Protein 6OBD (pdb70)

Organism: Homo sapiens (NCBI:txid9606)

GO terms:
  GO:0005886 plasma membrane (C, TAS)
  GO:0016020 membrane (C, TAS)
  GO:0005576 extracellular region (C, TAS)
  GO:0005515 protein binding (F, IPI)
  GO:0007204 positive regulation of cytosolic calcium ion concentration (P, IDA)

Foldseek 3Di:
DKDKAKDDQEEEAAFQAKDKIKIFIPWFQQAPVRFGFKWKWFDAVPHDIDTADTRFFDGDPPHDPLWGKDDGTGIIMIMRGGDDLRRFGWMWMWGPRPPIDIHPTYGYAYDDDWDFWDKDKDWADPVVLVPWKIKIKMKTPFGPDPDKDKWKAFVRHTDPPQKDKDKDAQDSPRRGIMMMIIGIDTSVVVVVTFKIKIWMDDPNDPDIDIDIGTPD/DWDKDKDFADEDEQQAKTKIKMAIDDDQLQQFKKFKWWAAVPGDIGTAKIFHHVVVVRDIDGDPVQPPFKDWDADSVRRMIMIIGGNDDQRVFTFIWIDSVVDTDDGGTHGYHPDDFDAWDKAWQAWDVFKIKIWIKTDFGDDDDKDKDKPVPPDDPQKDWDPWDQDPVRGIITMIMGMGGVVCQVVDWIWMWMADVNVRDIDIDTHYHDD/DKDKAKPDQEDEEAFFAKDKIKIFMPWFQQAPVRFRFKWKWFAAVPGDIDTADTRQFDGDPPHDPLWTKDDGTGIIMIMRHGDDLSRFGWMWIWRPSPPIDIYPTYGYAHDDDWDFWDKDKDWADPVVLVVWKTKIKMKTPFGPDPDKDKWKDFVNHTDPDQKDKDKDAQDSPHGTIMMMIMGMDTSVVVVVGFKIKIWMDDPSDPGIDMDMDTDD/DWAKDKDFADEAEQQAKTKIKIFIDDDQLQQFWKFKWWDAVPGDIGTAKTFHHVVVVRDIDGDPVQPPFWDWDADNVGRMIMIIGGNDDQVVFTFMWIGSPVDTYDGGTHGHDDDDFDFWDKDWQAQDDPDQKTKIWIKTDFGDDDDKDKDKPVPPDDPQKDWDDWDQDPVRGIITMIMGMDGPVCLVVDWIWMWMADDVVRDIDTHTHHD/DDDDDPDDD/DDDDDDPDPD

Radius of gyration: 28.68 Å; Cα contacts (8 Å, |Δi|>4): 2331; chains: 6; bounding box: 57×69×80 Å

Structure (mmCIF, N/CA/C/O backbone):
data_6OBD
#
_entry.id   6OBD
#
_cell.length_a   54.400
_cell.length_b   131.200
_cell.length_c   133.800
_cell.angle_alpha   90.000
_cell.angle_beta   90.000
_cell.angle_gamma   90.000
#
_symmetry.space_group_name_H-M   'P 21 21 21'
#
loop_
_entity.id
_entity.type
_entity.pdbx_description
1 polymer 'anti-GLD52 Fab light chain'
2 polymer 'anti-GLD52 Fab heavy chain'
3 polymer 'GLD52 peptide mimetic'
4 non-polymer 'ZINC ION'
5 non-polymer 'PHOSPHORIC ACID MONO-(2-AMINO-ETHYL) ESTER'
6 water water
#
loop_
_atom_site.group_PDB
_atom_site.id
_atom_site.type_symbol
_atom_site.label_atom_id
_atom_site.label_alt_id
_atom_site.label_comp_id
_atom_site.label_asym_id
_atom_site.label_entity_id
_atom_site.label_seq_id
_atom_site.pdbx_PDB_ins_code
_atom_site.Cartn_x
_atom_site.Cartn_y
_atom_site.Cartn_z
_atom_site.occupancy
_atom_site.B_iso_or_equiv
_atom_site.auth_seq_id
_atom_site.auth_comp_id
_atom_site.auth_asym_id
_atom_site.auth_atom_id
_atom_site.pdbx_PDB_model_num
ATOM 1 N N . ASP A 1 1 ? -32.294 28.864 -23.878 1.00 39.85 1 ASP A N 1
ATOM 2 C CA . ASP A 1 1 ? -31.984 28.137 -22.593 1.00 37.99 1 ASP A CA 1
ATOM 3 C C . ASP A 1 1 ? -33.306 27.900 -21.836 1.00 37.18 1 ASP A C 1
ATOM 4 O O . ASP A 1 1 ? -34.307 28.606 -22.069 1.00 37.47 1 ASP A O 1
ATOM 9 N N . ILE A 1 2 ? -33.344 26.890 -20.982 1.00 34.61 2 ILE A N 1
ATOM 10 C CA . ILE A 1 2 ? -34.573 26.635 -20.235 1.00 32.30 2 ILE A CA 1
ATOM 11 C C . ILE A 1 2 ? -34.193 26.528 -18.762 1.00 31.01 2 ILE A C 1
ATOM 12 O O . ILE A 1 2 ? -33.420 25.677 -18.380 1.00 30.69 2 ILE A O 1
ATOM 17 N N . VAL A 1 3 ? -34.698 27.434 -17.954 1.00 29.54 3 VAL A N 1
ATOM 18 C CA . VAL A 1 3 ? -34.271 27.524 -16.552 1.00 27.92 3 VAL A CA 1
ATOM 19 C C . VAL A 1 3 ? -35.282 26.691 -15.789 1.00 27.07 3 VAL A C 1
ATOM 20 O O . VAL A 1 3 ? -36.503 26.838 -16.029 1.00 25.46 3 VAL A O 1
ATOM 24 N N . MET A 1 4 ? -34.767 25.808 -14.917 1.00 24.80 4 MET A N 1
ATOM 25 C CA . MET A 1 4 ? -35.574 24.929 -14.086 1.00 24.13 4 MET A CA 1
ATOM 26 C C . MET A 1 4 ? -35.608 25.441 -12.656 1.00 23.68 4 MET A C 1
ATOM 27 O O . MET A 1 4 ? -34.546 25.567 -12.043 1.00 23.94 4 MET A O 1
ATOM 32 N N . THR A 1 5 ? -36.816 25.727 -12.170 1.00 22.72 5 THR A N 1
ATOM 33 C CA . THR A 1 5 ? -37.108 26.301 -10.857 1.00 22.69 5 THR A CA 1
ATOM 34 C C . THR A 1 5 ? -37.734 25.221 -9.970 1.00 22.74 5 THR A C 1
ATOM 35 O O . THR A 1 5 ? -38.885 24.816 -10.162 1.00 23.12 5 THR A O 1
ATOM 39 N N . GLN A 1 6 ? -36.952 24.760 -8.993 1.00 22.82 6 GLN A N 1
ATOM 40 C CA . GLN A 1 6 ? -37.318 23.631 -8.161 1.00 23.25 6 GLN A CA 1
ATOM 41 C C . GLN A 1 6 ? -37.609 24.152 -6.774 1.00 24.86 6 GLN A C 1
ATOM 42 O O . GLN A 1 6 ? -36.840 24.959 -6.252 1.00 24.87 6 GLN A O 1
ATOM 48 N N . THR A 1 7 ? -38.708 23.714 -6.167 1.00 25.82 7 THR A N 1
ATOM 49 C CA . THR A 1 7 ? -39.018 24.102 -4.782 1.00 27.16 7 THR A CA 1
ATOM 50 C C . THR A 1 7 ? -39.694 22.880 -4.135 1.00 27.97 7 THR A C 1
ATOM 51 O O . THR A 1 7 ? -40.351 22.106 -4.842 1.00 27.80 7 THR A O 1
ATOM 55 N N . PRO A 1 8 ? -39.588 22.726 -2.796 1.00 27.67 8 PRO A N 1
ATOM 56 C CA . PRO A 1 8 ? -38.799 23.580 -1.925 1.00 27.32 8 PRO A CA 1
ATOM 57 C C . PRO A 1 8 ? -37.346 23.136 -2.007 1.00 27.76 8 PRO A C 1
ATOM 58 O O . PRO A 1 8 ? -37.030 22.128 -2.653 1.00 27.52 8 PRO A O 1
ATOM 62 N N . LEU A 1 9 ? -36.468 23.888 -1.378 1.00 26.94 9 LEU A N 1
ATOM 63 C CA . LEU A 1 9 ? -35.097 23.545 -1.360 1.00 28.46 9 LEU A CA 1
ATOM 64 C C . LEU A 1 9 ? -34.844 22.437 -0.357 1.00 27.88 9 LEU A C 1
ATOM 65 O O . LEU A 1 9 ? -33.854 21.741 -0.450 1.00 27.24 9 LEU A O 1
ATOM 70 N N . SER A 1 10 ? -35.734 22.261 0.605 1.00 27.62 10 SER A N 1
ATOM 71 C CA . SER A 1 10 ? -35.515 21.193 1.559 1.00 27.86 10 SER A CA 1
ATOM 72 C C . SER A 1 10 ? -36.840 20.662 2.117 1.00 26.82 10 SER A C 1
ATOM 73 O O . SER A 1 10 ? -37.813 21.344 2.130 1.00 26.53 10 SER A O 1
ATOM 76 N N . LEU A 1 11 ? -36.847 19.416 2.542 1.00 26.03 11 LEU A N 1
ATOM 77 C CA . LEU A 1 11 ? -38.031 18.756 2.982 1.00 25.40 11 LEU A CA 1
ATOM 78 C C . LEU A 1 11 ? -37.601 17.967 4.185 1.00 24.06 11 LEU A C 1
ATOM 79 O O . LEU A 1 11 ? -36.524 17.388 4.190 1.00 23.28 11 LEU A O 1
ATOM 84 N N . SER A 1 12 ? -38.454 17.930 5.190 1.00 23.07 12 SER A N 1
ATOM 85 C CA . SER A 1 12 ? -38.175 17.132 6.366 1.00 23.80 12 SER A CA 1
ATOM 86 C C . SER A 1 12 ? -39.428 16.331 6.633 1.00 23.07 12 SER A C 1
ATOM 87 O O . SER A 1 12 ? -40.439 16.899 7.000 1.00 23.06 12 SER A O 1
ATOM 90 N N . VAL A 1 13 ? -39.381 15.023 6.382 1.00 22.74 13 VAL A N 1
ATOM 91 C CA . VAL A 1 13 ? -40.638 14.272 6.363 1.00 23.14 13 VAL A CA 1
ATOM 92 C C . VAL A 1 13 ? -40.642 13.106 7.355 1.00 22.30 13 VAL A C 1
ATOM 93 O O . VAL A 1 13 ? -39.708 12.357 7.388 1.00 22.56 13 VAL A O 1
ATOM 97 N N . THR A 1 14 ? -41.698 12.947 8.143 1.00 22.60 14 THR A N 1
ATOM 98 C CA . THR A 1 14 ? -41.828 11.760 9.032 1.00 24.04 14 THR A CA 1
ATOM 99 C C . THR A 1 14 ? -42.094 10.524 8.188 1.00 23.68 14 THR A C 1
ATOM 100 O O . THR A 1 14 ? -42.896 10.597 7.298 1.00 23.54 14 THR A O 1
ATOM 103 N N . PRO A 1 15 ? -41.416 9.394 8.461 1.00 24.41 15 PRO A N 1
ATOM 104 C CA . PRO A 1 15 ? -41.740 8.191 7.673 1.00 25.00 15 PRO A CA 1
ATOM 105 C C . PRO A 1 15 ? -43.227 7.819 7.832 1.00 25.72 15 PRO A C 1
ATOM 106 O O . PRO A 1 15 ? -43.838 8.061 8.891 1.00 25.44 15 PRO A O 1
ATOM 110 N N . GLY A 1 16 ? -43.802 7.315 6.743 1.00 25.98 16 GLY A N 1
ATOM 111 C CA . GLY A 1 16 ? -45.233 7.061 6.663 1.00 25.47 16 GLY A CA 1
ATOM 112 C C . GLY A 1 16 ? -45.919 8.211 5.965 1.00 24.92 16 GLY A C 1
ATOM 113 O O . GLY A 1 16 ? -46.997 8.030 5.405 1.00 23.31 16 GLY A O 1
ATOM 114 N N . GLN A 1 17 ? -45.292 9.398 6.010 1.00 24.39 17 GLN A N 1
ATOM 115 C CA . GLN A 1 17 ? -45.904 10.624 5.443 1.00 24.01 17 GLN A CA 1
ATOM 116 C C . GLN A 1 17 ? -45.322 10.956 4.066 1.00 23.82 17 GLN A C 1
ATOM 117 O O . GLN A 1 17 ? -44.227 10.538 3.772 1.00 22.40 17 GLN A O 1
ATOM 123 N N . PRO A 1 18 ? -46.061 11.739 3.245 1.00 24.22 18 PRO A N 1
ATOM 124 C CA . PRO A 1 18 ? -45.740 12.011 1.858 1.00 24.16 18 PRO A CA 1
ATOM 125 C C . PRO A 1 18 ? -44.788 13.192 1.677 1.00 24.67 18 PRO A C 1
ATOM 126 O O . PRO A 1 18 ? -44.654 14.036 2.570 1.00 24.49 18 PRO A O 1
ATOM 130 N N . ALA A 1 19 ? -44.118 13.207 0.533 1.00 23.13 19 ALA A N 1
ATOM 131 C CA . ALA A 1 19 ? -43.275 14.298 0.164 1.00 22.79 19 ALA A CA 1
ATOM 132 C C . ALA A 1 19 ? -43.649 14.709 -1.255 1.00 23.01 19 ALA A C 1
ATOM 133 O O . ALA A 1 19 ? -43.989 13.866 -2.103 1.00 22.66 19 ALA A O 1
ATOM 135 N N . SER A 1 20 ? -43.585 16.002 -1.508 1.00 23.01 20 SER A N 1
ATOM 136 C CA . SER A 1 20 ? -43.915 16.535 -2.824 1.00 23.85 20 SER A CA 1
ATOM 137 C C . SER A 1 20 ? -42.900 17.596 -3.275 1.00 23.07 20 SER A C 1
ATOM 138 O O . SER A 1 20 ? -42.588 18.502 -2.506 1.00 23.29 20 SER A O 1
ATOM 141 N N . ILE A 1 21 ? -42.397 17.487 -4.514 1.00 22.24 21 ILE A N 1
ATOM 142 C CA . ILE A 1 21 ? -41.412 18.426 -5.061 1.00 22.17 21 ILE A CA 1
ATOM 143 C C . ILE A 1 21 ? -41.882 19.038 -6.404 1.00 23.76 21 ILE A C 1
ATOM 144 O O . ILE A 1 21 ? -42.290 18.316 -7.366 1.00 24.99 21 ILE A O 1
ATOM 149 N N . SER A 1 22 ? -41.838 20.360 -6.484 1.00 23.66 22 SER A N 1
ATOM 150 C CA . SER A 1 22 ? -42.244 21.075 -7.685 1.00 23.99 22 SER A CA 1
ATOM 151 C C . SER A 1 22 ? -41.041 21.438 -8.552 1.00 23.35 22 SER A C 1
ATOM 152 O O . SER A 1 22 ? -39.979 21.807 -8.047 1.00 22.25 22 SER A O 1
ATOM 155 N N . CYS A 1 23 ? -41.216 21.297 -9.864 1.00 23.71 23 CYS A N 1
ATOM 156 C CA . CYS A 1 23 ? -40.237 21.762 -10.849 1.00 24.53 23 CYS A CA 1
ATOM 157 C C . CYS A 1 23 ? -41.012 22.485 -11.909 1.00 22.97 23 CYS A C 1
ATOM 158 O O . CYS A 1 23 ? -42.002 21.968 -12.420 1.00 22.77 23 CYS A O 1
ATOM 161 N N . LYS A 1 24 ? -40.576 23.708 -12.182 1.00 22.67 24 LYS A N 1
ATOM 162 C CA . LYS A 1 24 ? -41.171 24.547 -13.198 1.00 23.38 24 LYS A CA 1
ATOM 163 C C . LYS A 1 24 ? -40.073 25.033 -14.148 1.00 22.87 24 LYS A C 1
ATOM 164 O O . LYS A 1 24 ? -38.942 25.245 -13.730 1.00 22.65 24 LYS A O 1
ATOM 170 N N . SER A 1 25 ? -40.425 25.127 -15.422 1.00 22.09 25 SER A N 1
ATOM 171 C CA . SER A 1 25 ? -39.499 25.405 -16.496 1.00 22.95 25 SER A CA 1
ATOM 172 C C . SER A 1 25 ? -39.907 26.759 -17.032 1.00 23.43 25 SER A C 1
ATOM 173 O O . SER A 1 25 ? -41.082 27.107 -16.991 1.00 23.72 25 SER A O 1
ATOM 176 N N . SER A 1 26 ? -38.917 27.531 -17.461 1.00 23.83 26 SER A N 1
ATOM 177 C CA . SER A 1 26 ? -39.131 28.870 -17.958 1.00 23.65 26 SER A CA 1
ATOM 178 C C . SER A 1 26 ? -39.829 28.872 -19.340 1.00 24.70 26 SER A C 1
ATOM 179 O O . SER A 1 26 ? -40.322 29.925 -19.738 1.00 24.52 26 SER A O 1
ATOM 182 N N . GLN A 1 27 ? -39.777 27.744 -20.077 1.00 23.42 27 GLN A N 1
ATOM 183 C CA . GLN A 1 27 ? -40.600 27.517 -21.298 1.00 24.38 27 GLN A CA 1
ATOM 184 C C . GLN A 1 27 ? -41.045 26.048 -21.350 1.00 23.68 27 GLN A C 1
ATOM 185 O O . GLN A 1 27 ? -40.468 25.192 -20.657 1.00 23.37 27 GLN A O 1
ATOM 191 N N . SER A 1 28 ? -42.036 25.766 -22.193 1.00 22.19 28 SER A N 1
ATOM 192 C CA . SER A 1 28 ? -42.604 24.422 -22.346 1.00 21.89 28 SER A CA 1
ATOM 193 C C . SER A 1 28 ? -41.542 23.341 -22.500 1.00 21.75 28 SER A C 1
ATOM 194 O O . SER A 1 28 ? -40.514 23.556 -23.135 1.00 21.51 28 SER A O 1
ATOM 197 N N . LEU A 1 29 ? -41.792 22.174 -21.938 1.00 20.61 29 LEU A N 1
ATOM 198 C CA . LEU A 1 29 ? -40.836 21.075 -22.107 1.00 22.38 29 LEU A CA 1
ATOM 199 C C . LEU A 1 29 ? -41.337 20.106 -23.174 1.00 21.73 29 LEU A C 1
ATOM 200 O O . LEU A 1 29 ? -40.684 19.120 -23.482 1.00 22.79 29 LEU A O 1
ATOM 205 N N . LEU A 1 30 ? -42.514 20.401 -23.699 1.00 22.17 30 LEU A N 1
ATOM 206 C CA . LEU A 1 30 ? -43.068 19.692 -24.871 1.00 22.95 30 LEU A CA 1
ATOM 207 C C . LEU A 1 30 ? -42.149 19.776 -26.084 1.00 21.81 30 LEU A C 1
ATOM 208 O O . LEU A 1 30 ? -42.028 20.796 -26.735 1.00 22.28 30 LEU A O 1
ATOM 213 N N . TYR A 1 31 ? -41.504 18.667 -26.362 1.00 21.51 31 TYR A N 1
ATOM 214 C CA . TYR A 1 31 ? -40.662 18.582 -27.531 1.00 22.49 31 TYR A CA 1
ATOM 215 C C . TYR A 1 31 ? -41.435 18.482 -28.802 1.00 22.01 31 TYR A C 1
ATOM 216 O O . TYR A 1 31 ? -42.595 18.101 -28.768 1.00 23.68 31 TYR A O 1
ATOM 225 N N . SER A 1 32 ? -40.782 18.809 -29.912 1.00 24.07 32 SER A N 1
ATOM 226 C CA . SER A 1 32 ? -41.359 18.774 -31.274 1.00 24.88 32 SER A CA 1
ATOM 227 C C . SER A 1 32 ? -41.854 17.376 -31.740 1.00 25.38 32 SER A C 1
ATOM 228 O O . SER A 1 32 ? -42.785 17.320 -32.530 1.00 26.67 32 SER A O 1
ATOM 231 N N . ASN A 1 33 ? -41.310 16.286 -31.176 1.00 24.43 33 ASN A N 1
ATOM 232 C CA . ASN A 1 33 ? -41.792 14.901 -31.381 1.00 23.61 33 ASN A CA 1
ATOM 233 C C . ASN A 1 33 ? -42.916 14.455 -30.500 1.00 23.67 33 ASN A C 1
ATOM 234 O O . ASN A 1 33 ? -43.241 13.243 -30.465 1.00 24.73 33 ASN A O 1
ATOM 239 N N . GLY A 1 34 ? -43.517 15.391 -29.767 1.00 22.91 34 GLY A N 1
ATOM 240 C CA . GLY A 1 34 ? -44.742 15.112 -29.019 1.00 22.39 34 GLY A CA 1
ATOM 241 C C . GLY A 1 34 ? -44.515 14.546 -27.610 1.00 22.35 34 GLY A C 1
ATOM 242 O O . GLY A 1 34 ? -45.469 14.279 -26.871 1.00 21.29 34 GLY A O 1
ATOM 243 N N . LYS A 1 35 ? -43.244 14.327 -27.274 1.00 21.85 35 LYS A N 1
ATOM 244 C CA . LYS A 1 35 ? -42.875 13.834 -25.977 1.00 22.34 35 LYS A CA 1
ATOM 245 C C . LYS A 1 35 ? -42.293 14.955 -25.092 1.00 21.49 35 LYS A C 1
ATOM 246 O O . LYS A 1 35 ? -41.872 16.023 -25.611 1.00 22.57 35 LYS A O 1
ATOM 252 N N . THR A 1 36 ? -42.327 14.733 -23.781 1.00 19.72 36 THR A N 1
ATOM 253 C CA . THR A 1 36 ? -41.907 15.751 -22.779 1.00 18.49 36 THR A CA 1
ATOM 254 C C . THR A 1 36 ? -40.743 15.229 -21.942 1.00 18.39 36 THR A C 1
ATOM 255 O O . THR A 1 36 ? -40.894 14.268 -21.149 1.00 18.22 36 THR A O 1
ATOM 259 N N . TYR A 1 37 ? -39.579 15.826 -22.150 1.00 17.75 37 TYR A N 1
ATOM 260 C CA . TYR A 1 37 ? -38.367 15.309 -21.564 1.00 19.00 37 TYR A CA 1
ATOM 261 C C . TYR A 1 37 ? -38.050 15.955 -20.223 1.00 18.85 37 TYR A C 1
ATOM 262 O O . TYR A 1 37 ? -37.171 16.835 -20.136 1.00 18.92 37 TYR A O 1
ATOM 271 N N . LEU A 1 38 ? -38.801 15.519 -19.209 1.00 17.92 38 LEU A N 1
ATOM 272 C CA . LEU A 1 38 ? -38.538 15.893 -17.809 1.00 18.60 38 LEU A CA 1
ATOM 273 C C . LEU A 1 38 ? -38.183 14.632 -17.001 1.00 18.79 38 LEU A C 1
ATOM 274 O O . LEU A 1 38 ? -38.952 13.670 -16.942 1.00 17.85 38 LEU A O 1
ATOM 279 N N . ASN A 1 39 ? -37.009 14.675 -16.384 1.00 19.42 39 ASN A N 1
ATOM 280 C CA . ASN A 1 39 ? -36.439 13.548 -15.651 1.00 18.79 39 ASN A CA 1
ATOM 281 C C . ASN A 1 39 ? -36.229 13.970 -14.182 1.00 19.07 39 ASN A C 1
ATOM 282 O O . ASN A 1 39 ? -36.034 15.146 -13.886 1.00 19.43 39 ASN A O 1
ATOM 287 N N . TRP A 1 40 ? -36.254 13.002 -13.280 1.00 17.78 40 TRP A N 1
ATOM 288 C CA . TRP A 1 40 ? -35.908 13.262 -11.899 1.00 18.65 40 TRP A CA 1
ATOM 289 C C . TRP A 1 40 ? -34.736 12.366 -11.524 1.00 18.05 40 TRP A C 1
ATOM 290 O O . TRP A 1 40 ? -34.791 11.163 -11.742 1.00 18.43 40 TRP A O 1
ATOM 301 N N . VAL A 1 41 ? -33.697 12.938 -10.975 1.00 17.94 41 VAL A N 1
ATOM 302 C CA . VAL A 1 41 ? -32.625 12.121 -10.467 1.00 20.02 41 VAL A CA 1
ATOM 303 C C . VAL A 1 41 ? -32.516 12.217 -8.934 1.00 20.13 41 VAL A C 1
ATOM 304 O O . VAL A 1 41 ? -32.854 13.252 -8.328 1.00 20.94 41 VAL A O 1
ATOM 308 N N . LEU A 1 42 ? -32.028 11.148 -8.323 1.00 19.90 42 LEU A N 1
ATOM 309 C CA . LEU A 1 42 ? -31.755 11.157 -6.909 1.00 20.19 42 LEU A CA 1
ATOM 310 C C . LEU A 1 42 ? -30.288 10.967 -6.740 1.00 20.86 42 LEU A C 1
ATOM 311 O O . LEU A 1 42 ? -29.715 10.073 -7.394 1.00 19.17 42 LEU A O 1
ATOM 316 N N . GLN A 1 43 ? -29.688 11.798 -5.862 1.00 20.68 43 GLN A N 1
ATOM 317 C CA . GLN A 1 43 ? -28.300 11.580 -5.433 1.00 21.86 43 GLN A CA 1
ATOM 318 C C . GLN A 1 43 ? -28.257 11.285 -3.952 1.00 22.55 43 GLN A C 1
ATOM 319 O O . GLN A 1 43 ? -28.453 12.171 -3.122 1.00 22.18 43 GLN A O 1
ATOM 325 N N . LYS A 1 44 ? -28.036 10.025 -3.628 1.00 23.91 44 LYS A N 1
ATOM 326 C CA . LYS A 1 44 ? -28.099 9.586 -2.241 1.00 24.33 44 LYS A CA 1
ATOM 327 C C . LYS A 1 44 ? -26.818 10.026 -1.585 1.00 25.16 44 LYS A C 1
ATOM 328 O O . LYS A 1 44 ? -25.799 10.180 -2.266 1.00 24.16 44 LYS A O 1
ATOM 334 N N . PRO A 1 45 ? -26.828 10.159 -0.246 1.00 26.49 45 PRO A N 1
ATOM 335 C CA . PRO A 1 45 ? -25.629 10.697 0.403 1.00 26.98 45 PRO A CA 1
ATOM 336 C C . PRO A 1 45 ? -24.395 9.842 0.101 1.00 27.28 45 PRO A C 1
ATOM 337 O O . PRO A 1 45 ? -24.451 8.621 0.199 1.00 26.57 45 PRO A O 1
ATOM 341 N N . GLY A 1 46 ? -23.309 10.502 -0.310 1.00 28.77 46 GLY A N 1
ATOM 342 C CA . GLY A 1 46 ? -22.067 9.841 -0.735 1.00 30.07 46 GLY A CA 1
ATOM 343 C C . GLY A 1 46 ? -22.089 8.944 -1.999 1.00 31.44 46 GLY A C 1
ATOM 344 O O . GLY A 1 46 ? -21.118 8.229 -2.250 1.00 32.42 46 GLY A O 1
ATOM 345 N N . GLN A 1 47 ? -23.172 8.975 -2.787 1.00 30.75 47 GLN A N 1
ATOM 346 C CA . GLN A 1 47 ? -23.294 8.175 -3.998 1.00 30.52 47 GLN A CA 1
ATOM 347 C C . GLN A 1 47 ? -23.264 9.051 -5.235 1.00 29.54 47 GLN A C 1
ATOM 348 O O . GLN A 1 47 ? -23.309 10.276 -5.167 1.00 28.48 47 GLN A O 1
ATOM 354 N N . SER A 1 48 ? -23.190 8.405 -6.380 1.00 28.52 48 SER A N 1
ATOM 355 C CA . SER A 1 48 ? -23.485 9.092 -7.623 1.00 28.90 48 SER A CA 1
ATOM 356 C C . SER A 1 48 ? -24.997 9.285 -7.796 1.00 26.60 48 SER A C 1
ATOM 357 O O . SER A 1 48 ? -25.801 8.508 -7.273 1.00 26.65 48 SER A O 1
ATOM 360 N N . PRO A 1 49 ? -25.375 10.304 -8.565 1.00 25.17 49 PRO A N 1
ATOM 361 C CA . PRO A 1 49 ? -26.769 10.500 -8.959 1.00 24.63 49 PRO A CA 1
ATOM 362 C C . PRO A 1 49 ? -27.268 9.267 -9.666 1.00 23.95 49 PRO A C 1
ATOM 363 O O . PRO A 1 49 ? -26.464 8.492 -10.167 1.00 21.68 49 PRO A O 1
ATOM 367 N N . GLN A 1 50 ? -28.585 9.066 -9.658 1.00 23.59 50 GLN A N 1
ATOM 368 C CA . GLN A 1 50 ? -29.151 7.977 -10.396 1.00 25.17 50 GLN A CA 1
ATOM 369 C C . GLN A 1 50 ? -30.507 8.442 -10.820 1.00 23.58 50 GLN A C 1
ATOM 370 O O . GLN A 1 50 ? -31.161 9.134 -10.083 1.00 24.57 50 GLN A O 1
ATOM 376 N N . ARG A 1 51 ? -30.937 8.079 -12.015 1.00 21.59 51 ARG A N 1
ATOM 377 C CA . ARG A 1 51 ? -32.209 8.539 -12.479 1.00 20.26 51 ARG A CA 1
ATOM 378 C C . ARG A 1 51 ? -33.314 7.747 -11.776 1.00 19.98 51 ARG A C 1
ATOM 379 O O . ARG A 1 51 ? -33.164 6.555 -11.510 1.00 20.30 51 ARG A O 1
ATOM 387 N N . LEU A 1 52 ? -34.408 8.417 -11.450 1.00 19.26 52 LEU A N 1
ATOM 388 C CA . LEU A 1 52 ? -35.610 7.760 -10.925 1.00 20.20 52 LEU A CA 1
ATOM 389 C C . LEU A 1 52 ? -36.784 7.747 -11.928 1.00 19.22 52 LEU A C 1
ATOM 390 O O . LEU A 1 52 ? -37.548 6.813 -12.005 1.00 17.86 52 LEU A O 1
ATOM 395 N N . ILE A 1 53 ? -36.947 8.846 -12.652 1.00 19.34 53 ILE A N 1
ATOM 396 C CA . ILE A 1 53 ? -38.183 9.076 -13.418 1.00 19.00 53 ILE A CA 1
ATOM 397 C C . ILE A 1 53 ? -37.769 9.673 -14.749 1.00 19.01 53 ILE A C 1
ATOM 398 O O . ILE A 1 53 ? -36.816 10.466 -14.804 1.00 18.99 53 ILE A O 1
ATOM 403 N N . TYR A 1 54 ? -38.419 9.219 -15.816 1.00 18.03 54 TYR A N 1
ATOM 404 C CA . TYR A 1 54 ? -38.137 9.730 -17.114 1.00 19.15 54 TYR A CA 1
ATOM 405 C C . TYR A 1 54 ? -39.483 9.989 -17.860 1.00 19.35 54 TYR A C 1
ATOM 406 O O . TYR A 1 54 ? -40.523 9.454 -17.470 1.00 19.39 54 TYR A O 1
ATOM 415 N N . LEU A 1 55 ? -39.457 10.870 -18.860 1.00 18.69 55 LEU A N 1
ATOM 416 C CA . LEU A 1 55 ? -40.637 11.231 -19.607 1.00 18.12 55 LEU A CA 1
ATOM 417 C C . LEU A 1 55 ? -41.820 11.580 -18.661 1.00 18.33 55 LEU A C 1
ATOM 418 O O . LEU A 1 55 ? -42.893 11.024 -18.772 1.00 17.09 55 LEU A O 1
ATOM 423 N N . VAL A 1 56 ? -41.581 12.490 -17.700 1.00 18.68 56 VAL A N 1
ATOM 424 C CA . VAL A 1 56 ? -42.573 12.921 -16.732 1.00 18.57 56 VAL A CA 1
ATOM 425 C C . VAL A 1 56 ? -42.981 11.915 -15.665 1.00 19.72 56 VAL A C 1
ATOM 426 O O . VAL A 1 56 ? -42.902 12.231 -14.456 1.00 18.52 56 VAL A O 1
ATOM 430 N N . SER A 1 57 ? -43.480 10.760 -16.102 1.00 20.63 57 SER A N 1
ATOM 431 C CA . SER A 1 57 ? -44.212 9.823 -15.239 1.00 22.00 57 SER A CA 1
ATOM 432 C C . SER A 1 57 ? -43.679 8.388 -15.182 1.00 22.64 57 SER A C 1
ATOM 433 O O . SER A 1 57 ? -44.246 7.577 -14.459 1.00 25.11 57 SER A O 1
ATOM 436 N N . LYS A 1 58 ? -42.650 8.035 -15.945 1.00 22.43 58 LYS A N 1
ATOM 437 C CA . LYS A 1 58 ? -42.197 6.636 -15.955 1.00 23.61 58 LYS A CA 1
ATOM 438 C C . LYS A 1 58 ? -41.086 6.313 -14.967 1.00 23.34 58 LYS A C 1
ATOM 439 O O . LYS A 1 58 ? -40.094 7.056 -14.871 1.00 23.23 58 LYS A O 1
ATOM 445 N N . LEU A 1 59 ? -41.255 5.192 -14.271 1.00 22.67 59 LEU A N 1
ATOM 446 C CA . LEU A 1 59 ? -40.316 4.771 -13.221 1.00 23.59 59 LEU A CA 1
ATOM 447 C C . LEU A 1 59 ? -39.174 3.956 -13.784 1.00 23.48 59 LEU A C 1
ATOM 448 O O . LEU A 1 59 ? -39.422 3.011 -14.499 1.00 22.45 59 LEU A O 1
ATOM 453 N N . ASP A 1 60 ? -37.932 4.314 -13.454 1.00 22.85 60 ASP A N 1
ATOM 454 C CA . ASP A 1 60 ? -36.811 3.430 -13.780 1.00 23.32 60 ASP A CA 1
ATOM 455 C C . ASP A 1 60 ? -36.918 2.149 -12.967 1.00 23.54 60 ASP A C 1
ATOM 456 O O . ASP A 1 60 ? -37.555 2.147 -11.905 1.00 22.66 60 ASP A O 1
ATOM 461 N N . SER A 1 61 ? -36.287 1.074 -13.451 1.00 24.25 61 SER A N 1
ATOM 462 C CA . SER A 1 61 ? -36.236 -0.182 -12.691 1.00 25.85 61 SER A CA 1
ATOM 463 C C . SER A 1 61 ? -35.672 0.013 -11.315 1.00 25.40 61 SER A C 1
ATOM 464 O O . SER A 1 61 ? -34.714 0.786 -11.089 1.00 25.29 61 SER A O 1
ATOM 467 N N . GLY A 1 62 ? -36.269 -0.728 -10.396 1.00 25.52 62 GLY A N 1
ATOM 468 C CA . GLY A 1 62 ? -35.782 -0.758 -9.043 1.00 26.01 62 GLY A CA 1
ATOM 469 C C . GLY A 1 62 ? -36.353 0.402 -8.246 1.00 26.01 62 GLY A C 1
ATOM 470 O O . GLY A 1 62 ? -36.122 0.477 -7.048 1.00 26.38 62 GLY A O 1
ATOM 471 N N . VAL A 1 63 ? -37.078 1.316 -8.906 1.00 25.47 63 VAL A N 1
ATOM 472 C CA . VAL A 1 63 ? -37.742 2.420 -8.184 1.00 24.43 63 VAL A CA 1
ATOM 473 C C . VAL A 1 63 ? -39.084 1.997 -7.544 1.00 25.02 63 VAL A C 1
ATOM 474 O O . VAL A 1 63 ? -39.996 1.563 -8.211 1.00 25.97 63 VAL A O 1
ATOM 478 N N . PRO A 1 64 ? -39.220 2.156 -6.223 1.00 26.29 64 PRO A N 1
ATOM 479 C CA . PRO A 1 64 ? -40.497 1.765 -5.555 1.00 26.25 64 PRO A CA 1
ATOM 480 C C . PRO A 1 64 ? -41.678 2.495 -6.116 1.00 26.81 64 PRO A C 1
ATOM 481 O O . PRO A 1 64 ? -41.543 3.646 -6.548 1.00 27.05 64 PRO A O 1
ATOM 485 N N . ASP A 1 65 ? -42.846 1.856 -6.101 1.00 27.56 65 ASP A N 1
ATOM 486 C CA . ASP A 1 65 ? -44.037 2.467 -6.665 1.00 26.69 65 ASP A CA 1
ATOM 487 C C . ASP A 1 65 ? -44.650 3.526 -5.743 1.00 25.40 65 ASP A C 1
ATOM 488 O O . ASP A 1 65 ? -45.704 4.089 -6.027 1.00 25.00 65 ASP A O 1
ATOM 493 N N . ARG A 1 66 ? -44.015 3.753 -4.607 1.00 23.57 66 ARG A N 1
ATOM 494 C CA . ARG A 1 66 ? -44.368 4.863 -3.751 1.00 22.41 66 ARG A CA 1
ATOM 495 C C . ARG A 1 66 ? -44.023 6.181 -4.472 1.00 21.08 66 ARG A C 1
ATOM 496 O O . ARG A 1 66 ? -44.554 7.231 -4.119 1.00 21.68 66 ARG A O 1
ATOM 504 N N . PHE A 1 67 ? -43.134 6.103 -5.469 1.00 20.16 67 PHE A N 1
ATOM 505 C CA . PHE A 1 67 ? -42.697 7.248 -6.321 1.00 19.82 67 PHE A CA 1
ATOM 506 C C . PHE A 1 67 ? -43.570 7.471 -7.521 1.00 20.76 67 PHE A C 1
ATOM 507 O O . PHE A 1 67 ? -43.826 6.554 -8.325 1.00 21.35 67 PHE A O 1
ATOM 515 N N . SER A 1 68 ? -44.006 8.711 -7.694 1.00 21.69 68 SER A N 1
ATOM 516 C CA . SER A 1 68 ? -44.749 8.992 -8.895 1.00 21.52 68 SER A CA 1
ATOM 517 C C . SER A 1 68 ? -44.351 10.334 -9.462 1.00 20.56 68 SER A C 1
ATOM 518 O O . SER A 1 68 ? -43.887 11.211 -8.727 1.00 20.52 68 SER A O 1
ATOM 521 N N . GLY A 1 69 ? -44.515 10.490 -10.773 1.00 20.76 69 GLY A N 1
ATOM 522 C CA . GLY A 1 69 ? -44.223 11.760 -11.449 1.00 21.19 69 GLY A CA 1
ATOM 523 C C . GLY A 1 69 ? -45.375 12.225 -12.315 1.00 21.27 69 GLY A C 1
ATOM 524 O O . GLY A 1 69 ? -45.995 11.401 -12.997 1.00 21.48 69 GLY A O 1
ATOM 525 N N . SER A 1 70 ? -45.669 13.528 -12.299 1.00 21.92 70 SER A N 1
ATOM 526 C CA . SER A 1 70 ? -46.797 14.097 -13.125 1.00 23.39 70 SER A CA 1
ATOM 527 C C . SER A 1 70 ? -46.504 15.503 -13.660 1.00 23.61 70 SER A C 1
ATOM 528 O O . SER A 1 70 ? -45.428 16.090 -13.379 1.00 23.40 70 SER A O 1
ATOM 531 N N . GLY A 1 71 ? -47.449 16.036 -14.442 1.00 23.45 71 GLY A N 1
ATOM 532 C CA . GLY A 1 71 ? -47.279 17.345 -15.023 1.00 23.69 71 GLY A CA 1
ATOM 533 C C . GLY A 1 71 ? -47.240 17.363 -16.530 1.00 24.67 71 GLY A C 1
ATOM 534 O O . GLY A 1 71 ? -47.322 16.314 -17.178 1.00 25.25 71 GLY A O 1
ATOM 535 N N . SER A 1 72 ? -47.154 18.579 -17.081 1.00 24.45 72 SER A N 1
ATOM 536 C CA . SER A 1 72 ? -47.000 18.821 -18.505 1.00 24.70 72 SER A CA 1
ATOM 537 C C . SER A 1 72 ? -46.585 20.282 -18.708 1.00 24.98 72 SER A C 1
ATOM 538 O O . SER A 1 72 ? -46.664 21.099 -17.758 1.00 25.18 72 SER A O 1
ATOM 541 N N . GLY A 1 73 ? -46.158 20.597 -19.940 1.00 23.99 73 GLY A N 1
ATOM 542 C CA . GLY A 1 73 ? -45.859 21.957 -20.392 1.00 22.29 73 GLY A CA 1
ATOM 543 C C . GLY A 1 73 ? -44.763 22.565 -19.563 1.00 22.20 73 GLY A C 1
ATOM 544 O O . GLY A 1 73 ? -43.585 22.291 -19.803 1.00 20.22 73 GLY A O 1
ATOM 545 N N . THR A 1 74 ? -45.131 23.356 -18.556 1.00 21.86 74 THR A N 1
ATOM 546 C CA . THR A 1 74 ? -44.098 24.023 -17.756 1.00 23.42 74 THR A CA 1
ATOM 547 C C . THR A 1 74 ? -44.119 23.568 -16.294 1.00 24.46 74 THR A C 1
ATOM 548 O O . THR A 1 74 ? -43.337 24.048 -15.470 1.00 24.80 74 THR A O 1
ATOM 552 N N . ASP A 1 75 ? -45.015 22.655 -15.980 1.00 25.15 75 ASP A N 1
ATOM 553 C CA . ASP A 1 75 ? -45.293 22.339 -14.602 1.00 26.94 75 ASP A CA 1
ATOM 554 C C . ASP A 1 75 ? -45.288 20.861 -14.315 1.00 25.94 75 ASP A C 1
ATOM 555 O O . ASP A 1 75 ? -46.117 20.139 -14.853 1.00 27.83 75 ASP A O 1
ATOM 560 N N . PHE A 1 76 ? -44.391 20.447 -13.424 1.00 24.51 76 PHE A N 1
ATOM 561 C CA . PHE A 1 76 ? -44.130 19.031 -13.048 1.00 22.95 76 PHE A CA 1
ATOM 562 C C . PHE A 1 76 ? -44.008 18.846 -11.527 1.00 22.43 76 PHE A C 1
ATOM 563 O O . PHE A 1 76 ? -43.666 19.783 -10.825 1.00 20.90 76 PHE A O 1
ATOM 571 N N . THR A 1 77 ? -44.309 17.636 -11.050 1.00 22.19 77 THR A N 1
ATOM 572 C CA . THR A 1 77 ? -44.297 17.302 -9.621 1.00 21.78 77 THR A CA 1
ATOM 573 C C . THR A 1 77 ? -43.761 15.879 -9.400 1.00 21.98 77 THR A C 1
ATOM 574 O O . THR A 1 77 ? -44.183 14.946 -10.046 1.00 22.83 77 THR A O 1
ATOM 578 N N . LEU A 1 78 ? -42.833 15.730 -8.471 1.00 20.94 78 LEU A N 1
ATOM 579 C CA . LEU A 1 78 ? -42.480 14.423 -7.965 1.00 20.53 78 LEU A CA 1
ATOM 580 C C . LEU A 1 78 ? -43.177 14.183 -6.604 1.00 19.99 78 LEU A C 1
ATOM 581 O O . LEU A 1 78 ? -43.114 15.017 -5.703 1.00 18.90 78 LEU A O 1
ATOM 586 N N . LYS A 1 79 ? -43.849 13.053 -6.477 1.00 20.90 79 LYS A N 1
ATOM 587 C CA . LYS A 1 79 ? -44.541 12.715 -5.204 1.00 22.99 79 LYS A CA 1
ATOM 588 C C . LYS A 1 79 ? -43.958 11.448 -4.686 1.00 22.37 79 LYS A C 1
ATOM 589 O O . LYS A 1 79 ? -43.801 10.462 -5.440 1.00 22.95 79 LYS A O 1
ATOM 595 N N . ILE A 1 80 ? -43.666 11.454 -3.408 1.00 22.46 80 ILE A N 1
ATOM 596 C CA . ILE A 1 80 ? -43.373 10.205 -2.726 1.00 23.26 80 ILE A CA 1
ATOM 597 C C . ILE A 1 80 ? -44.514 9.971 -1.758 1.00 23.59 80 ILE A C 1
ATOM 598 O O . ILE A 1 80 ? -44.766 10.796 -0.883 1.00 23.82 80 ILE A O 1
ATOM 603 N N . SER A 1 81 ? -45.241 8.882 -1.931 1.00 23.99 81 SER A N 1
ATOM 604 C CA . SER A 1 81 ? -46.446 8.687 -1.128 1.00 25.47 81 SER A CA 1
ATOM 605 C C . SER A 1 81 ? -46.202 8.467 0.370 1.00 26.58 81 SER A C 1
ATOM 606 O O . SER A 1 81 ? -46.922 9.073 1.216 1.00 28.98 81 SER A O 1
ATOM 609 N N . ARG A 1 82 ? -45.239 7.627 0.724 1.00 25.65 82 ARG A N 1
ATOM 610 C CA . ARG A 1 82 ? -45.058 7.261 2.170 1.00 26.46 82 ARG A CA 1
ATOM 611 C C . ARG A 1 82 ? -43.549 7.142 2.382 1.00 25.49 82 ARG A C 1
ATOM 612 O O . ARG A 1 82 ? -42.917 6.166 1.972 1.00 25.72 82 ARG A O 1
ATOM 620 N N . VAL A 1 83 ? -42.940 8.192 2.895 1.00 25.00 83 VAL A N 1
ATOM 621 C CA . VAL A 1 83 ? -41.495 8.229 2.885 1.00 24.02 83 VAL A CA 1
ATOM 622 C C . VAL A 1 83 ? -40.961 7.109 3.751 1.00 24.39 83 VAL A C 1
ATOM 623 O O . VAL A 1 83 ? -41.565 6.741 4.750 1.00 25.05 83 VAL A O 1
ATOM 627 N N . GLU A 1 84 ? -39.834 6.570 3.314 1.00 24.88 84 GLU A N 1
ATOM 628 C CA . GLU A 1 84 ? -39.058 5.577 4.014 1.00 25.20 84 GLU A CA 1
ATOM 629 C C . GLU A 1 84 ? -37.650 6.122 4.013 1.00 25.04 84 GLU A C 1
ATOM 630 O O . GLU A 1 84 ? -37.315 6.992 3.190 1.00 24.76 84 GLU A O 1
ATOM 636 N N . ALA A 1 85 ? -36.841 5.592 4.926 1.00 24.52 85 ALA A N 1
ATOM 637 C CA . ALA A 1 85 ? -35.439 6.010 5.145 1.00 24.28 85 ALA A CA 1
ATOM 638 C C . ALA A 1 85 ? -34.517 6.007 3.895 1.00 23.32 85 ALA A C 1
ATOM 639 O O . ALA A 1 85 ? -33.691 6.896 3.735 1.00 21.54 85 ALA A O 1
ATOM 641 N N . GLU A 1 86 ? -34.682 5.033 3.013 1.00 23.38 86 GLU A N 1
ATOM 642 C CA . GLU A 1 86 ? -33.862 4.964 1.813 1.00 24.33 86 GLU A CA 1
ATOM 643 C C . GLU A 1 86 ? -34.089 6.175 0.853 1.00 24.26 86 GLU A C 1
ATOM 644 O O . GLU A 1 86 ? -33.303 6.378 -0.085 1.00 24.25 86 GLU A O 1
ATOM 650 N N . ASP A 1 87 ? -35.147 6.968 1.084 1.00 23.21 87 ASP A N 1
ATOM 651 C CA . ASP A 1 87 ? -35.492 8.061 0.161 1.00 21.97 87 ASP A CA 1
ATOM 652 C C . ASP A 1 87 ? -34.624 9.295 0.343 1.00 22.17 87 ASP A C 1
ATOM 653 O O . ASP A 1 87 ? -34.676 10.232 -0.434 1.00 21.87 87 ASP A O 1
ATOM 658 N N . VAL A 1 88 ? -33.837 9.285 1.405 1.00 22.28 88 VAL A N 1
ATOM 659 C CA . VAL A 1 88 ? -33.036 10.405 1.826 1.00 22.25 88 VAL A CA 1
ATOM 660 C C . VAL A 1 88 ? -32.014 10.822 0.746 1.00 21.99 88 VAL A C 1
ATOM 661 O O . VAL A 1 88 ? -31.467 9.985 0.031 1.00 22.30 88 VAL A O 1
ATOM 665 N N . GLY A 1 89 ? -31.743 12.114 0.617 1.00 20.91 89 GLY A N 1
ATOM 666 C CA . GLY A 1 89 ? -30.758 12.539 -0.382 1.00 20.09 89 GLY A CA 1
ATOM 667 C C . GLY A 1 89 ? -31.160 13.837 -1.067 1.00 18.86 89 GLY A C 1
ATOM 668 O O . GLY A 1 89 ? -32.033 14.534 -0.582 1.00 19.31 89 GLY A O 1
ATOM 669 N N . VAL A 1 90 ? -30.510 14.170 -2.176 1.00 18.17 90 VAL A N 1
ATOM 670 C CA . VAL A 1 90 ? -30.902 15.369 -2.960 1.00 17.20 90 VAL A CA 1
ATOM 671 C C . VAL A 1 90 ? -31.542 14.920 -4.274 1.00 16.87 90 VAL A C 1
ATOM 672 O O . VAL A 1 90 ? -30.960 14.149 -5.029 1.00 15.42 90 VAL A O 1
ATOM 676 N N . TYR A 1 91 ? -32.799 15.313 -4.471 1.00 17.77 91 TYR A N 1
ATOM 677 C CA . TYR A 1 91 ? -33.538 15.170 -5.735 1.00 17.95 91 TYR A CA 1
ATOM 678 C C . TYR A 1 91 ? -33.290 16.355 -6.664 1.00 19.31 91 TYR A C 1
ATOM 679 O O . TYR A 1 91 ? -33.295 17.523 -6.204 1.00 20.37 91 TYR A O 1
ATOM 688 N N . TYR A 1 92 ? -33.117 16.074 -7.951 1.00 18.94 92 TYR A N 1
ATOM 689 C CA . TYR A 1 92 ? -33.040 17.132 -8.958 1.00 19.75 92 TYR A CA 1
ATOM 690 C C . TYR A 1 92 ? -33.938 16.827 -10.127 1.00 20.82 92 TYR A C 1
ATOM 691 O O . TYR A 1 92 ? -33.948 15.688 -10.608 1.00 20.99 92 TYR A O 1
ATOM 700 N N . CYS A 1 93 ? -34.670 17.830 -10.635 1.00 20.63 93 CYS A N 1
ATOM 701 C CA . CYS A 1 93 ? -35.282 17.633 -11.940 1.00 20.10 93 CYS A CA 1
ATOM 702 C C . CYS A 1 93 ? -34.267 17.991 -12.988 1.00 19.52 93 CYS A C 1
ATOM 703 O O . CYS A 1 93 ? -33.358 18.770 -12.708 1.00 17.67 93 CYS A O 1
ATOM 706 N N . VAL A 1 94 ? -34.411 17.404 -14.187 1.00 18.45 94 VAL A N 1
ATOM 707 C CA . VAL A 1 94 ? -33.489 17.694 -15.282 1.00 18.72 94 VAL A CA 1
ATOM 708 C C . VAL A 1 94 ? -34.231 17.554 -16.590 1.00 19.05 94 VAL A C 1
ATOM 709 O O . VAL A 1 94 ? -34.804 16.522 -16.882 1.00 17.02 94 VAL A O 1
ATOM 713 N N . GLN A 1 95 ? -34.297 18.651 -17.330 1.00 20.53 95 GLN A N 1
ATOM 714 C CA . GLN A 1 95 ? -35.072 18.640 -18.571 1.00 21.05 95 GLN A CA 1
ATOM 715 C C . GLN A 1 95 ? -34.108 18.214 -19.650 1.00 20.72 95 GLN A C 1
ATOM 716 O O . GLN A 1 95 ? -32.928 18.419 -19.485 1.00 20.91 95 GLN A O 1
ATOM 722 N N . GLY A 1 96 ? -34.606 17.573 -20.703 1.00 22.40 96 GLY A N 1
ATOM 723 C CA . GLY A 1 96 ? -33.792 17.222 -21.892 1.00 22.64 96 GLY A CA 1
ATOM 724 C C . GLY A 1 96 ? -34.473 17.647 -23.205 1.00 23.47 96 GLY A C 1
ATOM 725 O O . GLY A 1 96 ? -34.179 17.102 -24.298 1.00 23.23 96 GLY A O 1
ATOM 726 N N . SER A 1 97 ? -35.381 18.610 -23.101 1.00 22.88 97 SER A N 1
ATOM 727 C CA . SER A 1 97 ? -36.042 19.171 -24.268 1.00 23.98 97 SER A CA 1
ATOM 728 C C . SER A 1 97 ? -35.249 20.250 -24.975 1.00 24.55 97 SER A C 1
ATOM 729 O O . SER A 1 97 ? -35.484 20.500 -26.149 1.00 25.77 97 SER A O 1
ATOM 732 N N . HIS A 1 98 ? -34.307 20.879 -24.274 1.00 24.38 98 HIS A N 1
ATOM 733 C CA . HIS A 1 98 ? -33.380 21.820 -24.867 1.00 24.07 98 HIS A CA 1
ATOM 734 C C . HIS A 1 98 ? -32.028 21.657 -24.163 1.00 23.73 98 HIS A C 1
ATOM 735 O O . HIS A 1 98 ? -31.725 22.304 -23.154 1.00 23.64 98 HIS A O 1
ATOM 742 N N . PHE A 1 99 ? -31.211 20.768 -24.715 1.00 22.95 99 PHE A N 1
ATOM 743 C CA . PHE A 1 99 ? -29.989 20.322 -24.095 1.00 22.14 99 PHE A CA 1
ATOM 744 C C . PHE A 1 99 ? -30.342 19.782 -22.734 1.00 21.60 99 PHE A C 1
ATOM 745 O O . PHE A 1 99 ? -31.321 19.048 -22.620 1.00 20.80 99 PHE A O 1
ATOM 753 N N . HIS A 1 100 ? -29.602 20.177 -21.699 1.00 20.84 100 HIS A N 1
ATOM 754 C CA . HIS A 1 100 ? -29.969 19.848 -20.335 1.00 21.28 100 HIS A CA 1
ATOM 755 C C . HIS A 1 100 ? -29.709 21.020 -19.399 1.00 20.95 100 HIS A C 1
ATOM 756 O O . HIS A 1 100 ? -28.737 21.760 -19.582 1.00 20.38 100 HIS A O 1
ATOM 763 N N . THR A 1 101 ? -30.592 21.169 -18.420 1.00 20.47 101 THR A N 1
ATOM 764 C CA . THR A 1 101 ? -30.358 21.995 -17.227 1.00 20.84 101 THR A CA 1
ATOM 765 C C . THR A 1 101 ? -31.042 21.245 -16.107 1.00 21.37 101 THR A C 1
ATOM 766 O O . THR A 1 101 ? -31.942 20.410 -16.364 1.00 20.73 101 THR A O 1
ATOM 770 N N . PHE A 1 102 ? -30.623 21.561 -14.877 1.00 21.14 102 PHE A N 1
ATOM 771 C CA . PHE A 1 102 ? -31.079 20.868 -13.649 1.00 21.39 102 PHE A CA 1
ATOM 772 C C . PHE A 1 102 ? -31.809 21.850 -12.738 1.00 21.36 102 PHE A C 1
ATOM 773 O O . PHE A 1 102 ? -31.432 23.006 -12.659 1.00 21.54 102 PHE A O 1
ATOM 781 N N . GLY A 1 103 ? -32.806 21.378 -12.005 1.00 21.79 103 GLY A N 1
ATOM 782 C CA . GLY A 1 103 ? -33.253 22.100 -10.771 1.00 21.83 103 GLY A CA 1
ATOM 783 C C . GLY A 1 103 ? -32.112 22.312 -9.772 1.00 22.82 103 GLY A C 1
ATOM 784 O O . GLY A 1 103 ? -31.028 21.691 -9.860 1.00 21.73 103 GLY A O 1
ATOM 785 N N . GLN A 1 104 ? -32.343 23.190 -8.796 1.00 23.61 104 GLN A N 1
ATOM 786 C CA . GLN A 1 104 ? -31.305 23.565 -7.865 1.00 23.47 104 GLN A CA 1
ATOM 787 C C . GLN A 1 104 ? -31.112 22.463 -6.834 1.00 23.99 104 GLN A C 1
ATOM 788 O O . GLN A 1 104 ? -30.068 22.378 -6.197 1.00 22.91 104 GLN A O 1
ATOM 794 N N . GLY A 1 105 ? -32.120 21.600 -6.694 1.00 23.61 105 GLY A N 1
ATOM 795 C CA . GLY A 1 105 ? -31.983 20.419 -5.836 1.00 22.44 105 GLY A CA 1
ATOM 796 C C . GLY A 1 105 ? -32.856 20.580 -4.617 1.00 22.22 105 GLY A C 1
ATOM 797 O O . GLY A 1 105 ? -32.979 21.698 -4.120 1.00 21.56 105 GLY A O 1
ATOM 798 N N . THR A 1 106 ? -33.424 19.463 -4.140 1.00 21.41 106 THR A N 1
ATOM 799 C CA . THR A 1 106 ? -34.289 19.424 -2.950 1.00 20.48 106 THR A CA 1
ATOM 800 C C . THR A 1 106 ? -33.721 18.375 -1.999 1.00 21.52 106 THR A C 1
ATOM 801 O O . THR A 1 106 ? -33.650 17.153 -2.323 1.00 19.22 106 THR A O 1
ATOM 805 N N . LYS A 1 107 ? -33.286 18.847 -0.832 1.00 20.86 107 LYS A N 1
ATOM 806 C CA . LYS A 1 107 ? -32.694 17.917 0.149 1.00 22.22 107 LYS A CA 1
ATOM 807 C C . LYS A 1 107 ? -33.760 17.298 1.053 1.00 21.82 107 LYS A C 1
ATOM 808 O O . LYS A 1 107 ? -34.461 18.026 1.780 1.00 20.48 107 LYS A O 1
ATOM 814 N N . LEU A 1 108 ? -33.892 15.968 0.981 1.00 21.86 108 LEU A N 1
ATOM 815 C CA . LEU A 1 108 ? -34.877 15.272 1.783 1.00 23.33 108 LEU A CA 1
ATOM 816 C C . LEU A 1 108 ? -34.231 14.639 2.988 1.00 24.02 108 LEU A C 1
ATOM 817 O O . LEU A 1 108 ? -33.358 13.808 2.844 1.00 23.71 108 LEU A O 1
ATOM 822 N N . GLU A 1 109 ? -34.682 15.044 4.169 1.00 25.02 109 GLU A N 1
ATOM 823 C CA . GLU A 1 109 ? -34.347 14.389 5.449 1.00 26.35 109 GLU A CA 1
ATOM 824 C C . GLU A 1 109 ? -35.579 13.731 6.130 1.00 25.92 109 GLU A C 1
ATOM 825 O O . GLU A 1 109 ? -36.735 14.131 5.960 1.00 26.17 109 GLU A O 1
ATOM 831 N N . ILE A 1 110 ? -35.319 12.739 6.932 1.00 26.10 110 ILE A N 1
ATOM 832 C CA . ILE A 1 110 ? -36.356 12.068 7.661 1.00 27.15 110 ILE A CA 1
ATOM 833 C C . ILE A 1 110 ? -36.583 12.788 8.981 1.00 26.69 110 ILE A C 1
ATOM 834 O O . ILE A 1 110 ? -35.652 13.062 9.694 1.00 25.55 110 ILE A O 1
ATOM 839 N N . LYS A 1 111 ? -37.841 13.096 9.275 1.00 27.35 111 LYS A N 1
ATOM 840 C CA . LYS A 1 111 ? -38.220 13.721 10.533 1.00 27.46 111 LYS A CA 1
ATOM 841 C C . LYS A 1 111 ? -38.261 12.598 11.563 1.00 27.78 111 LYS A C 1
ATOM 842 O O . LYS A 1 111 ? -38.708 11.513 11.251 1.00 28.05 111 LYS A O 1
ATOM 848 N N . ARG A 1 112 ? -37.763 12.849 12.773 1.00 28.39 112 ARG A N 1
ATOM 849 C CA . ARG A 1 112 ? -37.849 11.874 13.886 1.00 28.32 112 ARG A CA 1
ATOM 850 C C . ARG A 1 112 ? -37.998 12.667 15.202 1.00 28.58 112 ARG A C 1
ATOM 851 O O . ARG A 1 112 ? -37.985 13.890 15.201 1.00 29.34 112 ARG A O 1
ATOM 859 N N . THR A 1 113 ? -38.163 11.986 16.319 1.00 29.01 113 THR A N 1
ATOM 860 C CA . THR A 1 113 ? -38.315 12.692 17.605 1.00 29.77 113 THR A CA 1
ATOM 861 C C . THR A 1 113 ? -36.993 13.291 18.055 1.00 29.29 113 THR A C 1
ATOM 862 O O . THR A 1 113 ? -35.906 12.740 17.738 1.00 28.78 113 THR A O 1
ATOM 866 N N . VAL A 1 114 ? -37.099 14.363 18.835 1.00 29.30 114 VAL A N 1
ATOM 867 C CA . VAL A 1 114 ? -35.953 15.018 19.453 1.00 29.18 114 VAL A CA 1
ATOM 868 C C . VAL A 1 114 ? -35.032 14.053 20.214 1.00 28.26 114 VAL A C 1
ATOM 869 O O . VAL A 1 114 ? -35.498 13.165 20.898 1.00 29.24 114 VAL A O 1
ATOM 873 N N . ALA A 1 115 ? -33.723 14.221 20.039 1.00 26.83 115 ALA A N 1
ATOM 874 C CA . ALA A 1 115 ? -32.697 13.432 20.712 1.00 25.48 115 ALA A CA 1
ATOM 875 C C . ALA A 1 115 ? -31.504 14.357 21.025 1.00 24.98 115 ALA A C 1
ATOM 876 O O . ALA A 1 115 ? -30.902 14.968 20.147 1.00 22.43 115 ALA A O 1
ATOM 878 N N . ALA A 1 116 ? -31.215 14.482 22.312 1.00 24.16 116 ALA A N 1
ATOM 879 C CA . ALA A 1 116 ? -30.145 15.330 22.813 1.00 23.36 116 ALA A CA 1
ATOM 880 C C . ALA A 1 116 ? -28.807 14.691 22.483 1.00 22.22 116 ALA A C 1
ATOM 881 O O . ALA A 1 116 ? -28.702 13.457 22.458 1.00 22.91 116 ALA A O 1
ATOM 883 N N . PRO A 1 117 ? -27.787 15.516 22.214 1.00 21.44 117 PRO A N 1
ATOM 884 C CA . PRO A 1 117 ? -26.460 14.996 21.926 1.00 21.84 117 PRO A CA 1
ATOM 885 C C . PRO A 1 117 ? -25.778 14.609 23.213 1.00 23.02 117 PRO A C 1
ATOM 886 O O . PRO A 1 117 ? -26.082 15.181 24.263 1.00 23.48 117 PRO A O 1
ATOM 890 N N . SER A 1 118 ? -24.855 13.670 23.129 1.00 22.63 118 SER A N 1
ATOM 891 C CA . SER A 1 118 ? -23.859 13.571 24.138 1.00 23.88 118 SER A CA 1
ATOM 892 C C . SER A 1 118 ? -22.624 14.282 23.580 1.00 24.04 118 SER A C 1
ATOM 893 O O . SER A 1 118 ? -22.387 14.275 22.328 1.00 22.49 118 SER A O 1
ATOM 896 N N . VAL A 1 119 ? -21.863 14.898 24.502 1.00 21.77 119 VAL A N 1
ATOM 897 C CA . VAL A 1 119 ? -20.845 15.858 24.164 1.00 22.38 119 VAL A CA 1
ATOM 898 C C . VAL A 1 119 ? -19.508 15.447 24.779 1.00 23.33 119 VAL A C 1
ATOM 899 O O . VAL A 1 119 ? -19.462 14.909 25.896 1.00 22.82 119 VAL A O 1
ATOM 903 N N . PHE A 1 120 ? -18.422 15.702 24.038 1.00 23.43 120 PHE A N 1
ATOM 904 C CA . PHE A 1 120 ? -17.074 15.333 24.449 1.00 22.56 120 PHE A CA 1
ATOM 905 C C . PHE A 1 120 ? -16.163 16.457 23.977 1.00 23.68 120 PHE A C 1
ATOM 906 O O . PHE A 1 120 ? -16.413 17.061 22.905 1.00 23.78 120 PHE A O 1
ATOM 914 N N . ILE A 1 121 ? -15.133 16.752 24.771 1.00 22.71 121 ILE A N 1
ATOM 915 C CA . ILE A 1 121 ? -14.102 17.733 24.438 1.00 22.46 121 ILE A CA 1
ATOM 916 C C . ILE A 1 121 ? -12.710 17.037 24.450 1.00 23.19 121 ILE A C 1
ATOM 917 O O . ILE A 1 121 ? -12.423 16.142 25.304 1.00 23.46 121 ILE A O 1
ATOM 922 N N . PHE A 1 122 ? -11.876 17.385 23.477 1.00 22.50 122 PHE A N 1
ATOM 923 C CA . PHE A 1 122 ? -10.552 16.850 23.377 1.00 23.27 122 PHE A CA 1
ATOM 924 C C . PHE A 1 122 ? -9.575 18.015 23.356 1.00 25.70 122 PHE A C 1
ATOM 925 O O . PHE A 1 122 ? -9.709 18.920 22.532 1.00 25.99 122 PHE A O 1
ATOM 933 N N . PRO A 1 123 ? -8.575 18.003 24.262 1.00 26.74 123 PRO A N 1
ATOM 934 C CA . PRO A 1 123 ? -7.506 18.987 24.128 1.00 27.18 123 PRO A CA 1
ATOM 935 C C . PRO A 1 123 ? -6.655 18.667 22.910 1.00 27.37 123 PRO A C 1
ATOM 936 O O . PRO A 1 123 ? -6.681 17.533 22.413 1.00 27.30 123 PRO A O 1
ATOM 940 N N . PRO A 1 124 ? -5.867 19.648 22.466 1.00 27.71 124 PRO A N 1
ATOM 941 C CA . PRO A 1 124 ? -4.794 19.367 21.533 1.00 28.58 124 PRO A CA 1
ATOM 942 C C . PRO A 1 124 ? -3.885 18.295 22.102 1.00 29.28 124 PRO A C 1
ATOM 943 O O . PRO A 1 124 ? -3.599 18.298 23.272 1.00 28.67 124 PRO A O 1
ATOM 947 N N . SER A 1 125 ? -3.468 17.361 21.261 1.00 30.83 125 SER A N 1
ATOM 948 C CA . SER A 1 125 ? -2.501 16.359 21.640 1.00 31.82 125 SER A CA 1
ATOM 949 C C . SER A 1 125 ? -1.135 16.996 21.900 1.00 33.37 125 SER A C 1
ATOM 950 O O . SER A 1 125 ? -0.852 18.144 21.490 1.00 33.10 125 SER A O 1
ATOM 953 N N . ASP A 1 126 ? -0.275 16.229 22.557 1.00 34.12 126 ASP A N 1
ATOM 954 C CA . ASP A 1 126 ? 1.085 16.664 22.801 1.00 35.04 126 ASP A CA 1
ATOM 955 C C . ASP A 1 126 ? 1.853 16.713 21.447 1.00 35.14 126 ASP A C 1
ATOM 956 O O . ASP A 1 126 ? 2.640 17.646 21.208 1.00 34.46 126 ASP A O 1
ATOM 961 N N . GLU A 1 127 ? 1.642 15.710 20.583 1.00 35.05 127 GLU A N 1
ATOM 962 C CA . GLU A 1 127 ? 2.314 15.703 19.294 1.00 35.67 127 GLU A CA 1
ATOM 963 C C . GLU A 1 127 ? 1.983 16.993 18.510 1.00 35.49 127 GLU A C 1
ATOM 964 O O . GLU A 1 127 ? 2.874 17.594 17.930 1.00 35.40 127 GLU A O 1
ATOM 970 N N . GLN A 1 128 ? 0.718 17.434 18.523 1.00 35.53 128 GLN A N 1
ATOM 971 C CA . GLN A 1 128 ? 0.362 18.610 17.748 1.00 34.82 128 GLN A CA 1
ATOM 972 C C . GLN A 1 128 ? 1.136 19.807 18.307 1.00 36.23 128 GLN A C 1
ATOM 973 O O . GLN A 1 128 ? 1.806 20.536 17.545 1.00 35.05 128 GLN A O 1
ATOM 979 N N . LEU A 1 129 ? 1.074 19.978 19.626 1.00 36.75 129 LEU A N 1
ATOM 980 C CA . LEU A 1 129 ? 1.695 21.136 20.279 1.00 39.53 129 LEU A CA 1
ATOM 981 C C . LEU A 1 129 ? 3.137 21.468 19.799 1.00 41.04 129 LEU A C 1
ATOM 982 O O . LEU A 1 129 ? 3.404 22.608 19.410 1.00 41.65 129 LEU A O 1
ATOM 987 N N . LYS A 1 130 ? 4.041 20.480 19.780 1.00 42.70 130 LYS A N 1
ATOM 988 C CA . LYS A 1 130 ? 5.370 20.698 19.223 1.00 44.37 130 LYS A CA 1
ATOM 989 C C . LYS A 1 130 ? 5.306 21.730 18.069 1.00 45.00 130 LYS A C 1
ATOM 990 O O . LYS A 1 130 ? 6.025 22.757 18.094 1.00 45.50 130 LYS A O 1
ATOM 996 N N . SER A 1 131 ? 4.385 21.479 17.123 1.00 44.98 131 SER A N 1
ATOM 997 C CA . SER A 1 131 ? 4.440 21.996 15.748 1.00 45.01 131 SER A CA 1
ATOM 998 C C . SER A 1 131 ? 3.907 23.415 15.566 1.00 44.48 131 SER A C 1
ATOM 999 O O . SER A 1 131 ? 3.854 23.897 14.420 1.00 44.87 131 SER A O 1
ATOM 1002 N N . GLY A 1 132 ? 3.503 24.089 16.645 1.00 42.53 132 GLY A N 1
ATOM 1003 C CA . GLY A 1 132 ? 3.027 25.475 16.490 1.00 40.22 132 GLY A CA 1
ATOM 1004 C C . GLY A 1 132 ? 1.534 25.745 16.619 1.00 39.09 132 GLY A C 1
ATOM 1005 O O . GLY A 1 132 ? 1.114 26.917 16.874 1.00 38.58 132 GLY A O 1
ATOM 1006 N N . THR A 1 133 ? 0.721 24.685 16.486 1.00 37.21 133 THR A N 1
ATOM 1007 C CA . THR A 1 133 ? -0.739 24.835 16.583 1.00 35.24 133 THR A CA 1
ATOM 1008 C C . THR A 1 133 ? -1.404 23.924 17.610 1.00 33.13 133 THR A C 1
ATOM 1009 O O . THR A 1 133 ? -0.882 22.893 18.009 1.00 33.38 133 THR A O 1
ATOM 1013 N N . ALA A 1 134 ? -2.544 24.392 18.076 1.00 31.52 134 ALA A N 1
ATOM 1014 C CA . ALA A 1 134 ? -3.391 23.721 19.021 1.00 29.43 134 ALA A CA 1
ATOM 1015 C C . ALA A 1 134 ? -4.779 23.676 18.393 1.00 28.07 134 ALA A C 1
ATOM 1016 O O . ALA A 1 134 ? -5.335 24.709 17.998 1.00 28.02 134 ALA A O 1
ATOM 1018 N N . SER A 1 135 ? -5.333 22.478 18.286 1.00 25.85 135 SER A N 1
ATOM 1019 C CA . SER A 1 135 ? -6.714 22.321 17.929 1.00 23.09 135 SER A CA 1
ATOM 1020 C C . SER A 1 135 ? -7.426 21.731 19.110 1.00 22.56 135 SER A C 1
ATOM 1021 O O . SER A 1 135 ? -6.956 20.705 19.714 1.00 22.52 135 SER A O 1
ATOM 1024 N N . VAL A 1 136 ? -8.537 22.388 19.450 1.00 20.59 136 VAL A N 1
ATOM 1025 C CA . VAL A 1 136 ? -9.399 21.913 20.472 1.00 21.34 136 VAL A CA 1
ATOM 1026 C C . VAL A 1 136 ? -10.685 21.458 19.780 1.00 21.55 136 VAL A C 1
ATOM 1027 O O . VAL A 1 136 ? -11.308 22.236 19.059 1.00 22.91 136 VAL A O 1
ATOM 1031 N N . VAL A 1 137 ? -11.033 20.183 19.935 1.00 20.99 137 VAL A N 1
ATOM 1032 C CA . VAL A 1 137 ? -12.225 19.621 19.265 1.00 19.32 137 VAL A CA 1
ATOM 1033 C C . VAL A 1 137 ? -13.373 19.264 20.218 1.00 20.02 137 VAL A C 1
ATOM 1034 O O . VAL A 1 137 ? -13.184 18.526 21.211 1.00 19.12 137 VAL A O 1
ATOM 1038 N N . CYS A 1 138 ? -14.558 19.771 19.897 1.00 19.82 138 CYS A N 1
ATOM 1039 C CA . CYS A 1 138 ? -15.813 19.375 20.555 1.00 20.65 138 CYS A CA 1
ATOM 1040 C C . CYS A 1 138 ? -16.730 18.521 19.673 1.00 20.87 138 CYS A C 1
ATOM 1041 O O . CYS A 1 138 ? -17.162 18.979 18.563 1.00 19.09 138 CYS A O 1
ATOM 1044 N N . LEU A 1 139 ? -17.018 17.307 20.163 1.00 21.00 139 LEU A N 1
ATOM 1045 C CA . LEU A 1 139 ? -17.907 16.327 19.478 1.00 21.77 139 LEU A CA 1
ATOM 1046 C C . LEU A 1 139 ? -19.315 16.219 20.063 1.00 22.35 139 LEU A C 1
ATOM 1047 O O . LEU A 1 139 ? -19.462 15.936 21.259 1.00 23.58 139 LEU A O 1
ATOM 1052 N N . LEU A 1 140 ? -20.332 16.453 19.225 1.00 21.55 140 LEU A N 1
ATOM 1053 C CA . LEU A 1 140 ? -21.730 16.240 19.541 1.00 21.07 140 LEU A CA 1
ATOM 1054 C C . LEU A 1 140 ? -22.233 14.960 18.876 1.00 22.03 140 LEU A C 1
ATOM 1055 O O . LEU A 1 140 ? -22.233 14.872 17.654 1.00 21.93 140 LEU A O 1
ATOM 1060 N N . ASN A 1 141 ? -22.700 13.991 19.657 1.00 22.32 141 ASN A N 1
ATOM 1061 C CA . ASN A 1 141 ? -22.993 12.662 19.095 1.00 23.79 141 ASN A CA 1
ATOM 1062 C C . ASN A 1 141 ? -24.485 12.363 19.152 1.00 24.01 141 ASN A C 1
ATOM 1063 O O . ASN A 1 141 ? -25.120 12.556 20.203 1.00 23.22 141 ASN A O 1
ATOM 1068 N N . ASN A 1 142 ? -25.013 11.889 18.011 1.00 24.82 142 ASN A N 1
ATOM 1069 C CA . ASN A 1 142 ? -26.358 11.307 17.859 1.00 25.17 142 ASN A CA 1
ATOM 1070 C C . ASN A 1 142 ? -27.515 12.145 18.283 1.00 24.24 142 ASN A C 1
ATOM 1071 O O . ASN A 1 142 ? -28.206 11.821 19.242 1.00 22.59 142 ASN A O 1
ATOM 1076 N N . PHE A 1 143 ? -27.737 13.234 17.554 1.00 22.91 143 PHE A N 1
ATOM 1077 C CA . PHE A 1 143 ? -28.756 14.194 17.964 1.00 21.20 143 PHE A CA 1
ATOM 1078 C C . PHE A 1 143 ? -29.774 14.471 16.850 1.00 21.65 143 PHE A C 1
ATOM 1079 O O . PHE A 1 143 ? -29.497 14.211 15.711 1.00 21.13 143 PHE A O 1
ATOM 1087 N N . TYR A 1 144 ? -30.955 14.983 17.196 1.00 22.64 144 TYR A N 1
ATOM 1088 C CA . TYR A 1 144 ? -31.939 15.422 16.233 1.00 23.99 144 TYR A CA 1
ATOM 1089 C C . TYR A 1 144 ? -32.823 16.404 16.968 1.00 25.21 144 TYR A C 1
ATOM 1090 O O . TYR A 1 144 ? -33.319 16.047 18.008 1.00 25.42 144 TYR A O 1
ATOM 1099 N N . PRO A 1 145 ? -33.119 17.582 16.375 1.00 25.79 145 PRO A N 1
ATOM 1100 C CA . PRO A 1 145 ? -32.808 17.968 14.976 1.00 26.53 145 PRO A CA 1
ATOM 1101 C C . PRO A 1 145 ? -31.379 18.498 14.765 1.00 27.44 145 PRO A C 1
ATOM 1102 O O . PRO A 1 145 ? -30.598 18.536 15.695 1.00 26.31 145 PRO A O 1
ATOM 1106 N N . ARG A 1 146 ? -31.064 18.923 13.545 1.00 28.58 146 ARG A N 1
ATOM 1107 C CA . ARG A 1 146 ? -29.714 19.233 13.165 1.00 30.76 146 ARG A CA 1
ATOM 1108 C C . ARG A 1 146 ? -29.254 20.506 13.870 1.00 31.20 146 ARG A C 1
ATOM 1109 O O . ARG A 1 146 ? -28.089 20.641 14.238 1.00 32.30 146 ARG A O 1
ATOM 1117 N N . GLU A 1 147 ? -30.164 21.455 13.995 1.00 31.11 147 GLU A N 1
ATOM 1118 C CA . GLU A 1 147 ? -29.871 22.770 14.539 1.00 31.72 147 GLU A CA 1
ATOM 1119 C C . GLU A 1 147 ? -29.292 22.615 15.934 1.00 31.44 147 GLU A C 1
ATOM 1120 O O . GLU A 1 147 ? -29.859 21.919 16.785 1.00 30.55 147 GLU A O 1
ATOM 1126 N N . ALA A 1 148 ? -28.141 23.242 16.130 1.00 30.90 148 ALA A N 1
ATOM 1127 C CA . ALA A 1 148 ? -27.429 23.240 17.401 1.00 31.61 148 ALA A CA 1
ATOM 1128 C C . ALA A 1 148 ? -26.551 24.484 17.501 1.00 31.32 148 ALA A C 1
ATOM 1129 O O . ALA A 1 148 ? -26.112 25.046 16.490 1.00 31.87 148 ALA A O 1
ATOM 1131 N N . LYS A 1 149 ? -26.288 24.904 18.725 1.00 31.38 149 LYS A N 1
ATOM 1132 C CA . LYS A 1 149 ? -25.352 25.996 18.959 1.00 31.00 149 LYS A CA 1
ATOM 1133 C C . LYS A 1 149 ? -24.206 25.447 19.782 1.00 29.69 149 LYS A C 1
ATOM 1134 O O . LYS A 1 149 ? -24.405 24.858 20.865 1.00 29.52 149 LYS A O 1
ATOM 1140 N N . VAL A 1 150 ? -23.010 25.607 19.229 1.00 27.71 150 VAL A N 1
ATOM 1141 C CA . VAL A 1 150 ? -21.799 25.217 19.871 1.00 26.74 150 VAL A CA 1
ATOM 1142 C C . VAL A 1 150 ? -20.895 26.443 20.010 1.00 27.41 150 VAL A C 1
ATOM 1143 O O . VAL A 1 150 ? -20.470 27.029 18.999 1.00 27.71 150 VAL A O 1
ATOM 1147 N N . GLN A 1 151 ? -20.617 26.815 21.273 1.00 26.95 151 GLN A N 1
ATOM 1148 C CA . GLN A 1 151 ? -19.900 28.039 21.662 1.00 26.26 151 GLN A CA 1
ATOM 1149 C C . GLN A 1 151 ? -18.659 27.671 22.445 1.00 25.42 151 GLN A C 1
ATOM 1150 O O . GLN A 1 151 ? -18.759 26.896 23.401 1.00 23.17 151 GLN A O 1
ATOM 1156 N N . TRP A 1 152 ? -17.506 28.241 22.067 1.00 23.16 152 TRP A N 1
ATOM 1157 C CA . TRP A 1 152 ? -16.264 28.048 22.799 1.00 23.58 152 TRP A CA 1
ATOM 1158 C C . TRP A 1 152 ? -15.977 29.179 23.764 1.00 23.63 152 TRP A C 1
ATOM 1159 O O . TRP A 1 152 ? -16.126 30.358 23.429 1.00 21.71 152 TRP A O 1
ATOM 1170 N N . LYS A 1 153 ? -15.463 28.807 24.928 1.00 24.05 153 LYS A N 1
ATOM 1171 C CA . LYS A 1 153 ? -15.050 29.791 25.878 1.00 25.80 153 LYS A CA 1
ATOM 1172 C C . LYS A 1 153 ? -13.670 29.479 26.343 1.00 25.99 153 LYS A C 1
ATOM 1173 O O . LYS A 1 153 ? -13.403 28.348 26.708 1.00 25.06 153 LYS A O 1
ATOM 1179 N N . VAL A 1 154 ? -12.783 30.488 26.320 1.00 27.98 154 VAL A N 1
ATOM 1180 C CA . VAL A 1 154 ? -11.406 30.372 26.878 1.00 28.23 154 VAL A CA 1
ATOM 1181 C C . VAL A 1 154 ? -11.294 31.308 28.119 1.00 29.88 154 VAL A C 1
ATOM 1182 O O . VAL A 1 154 ? -11.665 32.484 28.051 1.00 29.83 154 VAL A O 1
ATOM 1186 N N . ASP A 1 155 ? -10.807 30.770 29.240 1.00 30.82 155 ASP A N 1
ATOM 1187 C CA . ASP A 1 155 ? -10.979 31.407 30.570 1.00 32.28 155 ASP A CA 1
ATOM 1188 C C . ASP A 1 155 ? -12.174 32.311 30.654 1.00 32.53 155 ASP A C 1
ATOM 1189 O O . ASP A 1 155 ? -12.058 33.441 31.144 1.00 32.31 155 ASP A O 1
ATOM 1194 N N . ASN A 1 156 ? -13.296 31.811 30.137 1.00 32.65 156 ASN A N 1
ATOM 1195 C CA . ASN A 1 156 ? -14.601 32.419 30.236 1.00 32.98 156 ASN A CA 1
ATOM 1196 C C . ASN A 1 156 ? -14.962 33.398 29.178 1.00 32.06 156 ASN A C 1
ATOM 1197 O O . ASN A 1 156 ? -16.097 33.875 29.113 1.00 32.24 156 ASN A O 1
ATOM 1202 N N . ALA A 1 157 ? -14.000 33.690 28.328 1.00 30.65 157 ALA A N 1
ATOM 1203 C CA . ALA A 1 157 ? -14.235 34.675 27.293 1.00 29.84 157 ALA A CA 1
ATOM 1204 C C . ALA A 1 157 ? -14.727 33.991 26.022 1.00 27.86 157 ALA A C 1
ATOM 1205 O O . ALA A 1 157 ? -14.096 33.105 25.490 1.00 27.06 157 ALA A O 1
ATOM 1207 N N . LEU A 1 158 ? -15.887 34.405 25.570 1.00 27.87 158 LEU A N 1
ATOM 1208 C CA . LEU A 1 158 ? -16.526 33.813 24.418 1.00 28.11 158 LEU A CA 1
ATOM 1209 C C . LEU A 1 158 ? -15.729 34.054 23.108 1.00 28.39 158 LEU A C 1
ATOM 1210 O O . LEU A 1 158 ? -15.429 35.203 22.722 1.00 27.86 158 LEU A O 1
ATOM 1215 N N . GLN A 1 159 ? -15.386 32.966 22.424 1.00 27.81 159 GLN A N 1
ATOM 1216 C CA . GLN A 1 159 ? -14.617 33.055 21.169 1.00 26.71 159 GLN A CA 1
ATOM 1217 C C . GLN A 1 159 ? -15.559 33.279 20.012 1.00 25.75 159 GLN A C 1
ATOM 1218 O O . GLN A 1 159 ? -16.745 32.931 20.120 1.00 25.13 159 GLN A O 1
ATOM 1224 N N . SER A 1 160 ? -15.060 33.924 18.951 1.00 24.02 160 SER A N 1
ATOM 1225 C CA . SER A 1 160 ? -15.761 33.929 17.666 1.00 25.14 160 SER A CA 1
ATOM 1226 C C . SER A 1 160 ? -14.824 33.950 16.491 1.00 24.04 160 SER A C 1
ATOM 1227 O O . SER A 1 160 ? -13.699 34.482 16.591 1.00 23.66 160 SER A O 1
ATOM 1230 N N . GLY A 1 161 ? -15.283 33.401 15.370 1.00 22.97 161 GLY A N 1
ATOM 1231 C CA . GLY A 1 161 ? -14.505 33.429 14.115 1.00 23.00 161 GLY A CA 1
ATOM 1232 C C . GLY A 1 161 ? -13.291 32.522 14.051 1.00 23.18 161 GLY A C 1
ATOM 1233 O O . GLY A 1 161 ? -12.683 32.380 12.997 1.00 22.59 161 GLY A O 1
ATOM 1234 N N . ASN A 1 162 ? -12.970 31.863 15.169 1.00 23.12 162 ASN A N 1
ATOM 1235 C CA . ASN A 1 162 ? -11.825 30.968 15.258 1.00 23.28 162 ASN A CA 1
ATOM 1236 C C . ASN A 1 162 ? -12.173 29.471 15.408 1.00 23.13 162 ASN A C 1
ATOM 1237 O O . ASN A 1 162 ? -11.307 28.654 15.739 1.00 22.96 162 ASN A O 1
ATOM 1242 N N . SER A 1 163 ? -13.436 29.124 15.212 1.00 21.68 163 SER A N 1
ATOM 1243 C CA . SER A 1 163 ? -13.836 27.718 15.162 1.00 22.12 163 SER A CA 1
ATOM 1244 C C . SER A 1 163 ? -14.556 27.373 13.845 1.00 22.25 163 SER A C 1
ATOM 1245 O O . SER A 1 163 ? -15.183 28.247 13.208 1.00 22.57 163 SER A O 1
ATOM 1248 N N . GLN A 1 164 ? -14.495 26.106 13.456 1.00 22.73 164 GLN A N 1
ATOM 1249 C CA . GLN A 1 164 ? -15.272 25.616 12.301 1.00 22.68 164 GLN A CA 1
ATOM 1250 C C . GLN A 1 164 ? -15.978 24.344 12.712 1.00 23.44 164 GLN A C 1
ATOM 1251 O O . GLN A 1 164 ? -15.433 23.531 13.520 1.00 22.63 164 GLN A O 1
ATOM 1257 N N . GLU A 1 165 ? -17.189 24.196 12.182 1.00 22.05 165 GLU A N 1
ATOM 1258 C CA . GLU A 1 165 ? -18.019 23.037 12.454 1.00 23.50 165 GLU A CA 1
ATOM 1259 C C . GLU A 1 165 ? -18.161 22.149 11.238 1.00 22.53 165 GLU A C 1
ATOM 1260 O O . GLU A 1 165 ? -18.079 22.618 10.137 1.00 23.45 165 GLU A O 1
ATOM 1266 N N . SER A 1 166 ? -18.422 20.871 11.462 1.00 23.10 166 SER A N 1
ATOM 1267 C CA . SER A 1 166 ? -18.664 19.889 10.422 1.00 23.48 166 SER A CA 1
ATOM 1268 C C . SER A 1 166 ? -19.766 18.921 10.871 1.00 23.74 166 SER A C 1
ATOM 1269 O O . SER A 1 166 ? -19.751 18.485 12.022 1.00 23.78 166 SER A O 1
ATOM 1272 N N . VAL A 1 167 ? -20.710 18.580 9.982 1.00 23.06 167 VAL A N 1
ATOM 1273 C CA . VAL A 1 167 ? -21.825 17.678 10.326 1.00 22.61 167 VAL A CA 1
ATOM 1274 C C . VAL A 1 167 ? -21.938 16.432 9.423 1.00 21.92 167 VAL A C 1
ATOM 1275 O O . VAL A 1 167 ? -21.758 16.531 8.224 1.00 22.93 167 VAL A O 1
ATOM 1279 N N . THR A 1 168 ? -22.303 15.284 9.978 1.00 20.84 168 THR A N 1
ATOM 1280 C CA . THR A 1 168 ? -22.494 14.053 9.193 1.00 21.97 168 THR A CA 1
ATOM 1281 C C . THR A 1 168 ? -23.850 14.077 8.505 1.00 22.02 168 THR A C 1
ATOM 1282 O O . THR A 1 168 ? -24.666 14.955 8.768 1.00 20.99 168 THR A O 1
ATOM 1286 N N . GLU A 1 169 ? -24.051 13.158 7.559 1.00 23.55 169 GLU A N 1
ATOM 1287 C CA . GLU A 1 169 ? -25.367 12.942 6.946 1.00 24.84 169 GLU A CA 1
ATOM 1288 C C . GLU A 1 169 ? -26.174 12.190 7.991 1.00 24.32 169 GLU A C 1
ATOM 1289 O O . GLU A 1 169 ? -25.621 11.659 8.947 1.00 24.42 169 GLU A O 1
ATOM 1295 N N . GLN A 1 170 ? -27.472 12.111 7.787 1.00 24.52 170 GLN A N 1
ATOM 1296 C CA . GLN A 1 170 ? -28.316 11.425 8.729 1.00 25.52 170 GLN A CA 1
ATOM 1297 C C . GLN A 1 170 ? -27.907 9.984 8.852 1.00 25.57 170 GLN A C 1
ATOM 1298 O O . GLN A 1 170 ? -27.715 9.279 7.828 1.00 24.25 170 GLN A O 1
ATOM 1304 N N . ASP A 1 171 ? -27.775 9.535 10.099 1.00 25.67 171 ASP A N 1
ATOM 1305 C CA . ASP A 1 171 ? -27.410 8.152 10.340 1.00 26.96 171 ASP A CA 1
ATOM 1306 C C . ASP A 1 171 ? -28.482 7.233 9.717 1.00 27.45 171 ASP A C 1
ATOM 1307 O O . ASP A 1 171 ? -29.680 7.462 9.901 1.00 26.90 171 ASP A O 1
ATOM 1312 N N . SER A 1 172 ? -28.059 6.203 8.991 1.00 28.78 172 SER A N 1
ATOM 1313 C CA . SER A 1 172 ? -29.030 5.376 8.246 1.00 31.59 172 SER A CA 1
ATOM 1314 C C . SER A 1 172 ? -29.786 4.363 9.118 1.00 32.37 172 SER A C 1
ATOM 1315 O O . SER A 1 172 ? -30.579 3.596 8.595 1.00 33.81 172 SER A O 1
ATOM 1318 N N . LYS A 1 173 ? -29.512 4.318 10.421 1.00 32.52 173 LYS A N 1
ATOM 1319 C CA . LYS A 1 173 ? -30.242 3.404 11.302 1.00 33.38 173 LYS A CA 1
ATOM 1320 C C . LYS A 1 173 ? -31.176 4.155 12.253 1.00 31.73 173 LYS A C 1
ATOM 1321 O O . LYS A 1 173 ? -32.296 3.717 12.488 1.00 32.64 173 LYS A O 1
ATOM 1327 N N . ASP A 1 174 ? -30.730 5.294 12.773 1.00 29.89 174 ASP A N 1
ATOM 1328 C CA . ASP A 1 174 ? -31.526 6.022 13.759 1.00 27.82 174 ASP A CA 1
ATOM 1329 C C . ASP A 1 174 ? -31.832 7.452 13.362 1.00 26.32 174 ASP A C 1
ATOM 1330 O O . ASP A 1 174 ? -32.446 8.168 14.124 1.00 26.08 174 ASP A O 1
ATOM 1335 N N . SER A 1 175 ? -31.417 7.863 12.162 1.00 25.44 175 SER A N 1
ATOM 1336 C CA . SER A 1 175 ? -31.780 9.186 11.620 1.00 24.41 175 SER A CA 1
ATOM 1337 C C . SER A 1 175 ? -31.262 10.397 12.419 1.00 22.79 175 SER A C 1
ATOM 1338 O O . SER A 1 175 ? -31.879 11.482 12.374 1.00 23.22 175 SER A O 1
ATOM 1341 N N . THR A 1 176 ? -30.159 10.250 13.137 1.00 20.33 176 THR A N 1
ATOM 1342 C CA . THR A 1 176 ? -29.608 11.387 13.863 1.00 18.78 176 THR A CA 1
ATOM 1343 C C . THR A 1 176 ? -28.398 11.971 13.180 1.00 19.19 176 THR A C 1
ATOM 1344 O O . THR A 1 176 ? -27.885 11.413 12.234 1.00 18.63 176 THR A O 1
ATOM 1348 N N . TYR A 1 177 ? -27.894 13.065 13.728 1.00 19.22 177 TYR A N 1
ATOM 1349 C CA . TYR A 1 177 ? -26.703 13.692 13.220 1.00 20.34 177 TYR A CA 1
ATOM 1350 C C . TYR A 1 177 ? -25.599 13.660 14.263 1.00 21.36 177 TYR A C 1
ATOM 1351 O O . TYR A 1 177 ? -25.861 13.474 15.454 1.00 21.41 177 TYR A O 1
ATOM 1360 N N . SER A 1 178 ? -24.369 13.896 13.826 1.00 20.85 178 SER A N 1
ATOM 1361 C CA . SER A 1 178 ? -23.290 14.154 14.745 1.00 20.48 178 SER A CA 1
ATOM 1362 C C . SER A 1 178 ? -22.524 15.295 14.136 1.00 20.27 178 SER A C 1
ATOM 1363 O O . SER A 1 178 ? -22.600 15.535 12.881 1.00 17.71 178 SER A O 1
ATOM 1366 N N . LEU A 1 179 ? -21.824 16.001 15.027 1.00 19.15 179 LEU A N 1
ATOM 1367 C CA . LEU A 1 179 ? -21.188 17.275 14.711 1.00 20.65 179 LEU A CA 1
ATOM 1368 C C . LEU A 1 179 ? -19.864 17.398 15.434 1.00 21.00 179 LEU A C 1
ATOM 1369 O O . LEU A 1 179 ? -19.682 16.885 16.532 1.00 22.11 179 LEU A O 1
ATOM 1374 N N . SER A 1 180 ? -18.912 18.026 14.779 1.00 21.41 180 SER A N 1
ATOM 1375 C CA . SER A 1 180 ? -17.673 18.364 15.407 1.00 21.86 180 SER A CA 1
ATOM 1376 C C . SER A 1 180 ? -17.443 19.845 15.160 1.00 21.96 180 SER A C 1
ATOM 1377 O O . SER A 1 180 ? -17.789 20.388 14.073 1.00 21.62 180 SER A O 1
ATOM 1380 N N . SER A 1 181 ? -16.894 20.481 16.177 1.00 20.58 181 SER A N 1
ATOM 1381 C CA . SER A 1 181 ? -16.532 21.868 16.187 1.00 20.76 181 SER A CA 1
ATOM 1382 C C . SER A 1 181 ? -15.055 21.933 16.662 1.00 21.16 181 SER A C 1
ATOM 1383 O O . SER A 1 181 ? -14.675 21.336 17.681 1.00 20.18 181 SER A O 1
ATOM 1386 N N . THR A 1 182 ? -14.210 22.625 15.904 1.00 21.94 182 THR A N 1
ATOM 1387 C CA . THR A 1 182 ? -12.783 22.644 16.123 1.00 21.17 182 THR A CA 1
ATOM 1388 C C . THR A 1 182 ? -12.271 24.077 16.315 1.00 21.40 182 THR A C 1
ATOM 1389 O O . THR A 1 182 ? -12.416 24.933 15.459 1.00 20.60 182 THR A O 1
ATOM 1393 N N . LEU A 1 183 ? -11.666 24.335 17.460 1.00 21.69 183 LEU A N 1
ATOM 1394 C CA . LEU A 1 183 ? -11.182 25.658 17.795 1.00 21.19 183 LEU A CA 1
ATOM 1395 C C . LEU A 1 183 ? -9.710 25.693 17.520 1.00 21.59 183 LEU A C 1
ATOM 1396 O O . LEU A 1 183 ? -8.984 24.805 18.002 1.00 21.96 183 LEU A O 1
ATOM 1401 N N . THR A 1 184 ? -9.271 26.695 16.751 1.00 22.14 184 THR A N 1
ATOM 1402 C CA . THR A 1 184 ? -7.865 26.875 16.407 1.00 24.50 184 THR A CA 1
ATOM 1403 C C . THR A 1 184 ? -7.249 28.059 17.159 1.00 25.86 184 THR A C 1
ATOM 1404 O O . THR A 1 184 ? -7.734 29.197 17.097 1.00 26.06 184 THR A O 1
ATOM 1408 N N . LEU A 1 185 ? -6.205 27.772 17.914 1.00 27.49 185 LEU A N 1
ATOM 1409 C CA . LEU A 1 185 ? -5.443 28.806 18.613 1.00 29.54 185 LEU A CA 1
ATOM 1410 C C . LEU A 1 185 ? -3.973 28.572 18.349 1.00 30.16 185 LEU A C 1
ATOM 1411 O O . LEU A 1 185 ? -3.584 27.434 18.146 1.00 29.99 185 LEU A O 1
ATOM 1416 N N . SER A 1 186 ? -3.153 29.631 18.368 1.00 30.78 186 SER A N 1
ATOM 1417 C CA . SER A 1 186 ? -1.708 29.440 18.357 1.00 31.62 186 SER A CA 1
ATOM 1418 C C . SER A 1 186 ? -1.288 28.635 19.587 1.00 32.15 186 SER A C 1
ATOM 1419 O O . SER A 1 186 ? -1.950 28.676 20.629 1.00 31.48 186 SER A O 1
ATOM 1422 N N . LYS A 1 187 ? -0.184 27.922 19.464 1.00 32.62 187 LYS A N 1
ATOM 1423 C CA . LYS A 1 187 ? 0.374 27.149 20.559 1.00 35.55 187 LYS A CA 1
ATOM 1424 C C . LYS A 1 187 ? 0.673 27.997 21.802 1.00 36.82 187 LYS A C 1
ATOM 1425 O O . LYS A 1 187 ? 0.362 27.598 22.922 1.00 37.18 187 LYS A O 1
ATOM 1431 N N . ALA A 1 188 ? 1.277 29.167 21.593 1.00 38.46 188 ALA A N 1
ATOM 1432 C CA . ALA A 1 188 ? 1.660 30.033 22.702 1.00 39.65 188 ALA A CA 1
ATOM 1433 C C . ALA A 1 188 ? 0.428 30.554 23.431 1.00 40.16 188 ALA A C 1
ATOM 1434 O O . ALA A 1 188 ? 0.424 30.706 24.674 1.00 40.41 188 ALA A O 1
ATOM 1436 N N . ASP A 1 189 ? -0.625 30.799 22.656 1.00 39.87 189 ASP A N 1
ATOM 1437 C CA . ASP A 1 189 ? -1.835 31.355 23.196 1.00 39.82 189 ASP A CA 1
ATOM 1438 C C . ASP A 1 189 ? -2.606 30.297 23.942 1.00 39.60 189 ASP A C 1
ATOM 1439 O O . ASP A 1 189 ? -3.204 30.567 24.990 1.00 40.02 189 ASP A O 1
ATOM 1444 N N . TYR A 1 190 ? -2.615 29.080 23.404 1.00 39.42 190 TYR A N 1
ATOM 1445 C CA . TYR A 1 190 ? -3.137 27.932 24.131 1.00 38.89 190 TYR A CA 1
ATOM 1446 C C . TYR A 1 190 ? -2.444 27.753 25.511 1.00 39.43 190 TYR A C 1
ATOM 1447 O O . TYR A 1 190 ? -3.100 27.471 26.517 1.00 38.40 190 TYR A O 1
ATOM 1456 N N . GLU A 1 191 ? -1.124 27.905 25.541 1.00 39.72 191 GLU A N 1
ATOM 1457 C CA . GLU A 1 191 ? -0.384 27.598 26.765 1.00 40.69 191 GLU A CA 1
ATOM 1458 C C . GLU A 1 191 ? -0.436 28.743 27.759 1.00 40.10 191 GLU A C 1
ATOM 1459 O O . GLU A 1 191 ? 0.137 28.626 28.850 1.00 40.81 191 GLU A O 1
ATOM 1465 N N . LYS A 1 192 ? -1.114 29.832 27.391 1.00 39.36 192 LYS A N 1
ATOM 1466 C CA . LYS A 1 192 ? -1.209 31.039 28.231 1.00 39.42 192 LYS A CA 1
ATOM 1467 C C . LYS A 1 192 ? -2.544 31.061 28.998 1.00 38.46 192 LYS A C 1
ATOM 1468 O O . LYS A 1 192 ? -2.728 31.859 29.945 1.00 38.52 192 LYS A O 1
ATOM 1474 N N . HIS A 1 193 ? -3.464 30.164 28.618 1.00 36.27 193 HIS A N 1
ATOM 1475 C CA . HIS A 1 193 ? -4.792 30.147 29.207 1.00 34.75 193 HIS A CA 1
ATOM 1476 C C . HIS A 1 193 ? -5.083 28.775 29.885 1.00 33.87 193 HIS A C 1
ATOM 1477 O O . HIS A 1 193 ? -4.379 27.817 29.674 1.00 33.54 193 HIS A O 1
ATOM 1484 N N . LYS A 1 194 ? -6.124 28.692 30.692 1.00 33.29 194 LYS A N 1
ATOM 1485 C CA . LYS A 1 194 ? -6.315 27.525 31.559 1.00 34.12 194 LYS A CA 1
ATOM 1486 C C . LYS A 1 194 ? -7.600 26.729 31.229 1.00 31.96 194 LYS A C 1
ATOM 1487 O O . LYS A 1 194 ? -7.554 25.523 31.037 1.00 32.82 194 LYS A O 1
ATOM 1493 N N . VAL A 1 195 ? -8.724 27.423 31.157 1.00 30.30 195 VAL A N 1
ATOM 1494 C CA . VAL A 1 195 ? -10.048 26.805 31.080 1.00 29.68 195 VAL A CA 1
ATOM 1495 C C . VAL A 1 195 ? -10.637 26.779 29.650 1.00 28.86 195 VAL A C 1
ATOM 1496 O O . VAL A 1 195 ? -10.964 27.814 29.093 1.00 28.78 195 VAL A O 1
ATOM 1500 N N . TYR A 1 196 ? -10.777 25.576 29.085 1.00 28.20 196 TYR A N 1
ATOM 1501 C CA . TYR A 1 196 ? -11.340 25.389 27.764 1.00 25.99 196 TYR A CA 1
ATOM 1502 C C . TYR A 1 196 ? -12.698 24.681 27.901 1.00 26.57 196 TYR A C 1
ATOM 1503 O O . TYR A 1 196 ? -12.764 23.546 28.368 1.00 25.97 196 TYR A O 1
ATOM 1512 N N . ALA A 1 197 ? -13.762 25.390 27.493 1.00 26.16 197 ALA A N 1
ATOM 1513 C CA . ALA A 1 197 ? -15.146 24.959 27.562 1.00 25.86 197 ALA A CA 1
ATOM 1514 C C . ALA A 1 197 ? -15.878 25.037 26.202 1.00 25.42 197 ALA A C 1
ATOM 1515 O O . ALA A 1 197 ? -15.780 26.025 25.468 1.00 25.93 197 ALA A O 1
ATOM 1517 N N . CYS A 1 198 ? -16.618 23.980 25.911 1.00 24.56 198 CYS A N 1
ATOM 1518 C CA . CYS A 1 198 ? -17.531 23.838 24.785 1.00 23.82 198 CYS A CA 1
ATOM 1519 C C . CYS A 1 198 ? -18.914 23.858 25.424 1.00 23.49 198 CYS A C 1
ATOM 1520 O O . CYS A 1 198 ? -19.222 23.011 26.266 1.00 21.54 198 CYS A O 1
ATOM 1523 N N . GLU A 1 199 ? -19.733 24.831 25.056 1.00 22.84 199 GLU A N 1
ATOM 1524 C CA . GLU A 1 199 ? -21.060 24.909 25.547 1.00 24.38 199 GLU A CA 1
ATOM 1525 C C . GLU A 1 199 ? -22.072 24.679 24.422 1.00 24.26 199 GLU A C 1
ATOM 1526 O O . GLU A 1 199 ? -22.047 25.370 23.393 1.00 23.04 199 GLU A O 1
ATOM 1532 N N . VAL A 1 200 ? -22.982 23.735 24.657 1.00 24.66 200 VAL A N 1
ATOM 1533 C CA . VAL A 1 200 ? -23.907 23.248 23.618 1.00 26.24 200 VAL A CA 1
ATOM 1534 C C . VAL A 1 200 ? -25.371 23.540 23.961 1.00 27.03 200 VAL A C 1
ATOM 1535 O O . VAL A 1 200 ? -25.885 23.111 24.997 1.00 27.34 200 VAL A O 1
ATOM 1539 N N . THR A 1 201 ? -26.023 24.262 23.068 1.00 28.10 201 THR A N 1
ATOM 1540 C CA . THR A 1 201 ? -27.450 24.529 23.133 1.00 28.81 201 THR A CA 1
ATOM 1541 C C . THR A 1 201 ? -28.152 23.752 21.985 1.00 29.60 201 THR A C 1
ATOM 1542 O O . THR A 1 201 ? -27.715 23.803 20.825 1.00 29.34 201 THR A O 1
ATOM 1546 N N . HIS A 1 202 ? -29.228 23.037 22.330 1.00 29.87 202 HIS A N 1
ATOM 1547 C CA . HIS A 1 202 ? -29.965 22.191 21.403 1.00 30.81 202 HIS A CA 1
ATOM 1548 C C . HIS A 1 202 ? -31.287 21.861 22.053 1.00 31.97 202 HIS A C 1
ATOM 1549 O O . HIS A 1 202 ? -31.350 21.623 23.250 1.00 33.27 202 HIS A O 1
ATOM 1556 N N . GLN A 1 203 ? -32.348 21.801 21.262 1.00 33.21 203 GLN A N 1
ATOM 1557 C CA . GLN A 1 203 ? -33.680 21.715 21.817 1.00 34.54 203 GLN A CA 1
ATOM 1558 C C . GLN A 1 203 ? -34.013 20.431 22.643 1.00 35.23 203 GLN A C 1
ATOM 1559 O O . GLN A 1 203 ? -35.046 20.381 23.315 1.00 34.92 203 GLN A O 1
ATOM 1565 N N . GLY A 1 204 ? -33.122 19.431 22.626 1.00 35.12 204 GLY A N 1
ATOM 1566 C CA . GLY A 1 204 ? -33.281 18.235 23.418 1.00 34.73 204 GLY A CA 1
ATOM 1567 C C . GLY A 1 204 ? -32.669 18.353 24.808 1.00 35.25 204 GLY A C 1
ATOM 1568 O O . GLY A 1 204 ? -32.708 17.405 25.604 1.00 34.66 204 GLY A O 1
ATOM 1569 N N . LEU A 1 205 ? -32.113 19.523 25.094 1.00 35.73 205 LEU A N 1
ATOM 1570 C CA . LEU A 1 205 ? -31.352 19.765 26.324 1.00 36.57 205 LEU A CA 1
ATOM 1571 C C . LEU A 1 205 ? -32.055 20.803 27.174 1.00 37.10 205 LEU A C 1
ATOM 1572 O O . LEU A 1 205 ? -32.283 21.926 26.696 1.00 37.62 205 LEU A O 1
ATOM 1577 N N . SER A 1 206 ? -32.408 20.436 28.411 1.00 38.16 206 SER A N 1
ATOM 1578 C CA . SER A 1 206 ? -33.131 21.360 29.337 1.00 38.88 206 SER A CA 1
ATOM 1579 C C . SER A 1 206 ? -32.551 22.757 29.285 1.00 38.41 206 SER A C 1
ATOM 1580 O O . SER A 1 206 ? -33.265 23.753 29.141 1.00 39.61 206 SER A O 1
ATOM 1583 N N . SER A 1 207 ? -31.228 22.785 29.377 1.00 37.79 207 SER A N 1
ATOM 1584 C CA . SER A 1 207 ? -30.403 23.979 29.413 1.00 37.01 207 SER A CA 1
ATOM 1585 C C . SER A 1 207 ? -29.045 23.593 28.811 1.00 36.31 207 SER A C 1
ATOM 1586 O O . SER A 1 207 ? -28.674 22.414 28.821 1.00 35.61 207 SER A O 1
ATOM 1589 N N . PRO A 1 208 ? -28.280 24.586 28.324 1.00 36.26 208 PRO A N 1
ATOM 1590 C CA . PRO A 1 208 ? -26.985 24.352 27.675 1.00 35.39 208 PRO A CA 1
ATOM 1591 C C . PRO A 1 208 ? -26.064 23.394 28.448 1.00 35.39 208 PRO A C 1
ATOM 1592 O O . PRO A 1 208 ? -25.870 23.577 29.653 1.00 36.38 208 PRO A O 1
ATOM 1596 N N . VAL A 1 209 ? -25.475 22.400 27.778 1.00 34.18 209 VAL A N 1
ATOM 1597 C CA . VAL A 1 209 ? -24.465 21.548 28.438 1.00 32.80 209 VAL A CA 1
ATOM 1598 C C . VAL A 1 209 ? -23.045 22.002 28.137 1.00 32.04 209 VAL A C 1
ATOM 1599 O O . VAL A 1 209 ? -22.692 22.318 26.976 1.00 31.23 209 VAL A O 1
ATOM 1603 N N . THR A 1 210 ? -22.227 22.004 29.184 1.00 30.70 210 THR A N 1
ATOM 1604 C CA . THR A 1 210 ? -20.837 22.372 29.062 1.00 29.06 210 THR A CA 1
ATOM 1605 C C . THR A 1 210 ? -19.880 21.226 29.324 1.00 29.34 210 THR A C 1
ATOM 1606 O O . THR A 1 210 ? -19.899 20.588 30.384 1.00 29.31 210 THR A O 1
ATOM 1610 N N . LYS A 1 211 ? -19.016 20.982 28.352 1.00 28.45 211 LYS A N 1
ATOM 1611 C CA . LYS A 1 211 ? -17.832 20.191 28.586 1.00 28.88 211 LYS A CA 1
ATOM 1612 C C . LYS A 1 211 ? -16.595 21.100 28.592 1.00 29.43 211 LYS A C 1
ATOM 1613 O O . LYS A 1 211 ? -16.484 22.030 27.774 1.00 29.38 211 LYS A O 1
ATOM 1619 N N . SER A 1 212 ? -15.695 20.837 29.532 1.00 29.39 212 SER A N 1
ATOM 1620 C CA . SER A 1 212 ? -14.559 21.694 29.779 1.00 30.10 212 SER A CA 1
ATOM 1621 C C . SER A 1 212 ? -13.380 20.866 30.266 1.00 30.63 212 SER A C 1
ATOM 1622 O O . SER A 1 212 ? -13.551 19.731 30.726 1.00 29.85 212 SER A O 1
ATOM 1625 N N . PHE A 1 213 ? -12.183 21.435 30.137 1.00 31.27 213 PHE A N 1
ATOM 1626 C CA . PHE A 1 213 ? -11.008 20.922 30.812 1.00 32.02 213 PHE A CA 1
ATOM 1627 C C . PHE A 1 213 ? -10.108 22.094 31.228 1.00 33.27 213 PHE A C 1
ATOM 1628 O O . PHE A 1 213 ? -10.313 23.244 30.813 1.00 32.53 213 PHE A O 1
ATOM 1636 N N . ASN A 1 214 ? -9.113 21.783 32.050 1.00 34.84 214 ASN A N 1
ATOM 1637 C CA . ASN A 1 214 ? -8.063 22.720 32.395 1.00 36.80 214 ASN A CA 1
ATOM 1638 C C . ASN A 1 214 ? -6.820 22.202 31.769 1.00 37.41 214 ASN A C 1
ATOM 1639 O O . ASN A 1 214 ? -6.542 21.012 31.875 1.00 37.17 214 ASN A O 1
ATOM 1644 N N . ARG A 1 215 ? -6.047 23.089 31.155 1.00 38.45 215 ARG A N 1
ATOM 1645 C CA . ARG A 1 215 ? -4.850 22.671 30.434 1.00 40.18 215 ARG A CA 1
ATOM 1646 C C . ARG A 1 215 ? -3.906 21.729 31.226 1.00 42.04 215 ARG A C 1
ATOM 1647 O O . ARG A 1 215 ? -3.342 20.784 30.650 1.00 42.87 215 ARG A O 1
ATOM 1655 N N . GLY A 1 216 ? -3.746 21.959 32.525 1.00 44.00 216 GLY A N 1
ATOM 1656 C CA . GLY A 1 216 ? -3.053 20.974 33.421 1.00 45.91 216 GLY A CA 1
ATOM 1657 C C . GLY A 1 216 ? -3.910 19.787 33.908 1.00 46.88 216 GLY A C 1
ATOM 1658 O O . GLY A 1 216 ? -3.653 18.600 33.595 1.00 47.45 216 GLY A O 1
ATOM 1660 N N . GLU B 2 1 ? -24.621 -5.524 -17.550 1.00 32.16 1 GLU B N 1
ATOM 1661 C CA . GLU B 2 1 ? -24.255 -4.448 -16.558 1.00 32.01 1 GLU B CA 1
ATOM 1662 C C . GLU B 2 1 ? -24.017 -3.120 -17.313 1.00 29.96 1 GLU B C 1
ATOM 1663 O O . GLU B 2 1 ? -23.150 -3.059 -18.216 1.00 30.95 1 GLU B O 1
ATOM 1669 N N . VAL B 2 2 ? -24.703 -2.056 -16.917 1.00 27.69 2 VAL B N 1
ATOM 1670 C CA . VAL B 2 2 ? -24.320 -0.717 -17.379 1.00 26.38 2 VAL B CA 1
ATOM 1671 C C . VAL B 2 2 ? -23.199 -0.125 -16.517 1.00 26.32 2 VAL B C 1
ATOM 1672 O O . VAL B 2 2 ? -23.295 -0.064 -15.292 1.00 25.57 2 VAL B O 1
ATOM 1676 N N . GLN B 2 3 ? -22.150 0.341 -17.180 1.00 25.98 3 GLN B N 1
ATOM 1677 C CA . GLN B 2 3 ? -20.936 0.869 -16.544 1.00 26.09 3 GLN B CA 1
ATOM 1678 C C . GLN B 2 3 ? -20.482 2.145 -17.277 1.00 25.50 3 GLN B C 1
ATOM 1679 O O . GLN B 2 3 ? -20.500 2.225 -18.507 1.00 24.24 3 GLN B O 1
ATOM 1685 N N . LEU B 2 4 ? -20.104 3.152 -16.498 1.00 25.00 4 LEU B N 1
ATOM 1686 C CA . LEU B 2 4 ? -19.546 4.368 -17.016 1.00 23.73 4 LEU B CA 1
ATOM 1687 C C . LEU B 2 4 ? -18.399 4.722 -16.090 1.00 24.29 4 LEU B C 1
ATOM 1688 O O . LEU B 2 4 ? -18.577 4.822 -14.859 1.00 22.49 4 LEU B O 1
ATOM 1693 N N . VAL B 2 5 ? -17.231 4.898 -16.676 1.00 23.70 5 VAL B N 1
ATOM 1694 C CA . VAL B 2 5 ? -16.030 5.092 -15.889 1.00 24.27 5 VAL B CA 1
ATOM 1695 C C . VAL B 2 5 ? -15.214 6.244 -16.400 1.00 24.03 5 VAL B C 1
ATOM 1696 O O . VAL B 2 5 ? -14.679 6.191 -17.532 1.00 25.15 5 VAL B O 1
ATOM 1700 N N . GLU B 2 6 ? -15.123 7.265 -15.561 1.00 22.83 6 GLU B N 1
ATOM 1701 C CA . GLU B 2 6 ? -14.406 8.495 -15.853 1.00 23.47 6 GLU B CA 1
ATOM 1702 C C . GLU B 2 6 ? -12.951 8.378 -15.416 1.00 24.14 6 GLU B C 1
ATOM 1703 O O . GLU B 2 6 ? -12.632 7.701 -14.449 1.00 24.52 6 GLU B O 1
ATOM 1709 N N . SER B 2 7 ? -12.057 9.052 -16.124 1.00 24.62 7 SER B N 1
ATOM 1710 C CA . SER B 2 7 ? -10.674 9.128 -15.688 1.00 25.34 7 SER B CA 1
ATOM 1711 C C . SER B 2 7 ? -10.000 10.441 -16.073 1.00 24.91 7 SER B C 1
ATOM 1712 O O . SER B 2 7 ? -10.538 11.217 -16.861 1.00 23.95 7 SER B O 1
ATOM 1715 N N . GLY B 2 8 ? -8.829 10.689 -15.498 1.00 24.99 8 GLY B N 1
ATOM 1716 C CA . GLY B 2 8 ? -7.988 11.833 -15.911 1.00 25.55 8 GLY B CA 1
ATOM 1717 C C . GLY B 2 8 ? -8.167 13.021 -14.973 1.00 26.69 8 GLY B C 1
ATOM 1718 O O . GLY B 2 8 ? -7.509 14.038 -15.128 1.00 28.11 8 GLY B O 1
ATOM 1719 N N . GLY B 2 9 ? -9.068 12.916 -14.003 1.00 26.19 9 GLY B N 1
ATOM 1720 C CA . GLY B 2 9 ? -9.213 13.959 -13.003 1.00 26.46 9 GLY B CA 1
ATOM 1721 C C . GLY B 2 9 ? -7.894 14.160 -12.263 1.00 27.33 9 GLY B C 1
ATOM 1722 O O . GLY B 2 9 ? -7.110 13.214 -12.045 1.00 26.69 9 GLY B O 1
ATOM 1723 N N . GLY B 2 10 ? -7.619 15.395 -11.876 1.00 28.11 10 GLY B N 1
ATOM 1724 C CA . GLY B 2 10 ? -6.437 15.635 -11.041 1.00 27.93 10 GLY B CA 1
ATOM 1725 C C . GLY B 2 10 ? -6.322 17.091 -10.765 1.00 27.80 10 GLY B C 1
ATOM 1726 O O . GLY B 2 10 ? -7.204 17.843 -11.107 1.00 27.72 10 GLY B O 1
ATOM 1727 N N . LEU B 2 11 ? -5.226 17.473 -10.136 1.00 28.69 11 LEU B N 1
ATOM 1728 C CA . LEU B 2 11 ? -4.936 18.861 -9.803 1.00 29.47 11 LEU B CA 1
ATOM 1729 C C . LEU B 2 11 ? -4.173 19.493 -10.957 1.00 30.27 11 LEU B C 1
ATOM 1730 O O . LEU B 2 11 ? -3.250 18.875 -11.464 1.00 30.76 11 LEU B O 1
ATOM 1735 N N . VAL B 2 12 ? -4.546 20.713 -11.335 1.00 30.53 12 VAL B N 1
ATOM 1736 C CA . VAL B 2 12 ? -3.845 21.480 -12.367 1.00 31.84 12 VAL B CA 1
ATOM 1737 C C . VAL B 2 12 ? -3.874 22.993 -12.076 1.00 31.68 12 VAL B C 1
ATOM 1738 O O . VAL B 2 12 ? -4.791 23.495 -11.416 1.00 31.55 12 VAL B O 1
ATOM 1742 N N . GLN B 2 13 ? -2.862 23.711 -12.554 1.00 31.95 13 GLN B N 1
ATOM 1743 C CA . GLN B 2 13 ? -2.766 25.138 -12.287 1.00 32.50 13 GLN B CA 1
ATOM 1744 C C . GLN B 2 13 ? -3.916 25.906 -12.930 1.00 31.44 13 GLN B C 1
ATOM 1745 O O . GLN B 2 13 ? -4.355 25.568 -14.012 1.00 32.76 13 GLN B O 1
ATOM 1751 N N . PRO B 2 14 ? -4.386 26.964 -12.288 1.00 30.25 14 PRO B N 1
ATOM 1752 C CA . PRO B 2 14 ? -5.258 27.902 -13.011 1.00 29.94 14 PRO B CA 1
ATOM 1753 C C . PRO B 2 14 ? -4.622 28.259 -14.358 1.00 29.87 14 PRO B C 1
ATOM 1754 O O . PRO B 2 14 ? -3.448 28.642 -14.412 1.00 30.35 14 PRO B O 1
ATOM 1758 N N . GLY B 2 15 ? -5.379 28.114 -15.433 1.00 30.07 15 GLY B N 1
ATOM 1759 C CA . GLY B 2 15 ? -4.901 28.444 -16.766 1.00 29.19 1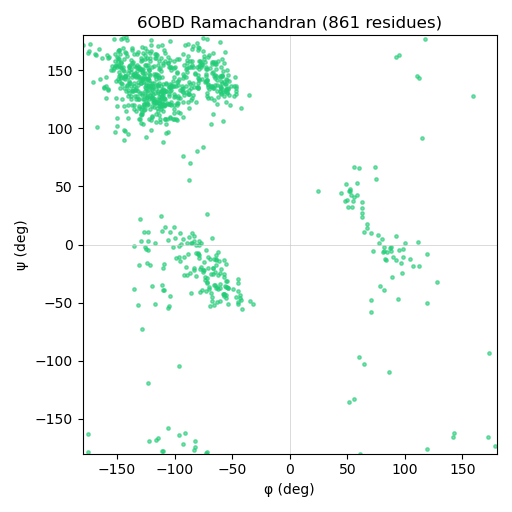5 GLY B CA 1
ATOM 1760 C C . GLY B 2 15 ? -4.396 27.254 -17.522 1.00 29.55 15 GLY B C 1
ATOM 1761 O O . GLY B 2 15 ? -4.241 27.323 -18.743 1.00 30.25 15 GLY B O 1
ATOM 1762 N N . GLY B 2 16 ? -4.130 26.150 -16.817 1.00 29.13 16 GLY B N 1
ATOM 1763 C CA . GLY B 2 16 ? -3.644 24.927 -17.457 1.00 27.72 16 GLY B CA 1
ATOM 1764 C C . GLY B 2 16 ? -4.758 24.256 -18.240 1.00 28.68 16 GLY B C 1
ATOM 1765 O O . GLY B 2 16 ? -5.875 24.761 -18.276 1.00 28.49 16 GLY B O 1
ATOM 1766 N N . SER B 2 17 ? -4.442 23.115 -18.856 1.00 29.09 17 SER B N 1
ATOM 1767 C CA . SER B 2 17 ? -5.398 22.279 -19.561 1.00 30.10 17 SER B CA 1
ATOM 1768 C C . SER B 2 17 ? -5.394 20.890 -18.940 1.00 29.92 17 SER B C 1
ATOM 1769 O O . SER B 2 17 ? -4.425 20.486 -18.273 1.00 29.95 17 SER B O 1
ATOM 1772 N N . LEU B 2 18 ? -6.465 20.154 -19.197 1.00 29.63 18 LEU B N 1
ATOM 1773 C CA . LEU B 2 18 ? -6.565 18.780 -18.761 1.00 30.36 18 LEU B CA 1
ATOM 1774 C C . LEU B 2 18 ? -7.533 18.104 -19.694 1.00 30.02 18 LEU B C 1
ATOM 1775 O O . LEU B 2 18 ? -8.401 18.765 -20.240 1.00 30.75 18 LEU B O 1
ATOM 1780 N N . ARG B 2 19 ? -7.354 16.809 -19.921 1.00 29.58 19 ARG B N 1
ATOM 1781 C CA . ARG B 2 19 ? -8.200 16.072 -20.822 1.00 29.72 19 ARG B CA 1
ATOM 1782 C C . ARG B 2 19 ? -8.814 14.894 -20.084 1.00 28.64 19 ARG B C 1
ATOM 1783 O O . ARG B 2 19 ? -8.089 14.041 -19.610 1.00 28.28 19 ARG B O 1
ATOM 1791 N N . LEU B 2 20 ? -10.141 14.839 -20.009 1.00 27.09 20 LEU B N 1
ATOM 1792 C CA . LEU B 2 20 ? -10.819 13.749 -19.285 1.00 25.52 20 LEU B CA 1
ATOM 1793 C C . LEU B 2 20 ? -11.266 12.680 -20.266 1.00 25.56 20 LEU B C 1
ATOM 1794 O O . LEU B 2 20 ? -11.613 12.951 -21.450 1.00 23.60 20 LEU B O 1
ATOM 1799 N N . SER B 2 21 ? -11.262 11.456 -19.783 1.00 24.94 21 SER B N 1
ATOM 1800 C CA . SER B 2 21 ? -11.802 10.428 -20.610 1.00 26.62 21 SER B CA 1
ATOM 1801 C C . SER B 2 21 ? -12.853 9.590 -19.886 1.00 25.74 21 SER B C 1
ATOM 1802 O O . SER B 2 21 ? -13.075 9.760 -18.687 1.00 27.50 21 SER B O 1
ATOM 1805 N N . CYS B 2 22 ? -13.538 8.752 -20.641 1.00 25.11 22 CYS B N 1
ATOM 1806 C CA . CYS B 2 22 ? -14.727 8.050 -20.202 1.00 25.01 22 CYS B CA 1
ATOM 1807 C C . CYS B 2 22 ? -14.982 6.824 -21.072 1.00 25.18 22 CYS B C 1
ATOM 1808 O O . CYS B 2 22 ? -15.084 6.934 -22.308 1.00 24.93 22 CYS B O 1
ATOM 1811 N N . ALA B 2 23 ? -15.116 5.664 -20.445 1.00 24.85 23 ALA B N 1
ATOM 1812 C CA . ALA B 2 23 ? -15.450 4.457 -21.167 1.00 24.74 23 ALA B CA 1
ATOM 1813 C C . ALA B 2 23 ? -16.773 3.945 -20.687 1.00 25.70 23 ALA B C 1
ATOM 1814 O O . ALA B 2 23 ? -17.063 4.028 -19.467 1.00 25.99 23 ALA B O 1
ATOM 1816 N N . ALA B 2 24 ? -17.554 3.369 -21.612 1.00 25.18 24 ALA B N 1
ATOM 1817 C CA . ALA B 2 24 ? -18.901 2.924 -21.340 1.00 25.32 24 ALA B CA 1
ATOM 1818 C C . ALA B 2 24 ? -19.230 1.506 -21.851 1.00 25.88 24 ALA B C 1
ATOM 1819 O O . ALA B 2 24 ? -18.758 1.095 -22.901 1.00 26.33 24 ALA B O 1
ATOM 1821 N N . SER B 2 25 ? -20.066 0.772 -21.124 1.00 26.06 25 SER B N 1
ATOM 1822 C CA . SER B 2 25 ? -20.490 -0.541 -21.567 1.00 27.01 25 SER B CA 1
ATOM 1823 C C . SER B 2 25 ? -21.913 -0.796 -21.113 1.00 27.21 25 SER B C 1
ATOM 1824 O O . SER B 2 25 ? -22.423 -0.143 -20.186 1.00 25.72 25 SER B O 1
ATOM 1827 N N . GLY B 2 26 ? -22.574 -1.704 -21.836 1.00 26.72 26 GLY B N 1
ATOM 1828 C CA . GLY B 2 26 ? -23.814 -2.272 -21.372 1.00 26.67 26 GLY B CA 1
ATOM 1829 C C . GLY B 2 26 ? -25.045 -1.549 -21.837 1.00 25.76 26 GLY B C 1
ATOM 1830 O O . GLY B 2 26 ? -26.138 -1.866 -21.358 1.00 25.40 26 GLY B O 1
ATOM 1831 N N . PHE B 2 27 ? -24.860 -0.578 -22.743 1.00 25.25 27 PHE B N 1
ATOM 1832 C CA . PHE B 2 27 ? -25.956 0.061 -23.481 1.00 24.49 27 PHE B CA 1
ATOM 1833 C C . PHE B 2 27 ? -25.488 0.462 -24.903 1.00 25.81 27 PHE B C 1
ATOM 1834 O O . PHE B 2 27 ? -24.270 0.460 -25.188 1.00 25.16 27 PHE B O 1
ATOM 1842 N N . PRO B 2 28 ? -26.439 0.754 -25.824 1.00 24.97 28 PRO B N 1
ATOM 1843 C CA . PRO B 2 28 ? -26.026 1.110 -27.190 1.00 25.16 28 PRO B CA 1
ATOM 1844 C C . PRO B 2 28 ? -25.457 2.535 -27.265 1.00 25.08 28 PRO B C 1
ATOM 1845 O O . PRO B 2 28 ? -26.150 3.482 -27.657 1.00 25.27 28 PRO B O 1
ATOM 1849 N N . PHE B 2 29 ? -24.182 2.655 -26.947 1.00 24.93 29 PHE B N 1
ATOM 1850 C CA . PHE B 2 29 ? -23.517 3.952 -26.824 1.00 26.02 29 PHE B CA 1
ATOM 1851 C C . PHE B 2 29 ? -23.671 4.829 -28.074 1.00 26.09 29 PHE B C 1
ATOM 1852 O O . PHE B 2 29 ? -23.863 6.062 -27.988 1.00 24.90 29 PHE B O 1
ATOM 1860 N N . SER B 2 30 ? -23.639 4.176 -29.239 1.00 26.54 30 SER B N 1
ATOM 1861 C CA . SER B 2 30 ? -23.570 4.882 -30.515 1.00 26.61 30 SER B CA 1
ATOM 1862 C C . SER B 2 30 ? -24.929 5.509 -30.854 1.00 26.57 30 SER B C 1
ATOM 1863 O O . SER B 2 30 ? -25.007 6.401 -31.690 1.00 28.09 30 SER B O 1
ATOM 1866 N N . ASN B 2 31 ? -25.977 5.085 -30.165 1.00 26.32 31 ASN B N 1
ATOM 1867 C CA . ASN B 2 31 ? -27.324 5.701 -30.295 1.00 26.17 31 ASN B CA 1
ATOM 1868 C C . ASN B 2 31 ? -27.726 6.671 -29.216 1.00 25.00 31 ASN B C 1
ATOM 1869 O O . ASN B 2 31 ? -28.899 7.006 -29.103 1.00 24.18 31 ASN B O 1
ATOM 1874 N N . TYR B 2 32 ? -26.750 7.126 -28.437 1.00 23.39 32 TYR B N 1
ATOM 1875 C CA . TYR B 2 32 ? -27.055 7.930 -27.284 1.00 22.74 32 TYR B CA 1
ATOM 1876 C C . TYR B 2 32 ? -26.347 9.257 -27.308 1.00 21.31 32 TYR B C 1
ATOM 1877 O O . TYR B 2 32 ? -25.107 9.318 -27.500 1.00 22.70 32 TYR B O 1
ATOM 1886 N N . TRP B 2 33 ? -27.105 10.316 -27.054 1.00 19.66 33 TRP B N 1
ATOM 1887 C CA . TRP B 2 33 ? -26.476 11.631 -26.781 1.00 20.14 33 TRP B CA 1
ATOM 1888 C C . TRP B 2 33 ? -25.711 11.547 -25.472 1.00 18.95 33 TRP B C 1
ATOM 1889 O O . TRP B 2 33 ? -26.174 10.988 -24.506 1.00 18.08 33 TRP B O 1
ATOM 1900 N N . MET B 2 34 ? -24.504 12.063 -25.469 1.00 20.69 34 MET B N 1
ATOM 1901 C CA . MET B 2 34 ? -23.608 11.843 -24.342 1.00 21.01 34 MET B CA 1
ATOM 1902 C C . MET B 2 34 ? -23.240 13.228 -23.822 1.00 21.85 34 MET B C 1
ATOM 1903 O O . MET B 2 34 ? -23.087 14.169 -24.624 1.00 22.13 34 MET B O 1
ATOM 1908 N N . ASN B 2 35 ? -23.155 13.351 -22.490 1.00 22.35 35 ASN B N 1
ATOM 1909 C CA . ASN B 2 35 ? -22.891 14.601 -21.795 1.00 21.80 35 ASN B CA 1
ATOM 1910 C C . ASN B 2 35 ? -21.760 14.544 -20.785 1.00 21.15 35 ASN B C 1
ATOM 1911 O O . ASN B 2 35 ? -21.382 13.452 -20.314 1.00 22.00 35 ASN B O 1
ATOM 1916 N N . TRP B 2 36 ? -21.208 15.721 -20.460 1.00 20.47 36 TRP B N 1
ATOM 1917 C CA . TRP B 2 36 ? -20.489 15.922 -19.209 1.00 20.40 36 TRP B CA 1
ATOM 1918 C C . TRP B 2 36 ? -21.387 16.786 -18.327 1.00 21.00 36 TRP B C 1
ATOM 1919 O O . TRP B 2 36 ? -21.978 17.800 -18.800 1.00 19.91 36 TRP B O 1
ATOM 1930 N N . VAL B 2 37 ? -21.531 16.347 -17.075 1.00 20.29 37 VAL B N 1
ATOM 1931 C CA . VAL B 2 37 ? -22.208 17.064 -16.003 1.00 19.33 37 VAL B CA 1
ATOM 1932 C C . VAL B 2 37 ? -21.171 17.147 -14.889 1.00 21.56 37 VAL B C 1
ATOM 1933 O O . VAL B 2 37 ? -20.405 16.191 -14.674 1.00 21.83 37 VAL B O 1
ATOM 1937 N N . ARG B 2 38 ? -21.129 18.277 -14.180 1.00 21.27 38 ARG B N 1
ATOM 1938 C CA . ARG B 2 38 ? -20.207 18.403 -13.058 1.00 22.01 38 ARG B CA 1
ATOM 1939 C C . ARG B 2 38 ? -20.916 18.840 -11.769 1.00 22.09 38 ARG B C 1
ATOM 1940 O O . ARG B 2 38 ? -22.066 19.275 -11.805 1.00 22.88 38 ARG B O 1
ATOM 1948 N N . GLN B 2 39 ? -20.235 18.680 -10.645 1.00 22.60 39 GLN B N 1
ATOM 1949 C CA . GLN B 2 39 ? -20.745 19.128 -9.324 1.00 23.12 39 GLN B CA 1
ATOM 1950 C C . GLN B 2 39 ? -19.590 19.714 -8.540 1.00 22.38 39 GLN B C 1
ATOM 1951 O O . GLN B 2 39 ? -18.693 18.997 -8.133 1.00 22.25 39 GLN B O 1
ATOM 1957 N N . ALA B 2 40 ? -19.602 21.035 -8.367 1.00 23.90 40 ALA B N 1
ATOM 1958 C CA . ALA B 2 40 ? -18.601 21.743 -7.554 1.00 25.55 40 ALA B CA 1
ATOM 1959 C C . ALA B 2 40 ? -18.748 21.285 -6.099 1.00 26.46 40 ALA B C 1
ATOM 1960 O O . ALA B 2 40 ? -19.851 20.841 -5.717 1.00 25.58 40 ALA B O 1
ATOM 1962 N N . PRO B 2 41 ? -17.633 21.300 -5.306 1.00 28.30 41 PRO B N 1
ATOM 1963 C CA . PRO B 2 41 ? -17.748 20.680 -3.966 1.00 29.09 41 PRO B CA 1
ATOM 1964 C C . PRO B 2 41 ? -18.875 21.342 -3.249 1.00 29.74 41 PRO B C 1
ATOM 1965 O O . PRO B 2 41 ? -18.973 22.576 -3.281 1.00 29.13 41 PRO B O 1
ATOM 1969 N N . GLY B 2 42 ? -19.743 20.511 -2.665 1.00 30.85 42 GLY B N 1
ATOM 1970 C CA . GLY B 2 42 ? -20.895 20.961 -1.881 1.00 32.69 42 GLY B CA 1
ATOM 1971 C C . GLY B 2 42 ? -22.035 21.692 -2.573 1.00 33.39 42 GLY B C 1
ATOM 1972 O O . GLY B 2 42 ? -22.856 22.294 -1.895 1.00 34.42 42 GLY B O 1
ATOM 1973 N N . LYS B 2 43 ? -22.087 21.652 -3.916 1.00 32.99 43 LYS B N 1
ATOM 1974 C CA . LYS B 2 43 ? -23.136 22.340 -4.686 1.00 31.68 43 LYS B CA 1
ATOM 1975 C C . LYS B 2 43 ? -23.919 21.361 -5.583 1.00 29.82 43 LYS B C 1
ATOM 1976 O O . LYS B 2 43 ? -23.794 20.147 -5.411 1.00 29.31 43 LYS B O 1
ATOM 1982 N N . GLY B 2 44 ? -24.742 21.892 -6.485 1.00 27.62 44 GLY B N 1
ATOM 1983 C CA . GLY B 2 44 ? -25.622 21.095 -7.361 1.00 26.80 44 GLY B CA 1
ATOM 1984 C C . GLY B 2 44 ? -24.982 20.512 -8.631 1.00 25.56 44 GLY B C 1
ATOM 1985 O O . GLY B 2 44 ? -23.788 20.582 -8.828 1.00 25.94 44 GLY B O 1
ATOM 1986 N N . LEU B 2 45 ? -25.797 19.900 -9.474 1.00 25.24 45 LEU B N 1
ATOM 1987 C CA . LEU B 2 45 ?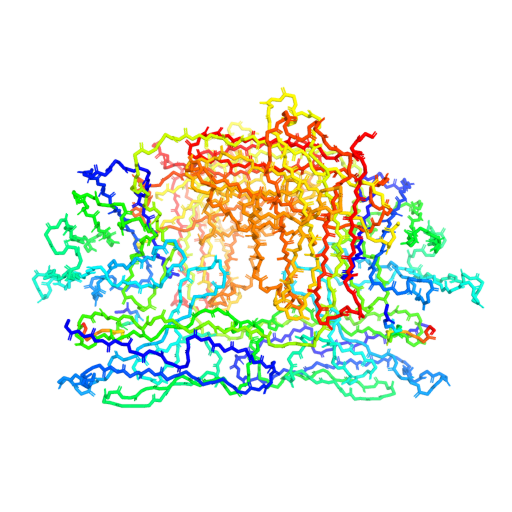 -25.352 19.314 -10.711 1.00 23.18 45 LEU B CA 1
ATOM 1988 C C . LEU B 2 45 ? -25.515 20.403 -11.750 1.00 22.99 45 LEU B C 1
ATOM 1989 O O . LEU B 2 45 ? -26.454 21.202 -11.647 1.00 22.43 45 LEU B O 1
ATOM 1994 N N . GLU B 2 46 ? -24.593 20.437 -12.717 1.00 21.77 46 GLU B N 1
ATOM 1995 C CA . GLU B 2 46 ? -24.511 21.463 -13.752 1.00 22.26 46 GLU B CA 1
ATOM 1996 C C . GLU B 2 46 ? -24.089 20.761 -15.041 1.00 22.05 46 GLU B C 1
ATOM 1997 O O . GLU B 2 46 ? -22.971 20.197 -15.112 1.00 23.48 46 GLU B O 1
ATOM 2003 N N . TRP B 2 47 ? -24.970 20.767 -16.030 1.00 21.16 47 TRP B N 1
ATOM 2004 C CA . TRP B 2 47 ? -24.644 20.324 -17.398 1.00 21.86 47 TRP B CA 1
ATOM 2005 C C . TRP B 2 47 ? -23.582 21.219 -17.979 1.00 21.89 47 TRP B C 1
ATOM 2006 O O . TRP B 2 47 ? -23.654 22.433 -17.864 1.00 22.82 47 TRP B O 1
ATOM 2017 N N . VAL B 2 48 ? -22.576 20.584 -18.559 1.00 22.88 48 VAL B N 1
ATOM 2018 C CA . VAL B 2 48 ? -21.384 21.201 -19.068 1.00 23.86 48 VAL B CA 1
ATOM 2019 C C . VAL B 2 48 ? -21.433 21.238 -20.605 1.00 24.00 48 VAL B C 1
ATOM 2020 O O . VAL B 2 48 ? -21.267 22.308 -21.220 1.00 24.43 48 VAL B O 1
ATOM 2024 N N . GLY B 2 49 ? -21.634 20.081 -21.232 1.00 23.05 49 GLY B N 1
ATOM 2025 C CA . GLY B 2 49 ? -21.745 20.048 -22.688 1.00 22.61 49 GLY B CA 1
ATOM 2026 C C . GLY B 2 49 ? -22.254 18.717 -23.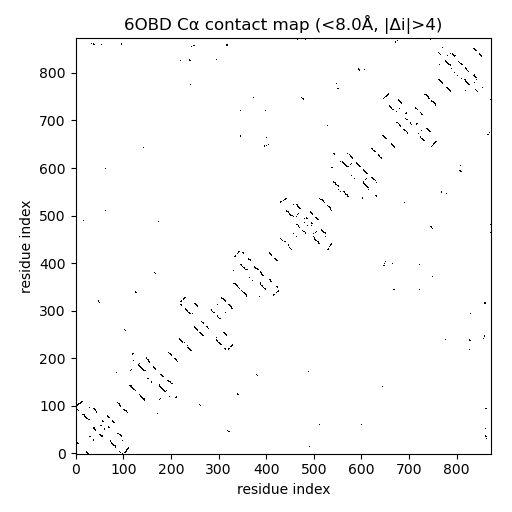174 1.00 22.92 49 GLY B C 1
ATOM 2027 O O . GLY B 2 49 ? -22.211 17.736 -22.431 1.00 23.35 49 GLY B O 1
ATOM 2028 N N . GLN B 2 50 ? -22.715 18.677 -24.423 1.00 22.48 50 GLN B N 1
ATOM 2029 C CA . GLN B 2 50 ? -23.363 17.500 -25.005 1.00 22.81 50 GLN B CA 1
ATOM 2030 C C . GLN B 2 50 ? -22.825 17.146 -26.397 1.00 23.29 50 GLN B C 1
ATOM 2031 O O . GLN B 2 50 ? -22.429 18.015 -27.154 1.00 23.83 50 GLN B O 1
ATOM 2037 N N . ILE B 2 51 ? -22.826 15.871 -26.738 1.00 23.02 51 ILE B N 1
ATOM 2038 C CA . ILE B 2 51 ? -22.475 15.464 -28.109 1.00 22.95 51 ILE B CA 1
ATOM 2039 C C . ILE B 2 51 ? -23.498 14.427 -28.577 1.00 23.44 51 ILE B C 1
ATOM 2040 O O . ILE B 2 51 ? -23.945 13.525 -27.824 1.00 21.28 51 ILE B O 1
ATOM 2045 N N . ARG B 2 52 ? -23.972 14.686 -29.802 1.00 24.16 52 ARG B N 1
ATOM 2046 C CA . ARG B 2 52 ? -25.015 13.924 -30.419 1.00 24.56 52 ARG B CA 1
ATOM 2047 C C . ARG B 2 52 ? -24.426 12.833 -31.365 1.00 24.89 52 ARG B C 1
ATOM 2048 O O . ARG B 2 52 ? -23.254 12.456 -31.260 1.00 24.55 52 ARG B O 1
ATOM 2056 N N . LEU B 2 53 ? -25.248 12.276 -32.237 1.00 25.44 53 LEU B N 1
ATOM 2057 C CA . LEU B 2 53 ? -24.855 11.075 -32.977 1.00 25.27 53 LEU B CA 1
ATOM 2058 C C . LEU B 2 53 ? -24.126 11.360 -34.294 1.00 25.88 53 LEU B C 1
ATOM 2059 O O . LEU B 2 53 ? -24.056 12.500 -34.787 1.00 24.84 53 LEU B O 1
ATOM 2064 N N . LYS B 2 54 ? -23.624 10.295 -34.890 1.00 27.21 54 LYS B N 1
ATOM 2065 C CA . LYS B 2 54 ? -23.082 10.397 -36.210 1.00 28.73 54 LYS B CA 1
ATOM 2066 C C . LYS B 2 54 ? -24.109 11.033 -37.156 1.00 28.54 54 LYS B C 1
ATOM 2067 O O . LYS B 2 54 ? -23.767 12.010 -37.832 1.00 29.10 54 LYS B O 1
ATOM 2073 N N . SER B 2 55 ? -25.341 10.510 -37.173 1.00 28.37 55 SER B N 1
ATOM 2074 C CA . SER B 2 55 ? -26.412 11.064 -38.042 1.00 28.60 55 SER B CA 1
ATOM 2075 C C . SER B 2 55 ? -26.799 12.534 -37.773 1.00 28.86 55 SER B C 1
ATOM 2076 O O . SER B 2 55 ? -27.469 13.173 -38.626 1.00 29.22 55 SER B O 1
ATOM 2079 N N . ASN B 2 56 ? -26.352 13.065 -36.618 1.00 27.24 56 ASN B N 1
ATOM 2080 C CA . ASN B 2 56 ? -26.381 14.511 -36.304 1.00 26.20 56 ASN B CA 1
ATOM 2081 C C . ASN B 2 56 ? -25.067 15.216 -36.614 1.00 26.59 56 ASN B C 1
ATOM 2082 O O . ASN B 2 56 ? -24.843 16.393 -36.201 1.00 26.22 56 ASN B O 1
ATOM 2087 N N . ASN B 2 57 ? -24.167 14.498 -37.300 1.00 26.96 57 ASN B N 1
ATOM 2088 C CA . ASN B 2 57 ? -22.852 15.062 -37.622 1.00 27.97 57 ASN B CA 1
ATOM 2089 C C . ASN B 2 57 ? -22.076 15.364 -36.330 1.00 27.26 57 ASN B C 1
ATOM 2090 O O . ASN B 2 57 ? -21.282 16.319 -36.254 1.00 27.07 57 ASN B O 1
ATOM 2095 N N . TYR B 2 58 ? -22.331 14.554 -35.283 1.00 27.43 58 TYR B N 1
ATOM 2096 C CA . TYR B 2 58 ? -21.605 14.677 -33.972 1.00 27.35 58 TYR B CA 1
ATOM 2097 C C . TYR B 2 58 ? -21.726 16.099 -33.409 1.00 26.88 58 TYR B C 1
ATOM 2098 O O . TYR B 2 58 ? -20.780 16.681 -32.862 1.00 28.18 58 TYR B O 1
ATOM 2107 N N . ALA B 2 59 ? -22.883 16.692 -33.597 1.00 27.00 59 ALA B N 1
ATOM 2108 C CA . ALA B 2 59 ? -23.098 18.070 -33.149 1.00 27.36 59 ALA B CA 1
ATOM 2109 C C . ALA B 2 59 ? -22.869 18.216 -31.636 1.00 27.79 59 ALA B C 1
ATOM 2110 O O . ALA B 2 59 ? -23.289 17.352 -30.841 1.00 26.64 59 ALA B O 1
ATOM 2112 N N . THR B 2 60 ? -22.220 19.316 -31.268 1.00 27.53 60 THR B N 1
ATOM 2113 C CA . THR B 2 60 ? -21.850 19.590 -29.908 1.00 29.08 60 THR B CA 1
ATOM 2114 C C . THR B 2 60 ? -22.475 20.908 -29.487 1.00 30.39 60 THR B C 1
ATOM 2115 O O . THR B 2 60 ? -22.674 21.812 -30.341 1.00 30.79 60 THR B O 1
ATOM 2119 N N . HIS B 2 61 ? -22.770 21.023 -28.188 1.00 30.00 61 HIS B N 1
ATOM 2120 C CA . HIS B 2 61 ? -23.229 22.286 -27.573 1.00 29.90 61 HIS B CA 1
ATOM 2121 C C . HIS B 2 61 ? -22.783 22.351 -26.115 1.00 28.65 61 HIS B C 1
ATOM 2122 O O . HIS B 2 61 ? -22.617 21.311 -25.483 1.00 27.72 61 HIS B O 1
ATOM 2129 N N . TYR B 2 62 ? -22.605 23.562 -25.588 1.00 27.88 62 TYR B N 1
ATOM 2130 C CA . TYR B 2 62 ? -21.898 23.804 -24.321 1.00 27.45 62 TYR B CA 1
ATOM 2131 C C . TYR B 2 62 ? -22.628 24.780 -23.407 1.00 27.83 62 TYR B C 1
ATOM 2132 O O . TYR B 2 62 ? -23.262 25.757 -23.856 1.00 26.93 62 TYR B O 1
ATOM 2141 N N . ALA B 2 63 ? -22.502 24.537 -22.115 1.00 27.26 63 ALA B N 1
ATOM 2142 C CA . ALA B 2 63 ? -22.908 25.517 -21.125 1.00 27.38 63 ALA B CA 1
ATOM 2143 C C . ALA B 2 63 ? -22.197 26.817 -21.442 1.00 27.21 63 ALA B C 1
ATOM 2144 O O . ALA B 2 63 ? -21.025 26.822 -21.831 1.00 25.61 63 ALA B O 1
ATOM 2146 N N . GLU B 2 64 ? -22.920 27.922 -21.260 1.00 28.69 64 GLU B N 1
ATOM 2147 C CA . GLU B 2 64 ? -22.364 29.257 -21.446 1.00 30.76 64 GLU B CA 1
ATOM 2148 C C . GLU B 2 64 ? -21.114 29.486 -20.612 1.00 31.14 64 GLU B C 1
ATOM 2149 O O . GLU B 2 64 ? -20.211 30.184 -21.057 1.00 30.95 64 GLU B O 1
ATOM 2155 N N . SER B 2 65 ? -21.028 28.847 -19.448 1.00 31.13 65 SER B N 1
ATOM 2156 C CA . SER B 2 65 ? -19.878 29.081 -18.554 1.00 32.19 65 SER B CA 1
ATOM 2157 C C . SER B 2 65 ? -18.606 28.309 -18.979 1.00 32.06 65 SER B C 1
ATOM 2158 O O . SER B 2 65 ? -17.528 28.494 -18.399 1.00 31.95 65 SER B O 1
ATOM 2161 N N . VAL B 2 66 ? -18.725 27.420 -19.951 1.00 31.56 66 VAL B N 1
ATOM 2162 C CA . VAL B 2 66 ? -17.517 26.747 -20.414 1.00 32.15 66 VAL B CA 1
ATOM 2163 C C . VAL B 2 66 ? -17.296 26.946 -21.887 1.00 31.89 66 VAL B C 1
ATOM 2164 O O . VAL B 2 66 ? -16.265 26.502 -22.415 1.00 32.10 66 VAL B O 1
ATOM 2168 N N . LYS B 2 67 ? -18.253 27.591 -22.549 1.00 32.01 67 LYS B N 1
ATOM 2169 C CA . LYS B 2 67 ? -18.168 27.790 -24.006 1.00 32.91 67 LYS B CA 1
ATOM 2170 C C . LYS B 2 67 ? -16.875 28.481 -24.440 1.00 32.40 67 LYS B C 1
ATOM 2171 O O . LYS B 2 67 ? -16.454 29.480 -23.839 1.00 32.44 67 LYS B O 1
ATOM 2177 N N . GLY B 2 68 ? -16.251 27.925 -25.474 1.00 31.79 68 GLY B N 1
ATOM 2178 C CA . GLY B 2 68 ? -14.957 28.386 -25.925 1.00 30.82 68 GLY B CA 1
ATOM 2179 C C . GLY B 2 68 ? -13.757 27.848 -25.179 1.00 30.89 68 GLY B C 1
ATOM 2180 O O . GLY B 2 68 ? -12.657 28.045 -25.653 1.00 32.03 68 GLY B O 1
ATOM 2181 N N . ARG B 2 69 ? -13.918 27.192 -24.018 1.00 30.00 69 ARG B N 1
ATOM 2182 C CA . ARG B 2 69 ? -12.742 26.705 -23.282 1.00 28.41 69 ARG B CA 1
ATOM 2183 C C . ARG B 2 69 ? -12.647 25.174 -23.295 1.00 28.75 69 ARG B C 1
ATOM 2184 O O . ARG B 2 69 ? -11.538 24.584 -23.332 1.00 28.54 69 ARG B O 1
ATOM 2192 N N . PHE B 2 70 ? -13.813 24.526 -23.258 1.00 28.00 70 PHE B N 1
ATOM 2193 C CA . PHE B 2 70 ? -13.919 23.050 -23.223 1.00 28.12 70 PHE B CA 1
ATOM 2194 C C . PHE B 2 70 ? -14.332 22.516 -24.598 1.00 27.40 70 PHE B C 1
ATOM 2195 O O . PHE B 2 70 ? -15.051 23.196 -25.334 1.00 26.52 70 PHE B O 1
ATOM 2203 N N . THR B 2 71 ? -13.937 21.276 -24.900 1.00 27.81 71 THR B N 1
ATOM 2204 C CA . THR B 2 71 ? -14.379 20.589 -26.151 1.00 28.34 71 THR B CA 1
ATOM 2205 C C . THR B 2 71 ? -14.773 19.176 -25.801 1.00 28.38 71 THR B C 1
ATOM 2206 O O . THR B 2 71 ? -13.961 18.419 -25.249 1.00 28.57 71 THR B O 1
ATOM 2210 N N . ILE B 2 72 ? -16.031 18.823 -26.072 1.00 28.93 72 ILE B N 1
ATOM 2211 C CA . ILE B 2 72 ? -16.473 17.422 -25.904 1.00 29.42 72 ILE B CA 1
ATOM 2212 C C . ILE B 2 72 ? -16.169 16.716 -27.211 1.00 28.88 72 ILE B C 1
ATOM 2213 O O . ILE B 2 72 ? -16.342 17.309 -28.282 1.00 28.79 72 ILE B O 1
ATOM 2218 N N . SER B 2 73 ? -15.696 15.485 -27.121 1.00 28.32 73 SER B N 1
ATOM 2219 C CA . SER B 2 73 ? -15.575 14.625 -28.307 1.00 28.62 73 SER B CA 1
ATOM 2220 C C . SER B 2 73 ? -15.949 13.170 -27.939 1.00 28.65 73 SER B C 1
ATOM 2221 O O . SER B 2 73 ? -16.024 12.802 -26.720 1.00 28.95 73 SER B O 1
ATOM 2224 N N . ARG B 2 74 ? -16.237 12.361 -28.956 1.00 27.11 74 ARG B N 1
ATOM 2225 C CA . ARG B 2 74 ? -16.607 10.963 -28.737 1.00 27.17 74 ARG B CA 1
ATOM 2226 C C . ARG B 2 74 ? -15.890 10.063 -29.757 1.00 28.00 74 ARG B C 1
ATOM 2227 O O . ARG B 2 74 ? -15.258 10.554 -30.681 1.00 29.11 74 ARG B O 1
ATOM 2235 N N . ASP B 2 75 ? -15.955 8.758 -29.553 1.00 29.05 75 ASP B N 1
ATOM 2236 C CA . ASP B 2 75 ? -15.362 7.808 -30.467 1.00 31.31 75 ASP B CA 1
ATOM 2237 C C . ASP B 2 75 ? -16.252 6.594 -30.266 1.00 31.63 75 ASP B C 1
ATOM 2238 O O . ASP B 2 75 ? -16.079 5.889 -29.297 1.00 32.33 75 ASP B O 1
ATOM 2243 N N . ASP B 2 76 ? -17.251 6.402 -31.129 1.00 31.74 76 ASP B N 1
ATOM 2244 C CA . ASP B 2 76 ? -18.193 5.294 -30.948 1.00 32.55 76 ASP B CA 1
ATOM 2245 C C . ASP B 2 76 ? -17.546 3.926 -31.125 1.00 32.80 76 ASP B C 1
ATOM 2246 O O . ASP B 2 76 ? -18.056 2.923 -30.616 1.00 34.29 76 ASP B O 1
ATOM 2251 N N . SER B 2 77 ? -16.466 3.855 -31.881 1.00 32.69 77 SER B N 1
ATOM 2252 C CA . SER B 2 77 ? -15.767 2.563 -31.974 1.00 33.18 77 SER B CA 1
ATOM 2253 C C . SER B 2 77 ? -15.248 2.041 -30.602 1.00 32.92 77 SER B C 1
ATOM 2254 O O . SER B 2 77 ? -15.319 0.831 -30.360 1.00 32.86 77 SER B O 1
ATOM 2257 N N . LYS B 2 78 ? -14.761 2.959 -29.745 1.00 31.29 78 LYS B N 1
ATOM 2258 C CA . LYS B 2 78 ? -14.216 2.654 -28.409 1.00 31.55 78 LYS B CA 1
ATOM 2259 C C . LYS B 2 78 ? -15.257 2.836 -27.246 1.00 30.88 78 LYS B C 1
ATOM 2260 O O . LYS B 2 78 ? -14.957 2.627 -26.046 1.00 30.27 78 LYS B O 1
ATOM 2266 N N . ASN B 2 79 ? -16.461 3.249 -27.605 1.00 28.87 79 ASN B N 1
ATOM 2267 C CA . ASN B 2 79 ? -17.470 3.587 -26.641 1.00 27.77 79 ASN B CA 1
ATOM 2268 C C . ASN B 2 79 ? -16.972 4.589 -25.646 1.00 26.58 79 ASN B C 1
ATOM 2269 O O . ASN B 2 79 ? -17.223 4.417 -24.458 1.00 23.45 79 ASN B O 1
ATOM 2274 N N . SER B 2 80 ? -16.252 5.604 -26.144 1.00 25.15 80 SER B N 1
ATOM 2275 C CA . SER B 2 80 ? -15.550 6.534 -25.303 1.00 25.78 80 SER B CA 1
ATOM 2276 C C . SER B 2 80 ? -16.067 7.973 -25.469 1.00 26.82 80 SER B C 1
ATOM 2277 O O . SER B 2 80 ? -16.604 8.340 -26.537 1.00 27.13 80 SER B O 1
ATOM 2280 N N . LEU B 2 81 ? -15.906 8.776 -24.417 1.00 25.82 81 LEU B N 1
ATOM 2281 C CA . LEU B 2 81 ? -16.321 10.183 -24.425 1.00 26.15 81 LEU B CA 1
ATOM 2282 C C . LEU B 2 81 ? -15.158 10.985 -23.884 1.00 25.44 81 LEU B C 1
ATOM 2283 O O . LEU B 2 81 ? -14.418 10.487 -23.029 1.00 26.69 81 LEU B O 1
ATOM 2288 N N . TYR B 2 82 ? -14.933 12.190 -24.394 1.00 25.28 82 TYR B N 1
ATOM 2289 C CA . TYR B 2 82 ? -13.781 12.948 -23.958 1.00 24.78 82 TYR B CA 1
ATOM 2290 C C . TYR B 2 82 ? -14.160 14.369 -23.644 1.00 25.09 82 TYR B C 1
ATOM 2291 O O . TYR B 2 82 ? -15.106 14.920 -24.224 1.00 23.96 82 TYR B O 1
ATOM 2300 N N . LEU B 2 83 ? -13.386 14.962 -22.745 1.00 24.83 83 LEU B N 1
ATOM 2301 C CA . LEU B 2 83 ? -13.503 16.377 -22.502 1.00 25.23 83 LEU B CA 1
ATOM 2302 C C . LEU B 2 83 ? -12.149 17.058 -22.426 1.00 24.82 83 LEU B C 1
ATOM 2303 O O . LEU B 2 83 ? -11.392 16.760 -21.557 1.00 24.76 83 LEU B O 1
ATOM 2308 N N . GLN B 2 84 ? -11.867 17.976 -23.351 1.00 25.64 84 GLN B N 1
ATOM 2309 C CA . GLN B 2 84 ? -10.602 18.698 -23.358 1.00 25.94 84 GLN B CA 1
ATOM 2310 C C . GLN B 2 84 ? -10.877 20.007 -22.702 1.00 26.87 84 GLN B C 1
ATOM 2311 O O . GLN B 2 84 ? -11.729 20.751 -23.161 1.00 27.46 84 GLN B O 1
ATOM 2317 N N . MET B 2 85 ? -10.180 20.292 -21.607 1.00 27.97 85 MET B N 1
ATOM 2318 C CA . MET B 2 85 ? -10.458 21.497 -20.854 1.00 27.68 85 MET B CA 1
ATOM 2319 C C . MET B 2 85 ? -9.255 22.406 -20.879 1.00 27.49 85 MET B C 1
ATOM 2320 O O . MET B 2 85 ? -8.234 22.085 -20.274 1.00 27.34 85 MET B O 1
ATOM 2325 N N . ASN B 2 86 ? -9.375 23.553 -21.555 1.00 28.41 86 ASN B N 1
ATOM 2326 C CA . ASN B 2 86 ? -8.305 24.588 -21.578 1.00 28.24 86 ASN B CA 1
ATOM 2327 C C . ASN B 2 86 ? -8.668 25.814 -20.774 1.00 28.34 86 ASN B C 1
ATOM 2328 O O . ASN B 2 86 ? -9.828 26.031 -20.473 1.00 28.76 86 ASN B O 1
ATOM 2333 N N . SER B 2 87 ? -7.675 26.644 -20.480 1.00 28.62 87 SER B N 1
ATOM 2334 C CA . SER B 2 87 ? -7.893 27.902 -19.781 1.00 28.84 87 SER B CA 1
ATOM 2335 C C . SER B 2 87 ? -8.687 27.680 -18.519 1.00 28.03 87 SER B C 1
ATOM 2336 O O . SER B 2 87 ? -9.627 28.417 -18.213 1.00 27.45 87 SER B O 1
ATOM 2339 N N . LEU B 2 88 ? -8.286 26.657 -17.769 1.00 28.42 88 LEU B N 1
ATOM 2340 C CA . LEU B 2 88 ? -9.037 26.244 -16.601 1.00 27.66 88 LEU B CA 1
ATOM 2341 C C . LEU B 2 88 ? -9.021 27.311 -15.530 1.00 28.52 88 LEU B C 1
ATOM 2342 O O . LEU B 2 88 ? -8.024 28.014 -15.352 1.00 29.05 88 LEU B O 1
ATOM 2347 N N . LYS B 2 89 ? -10.136 27.403 -14.819 1.00 28.25 89 LYS B N 1
ATOM 2348 C CA . LYS B 2 89 ? -10.342 28.335 -13.764 1.00 29.08 89 LYS B CA 1
ATOM 2349 C C . LYS B 2 89 ? -10.658 27.588 -12.459 1.00 29.12 89 LYS B C 1
ATOM 2350 O O . LYS B 2 89 ? -11.022 26.418 -12.465 1.00 28.50 89 LYS B O 1
ATOM 2356 N N . THR B 2 90 ? -10.561 28.329 -11.365 1.00 28.66 90 THR B N 1
ATOM 2357 C CA . THR B 2 90 ? -10.763 27.878 -10.006 1.00 28.90 90 THR B CA 1
ATOM 2358 C C . THR B 2 90 ? -12.126 27.248 -9.865 1.00 28.03 90 THR B C 1
ATOM 2359 O O . THR B 2 90 ? -12.264 26.162 -9.298 1.00 28.25 90 THR B O 1
ATOM 2363 N N . GLU B 2 91 ? -13.123 27.929 -10.408 1.00 27.59 91 GLU B N 1
ATOM 2364 C CA . GLU B 2 91 ? -14.506 27.504 -10.325 1.00 27.87 91 GLU B CA 1
ATOM 2365 C C . GLU B 2 91 ? -14.873 26.280 -11.209 1.00 27.00 91 GLU B C 1
ATOM 2366 O O . GLU B 2 91 ? -16.008 25.796 -11.124 1.00 26.01 91 GLU B O 1
ATOM 2372 N N . ASP B 2 92 ? -13.938 25.789 -12.037 1.00 25.26 92 ASP B N 1
ATOM 2373 C CA . ASP B 2 92 ? -14.133 24.512 -12.754 1.00 24.48 92 ASP B CA 1
ATOM 2374 C C . ASP B 2 92 ? -13.852 23.267 -11.847 1.00 23.32 92 ASP B C 1
ATOM 2375 O O . ASP B 2 92 ? -14.029 22.118 -12.259 1.00 23.84 92 ASP B O 1
ATOM 2380 N N . THR B 2 93 ? -13.356 23.496 -10.648 1.00 22.82 93 THR B N 1
ATOM 2381 C CA . THR B 2 93 ? -13.173 22.412 -9.634 1.00 21.61 93 THR B CA 1
ATOM 2382 C C . THR B 2 93 ? -14.510 21.707 -9.410 1.00 20.80 93 THR B C 1
ATOM 2383 O O . THR B 2 93 ? -15.521 22.350 -9.062 1.00 21.06 93 THR B O 1
ATOM 2387 N N . ALA B 2 94 ? -14.530 20.397 -9.626 1.00 19.34 94 ALA B N 1
ATOM 2388 C CA . ALA B 2 94 ? -15.747 19.626 -9.515 1.00 19.75 94 ALA B CA 1
ATOM 2389 C C . ALA B 2 94 ? -15.492 18.165 -9.702 1.00 19.60 94 ALA B C 1
ATOM 2390 O O . ALA B 2 94 ? -14.466 17.788 -10.233 1.00 20.45 94 ALA B O 1
ATOM 2392 N N . VAL B 2 95 ? -16.454 17.346 -9.323 1.00 19.76 95 VAL B N 1
ATOM 2393 C CA . VAL B 2 95 ? -16.569 16.018 -9.883 1.00 19.49 95 VAL B CA 1
ATOM 2394 C C . VAL B 2 95 ? -17.269 16.102 -11.298 1.00 20.69 95 VAL B C 1
ATOM 2395 O O . VAL B 2 95 ? -18.269 16.832 -11.505 1.00 20.19 95 VAL B O 1
ATOM 2399 N N . TYR B 2 96 ? -16.707 15.365 -12.246 1.00 19.56 96 TYR B N 1
ATOM 2400 C CA . TYR B 2 96 ? -17.149 15.345 -13.603 1.00 20.54 96 TYR B CA 1
ATOM 2401 C C . TYR B 2 96 ? -17.709 13.972 -13.930 1.00 20.76 96 TYR B C 1
ATOM 2402 O O . TYR B 2 96 ? -17.012 12.942 -13.833 1.00 21.07 96 TYR B O 1
ATOM 2411 N N . TYR B 2 97 ? -18.986 13.991 -14.289 1.00 20.31 97 TYR B N 1
ATOM 2412 C CA . TYR B 2 97 ? -19.731 12.837 -14.674 1.00 18.92 97 TYR B CA 1
ATOM 2413 C C . TYR B 2 97 ? -19.951 12.748 -16.210 1.00 19.66 97 TYR B C 1
ATOM 2414 O O . TYR B 2 97 ? -20.383 13.732 -16.854 1.00 18.72 97 TYR B O 1
ATOM 2423 N N . CYS B 2 98 ? -19.674 11.551 -16.749 1.00 18.36 98 CYS B N 1
ATOM 2424 C CA . CYS B 2 98 ? -19.865 11.194 -18.131 1.00 19.04 98 CYS B CA 1
ATOM 2425 C C . CYS B 2 98 ? -21.166 10.452 -18.193 1.00 18.26 98 CYS B C 1
ATOM 2426 O O . CYS B 2 98 ? -21.299 9.325 -17.664 1.00 19.12 98 CYS B O 1
ATOM 2429 N N . THR B 2 99 ? -22.173 11.098 -18.746 1.00 16.93 99 THR B N 1
ATOM 2430 C CA . THR B 2 99 ? -23.509 10.582 -18.595 1.00 16.71 99 THR B CA 1
ATOM 2431 C C . THR B 2 99 ? -24.469 10.858 -19.772 1.00 17.22 99 THR B C 1
ATOM 2432 O O . THR B 2 99 ? -24.431 11.952 -20.350 1.00 16.95 99 THR B O 1
ATOM 2436 N N . PRO B 2 100 ? -25.327 9.882 -20.135 1.00 17.62 100 PRO B N 1
ATOM 2437 C CA . PRO B 2 100 ? -26.452 10.157 -21.048 1.00 18.52 100 PRO B CA 1
ATOM 2438 C C . PRO B 2 100 ? -27.712 10.643 -20.294 1.00 19.14 100 PRO B C 1
ATOM 2439 O O . PRO B 2 100 ? -28.746 10.845 -20.903 1.00 19.51 100 PRO B O 1
ATOM 2443 N N . ILE B 2 101 ? -27.582 10.870 -18.988 1.00 19.22 101 ILE B N 1
ATOM 2444 C CA . ILE B 2 101 ? -28.677 11.152 -18.054 1.00 18.96 101 ILE B CA 1
ATOM 2445 C C . ILE B 2 101 ? -29.454 9.920 -17.628 1.00 19.44 101 ILE B C 1
ATOM 2446 O O . ILE B 2 101 ? -29.788 9.829 -16.423 1.00 19.20 101 ILE B O 1
ATOM 2451 N N . ASP B 2 102 ? -29.635 8.940 -18.554 1.00 17.76 102 ASP B N 1
ATOM 2452 C CA . ASP B 2 102 ? -30.316 7.681 -18.247 1.00 16.48 102 ASP B CA 1
ATOM 2453 C C . ASP B 2 102 ? -29.544 6.897 -17.186 1.00 16.67 102 ASP B C 1
ATOM 2454 O O . ASP B 2 102 ? -30.153 6.172 -16.411 1.00 15.72 102 ASP B O 1
ATOM 2459 N N . TYR B 2 103 ? -28.211 6.980 -17.274 1.00 17.38 103 TYR B N 1
ATOM 2460 C CA . TYR B 2 103 ? -27.262 6.136 -16.533 1.00 18.28 103 TYR B CA 1
ATOM 2461 C C . TYR B 2 103 ? -26.148 7.005 -16.049 1.00 18.63 103 TYR B C 1
ATOM 2462 O O . TYR B 2 103 ? -25.774 7.997 -16.718 1.00 20.14 103 TYR B O 1
ATOM 2471 N N . TRP B 2 104 ? -25.545 6.618 -14.929 1.00 19.05 104 TRP B N 1
ATOM 2472 C CA . TRP B 2 104 ? -24.431 7.404 -14.324 1.00 18.61 104 TRP B CA 1
ATOM 2473 C C . TRP B 2 104 ? -23.382 6.483 -13.676 1.00 19.39 104 TRP B C 1
ATOM 2474 O O . TRP B 2 104 ? -23.732 5.434 -13.156 1.00 18.58 104 TRP B O 1
ATOM 2485 N N . GLY B 2 105 ? -22.133 6.938 -13.670 1.00 20.28 105 GLY B N 1
ATOM 2486 C CA . GLY B 2 105 ? -21.038 6.314 -12.918 1.00 22.11 105 GLY B CA 1
ATOM 2487 C C . GLY B 2 105 ? -20.541 7.262 -11.810 1.00 23.70 105 GLY B C 1
ATOM 2488 O O . GLY B 2 105 ? -21.200 8.298 -11.478 1.00 21.39 105 GLY B O 1
ATOM 2489 N N . GLN B 2 106 ? -19.380 6.894 -11.273 1.00 24.07 106 GLN B N 1
ATOM 2490 C CA . GLN B 2 106 ? -18.738 7.477 -10.102 1.00 25.38 106 GLN B CA 1
ATOM 2491 C C . GLN B 2 106 ? -18.132 8.873 -10.285 1.00 25.21 106 GLN B C 1
ATOM 2492 O O . GLN B 2 106 ? -18.034 9.659 -9.314 1.00 25.29 106 GLN B O 1
ATOM 2498 N N . GLY B 2 107 ? -17.643 9.175 -11.492 1.00 24.33 107 GLY B N 1
ATOM 2499 C CA . GLY B 2 107 ? -17.055 10.460 -11.710 1.00 22.88 107 GLY B CA 1
ATOM 2500 C C . GLY B 2 107 ? -15.552 10.534 -11.551 1.00 23.36 107 GLY B C 1
ATOM 2501 O O . GLY B 2 107 ? -14.928 9.661 -10.987 1.00 23.31 107 GLY B O 1
ATOM 2502 N N . THR B 2 108 ? -14.964 11.596 -12.079 1.00 22.55 108 THR B N 1
ATOM 2503 C CA . THR B 2 108 ? -13.563 11.831 -11.902 1.00 22.37 108 THR B CA 1
ATOM 2504 C C . THR B 2 108 ? -13.451 13.275 -11.392 1.00 22.41 108 THR B C 1
ATOM 2505 O O . THR B 2 108 ? -14.211 14.142 -11.832 1.00 22.52 108 THR B O 1
ATOM 2509 N N . THR B 2 109 ? -12.532 13.521 -10.461 1.00 21.91 109 THR B N 1
ATOM 2510 C CA . THR B 2 109 ? -12.515 14.771 -9.701 1.00 21.20 109 THR B CA 1
ATOM 2511 C C . THR B 2 109 ? -11.468 15.702 -10.274 1.00 20.76 109 THR B C 1
ATOM 2512 O O . THR B 2 109 ? -10.327 15.310 -10.469 1.00 18.69 109 THR B O 1
ATOM 2515 N N . VAL B 2 110 ? -11.869 16.940 -10.596 1.00 21.00 110 VAL B N 1
ATOM 2516 C CA . VAL B 2 110 ? -10.926 17.935 -11.123 1.00 21.32 110 VAL B CA 1
ATOM 2517 C C . VAL B 2 110 ? -10.722 19.096 -10.119 1.00 23.04 110 VAL B C 1
ATOM 2518 O O . VAL B 2 110 ? -11.693 19.744 -9.693 1.00 22.44 110 VAL B O 1
ATOM 2522 N N . THR B 2 111 ? -9.467 19.356 -9.741 1.00 23.58 111 THR B N 1
ATOM 2523 C CA . THR B 2 111 ? -9.172 20.431 -8.774 1.00 23.85 111 THR B CA 1
ATOM 2524 C C . THR B 2 111 ? -8.296 21.472 -9.452 1.00 25.18 111 THR B C 1
ATOM 2525 O O . THR B 2 111 ? -7.191 21.147 -9.864 1.00 26.50 111 THR B O 1
ATOM 2529 N N . VAL B 2 112 ? -8.769 22.708 -9.563 1.00 25.97 112 VAL B N 1
ATOM 2530 C CA . VAL B 2 112 ? -8.000 23.781 -10.191 1.00 26.39 112 VAL B CA 1
ATOM 2531 C C . VAL B 2 112 ? -7.476 24.773 -9.166 1.00 27.49 112 VAL B C 1
ATOM 2532 O O . VAL B 2 112 ? -8.216 25.635 -8.696 1.00 28.51 112 VAL B O 1
ATOM 2536 N N . SER B 2 113 ? -6.184 24.677 -8.860 1.00 28.25 113 SER B N 1
ATOM 2537 C CA . SER B 2 113 ? -5.549 25.468 -7.813 1.00 29.24 113 SER B CA 1
ATOM 2538 C C . SER B 2 113 ? -4.036 25.603 -8.038 1.00 30.26 113 SER B C 1
ATOM 2539 O O . SER B 2 113 ? -3.421 24.828 -8.806 1.00 29.76 113 SER B O 1
ATOM 2542 N N . SER B 2 114 ? -3.471 26.615 -7.370 1.00 31.89 114 SER B N 1
ATOM 2543 C CA . SER B 2 114 ? -2.028 26.951 -7.404 1.00 33.33 114 SER B CA 1
ATOM 2544 C C . SER B 2 114 ? -1.260 26.348 -6.241 1.00 33.73 114 SER B C 1
ATOM 2545 O O . SER B 2 114 ? -0.028 26.327 -6.237 1.00 34.61 114 SER B O 1
ATOM 2548 N N . ALA B 2 115 ? -2.000 25.889 -5.235 1.00 34.59 115 ALA B N 1
ATOM 2549 C CA . ALA B 2 115 ? -1.445 25.184 -4.085 1.00 34.44 115 ALA B CA 1
ATOM 2550 C C . ALA B 2 115 ? -0.820 23.857 -4.457 1.00 34.36 115 ALA B C 1
ATOM 2551 O O . ALA B 2 115 ? -1.333 23.139 -5.333 1.00 35.37 115 ALA B O 1
ATOM 2553 N N . SER B 2 116 ? 0.283 23.535 -3.776 1.00 34.19 116 SER B N 1
ATOM 2554 C CA . SER B 2 116 ? 1.047 22.285 -3.935 1.00 33.75 116 SER B CA 1
ATOM 2555 C C . SER B 2 116 ? 0.403 21.166 -3.120 1.00 32.88 116 SER B C 1
ATOM 2556 O O . SER B 2 116 ? -0.122 21.413 -2.027 1.00 31.70 116 SER B O 1
ATOM 2559 N N . THR B 2 117 ? 0.479 19.937 -3.618 1.00 31.68 117 THR B N 1
ATOM 2560 C CA . THR B 2 117 ? 0.012 18.795 -2.848 1.00 31.30 117 THR B CA 1
ATOM 2561 C C . THR B 2 117 ? 0.691 18.790 -1.474 1.00 30.46 117 THR B C 1
ATOM 2562 O O . THR B 2 117 ? 1.894 19.027 -1.400 1.00 29.88 117 THR B O 1
ATOM 2566 N N . LYS B 2 118 ? -0.088 18.568 -0.397 1.00 29.06 118 LYS B N 1
ATOM 2567 C CA . LYS B 2 118 ? 0.490 18.309 0.943 1.00 27.96 118 LYS B CA 1
ATOM 2568 C C . LYS B 2 118 ? -0.250 17.162 1.671 1.00 26.36 118 LYS B C 1
ATOM 2569 O O . LYS B 2 118 ? -1.442 17.248 1.895 1.00 26.67 118 LYS B O 1
ATOM 2575 N N . GLY B 2 119 ? 0.456 16.103 2.003 1.00 24.68 119 GLY B N 1
ATOM 2576 C CA . GLY B 2 119 ? -0.059 15.065 2.872 1.00 24.89 119 GLY B CA 1
ATOM 2577 C C . GLY B 2 119 ? -0.400 15.535 4.303 1.00 24.75 119 GLY B C 1
ATOM 2578 O O . GLY B 2 119 ? 0.097 16.576 4.771 1.00 23.96 119 GLY B O 1
ATOM 2579 N N . PRO B 2 120 ? -1.274 14.783 4.983 1.00 24.13 120 PRO B N 1
ATOM 2580 C CA . PRO B 2 120 ? -1.794 15.208 6.275 1.00 25.01 120 PRO B CA 1
ATOM 2581 C C . PRO B 2 120 ? -0.910 14.874 7.506 1.00 25.55 120 PRO B C 1
ATOM 2582 O O . PRO B 2 120 ? -0.156 13.904 7.508 1.00 23.91 120 PRO B O 1
ATOM 2586 N N . SER B 2 121 ? -1.027 15.681 8.555 1.00 26.05 121 SER B N 1
ATOM 2587 C CA . SER B 2 121 ? -0.549 15.224 9.858 1.00 26.54 121 SER B CA 1
ATOM 2588 C C . SER B 2 121 ? -1.745 14.596 10.546 1.00 26.06 121 SER B C 1
ATOM 2589 O O . SER B 2 121 ? -2.873 15.098 10.397 1.00 26.82 121 SER B O 1
ATOM 2592 N N . VAL B 2 122 ? -1.511 13.519 11.287 1.00 24.82 122 VAL B N 1
ATOM 2593 C CA . VAL B 2 122 ? -2.579 12.839 12.011 1.00 24.70 122 VAL B CA 1
ATOM 2594 C C . VAL B 2 122 ? -2.347 12.930 13.522 1.00 25.38 122 VAL B C 1
ATOM 2595 O O . VAL B 2 122 ? -1.300 12.479 13.989 1.00 25.85 122 VAL B O 1
ATOM 2599 N N . PHE B 2 123 ? -3.316 13.490 14.266 1.00 24.22 123 PHE B N 1
ATOM 2600 C CA . PHE B 2 123 ? -3.148 13.753 15.703 1.00 24.64 123 PHE B CA 1
ATOM 2601 C C . PHE B 2 123 ? -4.249 12.990 16.492 1.00 25.53 123 PHE B C 1
ATOM 2602 O O . PHE B 2 123 ? -5.411 12.961 16.098 1.00 25.08 123 PHE B O 1
ATOM 2610 N N . PRO B 2 124 ? -3.871 12.338 17.590 1.00 26.26 124 PRO B N 1
ATOM 2611 C CA . PRO B 2 124 ? -4.889 11.580 18.337 1.00 26.78 124 PRO B CA 1
ATOM 2612 C C . PRO B 2 124 ? -5.882 12.464 19.114 1.00 26.72 124 PRO B C 1
ATOM 2613 O O . PRO B 2 124 ? -5.512 13.480 19.683 1.00 26.76 124 PRO B O 1
ATOM 2617 N N . LEU B 2 125 ? -7.137 12.066 19.111 1.00 26.83 125 LEU B N 1
ATOM 2618 C CA . LEU B 2 125 ? -8.127 12.627 20.026 1.00 28.34 125 LEU B CA 1
ATOM 2619 C C . LEU B 2 125 ? -8.358 11.519 21.062 1.00 28.61 125 LEU B C 1
ATOM 2620 O O . LEU B 2 125 ? -9.127 10.576 20.825 1.00 27.02 125 LEU B O 1
ATOM 2625 N N . ALA B 2 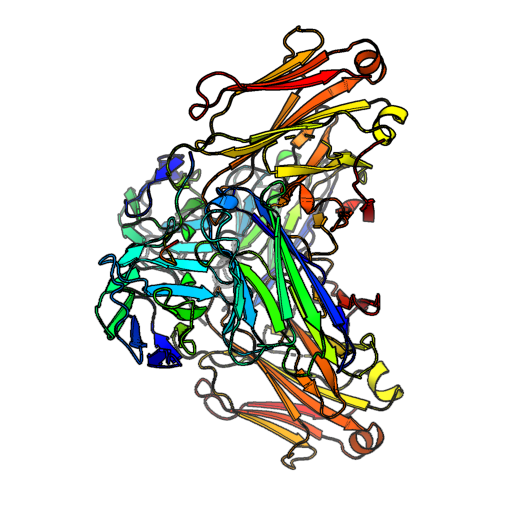126 ? -7.654 11.655 22.182 1.00 29.39 126 ALA B N 1
ATOM 2626 C CA . ALA B 2 126 ? -7.596 10.645 23.216 1.00 31.28 126 ALA B CA 1
ATOM 2627 C C . ALA B 2 126 ? -8.824 10.641 24.094 1.00 32.67 126 ALA B C 1
ATOM 2628 O O . ALA B 2 126 ? -9.364 11.689 24.432 1.00 32.69 126 ALA B O 1
ATOM 2630 N N . PRO B 2 127 ? -9.274 9.443 24.478 1.00 35.19 127 PRO B N 1
ATOM 2631 C CA . PRO B 2 127 ? -10.371 9.274 25.437 1.00 36.87 127 PRO B CA 1
ATOM 2632 C C . PRO B 2 127 ? -9.942 9.551 26.885 1.00 39.14 127 PRO B C 1
ATOM 2633 O O . PRO B 2 127 ? -8.765 9.808 27.110 1.00 38.86 127 PRO B O 1
ATOM 2637 N N . SER B 2 128 ? -10.902 9.462 27.833 1.00 42.66 128 SER B N 1
ATOM 2638 C CA . SER B 2 128 ? -10.763 9.639 29.321 1.00 44.48 128 SER B CA 1
ATOM 2639 C C . SER B 2 128 ? -11.559 10.876 29.777 1.00 45.50 128 SER B C 1
ATOM 2640 O O . SER B 2 128 ? -11.971 11.715 28.946 1.00 46.37 128 SER B O 1
ATOM 2643 N N . GLY B 2 134 ? -21.018 9.007 32.635 1.00 44.48 134 GLY B N 1
ATOM 2644 C CA . GLY B 2 134 ? -21.850 8.303 31.635 1.00 43.71 134 GLY B CA 1
ATOM 2645 C C . GLY B 2 134 ? -21.333 6.916 31.236 1.00 42.89 134 GLY B C 1
ATOM 2646 O O . GLY B 2 134 ? -20.275 6.462 31.746 1.00 43.79 134 GLY B O 1
ATOM 2647 N N . GLY B 2 135 ? -22.065 6.243 30.324 1.00 40.96 135 GLY B N 1
ATOM 2648 C CA . GLY B 2 135 ? -21.665 4.918 29.826 1.00 37.92 135 GLY B CA 1
ATOM 2649 C C . GLY B 2 135 ? -20.809 4.855 28.562 1.00 35.70 135 GLY B C 1
ATOM 2650 O O . GLY B 2 135 ? -20.303 3.788 28.215 1.00 35.07 135 GLY B O 1
ATOM 2651 N N . THR B 2 136 ? -20.648 5.974 27.855 1.00 33.98 136 THR B N 1
ATOM 2652 C CA . THR B 2 136 ? -19.900 5.917 26.618 1.00 32.25 136 THR B CA 1
ATOM 2653 C C . THR B 2 136 ? -18.670 6.848 26.607 1.00 31.74 136 THR B C 1
ATOM 2654 O O . THR B 2 136 ? -18.685 7.929 27.215 1.00 30.88 136 THR B O 1
ATOM 2658 N N . ALA B 2 137 ? -17.608 6.397 25.930 1.00 30.01 137 ALA B N 1
ATOM 2659 C CA . ALA B 2 137 ? -16.379 7.179 25.740 1.00 29.22 137 ALA B CA 1
ATOM 2660 C C . ALA B 2 137 ? -16.227 7.529 24.253 1.00 28.16 137 ALA B C 1
ATOM 2661 O O . ALA B 2 137 ? -16.766 6.852 23.387 1.00 28.88 137 ALA B O 1
ATOM 2663 N N . ALA B 2 138 ? -15.475 8.568 23.957 1.00 26.93 138 ALA B N 1
ATOM 2664 C CA . ALA B 2 138 ? -15.189 8.927 22.572 1.00 25.74 138 ALA B CA 1
ATOM 2665 C C . ALA B 2 138 ? -13.705 9.041 22.384 1.00 25.28 138 ALA B C 1
ATOM 2666 O O . ALA B 2 138 ? -12.965 9.462 23.318 1.00 25.05 138 ALA B O 1
ATOM 2668 N N . LEU B 2 139 ? -13.261 8.641 21.184 1.00 23.77 139 LEU B N 1
ATOM 2669 C CA . LEU B 2 139 ? -11.917 8.886 20.744 1.00 22.71 139 LEU B CA 1
ATOM 2670 C C . LEU B 2 139 ? -11.885 9.230 19.253 1.00 22.52 139 LEU B C 1
ATOM 2671 O O . LEU B 2 139 ? -12.921 9.222 18.599 1.00 21.11 139 LEU B O 1
ATOM 2676 N N . GLY B 2 140 ? -10.710 9.516 18.708 1.00 21.86 140 GLY B N 1
ATOM 2677 C CA . GLY B 2 140 ? -10.613 9.717 17.264 1.00 21.88 140 GLY B CA 1
ATOM 2678 C C . GLY B 2 140 ? -9.266 10.217 16.779 1.00 22.01 140 GLY B C 1
ATOM 2679 O O . GLY B 2 140 ? -8.259 10.184 17.498 1.00 21.38 140 GLY B O 1
ATOM 2680 N N . CYS B 2 141 ? -9.252 10.685 15.540 1.00 21.57 141 CYS B N 1
ATOM 2681 C CA . CYS B 2 141 ? -8.003 11.141 14.926 1.00 22.13 141 CYS B CA 1
ATOM 2682 C C . CYS B 2 141 ? -8.252 12.485 14.258 1.00 21.78 141 CYS B C 1
ATOM 2683 O O . CYS B 2 141 ? -9.240 12.645 13.580 1.00 22.98 141 CYS B O 1
ATOM 2686 N N . LEU B 2 142 ? -7.371 13.446 14.437 1.00 21.96 142 LEU B N 1
ATOM 2687 C CA . LEU B 2 142 ? -7.506 14.690 13.724 1.00 22.54 142 LEU B CA 1
ATOM 2688 C C . LEU B 2 142 ? -6.582 14.601 12.512 1.00 22.41 142 LEU B C 1
ATOM 2689 O O . LEU B 2 142 ? -5.369 14.394 12.662 1.00 21.43 142 LEU B O 1
ATOM 2694 N N . VAL B 2 143 ? -7.162 14.753 11.326 1.00 22.58 143 VAL B N 1
ATOM 2695 C CA . VAL B 2 143 ? -6.408 14.664 10.086 1.00 23.80 143 VAL B CA 1
ATOM 2696 C C . VAL B 2 143 ? -6.288 16.074 9.519 1.00 24.94 143 VAL B C 1
ATOM 2697 O O . VAL B 2 143 ? -7.184 16.588 8.823 1.00 25.40 143 VAL B O 1
ATOM 2701 N N . LYS B 2 144 ? -5.158 16.698 9.827 1.00 25.59 144 LYS B N 1
ATOM 2702 C CA . LYS B 2 144 ? -5.041 18.125 9.667 1.00 25.78 144 LYS B CA 1
ATOM 2703 C C . LYS B 2 144 ? -4.003 18.541 8.617 1.00 25.56 144 LYS B C 1
ATOM 2704 O O . LYS B 2 144 ? -2.917 17.995 8.548 1.00 25.55 144 LYS B O 1
ATOM 2710 N N . ASP B 2 145 ? -4.395 19.526 7.807 1.00 25.73 145 ASP B N 1
ATOM 2711 C CA . ASP B 2 145 ? -3.520 20.298 6.913 1.00 25.12 145 ASP B CA 1
ATOM 2712 C C . ASP B 2 145 ? -3.101 19.494 5.678 1.00 25.32 145 ASP B C 1
ATOM 2713 O O . ASP B 2 145 ? -1.917 19.289 5.469 1.00 24.60 145 ASP B O 1
ATOM 2718 N N . TYR B 2 146 ? -4.078 18.997 4.906 1.00 24.57 146 TYR B N 1
ATOM 2719 C CA . TYR B 2 146 ? -3.791 18.350 3.634 1.00 24.00 146 TYR B CA 1
ATOM 2720 C C . TYR B 2 146 ? -4.396 19.114 2.450 1.00 23.42 146 TYR B C 1
ATOM 2721 O O . TYR B 2 146 ? -5.295 19.930 2.591 1.00 21.84 146 TYR B O 1
ATOM 2730 N N . PHE B 2 147 ? -3.856 18.832 1.279 1.00 23.41 147 PHE B N 1
ATOM 2731 C CA . PHE B 2 147 ? -4.350 19.396 0.021 1.00 24.23 147 PHE B CA 1
ATOM 2732 C C . PHE B 2 147 ? -3.872 18.512 -1.129 1.00 24.30 147 PHE B C 1
ATOM 2733 O O . PHE B 2 147 ? -2.711 18.117 -1.155 1.00 24.87 147 PHE B O 1
ATOM 2741 N N . PRO B 2 148 ? -4.761 18.219 -2.087 1.00 25.23 148 PRO B N 1
ATOM 2742 C CA . PRO B 2 148 ? -6.164 18.578 -2.031 1.00 25.31 148 PRO B CA 1
ATOM 2743 C C . PRO B 2 148 ? -6.957 17.424 -1.426 1.00 26.41 148 PRO B C 1
ATOM 2744 O O . PRO B 2 148 ? -6.350 16.434 -0.922 1.00 26.68 148 PRO B O 1
ATOM 2748 N N . GLU B 2 149 ? -8.286 17.534 -1.475 1.00 27.14 149 GLU B N 1
ATOM 2749 C CA . GLU B 2 149 ? -9.179 16.435 -1.125 1.00 27.76 149 GLU B CA 1
ATOM 2750 C C . GLU B 2 149 ? -8.968 15.296 -2.154 1.00 27.67 149 GLU B C 1
ATOM 2751 O O . GLU B 2 149 ? -8.539 15.575 -3.276 1.00 26.05 149 GLU B O 1
ATOM 2757 N N . PRO B 2 150 ? -9.274 14.024 -1.777 1.00 27.29 150 PRO B N 1
ATOM 2758 C CA . PRO B 2 150 ? -9.866 13.605 -0.510 1.00 27.09 150 PRO B CA 1
ATOM 2759 C C . PRO B 2 150 ? -8.865 12.856 0.384 1.00 27.00 150 PRO B C 1
ATOM 2760 O O . PRO B 2 150 ? -7.770 12.460 -0.055 1.00 27.44 150 PRO B O 1
ATOM 2764 N N . VAL B 2 151 ? -9.227 12.667 1.637 1.00 25.60 151 VAL B N 1
ATOM 2765 C CA . VAL B 2 151 ? -8.493 11.714 2.426 1.00 25.31 151 VAL B CA 1
ATOM 2766 C C . VAL B 2 151 ? -9.460 10.572 2.677 1.00 24.95 151 VAL B C 1
ATOM 2767 O O . VAL B 2 151 ? -10.657 10.738 2.561 1.00 24.45 151 VAL B O 1
ATOM 2771 N N . THR B 2 152 ? -8.919 9.425 3.031 1.00 26.03 152 THR B N 1
ATOM 2772 C CA . THR B 2 152 ? -9.657 8.236 3.396 1.00 27.18 152 THR B CA 1
ATOM 2773 C C . THR B 2 152 ? -9.312 7.856 4.861 1.00 27.12 152 THR B C 1
ATOM 2774 O O . THR B 2 152 ? -8.132 7.890 5.247 1.00 27.84 152 THR B O 1
ATOM 2778 N N . VAL B 2 153 ? -10.309 7.501 5.666 1.00 25.66 153 VAL B N 1
ATOM 2779 C CA . VAL B 2 153 ? -10.049 7.060 7.039 1.00 25.98 153 VAL B CA 1
ATOM 2780 C C . VAL B 2 153 ? -10.814 5.747 7.287 1.00 25.47 153 VAL B C 1
ATOM 2781 O O . VAL B 2 153 ? -12.032 5.685 7.106 1.00 25.52 153 VAL B O 1
ATOM 2785 N N . SER B 2 154 ? -10.100 4.716 7.710 1.00 24.83 154 SER B N 1
ATOM 2786 C CA . SER B 2 154 ? -10.744 3.555 8.285 1.00 25.60 154 SER B CA 1
ATOM 2787 C C . SER B 2 154 ? -10.230 3.348 9.720 1.00 25.74 154 SER B C 1
ATOM 2788 O O . SER B 2 154 ? -9.255 3.996 10.161 1.00 24.44 154 SER B O 1
ATOM 2791 N N . TRP B 2 155 ? -10.860 2.422 10.427 1.00 25.64 155 TRP B N 1
ATOM 2792 C CA . TRP B 2 155 ? -10.413 2.092 11.735 1.00 27.39 155 TRP B CA 1
ATOM 2793 C C . TRP B 2 155 ? -10.114 0.604 11.783 1.00 28.96 155 TRP B C 1
ATOM 2794 O O . TRP B 2 155 ? -10.890 -0.193 11.258 1.00 30.01 155 TRP B O 1
ATOM 2805 N N . ASN B 2 156 ? -8.998 0.239 12.405 1.00 30.11 156 ASN B N 1
ATOM 2806 C CA . ASN B 2 156 ? -8.544 -1.165 12.471 1.00 31.47 156 ASN B CA 1
ATOM 2807 C C . ASN B 2 156 ? -8.644 -1.936 11.168 1.00 32.35 156 ASN B C 1
ATOM 2808 O O . ASN B 2 156 ? -9.105 -3.071 11.147 1.00 32.78 156 ASN B O 1
ATOM 2813 N N . SER B 2 157 ? -8.225 -1.276 10.088 1.00 32.85 157 SER B N 1
ATOM 2814 C CA . SER B 2 157 ? -8.190 -1.838 8.727 1.00 32.65 157 SER B CA 1
ATOM 2815 C C . SER B 2 157 ? -9.537 -2.229 8.159 1.00 33.51 157 SER B C 1
ATOM 2816 O O . SER B 2 157 ? -9.614 -3.031 7.231 1.00 33.26 157 SER B O 1
ATOM 2819 N N . GLY B 2 158 ? -10.603 -1.611 8.670 1.00 33.58 158 GLY B N 1
ATOM 2820 C CA . GLY B 2 158 ? -11.962 -1.927 8.194 1.00 33.37 158 GLY B CA 1
ATOM 2821 C C . GLY B 2 158 ? -12.768 -2.789 9.155 1.00 33.21 158 GLY B C 1
ATOM 2822 O O . GLY B 2 158 ? -13.960 -2.952 8.985 1.00 32.85 158 GLY B O 1
ATOM 2823 N N . ALA B 2 159 ? -12.119 -3.361 10.165 1.00 33.52 159 ALA B N 1
ATOM 2824 C CA . ALA B 2 159 ? -12.838 -4.188 11.151 1.00 33.55 159 ALA B CA 1
ATOM 2825 C C . ALA B 2 159 ? -13.762 -3.349 12.066 1.00 33.27 159 ALA B C 1
ATOM 2826 O O . ALA B 2 159 ? -14.838 -3.817 12.415 1.00 33.57 159 ALA B O 1
ATOM 2828 N N . LEU B 2 160 ? -13.337 -2.137 12.441 1.00 32.09 160 LEU B N 1
ATOM 2829 C CA . LEU B 2 160 ? -14.165 -1.227 13.270 1.00 31.81 160 LEU B CA 1
ATOM 2830 C C . LEU B 2 160 ? -14.931 -0.175 12.453 1.00 31.44 160 LEU B C 1
ATOM 2831 O O . LEU B 2 160 ? -14.327 0.724 11.844 1.00 31.22 160 LEU B O 1
ATOM 2836 N N . THR B 2 161 ? -16.265 -0.278 12.455 1.00 31.29 161 THR B N 1
ATOM 2837 C CA . THR B 2 161 ? -17.123 0.488 11.536 1.00 30.88 161 THR B CA 1
ATOM 2838 C C . THR B 2 161 ? -18.352 1.118 12.229 1.00 30.37 161 THR B C 1
ATOM 2839 O O . THR B 2 161 ? -18.789 2.229 11.890 1.00 30.59 161 THR B O 1
ATOM 2843 N N . SER B 2 162 ? -18.935 0.381 13.167 1.00 28.80 162 SER B N 1
ATOM 2844 C CA . SER B 2 162 ? -20.110 0.806 13.888 1.00 27.51 162 SER B CA 1
ATOM 2845 C C . SER B 2 162 ? -19.654 1.870 14.867 1.00 25.98 162 SER B C 1
ATOM 2846 O O . SER B 2 162 ? -18.598 1.742 15.436 1.00 26.42 162 SER B O 1
ATOM 2849 N N . GLY B 2 163 ? -20.430 2.924 15.033 1.00 25.17 163 GLY B N 1
ATOM 2850 C CA . GLY B 2 163 ? -20.109 4.014 15.965 1.00 24.32 163 GLY B CA 1
ATOM 2851 C C . GLY B 2 163 ? -19.122 5.035 15.392 1.00 23.61 163 GLY B C 1
ATOM 2852 O O . GLY B 2 163 ? -18.818 6.005 16.039 1.00 23.54 163 GLY B O 1
ATOM 2853 N N . VAL B 2 164 ? -18.599 4.772 14.198 1.00 22.17 164 VAL B N 1
ATOM 2854 C CA . VAL B 2 164 ? -17.628 5.654 13.554 1.00 22.15 164 VAL B CA 1
ATOM 2855 C C . VAL B 2 164 ? -18.323 6.833 12.917 1.00 21.82 164 VAL B C 1
ATOM 2856 O O . VAL B 2 164 ? -19.332 6.680 12.186 1.00 23.12 164 VAL B O 1
ATOM 2860 N N . HIS B 2 165 ? -17.762 7.997 13.143 1.00 20.82 165 HIS B N 1
ATOM 2861 C CA . HIS B 2 165 ? -18.231 9.192 12.407 1.00 20.66 165 HIS B CA 1
ATOM 2862 C C . HIS B 2 165 ? -17.025 9.892 11.792 1.00 20.09 165 HIS B C 1
ATOM 2863 O O . HIS B 2 165 ? -16.278 10.475 12.532 1.00 18.06 165 HIS B O 1
ATOM 2870 N N . THR B 2 166 ? -16.853 9.744 10.483 1.00 19.79 166 THR B N 1
ATOM 2871 C CA . THR B 2 166 ? -15.885 10.507 9.710 1.00 19.03 166 THR B CA 1
ATOM 2872 C C . THR B 2 166 ? -16.571 11.729 9.086 1.00 19.90 166 THR B C 1
ATOM 2873 O O . THR B 2 166 ? -17.458 11.634 8.226 1.00 18.42 166 THR B O 1
ATOM 2877 N N . PHE B 2 167 ? -16.161 12.893 9.568 1.00 20.63 167 PHE B N 1
ATOM 2878 C CA . PHE B 2 167 ? -16.815 14.155 9.226 1.00 20.00 167 PHE B CA 1
ATOM 2879 C C . PHE B 2 167 ? -16.390 14.669 7.837 1.00 19.63 167 PHE B C 1
ATOM 2880 O O . PHE B 2 167 ? -15.255 14.463 7.440 1.00 17.83 167 PHE B O 1
ATOM 2888 N N . PRO B 2 168 ? -17.284 15.417 7.159 1.00 21.03 168 PRO B N 1
ATOM 2889 C CA . PRO B 2 168 ? -16.911 16.190 5.959 1.00 21.45 168 PRO B CA 1
ATOM 2890 C C . PRO B 2 168 ? -15.713 17.073 6.244 1.00 22.41 168 PRO B C 1
ATOM 2891 O O . PRO B 2 168 ? -15.699 17.811 7.234 1.00 21.86 168 PRO B O 1
ATOM 2895 N N . ALA B 2 169 ? -14.707 16.969 5.393 1.00 21.89 169 ALA B N 1
ATOM 2896 C CA . ALA B 2 169 ? -13.594 17.849 5.490 1.00 22.84 169 ALA B CA 1
ATOM 2897 C C . ALA B 2 169 ? -14.058 19.305 5.488 1.00 22.44 169 ALA B C 1
ATOM 2898 O O . ALA B 2 169 ? -15.030 19.655 4.797 1.00 22.18 169 ALA B O 1
ATOM 2900 N N . VAL B 2 170 ? -13.339 20.146 6.234 1.00 23.98 170 VAL B N 1
ATOM 2901 C CA . VAL B 2 170 ? -13.494 21.601 6.144 1.00 25.05 170 VAL B CA 1
ATOM 2902 C C . VAL B 2 170 ? -12.227 22.258 5.644 1.00 25.28 170 VAL B C 1
ATOM 2903 O O . VAL B 2 170 ? -11.121 21.768 5.864 1.00 25.10 170 VAL B O 1
ATOM 2907 N N . LEU B 2 171 ? -12.418 23.339 4.905 1.00 26.35 171 LEU B N 1
ATOM 2908 C CA . LEU B 2 171 ? -11.341 24.109 4.312 1.00 26.82 171 LEU B CA 1
ATOM 2909 C C . LEU B 2 171 ? -10.903 25.167 5.340 1.00 26.70 171 LEU B C 1
ATOM 2910 O O . LEU B 2 171 ? -11.711 25.975 5.779 1.00 26.92 171 LEU B O 1
ATOM 2915 N N . GLN B 2 172 ? -9.640 25.178 5.731 1.00 26.84 172 GLN B N 1
ATOM 2916 C CA . GLN B 2 172 ? -9.166 26.178 6.701 1.00 27.44 172 GLN B CA 1
ATOM 2917 C C . GLN B 2 172 ? -8.769 27.502 6.016 1.00 28.32 172 GLN B C 1
ATOM 2918 O O . GLN B 2 172 ? -8.660 27.561 4.796 1.00 27.12 172 GLN B O 1
ATOM 2924 N N . SER B 2 173 ? -8.552 28.554 6.805 1.00 29.47 173 SER B N 1
ATOM 2925 C CA . SER B 2 173 ? -8.217 29.877 6.267 1.00 31.87 173 SER B CA 1
ATOM 2926 C C . SER B 2 173 ? -6.866 29.822 5.568 1.00 32.75 173 SER B C 1
ATOM 2927 O O . SER B 2 173 ? -6.561 30.608 4.659 1.00 33.33 173 SER B O 1
ATOM 2930 N N . SER B 2 174 ? -6.085 28.837 5.979 1.00 32.04 174 SER B N 1
ATOM 2931 C CA . SER B 2 174 ? -4.830 28.490 5.375 1.00 31.99 174 SER B CA 1
ATOM 2932 C C . SER B 2 174 ? -4.904 27.977 3.911 1.00 31.16 174 SER B C 1
ATOM 2933 O O . SER B 2 174 ? -3.881 27.879 3.268 1.00 31.20 174 SER B O 1
ATOM 2936 N N . GLY B 2 175 ? -6.076 27.631 3.390 1.00 30.38 175 GLY B N 1
ATOM 2937 C CA . GLY B 2 175 ? -6.141 26.958 2.084 1.00 27.95 175 GLY B CA 1
ATOM 2938 C C . GLY B 2 175 ? -5.900 25.458 2.142 1.00 27.58 175 GLY B C 1
ATOM 2939 O O . GLY B 2 175 ? -5.991 24.756 1.119 1.00 26.59 175 GLY B O 1
ATOM 2940 N N . LEU B 2 176 ? -5.617 24.943 3.346 1.00 27.04 176 LEU B N 1
ATOM 2941 C CA . LEU B 2 176 ? -5.488 23.482 3.557 1.00 26.67 176 LEU B CA 1
ATOM 2942 C C . LEU B 2 176 ? -6.723 22.942 4.235 1.00 26.00 176 LEU B C 1
ATOM 2943 O O . LEU B 2 176 ? -7.405 23.674 4.953 1.00 26.70 176 LEU B O 1
ATOM 2948 N N . TYR B 2 177 ? -7.008 21.667 3.996 1.00 25.28 177 TYR B N 1
ATOM 2949 C CA . TYR B 2 177 ? -8.180 20.973 4.548 1.00 24.18 177 TYR B CA 1
ATOM 2950 C C . TYR B 2 177 ? -7.900 20.257 5.900 1.00 24.39 177 TYR B C 1
ATOM 2951 O O . TYR B 2 177 ? -6.758 19.927 6.208 1.00 22.67 177 TYR B O 1
ATOM 2960 N N . SER B 2 178 ? -8.937 20.072 6.713 1.00 23.30 178 SER B N 1
ATOM 2961 C CA . SER B 2 178 ? -8.837 19.153 7.819 1.00 23.86 178 SER B CA 1
ATOM 2962 C C . SER B 2 178 ? -10.168 18.453 8.105 1.00 23.49 178 SER B C 1
ATOM 2963 O O . SER B 2 178 ? -11.219 18.890 7.698 1.00 22.35 178 SER B O 1
ATOM 2966 N N . LEU B 2 179 ? -10.085 17.299 8.726 1.00 23.59 179 LEU B N 1
ATOM 2967 C CA . LEU B 2 179 ? -11.262 16.582 9.190 1.00 24.33 179 LEU B CA 1
ATOM 2968 C C . LEU B 2 179 ? -10.873 15.744 10.392 1.00 23.65 179 LEU B C 1
ATOM 2969 O O . LEU B 2 179 ? -9.685 15.463 10.622 1.00 24.13 179 LEU B O 1
ATOM 2974 N N . SER B 2 180 ? -11.877 15.306 11.127 1.00 23.54 180 SER B N 1
ATOM 2975 C CA . SER B 2 180 ? -11.662 14.401 12.247 1.00 23.06 180 SER B CA 1
ATOM 2976 C C . SER B 2 180 ? -12.504 13.167 11.959 1.00 22.68 180 SER B C 1
ATOM 2977 O O . SER B 2 180 ? -13.528 13.223 11.287 1.00 20.97 180 SER B O 1
ATOM 2980 N N . SER B 2 181 ? -12.026 12.045 12.449 1.00 22.47 181 SER B N 1
ATOM 2981 C CA . SER B 2 181 ? -12.791 10.834 12.426 1.00 22.37 181 SER B CA 1
ATOM 2982 C C . SER B 2 181 ? -12.826 10.416 13.888 1.00 21.81 181 SER B C 1
ATOM 2983 O O . SER B 2 181 ? -11.794 10.375 14.555 1.00 22.49 181 SER B O 1
ATOM 2986 N N . VAL B 2 182 ? -14.030 10.159 14.381 1.00 21.85 182 VAL B N 1
ATOM 2987 C CA . VAL B 2 182 ? -14.259 9.706 15.745 1.00 20.67 182 VAL B CA 1
ATOM 2988 C C . VAL B 2 182 ? -15.037 8.404 15.859 1.00 21.98 182 VAL B C 1
ATOM 2989 O O . VAL B 2 182 ? -15.764 7.966 14.947 1.00 21.44 182 VAL B O 1
ATOM 2993 N N . VAL B 2 183 ? -14.896 7.792 17.025 1.00 22.73 183 VAL B N 1
ATOM 2994 C CA . VAL B 2 183 ? -15.648 6.590 17.326 1.00 23.42 183 VAL B CA 1
ATOM 2995 C C . VAL B 2 183 ? -16.067 6.691 18.780 1.00 23.29 183 VAL B C 1
ATOM 2996 O O . VAL B 2 183 ? -15.314 7.104 19.655 1.00 21.41 183 VAL B O 1
ATOM 3000 N N . THR B 2 184 ? -17.332 6.401 18.976 1.00 23.79 184 THR B N 1
ATOM 3001 C CA . THR B 2 184 ? -17.932 6.401 20.273 1.00 25.62 184 THR B CA 1
ATOM 3002 C C . THR B 2 184 ? -17.989 4.933 20.676 1.00 26.48 184 THR B C 1
ATOM 3003 O O . THR B 2 184 ? -18.266 4.098 19.839 1.00 27.35 184 THR B O 1
ATOM 3007 N N . VAL B 2 185 ? -17.641 4.609 21.920 1.00 27.69 185 VAL B N 1
ATOM 3008 C CA . VAL B 2 185 ? -17.494 3.206 22.367 1.00 29.40 185 VAL B CA 1
ATOM 3009 C C . VAL B 2 185 ? -17.990 3.063 23.808 1.00 29.06 185 VAL B C 1
ATOM 3010 O O . VAL B 2 185 ? -17.799 3.984 24.616 1.00 28.89 185 VAL B O 1
ATOM 3014 N N . PRO B 2 186 ? -18.642 1.936 24.132 1.00 28.85 186 PRO B N 1
ATOM 3015 C CA . PRO B 2 186 ? -18.985 1.723 25.538 1.00 29.48 186 PRO B CA 1
ATOM 3016 C C . PRO B 2 186 ? -17.701 1.824 26.297 1.00 29.67 186 PRO B C 1
ATOM 3017 O O . PRO B 2 186 ? -16.705 1.266 25.836 1.00 28.86 186 PRO B O 1
ATOM 3021 N N . SER B 2 187 ? -17.700 2.572 27.403 1.00 30.79 187 SER B N 1
ATOM 3022 C CA . SER B 2 187 ? -16.477 2.826 28.195 1.00 33.21 187 SER B CA 1
ATOM 3023 C C . SER B 2 187 ? -15.562 1.621 28.433 1.00 34.30 187 SER B C 1
ATOM 3024 O O . SER B 2 187 ? -14.351 1.734 28.255 1.00 34.68 187 SER B O 1
ATOM 3027 N N . SER B 2 188 ? -16.135 0.475 28.823 1.00 35.22 188 SER B N 1
ATOM 3028 C CA . SER B 2 188 ? -15.317 -0.717 29.109 1.00 36.47 188 SER B CA 1
ATOM 3029 C C . SER B 2 188 ? -14.603 -1.322 27.915 1.00 37.42 188 SER B C 1
ATOM 3030 O O . SER B 2 188 ? -13.626 -2.048 28.083 1.00 36.52 188 SER B O 1
ATOM 3033 N N . SER B 2 189 ? -15.065 -1.020 26.704 1.00 38.49 189 SER B N 1
ATOM 3034 C CA . SER B 2 189 ? -14.341 -1.520 25.526 1.00 39.54 189 SER B CA 1
ATOM 3035 C C . SER B 2 189 ? -12.937 -0.847 25.322 1.00 40.53 189 SER B C 1
ATOM 3036 O O . SER B 2 189 ? -12.100 -1.333 24.542 1.00 40.10 189 SER B O 1
ATOM 3039 N N . LEU B 2 190 ? -12.670 0.242 26.047 1.00 41.13 190 LEU B N 1
ATOM 3040 C CA . LEU B 2 190 ? -11.275 0.682 26.235 1.00 42.25 190 LEU B CA 1
ATOM 3041 C C . LEU B 2 190 ? -10.615 -0.328 27.191 1.00 43.25 190 LEU B C 1
ATOM 3042 O O . LEU B 2 190 ? -11.160 -0.630 28.240 1.00 44.16 190 LEU B O 1
ATOM 3047 N N . GLY B 2 191 ? -9.446 -0.848 26.857 1.00 44.37 191 GLY B N 1
ATOM 3048 C CA . GLY B 2 191 ? -8.832 -1.864 27.725 1.00 45.48 191 GLY B CA 1
ATOM 3049 C C . GLY B 2 191 ? -9.093 -3.271 27.213 1.00 45.65 191 GLY B C 1
ATOM 3050 O O . GLY B 2 191 ? -8.493 -4.247 27.663 1.00 46.09 191 GLY B O 1
ATOM 3051 N N . THR B 2 192 ? -9.980 -3.374 26.236 1.00 45.59 192 THR B N 1
ATOM 3052 C CA . THR B 2 192 ? -10.355 -4.658 25.713 1.00 45.05 192 THR B CA 1
ATOM 3053 C C . THR B 2 192 ? -10.241 -4.533 24.197 1.00 44.89 192 THR B C 1
ATOM 3054 O O . THR B 2 192 ? -10.166 -5.522 23.484 1.00 45.31 192 THR B O 1
ATOM 3058 N N . GLN B 2 193 ? -10.214 -3.298 23.710 1.00 43.94 193 GLN B N 1
ATOM 3059 C CA . GLN B 2 193 ? -9.998 -3.033 22.293 1.00 43.57 193 GLN B CA 1
ATOM 3060 C C . GLN B 2 193 ? -8.870 -2.048 22.087 1.00 42.12 193 GLN B C 1
ATOM 3061 O O . GLN B 2 193 ? -8.663 -1.133 22.905 1.00 41.73 193 GLN B O 1
ATOM 3067 N N . THR B 2 194 ? -8.164 -2.238 20.976 1.00 40.30 194 THR B N 1
ATOM 3068 C CA . THR B 2 194 ? -7.191 -1.261 20.491 1.00 39.38 194 THR B CA 1
ATOM 3069 C C . THR B 2 194 ? -7.751 -0.461 19.303 1.00 37.69 194 THR B C 1
ATOM 3070 O O . THR B 2 194 ? -8.571 -0.965 18.498 1.00 37.75 194 THR B O 1
ATOM 3074 N N . TYR B 2 195 ? -7.290 0.777 19.193 1.00 34.85 195 TYR B N 1
ATOM 3075 C CA . TYR B 2 195 ? -7.840 1.712 18.218 1.00 33.58 195 TYR B CA 1
ATOM 3076 C C . TYR B 2 195 ? -6.747 2.348 17.369 1.00 32.30 195 TYR B C 1
ATOM 3077 O O . TYR B 2 195 ? -5.944 3.090 17.881 1.00 32.79 195 TYR B O 1
ATOM 3086 N N . ILE B 2 196 ? -6.716 2.013 16.079 1.00 31.87 196 ILE B N 1
ATOM 3087 C CA . ILE B 2 196 ? -5.802 2.624 15.109 1.00 31.30 196 ILE B CA 1
ATOM 3088 C C . ILE B 2 196 ? -6.587 3.139 13.906 1.00 30.59 196 ILE B C 1
ATOM 3089 O O . ILE B 2 196 ? -7.356 2.384 13.290 1.00 30.16 196 ILE B O 1
ATOM 3094 N N . CYS B 2 197 ? -6.416 4.427 13.605 1.00 29.32 197 CYS B N 1
ATOM 3095 C CA . CYS B 2 197 ? -6.993 5.042 12.411 1.00 28.27 197 CYS B CA 1
ATOM 3096 C C . CYS B 2 197 ? -5.999 4.922 11.282 1.00 27.64 197 CYS B C 1
ATOM 3097 O O . CYS B 2 197 ? -4.789 5.157 11.459 1.00 27.14 197 CYS B O 1
ATOM 3100 N N . ASN B 2 198 ? -6.519 4.460 10.156 1.00 27.07 198 ASN B N 1
ATOM 3101 C CA . ASN B 2 198 ? -5.766 4.329 8.929 1.00 26.97 198 ASN B CA 1
ATOM 3102 C C . ASN B 2 198 ? -6.123 5.446 7.947 1.00 26.63 198 ASN B C 1
ATOM 3103 O O . ASN B 2 198 ? -7.236 5.541 7.461 1.00 26.69 198 ASN B O 1
ATOM 3108 N N . VAL B 2 199 ? -5.195 6.357 7.742 1.00 26.72 199 VAL B N 1
ATOM 3109 C CA . VAL B 2 199 ? -5.476 7.548 6.950 1.00 26.77 199 VAL B CA 1
ATOM 3110 C C . VAL B 2 199 ? -4.678 7.433 5.669 1.00 28.28 199 VAL B C 1
ATOM 3111 O O . VAL B 2 199 ? -3.493 7.101 5.724 1.00 28.38 199 VAL B O 1
ATOM 3115 N N . ASN B 2 200 ? -5.324 7.678 4.533 1.00 28.18 200 ASN B N 1
ATOM 3116 C CA . ASN B 2 200 ? -4.632 7.626 3.240 1.00 29.40 200 ASN B CA 1
ATOM 3117 C C . ASN B 2 200 ? -4.979 8.882 2.453 1.00 28.45 200 ASN B C 1
ATOM 3118 O O . ASN B 2 200 ? -6.144 9.321 2.412 1.00 27.15 200 ASN B O 1
ATOM 3123 N N . HIS B 2 201 ? -3.936 9.505 1.912 1.00 28.41 201 HIS B N 1
ATOM 3124 C CA . HIS B 2 201 ? -4.068 10.668 1.064 1.00 28.29 201 HIS B CA 1
ATOM 3125 C C . HIS B 2 201 ? -3.367 10.379 -0.262 1.00 29.07 201 HIS B C 1
ATOM 3126 O O . HIS B 2 201 ? -2.151 10.586 -0.411 1.00 29.35 201 HIS B O 1
ATOM 3133 N N . LYS B 2 202 ? -4.134 9.874 -1.220 1.00 30.10 202 LYS B N 1
ATOM 3134 C CA . LYS B 2 202 ? -3.606 9.480 -2.512 1.00 30.54 202 LYS B CA 1
ATOM 3135 C C . LYS B 2 202 ? -2.890 10.586 -3.256 1.00 30.65 202 LYS B C 1
ATOM 3136 O O . LYS B 2 202 ? -1.825 10.346 -3.769 1.00 29.22 202 LYS B O 1
ATOM 3142 N N . PRO B 2 203 ? -3.437 11.825 -3.267 1.00 31.29 203 PRO B N 1
ATOM 3143 C CA . PRO B 2 203 ? -2.724 12.882 -4.000 1.00 31.88 203 PRO B CA 1
ATOM 3144 C C . PRO B 2 203 ? -1.279 13.121 -3.597 1.00 32.67 203 PRO B C 1
ATOM 3145 O O . PRO B 2 203 ? -0.485 13.511 -4.435 1.00 33.76 203 PRO B O 1
ATOM 3149 N N . SER B 2 204 ? -0.930 12.901 -2.336 1.00 33.06 204 SER B N 1
ATOM 3150 C CA . SER B 2 204 ? 0.429 13.135 -1.882 1.00 32.49 204 SER B CA 1
ATOM 3151 C C . SER B 2 204 ? 1.111 11.804 -1.681 1.00 33.44 204 SER B C 1
ATOM 3152 O O . SER B 2 204 ? 2.246 11.751 -1.191 1.00 32.56 204 SER B O 1
ATOM 3155 N N . ASN B 2 205 ? 0.407 10.724 -2.020 1.00 34.81 205 ASN B N 1
ATOM 3156 C CA . ASN B 2 205 ? 0.976 9.374 -1.910 1.00 36.41 205 ASN B CA 1
ATOM 3157 C C . ASN B 2 205 ? 1.406 9.108 -0.481 1.00 36.27 205 ASN B C 1
ATOM 3158 O O . ASN B 2 205 ? 2.532 8.743 -0.198 1.00 37.11 205 ASN B O 1
ATOM 3163 N N . THR B 2 206 ? 0.485 9.311 0.428 1.00 36.07 206 THR B N 1
ATOM 3164 C CA . THR B 2 206 ? 0.822 9.384 1.818 1.00 35.70 206 THR B CA 1
ATOM 3165 C C . THR B 2 206 ? -0.171 8.517 2.583 1.00 35.16 206 THR B C 1
ATOM 3166 O O . THR B 2 206 ? -1.377 8.562 2.314 1.00 33.88 206 THR B O 1
ATOM 3170 N N . LYS B 2 207 ? 0.375 7.698 3.481 1.00 35.53 207 LYS B N 1
ATOM 3171 C CA . LYS B 2 207 ? -0.362 6.760 4.351 1.00 35.94 207 LYS B CA 1
ATOM 3172 C C . LYS B 2 207 ? 0.173 6.949 5.775 1.00 36.32 207 LYS B C 1
ATOM 3173 O O . LYS B 2 207 ? 1.390 7.110 5.974 1.00 36.03 207 LYS B O 1
ATOM 3179 N N . VAL B 2 208 ? -0.721 6.927 6.761 1.00 35.99 208 VAL B N 1
ATOM 3180 C CA . VAL B 2 208 ? -0.387 7.087 8.186 1.00 35.93 208 VAL B CA 1
ATOM 3181 C C . VAL B 2 208 ? -1.333 6.160 8.987 1.00 36.17 208 VAL B C 1
ATOM 3182 O O . VAL B 2 208 ? -2.523 5.974 8.621 1.00 35.23 208 VAL B O 1
ATOM 3186 N N . ASP B 2 209 ? -0.793 5.570 10.051 1.00 35.97 209 ASP B N 1
ATOM 3187 C CA . ASP B 2 209 ? -1.592 4.797 11.010 1.00 36.38 209 ASP B CA 1
ATOM 3188 C C . ASP B 2 209 ? -1.292 5.389 12.356 1.00 36.08 209 ASP B C 1
ATOM 3189 O O . ASP B 2 209 ? -0.128 5.623 12.669 1.00 35.63 209 ASP B O 1
ATOM 3194 N N . LYS B 2 210 ? -2.332 5.677 13.139 1.00 36.00 210 LYS B N 1
ATOM 3195 C CA . LYS B 2 210 ? -2.106 6.270 14.460 1.00 36.54 210 LYS B CA 1
ATOM 3196 C C . LYS B 2 210 ? -2.868 5.539 15.561 1.00 36.59 210 LYS B C 1
ATOM 3197 O O . LYS B 2 210 ? -4.106 5.600 15.631 1.00 36.76 210 LYS B O 1
ATOM 3203 N N . LYS B 2 211 ? -2.129 4.800 16.387 1.00 37.20 211 LYS B N 1
ATOM 3204 C CA . LYS B 2 211 ? -2.728 4.141 17.565 1.00 37.44 211 LYS B CA 1
ATOM 3205 C C . LYS B 2 211 ? -3.272 5.262 18.492 1.00 37.25 211 LYS B C 1
ATOM 3206 O O . LYS B 2 211 ? -2.554 6.207 18.779 1.00 36.91 211 LYS B O 1
ATOM 3212 N N . VAL B 2 212 ? -4.549 5.188 18.874 1.00 36.67 212 VAL B N 1
ATOM 3213 C CA . VAL B 2 212 ? -5.135 6.177 19.792 1.00 36.70 212 VAL B CA 1
ATOM 3214 C C . VAL B 2 212 ? -5.406 5.507 21.129 1.00 38.54 212 VAL B C 1
ATOM 3215 O O . VAL B 2 212 ? -6.047 4.446 21.178 1.00 38.21 212 VAL B O 1
ATOM 3219 N N . GLU B 2 213 ? -4.926 6.129 22.204 1.00 40.36 213 GLU B N 1
ATOM 3220 C CA . GLU B 2 213 ? -5.085 5.594 23.551 1.00 43.40 213 GLU B CA 1
ATOM 3221 C C . GLU B 2 213 ? -5.160 6.715 24.594 1.00 45.21 213 GLU B C 1
ATOM 3222 O O . GLU B 2 213 ? -4.700 7.843 24.328 1.00 44.47 213 GLU B O 1
ATOM 3228 N N . PRO B 2 214 ? -5.747 6.417 25.781 1.00 46.97 214 PRO B N 1
ATOM 3229 C CA . PRO B 2 214 ? -5.792 7.389 26.864 1.00 48.70 214 PRO B CA 1
ATOM 3230 C C . PRO B 2 214 ? -4.396 7.914 27.172 1.00 50.81 214 PRO B C 1
ATOM 3231 O O . PRO B 2 214 ? -3.446 7.127 27.245 1.00 50.95 214 PRO B O 1
ATOM 3235 N N . LYS B 2 215 ? -4.286 9.240 27.303 1.00 53.06 215 LYS B N 1
ATOM 3236 C CA . LYS B 2 215 ? -3.066 9.900 27.784 1.00 55.45 215 LYS B CA 1
ATOM 3237 C C . LYS B 2 215 ? -2.797 9.495 29.246 1.00 56.65 215 LYS B C 1
ATOM 3238 O O . LYS B 2 215 ? -3.709 9.052 29.963 1.00 56.84 215 LYS B O 1
ATOM 3244 N N . SER B 2 216 ? -1.546 9.600 29.678 1.00 57.95 216 SER B N 1
ATOM 3245 C CA . SER B 2 216 ? -1.282 9.626 31.116 1.00 58.93 216 SER B CA 1
ATOM 3246 C C . SER B 2 216 ? -0.758 11.007 31.483 1.00 59.43 216 SER B C 1
ATOM 3247 O O . SER B 2 216 ? -0.001 11.606 30.699 1.00 59.80 216 SER B O 1
ATOM 3251 N N . ASP C 1 1 ? -36.525 -29.191 24.155 1.00 39.27 1 ASP L N 1
ATOM 3252 C CA . ASP C 1 1 ? -37.644 -28.553 24.963 1.00 38.67 1 ASP L CA 1
ATOM 3253 C C . ASP C 1 1 ? -38.713 -27.713 24.204 1.00 37.37 1 ASP L C 1
ATOM 3254 O O . ASP C 1 1 ? -39.915 -27.973 24.338 1.00 37.14 1 ASP L O 1
ATOM 3258 N N . ILE C 1 2 ? -38.285 -26.693 23.456 1.00 35.24 2 ILE L N 1
ATOM 3259 C CA . ILE C 1 2 ? -39.185 -25.892 22.601 1.00 33.80 2 ILE L CA 1
ATOM 3260 C C . ILE C 1 2 ? -38.741 -25.829 21.136 1.00 32.75 2 ILE L C 1
ATOM 3261 O O . ILE C 1 2 ? -37.576 -25.604 20.858 1.00 32.67 2 ILE L O 1
ATOM 3266 N N . VAL C 1 3 ? -39.708 -26.013 20.228 1.00 31.84 3 VAL L N 1
ATOM 3267 C CA . VAL C 1 3 ? -39.499 -26.020 18.793 1.00 30.09 3 VAL L CA 1
ATOM 3268 C C . VAL C 1 3 ? -40.168 -24.838 18.084 1.00 28.44 3 VAL L C 1
ATOM 3269 O O . VAL C 1 3 ? -41.400 -24.647 18.190 1.00 26.48 3 VAL L O 1
ATOM 3273 N N . MET C 1 4 ? -39.361 -24.029 17.377 1.00 27.25 4 MET L N 1
ATOM 3274 C CA . MET C 1 4 ? -39.907 -22.981 16.508 1.00 26.70 4 MET L CA 1
ATOM 3275 C C . MET C 1 4 ? -39.815 -23.380 15.013 1.00 26.65 4 MET L C 1
ATOM 3276 O O . MET C 1 4 ? -38.738 -23.400 14.458 1.00 26.56 4 MET L O 1
ATOM 3281 N N . THR C 1 5 ? -40.953 -23.682 14.385 1.00 27.14 5 THR L N 1
ATOM 3282 C CA . THR C 1 5 ? -41.033 -24.086 12.954 1.00 26.96 5 THR L CA 1
ATOM 3283 C C . THR C 1 5 ? -41.470 -22.925 12.064 1.00 26.65 5 THR L C 1
ATOM 3284 O O . THR C 1 5 ? -42.624 -22.537 12.116 1.00 26.84 5 THR L O 1
ATOM 3288 N N . GLN C 1 6 ? -40.559 -22.372 11.259 1.00 27.10 6 GLN L N 1
ATOM 3289 C CA . GLN C 1 6 ? -40.889 -21.332 10.265 1.00 27.54 6 GLN L CA 1
ATOM 3290 C C . GLN C 1 6 ? -41.154 -21.968 8.928 1.00 29.11 6 GLN L C 1
ATOM 3291 O O . GLN C 1 6 ? -40.375 -22.833 8.528 1.00 29.32 6 GLN L O 1
ATOM 3297 N N . THR C 1 7 ? -42.204 -21.526 8.217 1.00 31.31 7 THR L N 1
ATOM 3298 C CA . THR C 1 7 ? -42.388 -21.857 6.776 1.00 31.88 7 THR L CA 1
ATOM 3299 C C . THR C 1 7 ? -42.929 -20.686 5.914 1.00 31.97 7 THR L C 1
ATOM 3300 O O . THR C 1 7 ? -43.746 -19.872 6.403 1.00 33.32 7 THR L O 1
ATOM 3304 N N . PRO C 1 8 ? -42.528 -20.618 4.623 1.00 30.39 8 PRO L N 1
ATOM 3305 C CA . PRO C 1 8 ? -41.540 -21.453 3.976 1.00 30.68 8 PRO L CA 1
ATOM 3306 C C . PRO C 1 8 ? -40.160 -21.065 4.501 1.00 30.27 8 PRO L C 1
ATOM 3307 O O . PRO C 1 8 ? -40.045 -20.129 5.294 1.00 30.23 8 PRO L O 1
ATOM 3311 N N . LEU C 1 9 ? -39.147 -21.785 4.048 1.00 29.54 9 LEU L N 1
ATOM 3312 C CA . LEU C 1 9 ? -37.752 -21.623 4.456 1.00 29.41 9 LEU L CA 1
ATOM 3313 C C . LEU C 1 9 ? -37.099 -20.625 3.522 1.00 28.86 9 LEU L C 1
ATOM 3314 O O . LEU C 1 9 ? -36.061 -20.023 3.852 1.00 27.41 9 LEU L O 1
ATOM 3319 N N . SER C 1 10 ? -37.727 -20.427 2.351 1.00 28.05 10 SER L N 1
ATOM 3320 C CA . SER C 1 10 ? -37.270 -19.420 1.392 1.00 28.88 10 SER L CA 1
ATOM 3321 C C . SER C 1 10 ? -38.452 -18.830 0.600 1.00 28.78 10 SER L C 1
ATOM 3322 O O . SER C 1 10 ? -39.471 -19.478 0.450 1.00 29.83 10 SER L O 1
ATOM 3325 N N . LEU C 1 11 ? -38.315 -17.602 0.117 1.00 29.14 11 LEU L N 1
ATOM 3326 C CA . LEU C 1 11 ? -39.359 -16.952 -0.713 1.00 29.24 11 LEU L CA 1
ATOM 3327 C C . LEU C 1 11 ? -38.657 -16.058 -1.682 1.00 28.26 11 LEU L C 1
ATOM 3328 O O . LEU C 1 11 ? -37.653 -15.435 -1.343 1.00 29.87 11 LEU L O 1
ATOM 3333 N N . SER C 1 12 ? -39.222 -15.944 -2.865 1.00 27.69 12 SER L N 1
ATOM 3334 C CA . SER C 1 12 ? -38.719 -15.094 -3.929 1.00 26.20 12 SER L CA 1
ATOM 3335 C C . SER C 1 12 ? -39.896 -14.252 -4.365 1.00 25.81 12 SER L C 1
ATOM 3336 O O . SER C 1 12 ? -40.855 -14.810 -4.851 1.00 25.53 12 SER L O 1
ATOM 3339 N N . VAL C 1 13 ? -39.869 -12.925 -4.166 1.00 25.03 13 VAL L N 1
ATOM 3340 C CA . VAL C 1 13 ? -41.062 -12.142 -4.451 1.00 24.18 13 VAL L CA 1
ATOM 3341 C C . VAL C 1 13 ? -40.785 -10.895 -5.335 1.00 24.20 13 VAL L C 1
ATOM 3342 O O . VAL C 1 13 ? -39.775 -10.282 -5.222 1.00 23.81 13 VAL L O 1
ATOM 3346 N N . THR C 1 14 ? -41.675 -10.539 -6.246 1.00 25.34 14 THR L N 1
ATOM 3347 C CA . THR C 1 14 ? -41.388 -9.351 -7.068 1.00 26.42 14 THR L CA 1
ATOM 3348 C C . THR C 1 14 ? -41.740 -8.082 -6.265 1.00 25.35 14 THR L C 1
ATOM 3349 O O . THR C 1 14 ? -42.791 -8.017 -5.649 1.00 22.62 14 THR L O 1
ATOM 3353 N N . PRO C 1 15 ? -40.858 -7.060 -6.292 1.00 26.42 15 PRO L N 1
ATOM 3354 C CA . PRO C 1 15 ? -41.143 -5.882 -5.464 1.00 26.40 15 PRO L CA 1
ATOM 3355 C C . PRO C 1 15 ? -42.543 -5.400 -5.855 1.00 26.96 15 PRO L C 1
ATOM 3356 O O . PRO C 1 15 ? -42.958 -5.695 -6.976 1.00 27.67 15 PRO L O 1
ATOM 3360 N N . GLY C 1 16 ? -43.282 -4.785 -4.920 1.00 26.04 16 GLY L N 1
ATOM 3361 C CA . GLY C 1 16 ? -44.715 -4.495 -5.064 1.00 25.29 16 GLY L CA 1
ATOM 3362 C C . GLY C 1 16 ? -45.678 -5.593 -4.601 1.00 26.36 16 GLY L C 1
ATOM 3363 O O . GLY C 1 16 ? -46.824 -5.312 -4.219 1.00 26.11 16 GLY L O 1
ATOM 3364 N N . GLN C 1 17 ? -45.236 -6.845 -4.651 1.00 25.44 17 GLN L N 1
ATOM 3365 C CA . GLN C 1 17 ? -46.061 -7.963 -4.210 1.00 25.55 17 GLN L CA 1
ATOM 3366 C C . GLN C 1 17 ? -45.905 -8.270 -2.707 1.00 25.78 17 GLN L C 1
ATOM 3367 O O . GLN C 1 17 ? -44.940 -7.812 -2.069 1.00 25.90 17 GLN L O 1
ATOM 3373 N N . PRO C 1 18 ? -46.874 -9.017 -2.121 1.00 26.01 18 PRO L N 1
ATOM 3374 C CA . PRO C 1 18 ? -46.761 -9.262 -0.684 1.00 25.17 18 PRO L CA 1
ATOM 3375 C C . PRO C 1 18 ? -45.956 -10.513 -0.342 1.00 24.61 18 PRO L C 1
ATOM 3376 O O . PRO C 1 18 ? -45.819 -11.417 -1.170 1.00 24.86 18 PRO L O 1
ATOM 3380 N N . ALA C 1 19 ? -45.410 -10.535 0.869 1.00 23.93 19 ALA L N 1
ATOM 3381 C CA . ALA C 1 19 ? -44.668 -11.686 1.400 1.00 24.46 19 ALA L CA 1
ATOM 3382 C C . ALA C 1 19 ? -45.329 -12.117 2.703 1.00 25.11 19 ALA L C 1
ATOM 3383 O O . ALA C 1 19 ? -45.762 -11.277 3.456 1.00 25.98 19 ALA L O 1
ATOM 3385 N N . SER C 1 20 ? -45.397 -13.412 2.976 1.00 25.20 20 SER L N 1
ATOM 3386 C CA . SER C 1 20 ? -45.916 -13.886 4.257 1.00 25.83 20 SER L CA 1
ATOM 3387 C C . SER C 1 20 ? -45.038 -15.040 4.832 1.00 25.76 20 SER L C 1
ATOM 3388 O O . SER C 1 20 ? -44.688 -15.976 4.101 1.00 24.89 20 SER L O 1
ATOM 3391 N N . ILE C 1 21 ? -44.674 -14.945 6.112 1.00 24.81 21 ILE L N 1
ATOM 3392 C CA . ILE C 1 21 ? -43.848 -15.972 6.812 1.00 25.76 21 ILE L CA 1
ATOM 3393 C C . ILE C 1 21 ? -44.577 -16.466 8.028 1.00 26.60 21 ILE L C 1
ATOM 3394 O O . ILE C 1 21 ? -44.962 -15.676 8.890 1.00 27.70 21 ILE L O 1
ATOM 3399 N N . SER C 1 22 ? -44.722 -17.780 8.132 1.00 27.08 22 SER L N 1
ATOM 3400 C CA . SER C 1 22 ? -45.469 -18.360 9.232 1.00 27.27 22 SER L CA 1
ATOM 3401 C C . SER C 1 22 ? -44.492 -18.874 10.289 1.00 27.37 22 SER L C 1
ATOM 3402 O O . SER C 1 22 ? -43.379 -19.338 9.964 1.00 27.06 22 SER L O 1
ATOM 3405 N N . CYS C 1 23 ? -44.875 -18.744 11.552 1.00 27.21 23 CYS L N 1
ATOM 3406 C CA . CYS C 1 23 ? -44.018 -19.225 12.630 1.00 27.43 23 CYS L CA 1
ATOM 3407 C C . CYS C 1 23 ? -44.899 -19.851 13.665 1.00 26.68 23 CYS L C 1
ATOM 3408 O O . CYS C 1 23 ? -45.784 -19.185 14.246 1.00 27.15 23 CYS L O 1
ATOM 3411 N N . LYS C 1 24 ? -44.651 -21.129 13.890 1.00 26.32 24 LYS L N 1
ATOM 3412 C CA . LYS C 1 24 ? -45.450 -21.966 14.806 1.00 26.97 24 LYS L CA 1
ATOM 3413 C C . LYS C 1 24 ? -44.536 -22.488 15.949 1.00 26.68 24 LYS L C 1
ATOM 3414 O O . LYS C 1 24 ? -43.463 -23.020 15.670 1.00 27.02 24 LYS L O 1
ATOM 3420 N N . SER C 1 25 ? -44.940 -22.337 17.203 1.00 26.71 25 SER L N 1
ATOM 3421 C CA . SER C 1 25 ? -44.167 -22.886 18.332 1.00 27.49 25 SER L CA 1
ATOM 3422 C C . SER C 1 25 ? -44.756 -24.182 18.848 1.00 28.10 25 SER L C 1
ATOM 3423 O O . SER C 1 25 ? -45.958 -24.397 18.741 1.00 29.80 25 SER L O 1
ATOM 3426 N N . SER C 1 26 ? -43.915 -25.034 19.420 1.00 28.72 26 SER L N 1
ATOM 3427 C CA . SER C 1 26 ? -44.358 -26.317 19.996 1.00 28.54 26 SER L CA 1
ATOM 3428 C C . SER C 1 26 ? -45.164 -26.166 21.263 1.00 29.34 26 SER L C 1
ATOM 3429 O O . SER C 1 26 ? -45.747 -27.157 21.743 1.00 30.12 26 SER L O 1
ATOM 3432 N N . GLN C 1 27 ? -45.192 -24.948 21.822 1.00 29.33 27 GLN L N 1
ATOM 3433 C CA . GLN C 1 27 ? -46.059 -24.643 23.001 1.00 28.82 27 GLN L CA 1
ATOM 3434 C C . GLN C 1 27 ? -46.512 -23.201 22.996 1.00 27.60 27 GLN L C 1
ATOM 3435 O O . GLN C 1 27 ? -45.837 -22.341 22.426 1.00 26.84 27 GLN L O 1
ATOM 3441 N N . SER C 1 28 ? -47.651 -22.942 23.631 1.00 27.05 28 SER L N 1
ATOM 3442 C CA . SER C 1 28 ? -48.234 -21.580 23.610 1.00 26.62 28 SER L CA 1
ATOM 3443 C C . SER C 1 28 ? -47.248 -20.595 24.237 1.00 25.70 28 SER L C 1
ATOM 3444 O O . SER C 1 28 ? -46.569 -20.935 25.254 1.00 24.13 28 SER L O 1
ATOM 3447 N N . LEU C 1 29 ? -47.111 -19.433 23.571 1.00 23.60 29 LEU L N 1
ATOM 3448 C CA . LEU C 1 29 ? -46.166 -18.432 24.002 1.00 22.89 29 LEU L CA 1
ATOM 3449 C C . LEU C 1 29 ? -46.898 -17.339 24.785 1.00 22.50 29 LEU L C 1
ATOM 3450 O O . LEU C 1 29 ? -46.330 -16.322 25.113 1.00 22.85 29 LEU L O 1
ATOM 3455 N N . LEU C 1 30 ? -48.181 -17.529 25.039 1.00 22.99 30 LEU L N 1
ATOM 3456 C CA . LEU C 1 30 ? -48.854 -16.666 26.004 1.00 23.10 30 LEU L CA 1
ATOM 3457 C C . LEU C 1 30 ? -48.273 -16.919 27.397 1.00 22.62 30 LEU L C 1
ATOM 3458 O O . LEU C 1 30 ? -48.443 -17.985 27.937 1.00 23.39 30 LEU L O 1
ATOM 3463 N N . TYR C 1 31 ? -47.568 -15.940 27.940 1.00 21.80 31 TYR L N 1
ATOM 3464 C CA . TYR C 1 31 ? -46.926 -16.037 29.225 1.00 21.20 31 TYR L CA 1
ATOM 3465 C C . TYR C 1 31 ? -47.963 -15.680 30.299 1.00 22.97 31 TYR L C 1
ATOM 3466 O O . TYR C 1 31 ? -48.998 -15.017 30.005 1.00 21.37 31 TYR L O 1
ATOM 3475 N N . SER C 1 32 ? -47.704 -16.146 31.538 1.00 23.37 32 SER L N 1
ATOM 3476 C CA . SER C 1 32 ? -48.624 -15.955 32.669 1.00 23.19 32 SER L CA 1
ATOM 3477 C C . SER C 1 32 ? -48.922 -14.484 32.935 1.00 23.98 32 SER L C 1
ATOM 3478 O O . SER C 1 32 ? -49.962 -14.144 33.508 1.00 25.19 32 SER L O 1
ATOM 3481 N N . ASN C 1 33 ? -48.023 -13.590 32.546 1.00 24.26 33 ASN L N 1
ATOM 3482 C CA . ASN C 1 33 ? -48.286 -12.169 32.764 1.00 25.11 33 ASN L CA 1
ATOM 3483 C C . ASN C 1 33 ? -49.233 -11.627 31.720 1.00 25.22 33 ASN L C 1
ATOM 3484 O O . ASN C 1 33 ? -49.540 -10.443 31.693 1.00 27.06 33 ASN L O 1
ATOM 3489 N N . GLY C 1 34 ? -49.702 -12.503 30.865 1.00 25.06 34 GLY L N 1
ATOM 3490 C CA . GLY C 1 34 ? -50.664 -12.118 29.839 1.00 25.62 34 GLY L CA 1
ATOM 3491 C C . GLY C 1 34 ? -50.005 -11.443 28.637 1.00 25.45 34 GLY L C 1
ATOM 3492 O O . GLY C 1 34 ? -50.699 -10.959 27.726 1.00 25.30 34 GLY L O 1
ATOM 3493 N N . LYS C 1 35 ? -48.677 -11.384 28.614 1.00 24.52 35 LYS L N 1
ATOM 3494 C CA . LYS C 1 35 ? -48.035 -10.929 27.375 1.00 24.59 35 LYS L CA 1
ATOM 3495 C C . LYS C 1 35 ? -47.502 -12.114 26.515 1.00 24.31 35 LYS L C 1
ATOM 3496 O O . LYS C 1 35 ? -47.214 -13.196 27.053 1.00 23.96 35 LYS L O 1
ATOM 3502 N N . THR C 1 36 ? -47.423 -11.911 25.193 1.00 23.20 36 THR L N 1
ATOM 3503 C CA . THR C 1 36 ? -46.919 -12.929 24.254 1.00 22.86 36 THR L CA 1
ATOM 3504 C C . THR C 1 36 ? -45.575 -12.460 23.640 1.00 22.12 36 THR L C 1
ATOM 3505 O O . THR C 1 36 ? -45.523 -11.515 22.828 1.00 22.49 36 THR L O 1
ATOM 3509 N N . TYR C 1 37 ? -44.488 -13.102 24.055 1.00 21.95 37 TYR L N 1
ATOM 3510 C CA . TYR C 1 37 ? -43.135 -12.712 23.650 1.00 21.33 37 TYR L CA 1
ATOM 3511 C C . TYR C 1 37 ? -42.703 -13.365 22.324 1.00 21.66 37 TYR L C 1
ATOM 3512 O O . TYR C 1 37 ? -41.829 -14.246 22.299 1.00 22.03 37 TYR L O 1
ATOM 35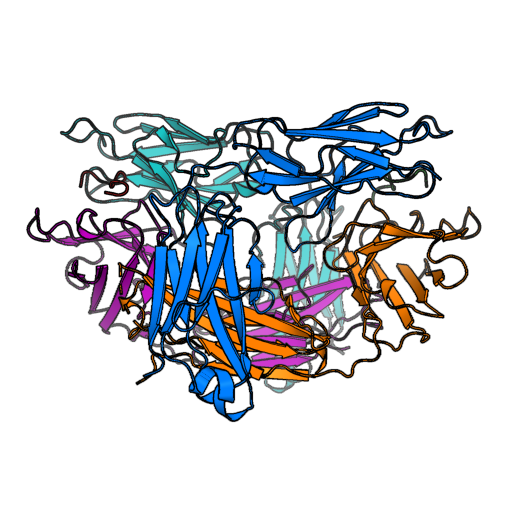21 N N . LEU C 1 38 ? -43.328 -12.932 21.217 1.00 20.38 38 LEU L N 1
ATOM 3522 C CA . LEU C 1 38 ? -42.904 -13.380 19.916 1.00 19.93 38 LEU L CA 1
ATOM 3523 C C . LEU C 1 38 ? -42.344 -12.174 19.138 1.00 20.26 38 LEU L C 1
ATOM 3524 O O . LEU C 1 38 ? -43.091 -11.236 18.819 1.00 18.79 38 LEU L O 1
ATOM 3529 N N . ASN C 1 39 ? -41.052 -12.254 18.855 1.00 21.53 39 ASN L N 1
ATOM 3530 C CA . ASN C 1 39 ? -40.279 -11.291 18.114 1.00 21.41 39 ASN L CA 1
ATOM 3531 C C . ASN C 1 39 ? -39.927 -11.727 16.711 1.00 21.98 39 ASN L C 1
ATOM 3532 O O . ASN C 1 39 ? -39.892 -12.893 16.413 1.00 22.56 39 ASN L O 1
ATOM 3537 N N . TRP C 1 40 ? -39.668 -10.766 15.845 1.00 20.60 40 TRP L N 1
ATOM 3538 C CA . TRP C 1 40 ? -39.109 -11.101 14.562 1.00 20.35 40 TRP L CA 1
ATOM 3539 C C . TRP C 1 40 ? -37.826 -10.310 14.368 1.00 20.76 40 TRP L C 1
ATOM 3540 O O . TRP C 1 40 ? -37.742 -9.115 14.689 1.00 19.76 40 TRP L O 1
ATOM 3551 N N . VAL C 1 41 ? -36.825 -10.998 13.849 1.00 19.93 41 VAL L N 1
ATOM 3552 C CA . VAL C 1 41 ? -35.537 -10.411 13.614 1.00 20.32 41 VAL L CA 1
ATOM 3553 C C . VAL C 1 41 ? -35.136 -10.588 12.146 1.00 20.01 41 VAL L C 1
ATOM 3554 O O . VAL C 1 41 ? -35.330 -11.656 11.588 1.00 21.18 41 VAL L O 1
ATOM 3558 N N . LEU C 1 42 ? -34.545 -9.553 11.544 1.00 19.80 42 LEU L N 1
ATOM 3559 C CA . LEU C 1 42 ? -34.036 -9.631 10.191 1.00 17.99 42 LEU L CA 1
ATOM 3560 C C . LEU C 1 42 ? -32.534 -9.560 10.245 1.00 17.96 42 LEU L C 1
ATOM 3561 O O . LEU C 1 42 ? -31.973 -8.677 10.889 1.00 17.27 42 LEU L O 1
ATOM 3566 N N . GLN C 1 43 ? -31.862 -10.465 9.551 1.00 18.20 43 GLN L N 1
ATOM 3567 C CA . GLN C 1 43 ? -30.439 -10.242 9.303 1.00 20.44 43 GLN L CA 1
ATOM 3568 C C . GLN C 1 43 ? -30.250 -9.928 7.807 1.00 21.96 43 GLN L C 1
ATOM 3569 O O . GLN C 1 43 ? -30.491 -10.794 6.933 1.00 21.04 43 GLN L O 1
ATOM 3575 N N . LYS C 1 44 ? -29.809 -8.722 7.501 1.00 23.39 44 LYS L N 1
ATOM 3576 C CA . LYS C 1 44 ? -29.610 -8.366 6.080 1.00 25.98 44 LYS L CA 1
ATOM 3577 C C . LYS C 1 44 ? -28.299 -8.969 5.577 1.00 27.34 44 LYS L C 1
ATOM 3578 O O . LYS C 1 44 ? -27.450 -9.331 6.392 1.00 27.68 44 LYS L O 1
ATOM 3584 N N . PRO C 1 45 ? -28.150 -9.151 4.238 1.00 28.00 45 PRO L N 1
ATOM 3585 C CA . PRO C 1 45 ? -26.898 -9.777 3.837 1.00 28.52 45 PRO L CA 1
ATOM 3586 C C . PRO C 1 45 ? -25.669 -8.979 4.251 1.00 29.13 45 PRO L C 1
ATOM 3587 O O . PRO C 1 45 ? -25.572 -7.751 3.986 1.00 28.59 45 PRO L O 1
ATOM 3591 N N . GLY C 1 46 ? -24.743 -9.700 4.894 1.00 29.85 46 GLY L N 1
ATOM 3592 C CA . GLY C 1 46 ? -23.480 -9.141 5.353 1.00 31.27 46 GLY L CA 1
ATOM 3593 C C . GLY C 1 46 ? -23.595 -8.290 6.602 1.00 33.22 46 GLY L C 1
ATOM 3594 O O . GLY C 1 46 ? -22.597 -7.652 7.020 1.00 34.29 46 GLY L O 1
ATOM 3595 N N . GLN C 1 47 ? -24.783 -8.290 7.226 1.00 32.31 47 GLN L N 1
ATOM 3596 C CA . GLN C 1 47 ? -25.010 -7.441 8.359 1.00 32.14 47 GLN L CA 1
ATOM 3597 C C . GLN C 1 47 ? -25.284 -8.215 9.628 1.00 31.42 47 GLN L C 1
ATOM 3598 O O . GLN C 1 47 ? -25.609 -9.421 9.584 1.00 31.95 47 GLN L O 1
ATOM 3604 N N . SER C 1 48 ? -25.173 -7.539 10.765 1.00 29.96 48 SER L N 1
ATOM 3605 C CA . SER C 1 48 ? -25.682 -8.145 11.997 1.00 30.38 48 SER L CA 1
ATOM 3606 C C . SER C 1 48 ? -27.217 -8.085 12.087 1.00 29.18 48 SER L C 1
ATOM 3607 O O . SER C 1 48 ? -27.870 -7.215 11.461 1.00 29.24 48 SER L O 1
ATOM 3610 N N . PRO C 1 49 ? -27.807 -9.014 12.865 1.00 28.22 49 PRO L N 1
ATOM 3611 C CA . PRO C 1 49 ? -29.260 -9.105 12.998 1.00 26.90 49 PRO L CA 1
ATOM 3612 C C . PRO C 1 49 ? -29.842 -7.803 13.542 1.00 26.12 49 PRO L C 1
ATOM 3613 O O . PRO C 1 49 ? -29.103 -7.027 14.116 1.00 26.97 49 PRO L O 1
ATOM 3617 N N . GLN C 1 50 ? -31.139 -7.555 13.340 1.00 24.72 50 GLN L N 1
ATOM 3618 C CA . GLN C 1 50 ? -31.795 -6.353 13.852 1.00 24.48 50 GLN L CA 1
ATOM 3619 C C . GLN C 1 50 ? -33.215 -6.779 14.192 1.00 23.60 50 GLN L C 1
ATOM 3620 O O . GLN C 1 50 ? -33.838 -7.597 13.431 1.00 22.90 50 GLN L O 1
ATOM 3626 N N . ARG C 1 51 ? -33.745 -6.294 15.321 1.00 20.77 51 ARG L N 1
ATOM 3627 C CA . ARG C 1 51 ? -35.111 -6.707 15.624 1.00 20.77 51 ARG L CA 1
ATOM 3628 C C . ARG C 1 51 ? -36.015 -5.783 14.807 1.00 20.43 51 ARG L C 1
ATOM 3629 O O . ARG C 1 51 ? -35.681 -4.602 14.624 1.00 21.25 51 ARG L O 1
ATOM 3637 N N . LEU C 1 52 ? -37.151 -6.297 14.367 1.00 19.76 52 LEU L N 1
ATOM 3638 C CA . LEU C 1 52 ? -38.147 -5.528 13.579 1.00 21.10 52 LEU L CA 1
ATOM 3639 C C . LEU C 1 52 ? -39.502 -5.441 14.264 1.00 21.06 52 LEU L C 1
ATOM 3640 O O . LEU C 1 52 ? -40.233 -4.453 14.076 1.00 20.37 52 LEU L O 1
ATOM 3645 N N . ILE C 1 53 ? -39.870 -6.539 14.949 1.00 20.69 53 ILE L N 1
ATOM 3646 C CA . ILE C 1 53 ? -41.171 -6.722 15.586 1.00 20.46 53 ILE L CA 1
ATOM 3647 C C . ILE C 1 53 ? -40.975 -7.404 16.991 1.00 21.66 53 ILE L C 1
ATOM 3648 O O . ILE C 1 53 ? -40.101 -8.278 17.167 1.00 19.96 53 ILE L O 1
ATOM 3653 N N . TYR C 1 54 ? -41.745 -6.912 17.971 1.00 21.35 54 TYR L N 1
ATOM 3654 C CA . TYR C 1 54 ? -41.792 -7.459 19.323 1.00 21.30 54 TYR L CA 1
ATOM 3655 C C . TYR C 1 54 ? -43.227 -7.502 19.790 1.00 20.50 54 TYR L C 1
ATOM 3656 O O . TYR C 1 54 ? -44.109 -6.799 19.254 1.00 17.48 54 TYR L O 1
ATOM 3665 N N . LEU C 1 55 ? -43.465 -8.363 20.789 1.00 20.13 55 LEU L N 1
ATOM 3666 C CA . LEU C 1 55 ? -44.818 -8.550 21.360 1.00 19.80 55 LEU L CA 1
ATOM 3667 C C . LEU C 1 55 ? -45.842 -8.847 20.303 1.00 19.68 55 LEU L C 1
ATOM 3668 O O . LEU C 1 55 ? -46.930 -8.260 20.276 1.00 19.72 55 LEU L O 1
ATOM 3673 N N . VAL C 1 56 ? -45.478 -9.781 19.434 1.00 20.38 56 VAL L N 1
ATOM 3674 C CA . VAL C 1 56 ? -46.318 -10.228 18.300 1.00 20.67 56 VAL L CA 1
ATOM 3675 C C . VAL C 1 56 ? -46.486 -9.226 17.164 1.00 21.95 56 VAL L C 1
ATOM 3676 O O . VAL C 1 56 ? -46.433 -9.591 16.000 1.00 23.45 56 VAL L O 1
ATOM 3680 N N . SER C 1 57 ? -46.792 -7.992 17.511 1.00 23.48 57 SER L N 1
ATOM 3681 C CA . SER C 1 57 ? -47.363 -7.070 16.562 1.00 23.41 57 SER L CA 1
ATOM 3682 C C . SER C 1 57 ? -46.767 -5.687 16.583 1.00 22.62 57 SER L C 1
ATOM 3683 O O . SER C 1 57 ? -47.135 -4.895 15.756 1.00 23.06 57 SER L O 1
ATOM 3686 N N . LYS C 1 58 ? -45.815 -5.417 17.466 1.00 22.54 58 LYS L N 1
ATOM 3687 C CA . LYS C 1 58 ? -45.273 -4.074 17.609 1.00 24.39 58 LYS L CA 1
ATOM 3688 C C . LYS C 1 58 ? -43.993 -3.834 16.795 1.00 25.02 58 LYS L C 1
ATOM 3689 O O . LYS C 1 58 ? -42.974 -4.552 16.932 1.00 25.13 58 LYS L O 1
ATOM 3695 N N . LEU C 1 59 ? -44.044 -2.776 15.995 1.00 24.73 59 LEU L N 1
ATOM 3696 C CA . LEU C 1 59 ? -42.953 -2.413 15.100 1.00 24.96 59 LEU L CA 1
ATOM 3697 C C . LEU C 1 59 ? -41.854 -1.687 15.848 1.00 24.72 59 LEU L C 1
ATOM 3698 O O . LEU C 1 59 ? -42.154 -0.799 16.682 1.00 25.49 59 LEU L O 1
ATOM 3703 N N . ASP C 1 60 ? -40.586 -2.065 15.604 1.00 23.51 60 ASP L N 1
ATOM 3704 C CA . ASP C 1 60 ? -39.477 -1.314 16.170 1.00 22.79 60 ASP L CA 1
ATOM 3705 C C . ASP C 1 60 ? -39.339 0.006 15.410 1.00 23.56 60 ASP L C 1
ATOM 3706 O O . ASP C 1 60 ? -39.780 0.119 14.281 1.00 22.22 60 ASP L O 1
ATOM 3711 N N . SER C 1 61 ? -38.725 0.987 16.053 1.00 24.47 61 SER L N 1
ATOM 3712 C CA . SER C 1 61 ? -38.302 2.239 15.442 1.00 26.00 61 SER L CA 1
ATOM 3713 C C . SER C 1 61 ? -37.575 2.019 14.102 1.00 25.40 61 SER L C 1
ATOM 3714 O O . SER C 1 61 ? -36.668 1.164 14.020 1.00 24.49 61 SER L O 1
ATOM 3717 N N . GLY C 1 62 ? -38.012 2.745 13.056 1.00 25.16 62 GLY L N 1
ATOM 3718 C CA . GLY C 1 62 ? -37.325 2.754 11.764 1.00 24.28 62 GLY L CA 1
ATOM 3719 C C . GLY C 1 62 ? -37.822 1.646 10.867 1.00 25.79 62 GLY L C 1
ATOM 3720 O O . GLY C 1 62 ? -37.403 1.552 9.696 1.00 25.84 62 GLY L O 1
ATOM 3721 N N . VAL C 1 63 ? -38.745 0.825 11.370 1.00 24.14 63 VAL L N 1
ATOM 3722 C CA . VAL C 1 63 ? -39.330 -0.225 10.530 1.00 24.41 63 VAL L CA 1
ATOM 3723 C C . VAL C 1 63 ? -40.545 0.313 9.742 1.00 25.29 63 VAL L C 1
ATOM 3724 O O . VAL C 1 63 ? -41.403 0.980 10.310 1.00 25.15 63 VAL L O 1
ATOM 3728 N N . PRO C 1 64 ? -40.613 0.023 8.429 1.00 25.56 64 PRO L N 1
ATOM 3729 C CA . PRO C 1 64 ? -41.781 0.506 7.648 1.00 25.93 64 PRO L CA 1
ATOM 3730 C C . PRO C 1 64 ? -43.077 -0.217 7.962 1.00 25.76 64 PRO L C 1
ATOM 3731 O O . PRO C 1 64 ? -43.092 -1.457 8.149 1.00 25.38 64 PRO L O 1
ATOM 3735 N N . ASP C 1 65 ? -44.148 0.581 7.973 1.00 26.20 65 ASP L N 1
ATOM 3736 C CA . ASP C 1 65 ? -45.546 0.154 8.164 1.00 26.35 65 ASP L CA 1
ATOM 3737 C C . ASP C 1 65 ? -46.013 -0.882 7.159 1.00 24.80 65 ASP L C 1
ATOM 3738 O O . ASP C 1 65 ? -47.051 -1.477 7.339 1.00 25.20 65 ASP L O 1
ATOM 3743 N N . ARG C 1 66 ? -45.245 -1.082 6.086 1.00 23.19 66 ARG L N 1
ATOM 3744 C CA . ARG C 1 66 ? -45.470 -2.195 5.163 1.00 22.29 66 ARG L CA 1
ATOM 3745 C C . ARG C 1 66 ? -45.287 -3.538 5.891 1.00 20.59 66 ARG L C 1
ATOM 3746 O O . ARG C 1 66 ? -45.815 -4.544 5.470 1.00 20.31 66 ARG L O 1
ATOM 3754 N N . PHE C 1 67 ? -44.484 -3.542 6.950 1.00 22.08 67 PHE L N 1
ATOM 3755 C CA . PHE C 1 67 ? -44.291 -4.748 7.820 1.00 22.77 67 PHE L CA 1
ATOM 3756 C C . PHE C 1 67 ? -45.402 -4.806 8.840 1.00 22.81 67 PHE L C 1
ATOM 3757 O O . PHE C 1 67 ? -45.783 -3.774 9.402 1.00 23.82 67 PHE L O 1
ATOM 3765 N N . SER C 1 68 ? -45.918 -6.005 9.098 1.00 23.54 68 SER L N 1
ATOM 3766 C CA . SER C 1 68 ? -46.812 -6.171 10.240 1.00 23.60 68 SER L CA 1
ATOM 3767 C C . SER C 1 68 ? -46.670 -7.563 10.823 1.00 23.55 68 SER L C 1
ATOM 3768 O O . SER C 1 68 ? -46.366 -8.501 10.091 1.00 23.40 68 SER L O 1
ATOM 3771 N N . GLY C 1 69 ? -46.860 -7.681 12.142 1.00 23.29 69 GLY L N 1
ATOM 3772 C CA . GLY C 1 69 ? -46.919 -8.995 12.843 1.00 22.38 69 GLY L CA 1
ATOM 3773 C C . GLY C 1 69 ? -48.306 -9.289 13.423 1.00 23.54 69 GLY L C 1
ATOM 3774 O O . GLY C 1 69 ? -48.973 -8.364 13.954 1.00 22.59 69 GLY L O 1
ATOM 3775 N N . SER C 1 70 ? -48.765 -10.548 13.300 1.00 23.50 70 SER L N 1
ATOM 3776 C CA . SER C 1 70 ? -50.049 -10.978 13.900 1.00 25.33 70 SER L CA 1
ATOM 3777 C C . SER C 1 70 ? -49.961 -12.405 14.467 1.00 24.51 70 SER L C 1
ATOM 3778 O O . SER C 1 70 ? -48.938 -13.076 14.294 1.00 26.16 70 SER L O 1
ATOM 3781 N N . GLY C 1 71 ? -51.033 -12.859 15.110 1.00 23.76 71 GLY L N 1
ATOM 3782 C CA . GLY C 1 71 ? -51.125 -14.223 15.621 1.00 24.82 71 GLY L CA 1
ATOM 3783 C C . GLY C 1 71 ? -51.306 -14.290 17.137 1.00 25.33 71 GLY L C 1
ATOM 3784 O O . GLY C 1 71 ? -51.404 -13.259 17.794 1.00 26.14 71 GLY L O 1
ATOM 3785 N N . SER C 1 72 ? -51.319 -15.510 17.682 1.00 25.73 72 SER L N 1
ATOM 3786 C CA . SER C 1 72 ? -51.469 -15.766 19.123 1.00 25.98 72 SER L CA 1
ATOM 3787 C C . SER C 1 72 ? -51.184 -17.223 19.481 1.00 26.30 72 SER L C 1
ATOM 3788 O O . SER C 1 72 ? -51.184 -18.090 18.608 1.00 26.42 72 SER L O 1
ATOM 3791 N N . GLY C 1 73 ? -50.972 -17.480 20.776 1.00 26.86 73 GLY L N 1
ATOM 3792 C CA . GLY C 1 73 ? -50.859 -18.854 21.288 1.00 26.74 73 GLY L CA 1
ATOM 3793 C C . GLY C 1 73 ? -49.636 -19.502 20.697 1.00 26.94 73 GLY L C 1
ATOM 3794 O O . GLY C 1 73 ? -48.495 -19.214 21.102 1.00 26.26 73 GLY L O 1
ATOM 3795 N N . THR C 1 74 ? -49.880 -20.358 19.711 1.00 27.43 74 THR L N 1
ATOM 3796 C CA . THR C 1 74 ? -48.818 -21.070 19.056 1.00 27.69 74 THR L CA 1
ATOM 3797 C C . THR C 1 74 ? -48.574 -20.605 17.632 1.00 27.82 74 THR L C 1
ATOM 3798 O O . THR C 1 74 ? -47.537 -20.964 17.080 1.00 27.79 74 THR L O 1
ATOM 3802 N N . ASP C 1 75 ? -49.518 -19.876 17.025 1.00 26.98 75 ASP L N 1
ATOM 3803 C CA . ASP C 1 75 ? -49.429 -19.530 15.579 1.00 28.22 75 ASP L CA 1
ATOM 3804 C C . ASP C 1 75 ? -49.174 -18.045 15.295 1.00 26.64 75 ASP L C 1
ATOM 3805 O O . ASP C 1 75 ? -49.930 -17.200 15.782 1.00 26.13 75 ASP L O 1
ATOM 3810 N N . PHE C 1 76 ? -48.154 -17.728 14.492 1.00 24.84 76 PHE L N 1
ATOM 3811 C CA . PHE C 1 76 ? -47.744 -16.317 14.285 1.00 24.37 76 PHE L CA 1
ATOM 3812 C C . PHE C 1 76 ? -47.367 -16.001 12.822 1.00 24.18 76 PHE L C 1
ATOM 3813 O O . PHE C 1 76 ? -46.907 -16.891 12.099 1.00 24.23 76 PHE L O 1
ATOM 3821 N N . THR C 1 77 ? -47.576 -14.748 12.388 1.00 23.32 77 THR L N 1
ATOM 3822 C CA . THR C 1 77 ? -47.335 -14.384 10.977 1.00 22.44 77 THR L CA 1
ATOM 3823 C C . THR C 1 77 ? -46.692 -13.020 10.834 1.00 21.93 77 THR L C 1
ATOM 3824 O O . THR C 1 77 ? -47.120 -12.047 11.487 1.00 20.01 77 THR L O 1
ATOM 3828 N N . LEU C 1 78 ? -45.586 -12.996 10.077 1.00 21.49 78 LEU L N 1
ATOM 3829 C CA . LEU C 1 78 ? -44.977 -11.768 9.608 1.00 21.49 78 LEU L CA 1
ATOM 3830 C C . LEU C 1 78 ? -45.493 -11.552 8.166 1.00 22.64 78 LEU L C 1
ATOM 3831 O O . LEU C 1 78 ? -45.384 -12.441 7.289 1.00 21.91 78 LEU L O 1
ATOM 3836 N N . LYS C 1 79 ? -46.055 -10.391 7.917 1.00 21.88 79 LYS L N 1
ATOM 3837 C CA . LYS C 1 79 ? -46.438 -10.091 6.548 1.00 23.84 79 LYS L CA 1
ATOM 3838 C C . LYS C 1 79 ? -45.752 -8.834 6.107 1.00 23.92 79 LYS L C 1
ATOM 3839 O O . LYS C 1 79 ? -45.461 -7.960 6.938 1.00 23.66 79 LYS L O 1
ATOM 3845 N N . ILE C 1 80 ? -45.417 -8.776 4.823 1.00 24.17 80 ILE L N 1
ATOM 3846 C CA . ILE C 1 80 ? -44.953 -7.535 4.232 1.00 24.84 80 ILE L CA 1
ATOM 3847 C C . ILE C 1 80 ? -45.988 -7.208 3.176 1.00 27.09 80 ILE L C 1
ATOM 3848 O O . ILE C 1 80 ? -46.323 -8.034 2.343 1.00 26.58 80 ILE L O 1
ATOM 3853 N N . SER C 1 81 ? -46.546 -6.020 3.250 1.00 29.18 81 SER L N 1
ATOM 3854 C CA . SER C 1 81 ? -47.639 -5.678 2.342 1.00 31.75 81 SER L CA 1
ATOM 3855 C C . SER C 1 81 ? -47.119 -5.599 0.924 1.00 30.69 81 SER L C 1
ATOM 3856 O O . SER C 1 81 ? -47.740 -6.144 0.003 1.00 31.48 81 SER L O 1
ATOM 3859 N N . ARG C 1 82 ? -46.007 -4.880 0.754 1.00 29.39 82 ARG L N 1
ATOM 3860 C CA . ARG C 1 82 ? -45.456 -4.601 -0.588 1.00 28.99 82 ARG L CA 1
ATOM 3861 C C . ARG C 1 82 ? -43.930 -4.614 -0.530 1.00 26.31 82 ARG L C 1
ATOM 3862 O O . ARG C 1 82 ? -43.307 -3.645 -0.097 1.00 25.87 82 ARG L O 1
ATOM 3870 N N . VAL C 1 83 ? -43.341 -5.739 -0.914 1.00 25.64 83 VAL L N 1
ATOM 3871 C CA . VAL C 1 83 ? -41.889 -5.971 -0.726 1.00 23.83 83 VAL L CA 1
ATOM 3872 C C . VAL C 1 83 ? -41.123 -4.872 -1.486 1.00 25.05 83 VAL L C 1
ATOM 3873 O O . VAL C 1 83 ? -41.514 -4.490 -2.609 1.00 25.45 83 VAL L O 1
ATOM 3877 N N . GLU C 1 84 ? -40.112 -4.317 -0.828 1.00 24.46 84 GLU L N 1
ATOM 3878 C CA . GLU C 1 84 ? -39.176 -3.418 -1.436 1.00 25.34 84 GLU L CA 1
ATOM 3879 C C . GLU C 1 84 ? -37.802 -4.092 -1.358 1.00 25.47 84 GLU L C 1
ATOM 3880 O O . GLU C 1 84 ? -37.621 -5.020 -0.570 1.00 25.17 84 GLU L O 1
ATOM 3886 N N . ALA C 1 85 ? -36.851 -3.668 -2.188 1.00 25.56 85 ALA L N 1
ATOM 3887 C CA . ALA C 1 85 ? -35.538 -4.326 -2.263 1.00 25.50 85 ALA L CA 1
ATOM 3888 C C . ALA C 1 85 ? -34.686 -4.344 -0.938 1.00 25.20 85 ALA L C 1
ATOM 3889 O O . ALA C 1 85 ? -33.923 -5.308 -0.714 1.00 24.10 85 ALA L O 1
ATOM 3891 N N . GLU C 1 86 ? -34.779 -3.298 -0.100 1.00 24.59 86 GLU L N 1
ATOM 3892 C CA . GLU C 1 86 ? -34.078 -3.332 1.210 1.00 25.43 86 GLU L CA 1
ATOM 3893 C C . GLU C 1 86 ? -34.564 -4.455 2.119 1.00 24.81 86 GLU L C 1
ATOM 3894 O O . GLU C 1 86 ? -34.037 -4.523 3.227 1.00 25.89 86 GLU L O 1
ATOM 3900 N N . ASP C 1 87 ? -35.627 -5.207 1.756 1.00 23.31 87 ASP L N 1
ATOM 3901 C CA . ASP C 1 87 ? -36.277 -6.134 2.701 1.00 22.56 87 ASP L CA 1
ATOM 3902 C C . ASP C 1 87 ? -35.567 -7.462 2.595 1.00 22.61 87 ASP L C 1
ATOM 3903 O O . ASP C 1 87 ? -35.860 -8.357 3.366 1.00 21.58 87 ASP L O 1
ATOM 3908 N N . VAL C 1 88 ? -34.675 -7.592 1.605 1.00 21.92 88 VAL L N 1
ATOM 3909 C CA . VAL C 1 88 ? -33.942 -8.848 1.351 1.00 21.82 88 VAL L CA 1
ATOM 3910 C C . VAL C 1 88 ? -33.055 -9.288 2.560 1.00 20.68 88 VAL L C 1
ATOM 3911 O O . VAL C 1 88 ? -32.486 -8.438 3.264 1.00 19.40 88 VAL L O 1
ATOM 3915 N N . GLY C 1 89 ? -32.946 -10.599 2.775 1.00 19.86 89 GLY L N 1
ATOM 3916 C CA . GLY C 1 89 ? -32.233 -11.102 3.964 1.00 20.14 89 GLY L CA 1
ATOM 3917 C C . GLY C 1 89 ? -32.895 -12.332 4.540 1.00 20.23 89 GLY L C 1
ATOM 3918 O O . GLY C 1 89 ? -33.672 -12.997 3.857 1.00 22.08 89 GLY L O 1
ATOM 3919 N N . VAL C 1 90 ? -32.602 -12.678 5.786 1.00 19.63 90 VAL L N 1
ATOM 3920 C CA . VAL C 1 90 ? -33.199 -13.888 6.357 1.00 19.16 90 VAL L CA 1
ATOM 3921 C C . VAL C 1 90 ? -33.989 -13.326 7.546 1.00 19.60 90 VAL L C 1
ATOM 3922 O O . VAL C 1 90 ? -33.480 -12.477 8.294 1.00 19.35 90 VAL L O 1
ATOM 3926 N N . TYR C 1 91 ? -35.244 -13.765 7.666 1.00 20.03 91 TYR L N 1
ATOM 3927 C CA . TYR C 1 91 ? -36.117 -13.417 8.751 1.00 20.16 91 TYR L CA 1
ATOM 3928 C C . TYR C 1 91 ? -36.217 -14.578 9.749 1.00 21.72 91 TYR L C 1
ATOM 3929 O O . TYR C 1 91 ? -36.392 -15.750 9.339 1.00 22.37 91 TYR L O 1
ATOM 3938 N N . TYR C 1 92 ? -36.150 -14.254 11.050 1.00 21.66 92 TYR L N 1
ATOM 3939 C CA . TYR C 1 92 ? -36.194 -15.250 12.127 1.00 21.41 92 TYR L CA 1
ATOM 3940 C C . TYR C 1 92 ? -37.309 -14.954 13.122 1.00 21.67 92 TYR L C 1
ATOM 3941 O O . TYR C 1 92 ? -37.284 -13.877 13.740 1.00 22.40 92 TYR L O 1
ATOM 3950 N N . CYS C 1 93 ? -38.253 -15.859 13.365 1.00 21.29 93 CYS L N 1
ATOM 3951 C CA . CYS C 1 93 ? -39.015 -15.618 14.596 1.00 22.25 93 CYS L CA 1
ATOM 3952 C C . CYS C 1 93 ? -38.206 -16.031 15.832 1.00 22.05 93 CYS L C 1
ATOM 3953 O O . CYS C 1 93 ? -37.348 -16.891 15.744 1.00 22.33 93 CYS L O 1
ATOM 3956 N N . VAL C 1 94 ? -38.479 -15.403 16.981 1.00 21.78 94 VAL L N 1
ATOM 3957 C CA . VAL C 1 94 ? -37.746 -15.679 18.232 1.00 20.75 94 VAL L CA 1
ATOM 3958 C C . VAL C 1 94 ? -38.662 -15.455 19.473 1.00 21.17 94 VAL L C 1
ATOM 3959 O O . VAL C 1 94 ? -39.128 -14.343 19.792 1.00 21.79 94 VAL L O 1
ATOM 3963 N N . GLN C 1 95 ? -39.006 -16.589 20.070 1.00 20.91 95 GLN L N 1
ATOM 3964 C CA . GLN C 1 95 ? -39.850 -16.740 21.247 1.00 20.72 95 GLN L CA 1
ATOM 3965 C C . GLN C 1 95 ? -39.044 -16.217 22.415 1.00 19.81 95 GLN L C 1
ATOM 3966 O O . GLN C 1 95 ? -37.871 -16.496 22.510 1.00 19.64 95 GLN L O 1
ATOM 3972 N N . GLY C 1 96 ? -39.655 -15.460 23.314 1.00 20.99 96 GLY L N 1
ATOM 3973 C CA . GLY C 1 96 ? -38.962 -15.091 24.559 1.00 21.37 96 GLY L CA 1
ATOM 3974 C C . GLY C 1 96 ? -39.796 -15.440 25.788 1.00 21.86 96 GLY L C 1
ATOM 3975 O O . GLY C 1 96 ? -39.476 -15.031 26.844 1.00 22.34 96 GLY L O 1
ATOM 3976 N N . SER C 1 97 ? -40.872 -16.195 25.643 1.00 22.58 97 SER L N 1
ATOM 3977 C CA . SER C 1 97 ? -41.690 -16.557 26.777 1.00 23.09 97 SER L CA 1
ATOM 3978 C C . SER C 1 97 ? -41.043 -17.626 27.713 1.00 24.30 97 SER L C 1
ATOM 3979 O O . SER C 1 97 ? -41.289 -17.640 28.934 1.00 22.82 97 SER L O 1
ATOM 3982 N N . HIS C 1 98 ? -40.181 -18.470 27.156 1.00 24.26 98 HIS L N 1
ATOM 3983 C CA . HIS C 1 98 ? -39.458 -19.438 27.934 1.00 24.77 98 HIS L CA 1
ATOM 3984 C C . HIS C 1 98 ? -38.042 -19.502 27.369 1.00 24.19 98 HIS L C 1
ATOM 3985 O O . HIS C 1 98 ? -37.757 -20.261 26.421 1.00 23.55 98 HIS L O 1
ATOM 3992 N N . PHE C 1 99 ? -37.167 -18.723 28.000 1.00 22.15 99 PHE L N 1
ATOM 3993 C CA . PHE C 1 99 ? -35.836 -18.369 27.523 1.00 22.53 99 PHE L CA 1
ATOM 3994 C C . PHE C 1 99 ? -35.958 -17.827 26.073 1.00 21.92 99 PHE L C 1
ATOM 3995 O O . PHE C 1 99 ? -36.857 -17.058 25.826 1.00 19.67 99 PHE L O 1
ATOM 4003 N N . HIS C 1 100 ? -35.084 -18.237 25.147 1.00 20.67 100 HIS L N 1
ATOM 4004 C CA . HIS C 1 100 ? -35.265 -17.881 23.753 1.00 21.66 100 HIS L CA 1
ATOM 4005 C C . HIS C 1 100 ? -35.059 -19.144 22.912 1.00 21.16 100 HIS L C 1
ATOM 4006 O O . HIS C 1 100 ? -34.223 -19.993 23.209 1.00 19.48 100 HIS L O 1
ATOM 4013 N N . THR C 1 101 ? -35.825 -19.238 21.860 1.00 21.32 101 THR L N 1
ATOM 4014 C CA . THR C 1 101 ? -35.475 -20.133 20.789 1.00 22.59 101 THR L CA 1
ATOM 4015 C C . THR C 1 101 ? -35.861 -19.467 19.497 1.00 23.14 101 THR L C 1
ATOM 4016 O O . THR C 1 101 ? -36.862 -18.725 19.459 1.00 23.84 101 THR L O 1
ATOM 4020 N N . PHE C 1 102 ? -35.033 -19.713 18.479 1.00 22.18 102 PHE L N 1
ATOM 4021 C CA . PHE C 1 102 ? -35.131 -19.135 17.135 1.00 21.44 102 PHE L CA 1
ATOM 4022 C C . PHE C 1 102 ? -35.712 -20.148 16.113 1.00 22.23 102 PHE L C 1
ATOM 4023 O O . PHE C 1 102 ? -35.365 -21.327 16.143 1.00 20.83 102 PHE L O 1
ATOM 4031 N N . GLY C 1 103 ? -36.615 -19.698 15.235 1.00 22.27 103 GLY L N 1
ATOM 4032 C CA . GLY C 1 103 ? -36.950 -20.437 14.009 1.00 22.66 103 GLY L CA 1
ATOM 4033 C C . GLY C 1 103 ? -35.727 -20.609 13.113 1.00 23.08 103 GLY L C 1
ATOM 4034 O O . GLY C 1 103 ? -34.629 -20.088 13.421 1.00 21.09 103 GLY L O 1
ATOM 4035 N N . GLN C 1 104 ? -35.913 -21.376 12.033 1.00 24.35 104 GLN L N 1
ATOM 4036 C CA . GLN C 1 104 ? -34.816 -21.834 11.169 1.00 26.08 104 GLN L CA 1
ATOM 4037 C C . GLN C 1 104 ? -34.337 -20.662 10.347 1.00 26.00 104 GLN L C 1
ATOM 4038 O O . GLN C 1 104 ? -33.187 -20.587 9.974 1.00 25.64 104 GLN L O 1
ATOM 4044 N N . GLY C 1 105 ? -35.233 -19.742 10.040 1.00 25.56 105 GLY L N 1
ATOM 4045 C CA . GLY C 1 105 ? -34.840 -18.684 9.166 1.00 24.73 105 GLY L CA 1
ATOM 4046 C C . GLY C 1 105 ? -35.602 -18.879 7.897 1.00 24.47 105 GLY L C 1
ATOM 4047 O O . GLY C 1 105 ? -35.833 -20.020 7.472 1.00 24.69 105 GLY L O 1
ATOM 4048 N N . THR C 1 106 ? -36.004 -17.756 7.303 1.00 22.97 106 THR L N 1
ATOM 4049 C CA . THR C 1 106 ? -36.666 -17.747 6.024 1.00 21.85 106 THR L CA 1
ATOM 4050 C C . THR C 1 106 ? -35.958 -16.703 5.167 1.00 21.77 106 THR L C 1
ATOM 4051 O O . THR C 1 106 ? -35.902 -15.544 5.525 1.00 21.42 106 THR L O 1
ATOM 4055 N N . LYS C 1 107 ? -35.364 -17.143 4.076 1.00 22.17 107 LYS L N 1
ATOM 4056 C CA . LYS C 1 107 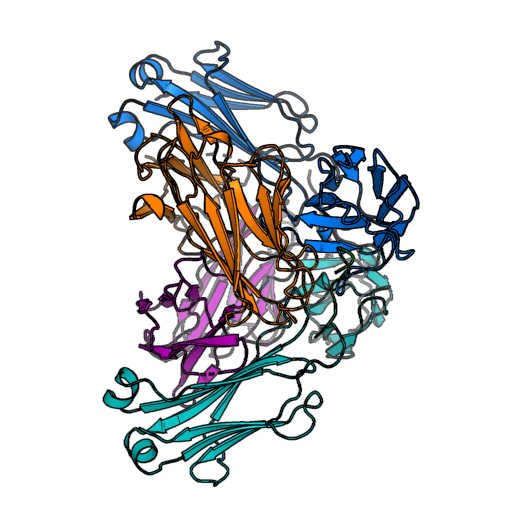? -34.577 -16.287 3.210 1.00 23.95 107 LYS L CA 1
ATOM 4057 C C . LYS C 1 107 ? -35.505 -15.585 2.213 1.00 23.93 107 LYS L C 1
ATOM 4058 O O . LYS C 1 107 ? -36.329 -16.241 1.580 1.00 25.44 107 LYS L O 1
ATOM 4064 N N . LEU C 1 108 ? -35.440 -14.261 2.158 1.00 25.10 108 LEU L N 1
ATOM 4065 C CA . LEU C 1 108 ? -36.192 -13.459 1.166 1.00 26.07 108 LEU L CA 1
ATOM 4066 C C . LEU C 1 108 ? -35.276 -12.925 0.045 1.00 26.97 108 LEU L C 1
ATOM 4067 O O . LEU C 1 108 ? -34.246 -12.306 0.318 1.00 25.82 108 LEU L O 1
ATOM 4072 N N . GLU C 1 109 ? -35.679 -13.175 -1.211 1.00 28.00 109 GLU L N 1
ATOM 4073 C CA . GLU C 1 109 ? -34.912 -12.750 -2.363 1.00 28.86 109 GLU L CA 1
ATOM 4074 C C . GLU C 1 109 ? -35.824 -11.969 -3.302 1.00 28.05 109 GLU L C 1
ATOM 4075 O O . GLU C 1 109 ? -37.003 -12.215 -3.361 1.00 28.42 109 GLU L O 1
ATOM 4081 N N . ILE C 1 110 ? -35.301 -11.031 -4.057 1.00 28.34 110 ILE L N 1
ATOM 4082 C CA . ILE C 1 110 ? -36.184 -10.194 -4.854 1.00 29.18 110 ILE L CA 1
ATOM 4083 C C . ILE C 1 110 ? -36.293 -10.866 -6.206 1.00 29.04 110 ILE L C 1
ATOM 4084 O O . ILE C 1 110 ? -35.277 -11.229 -6.800 1.00 29.63 110 ILE L O 1
ATOM 4089 N N . LYS C 1 111 ? -37.514 -11.082 -6.668 1.00 28.58 111 LYS L N 1
ATOM 4090 C CA . LYS C 1 111 ? -37.722 -11.572 -8.039 1.00 30.41 111 LYS L CA 1
ATOM 4091 C C . LYS C 1 111 ? -37.595 -10.401 -9.004 1.00 30.04 111 LYS L C 1
ATOM 4092 O O . LYS C 1 111 ? -37.917 -9.274 -8.666 1.00 31.34 111 LYS L O 1
ATOM 4098 N N . ARG C 1 112 ? -37.076 -10.674 -10.182 1.00 30.29 112 ARG L N 1
ATOM 4099 C CA . ARG C 1 112 ? -36.932 -9.700 -11.246 1.00 29.75 112 ARG L CA 1
ATOM 4100 C C . ARG C 1 112 ? -36.974 -10.508 -12.545 1.00 29.87 112 ARG L C 1
ATOM 4101 O O . ARG C 1 112 ? -37.053 -11.731 -12.518 1.00 29.19 112 ARG L O 1
ATOM 4109 N N . THR C 1 113 ? -36.927 -9.811 -13.671 1.00 30.22 113 THR L N 1
ATOM 4110 C CA . THR C 1 113 ? -36.955 -10.441 -14.987 1.00 30.66 113 THR L CA 1
ATOM 4111 C C . THR C 1 113 ? -35.637 -11.140 -15.286 1.00 30.42 113 THR L C 1
ATOM 4112 O O . THR C 1 113 ? -34.572 -10.669 -14.873 1.00 30.27 113 THR L O 1
ATOM 4116 N N . VAL C 1 114 ? -35.728 -12.269 -15.985 1.00 30.67 114 VAL L N 1
ATOM 4117 C CA . VAL C 1 114 ? -34.571 -12.946 -16.578 1.00 30.39 114 VAL L CA 1
ATOM 4118 C C . VAL C 1 114 ? -33.475 -12.005 -17.094 1.00 29.82 114 VAL L C 1
ATOM 4119 O O . VAL C 1 114 ? -33.750 -11.031 -17.798 1.00 31.68 114 VAL L O 1
ATOM 4123 N N . ALA C 1 115 ? -32.230 -12.244 -16.684 1.00 28.73 115 ALA L N 1
ATOM 4124 C CA . ALA C 1 115 ? -31.084 -11.559 -17.260 1.00 27.38 115 ALA L CA 1
ATOM 4125 C C . ALA C 1 115 ? -29.967 -12.600 -17.455 1.00 27.00 115 ALA L C 1
ATOM 4126 O O . ALA C 1 115 ? -29.624 -13.389 -16.525 1.00 26.05 115 ALA L O 1
ATOM 4128 N N . ALA C 1 116 ? -29.452 -12.642 -18.687 1.00 25.56 116 ALA L N 1
ATOM 4129 C CA . ALA C 1 116 ? -28.515 -13.658 -19.126 1.00 23.92 116 ALA L CA 1
ATOM 4130 C C . ALA C 1 116 ? -27.132 -13.300 -18.581 1.00 23.21 116 ALA L C 1
ATOM 4131 O O . ALA C 1 116 ? -26.783 -12.141 -18.601 1.00 24.04 116 ALA L O 1
ATOM 4133 N N . PRO C 1 117 ? -26.331 -14.297 -18.171 1.00 22.42 117 PRO L N 1
ATOM 4134 C CA . PRO C 1 117 ? -24.948 -14.028 -17.756 1.00 23.11 117 PRO L CA 1
ATOM 4135 C C . PRO C 1 117 ? -24.073 -13.588 -18.918 1.00 23.93 117 PRO L C 1
ATOM 4136 O O . PRO C 1 117 ? -24.294 -14.022 -20.070 1.00 21.53 117 PRO L O 1
ATOM 4140 N N . SER C 1 118 ? -23.105 -12.724 -18.605 1.00 24.05 118 SER L N 1
ATOM 4141 C CA . SER C 1 118 ? -21.957 -12.564 -19.500 1.00 25.74 118 SER L CA 1
ATOM 4142 C C . SER C 1 118 ? -20.832 -13.482 -18.945 1.00 25.64 118 SER L C 1
ATOM 4143 O O . SER C 1 118 ? -20.743 -13.689 -17.704 1.00 26.28 118 SER L O 1
ATOM 4146 N N . VAL C 1 119 ? -20.053 -14.116 -19.840 1.00 25.03 119 VAL L N 1
ATOM 4147 C CA . VAL C 1 119 ? -19.142 -15.216 -19.446 1.00 24.53 119 VAL L CA 1
ATOM 4148 C C . VAL C 1 119 ? -17.688 -14.967 -19.823 1.00 24.11 119 VAL L C 1
ATOM 4149 O O . VAL C 1 119 ? -17.404 -14.399 -20.857 1.00 24.09 119 VAL L O 1
ATOM 4153 N N . PHE C 1 120 ? -16.777 -15.383 -18.939 1.00 24.16 120 PHE L N 1
ATOM 4154 C CA . PHE C 1 120 ? -15.363 -15.063 -19.010 1.00 23.72 120 PHE L CA 1
ATOM 4155 C C . PHE C 1 120 ? -14.668 -16.285 -18.475 1.00 24.52 120 PHE L C 1
ATOM 4156 O O . PHE C 1 120 ? -15.125 -16.875 -17.457 1.00 24.24 120 PHE L O 1
ATOM 4164 N N . ILE C 1 121 ? -13.582 -16.657 -19.148 1.00 24.05 121 ILE L N 1
ATOM 4165 C CA . ILE C 1 121 ? -12.679 -17.710 -18.690 1.00 24.51 121 ILE L CA 1
ATOM 4166 C C . ILE C 1 121 ? -11.271 -17.208 -18.420 1.00 24.50 121 ILE L C 1
ATOM 4167 O O . ILE C 1 121 ? -10.739 -16.398 -19.158 1.00 24.98 121 ILE L O 1
ATOM 4172 N N . PHE C 1 122 ? -10.655 -17.673 -17.345 1.00 26.09 122 PHE L N 1
ATOM 4173 C CA . PHE C 1 122 ? -9.322 -17.186 -17.009 1.00 27.05 122 PHE L CA 1
ATOM 4174 C C . PHE C 1 122 ? -8.439 -18.362 -16.848 1.00 28.62 122 PHE L C 1
ATOM 4175 O O . PHE C 1 122 ? -8.707 -19.209 -15.993 1.00 28.64 122 PHE L O 1
ATOM 4183 N N . PRO C 1 123 ? -7.367 -18.429 -17.662 1.00 29.49 123 PRO L N 1
ATOM 4184 C CA . PRO C 1 123 ? -6.442 -19.526 -17.533 1.00 29.62 123 PRO L CA 1
ATOM 4185 C C . PRO C 1 123 ? -5.607 -19.276 -16.273 1.00 30.45 123 PRO L C 1
ATOM 4186 O O . PRO C 1 123 ? -5.566 -18.135 -15.821 1.00 31.64 123 PRO L O 1
ATOM 4190 N N . PRO C 1 124 ? -4.927 -20.309 -15.731 1.00 30.78 124 PRO L N 1
ATOM 4191 C CA . PRO C 1 124 ? -4.028 -20.127 -14.577 1.00 32.30 124 PRO L CA 1
ATOM 4192 C C . PRO C 1 124 ? -2.917 -19.126 -14.866 1.00 32.98 124 PRO L C 1
ATOM 4193 O O . PRO C 1 124 ? -2.435 -19.075 -16.000 1.00 33.89 124 PRO L O 1
ATOM 4197 N N . SER C 1 125 ? -2.518 -18.356 -13.854 1.00 33.11 125 SER L N 1
ATOM 4198 C CA . SER C 1 125 ? -1.390 -17.418 -13.991 1.00 33.74 125 SER L CA 1
ATOM 4199 C C . SER C 1 125 ? -0.063 -18.162 -14.128 1.00 34.71 125 SER L C 1
ATOM 4200 O O . SER C 1 125 ? 0.101 -19.269 -13.598 1.00 33.53 125 SER L O 1
ATOM 4203 N N . ASP C 1 126 ? 0.890 -17.528 -14.807 1.00 36.08 126 ASP L N 1
ATOM 4204 C CA . ASP C 1 126 ? 2.220 -18.100 -14.940 1.00 37.13 126 ASP L CA 1
ATOM 4205 C C . ASP C 1 126 ? 2.831 -18.338 -13.560 1.00 37.00 126 ASP L C 1
ATOM 4206 O O . ASP C 1 126 ? 3.440 -19.391 -13.331 1.00 36.53 126 ASP L O 1
ATOM 4211 N N . GLU C 1 127 ? 2.662 -17.372 -12.644 1.00 37.03 127 GLU L N 1
ATOM 4212 C CA . GLU C 1 127 ? 3.253 -17.502 -11.308 1.00 37.80 127 GLU L CA 1
ATOM 4213 C C . GLU C 1 127 ? 2.646 -18.684 -10.559 1.00 37.46 127 GLU L C 1
ATOM 4214 O O . GLU C 1 127 ? 3.356 -19.400 -9.875 1.00 37.53 127 GLU L O 1
ATOM 4220 N N . GLN C 1 128 ? 1.350 -18.919 -10.724 1.00 37.04 128 GLN L N 1
ATOM 4221 C CA . GLN C 1 128 ? 0.714 -20.009 -9.990 1.00 36.54 128 GLN L CA 1
ATOM 4222 C C . GLN C 1 128 ? 1.214 -21.363 -10.510 1.00 37.38 128 GLN L C 1
ATOM 4223 O O . GLN C 1 128 ? 1.645 -22.205 -9.703 1.00 35.87 128 GLN L O 1
ATOM 4229 N N . LEU C 1 129 ? 1.112 -21.562 -11.834 1.00 37.74 129 LEU L N 1
ATOM 4230 C CA . LEU C 1 129 ? 1.606 -22.767 -12.496 1.00 39.85 129 LEU L CA 1
ATOM 4231 C C . LEU C 1 129 ? 2.972 -23.248 -11.972 1.00 40.88 129 LEU L C 1
ATOM 4232 O O . LEU C 1 129 ? 3.101 -24.395 -11.529 1.00 41.19 129 LEU L O 1
ATOM 4237 N N . LYS C 1 130 ? 3.968 -22.357 -12.005 1.00 42.78 130 LYS L N 1
ATOM 4238 C CA . LYS C 1 130 ? 5.347 -22.680 -11.624 1.00 44.71 130 LYS L CA 1
ATOM 4239 C C . LYS C 1 130 ? 5.509 -23.166 -10.186 1.00 45.12 130 LYS L C 1
ATOM 4240 O O . LYS C 1 130 ? 6.537 -23.778 -9.884 1.00 46.09 130 LYS L O 1
ATOM 4246 N N . SER C 1 131 ? 4.550 -22.856 -9.301 1.00 44.79 131 SER L N 1
ATOM 4247 C CA . SER C 1 131 ? 4.572 -23.386 -7.922 1.00 44.71 131 SER L CA 1
ATOM 4248 C C . SER C 1 131 ? 3.745 -24.664 -7.759 1.00 44.05 131 SER L C 1
ATOM 4249 O O . SER C 1 131 ? 3.651 -25.197 -6.646 1.00 44.49 131 SER L O 1
ATOM 4252 N N . GLY C 1 132 ? 3.131 -25.134 -8.845 1.00 41.92 132 GLY L N 1
ATOM 4253 C CA . GLY C 1 132 ? 2.691 -26.513 -8.886 1.00 40.84 132 GLY L CA 1
ATOM 4254 C C . GLY C 1 132 ? 1.225 -26.859 -9.054 1.00 39.58 132 GLY L C 1
ATOM 4255 O O . GLY C 1 132 ? 0.896 -28.036 -9.229 1.00 39.17 132 GLY L O 1
ATOM 4256 N N . THR C 1 133 ? 0.353 -25.850 -8.987 1.00 38.20 133 THR L N 1
ATOM 4257 C CA . THR C 1 133 ? -1.091 -26.050 -9.157 1.00 36.64 133 THR L CA 1
ATOM 4258 C C . THR C 1 133 ? -1.593 -25.129 -10.265 1.00 35.43 133 THR L C 1
ATOM 4259 O O . THR C 1 133 ? -0.974 -24.115 -10.564 1.00 34.88 133 THR L O 1
ATOM 4263 N N . ALA C 1 134 ? -2.691 -25.527 -10.900 1.00 34.14 134 ALA L N 1
ATOM 4264 C CA . ALA C 1 134 ? -3.308 -24.760 -11.952 1.00 32.57 134 ALA L CA 1
ATOM 4265 C C . ALA C 1 134 ? -4.770 -24.538 -11.590 1.00 30.92 134 ALA L C 1
ATOM 4266 O O . ALA C 1 134 ? -5.548 -25.503 -11.493 1.00 31.29 134 ALA L O 1
ATOM 4268 N N . SER C 1 135 ? -5.163 -23.287 -11.389 1.00 29.19 135 SER L N 1
ATOM 4269 C CA . SER C 1 135 ? -6.595 -23.003 -11.150 1.00 27.35 135 SER L CA 1
ATOM 4270 C C . SER C 1 135 ? -7.187 -22.337 -12.378 1.00 26.26 135 SER L C 1
ATOM 4271 O O . SER C 1 135 ? -6.579 -21.419 -12.939 1.00 26.37 135 SER L O 1
ATOM 4274 N N . VAL C 1 136 ? -8.338 -22.815 -12.826 1.00 25.25 136 VAL L N 1
ATOM 4275 C CA . VAL C 1 136 ? -8.918 -22.224 -14.031 1.00 24.91 136 VAL L CA 1
ATOM 4276 C C . VAL C 1 136 ? -10.239 -21.697 -13.577 1.00 24.70 136 VAL L C 1
ATOM 4277 O O . VAL C 1 136 ? -10.962 -22.449 -12.926 1.00 25.38 136 VAL L O 1
ATOM 4281 N N . VAL C 1 137 ? -10.509 -20.408 -13.848 1.00 23.91 137 VAL L N 1
ATOM 4282 C CA . VAL C 1 137 ? -11.697 -19.708 -13.319 1.00 23.22 137 VAL L CA 1
ATOM 4283 C C . VAL C 1 137 ? -12.681 -19.304 -14.410 1.00 23.32 137 VAL L C 1
ATOM 4284 O O . VAL C 1 137 ? -12.295 -18.815 -15.464 1.00 23.99 137 VAL L O 1
ATOM 4288 N N . CYS C 1 138 ? -13.960 -19.521 -14.144 1.00 23.62 138 CYS L N 1
ATOM 4289 C CA . CYS C 1 138 ? -15.020 -19.129 -15.084 1.00 23.88 138 CYS L CA 1
ATOM 4290 C C . CYS C 1 138 ? -16.009 -18.209 -14.373 1.00 23.70 138 CYS L C 1
ATOM 4291 O O . CYS C 1 138 ? -16.562 -18.570 -13.329 1.00 23.15 138 CYS L O 1
ATOM 4294 N N . LEU C 1 139 ? -16.191 -17.003 -14.905 1.00 23.37 139 LEU L N 1
ATOM 4295 C CA . LEU C 1 139 ? -17.073 -16.026 -14.255 1.00 24.06 139 LEU L CA 1
ATOM 4296 C C . LEU C 1 139 ? -18.295 -15.827 -15.092 1.00 23.84 139 LEU L C 1
ATOM 4297 O O . LEU C 1 139 ? -18.191 -15.686 -16.325 1.00 24.33 139 LEU L O 1
ATOM 4302 N N . LEU C 1 140 ? -19.444 -15.870 -14.431 1.00 23.11 140 LEU L N 1
ATOM 4303 C CA . LEU C 1 140 ? -20.700 -15.487 -15.025 1.00 23.18 140 LEU L CA 1
ATOM 4304 C C . LEU C 1 140 ? -21.084 -14.212 -14.294 1.00 23.92 140 LEU L C 1
ATOM 4305 O O . LEU C 1 140 ? -21.160 -14.173 -13.068 1.00 23.16 140 LEU L O 1
ATOM 4310 N N . ASN C 1 141 ? -21.342 -13.168 -15.065 1.00 24.66 141 ASN L N 1
ATOM 4311 C CA . ASN C 1 141 ? -21.613 -11.860 -14.537 1.00 24.75 141 ASN L CA 1
ATOM 4312 C C . ASN C 1 141 ? -23.086 -11.478 -14.704 1.00 25.19 141 ASN L C 1
ATOM 4313 O O . ASN C 1 141 ? -23.668 -11.549 -15.795 1.00 24.30 141 ASN L O 1
ATOM 4318 N N . ASN C 1 142 ? -23.684 -11.129 -13.566 1.00 25.92 142 ASN L N 1
ATOM 4319 C CA . ASN C 1 142 ? -24.880 -10.314 -13.505 1.00 25.95 142 ASN L CA 1
ATOM 4320 C C . ASN C 1 142 ? -26.106 -10.902 -14.222 1.00 25.71 142 ASN L C 1
ATOM 4321 O O . ASN C 1 142 ? -26.652 -10.362 -15.198 1.00 24.81 142 ASN L O 1
ATOM 4326 N N . PHE C 1 143 ? -26.557 -12.023 -13.667 1.00 24.65 143 PHE L N 1
ATOM 4327 C CA . PHE C 1 143 ? -27.604 -12.831 -14.251 1.00 24.26 143 PHE L CA 1
ATOM 4328 C C . PHE C 1 143 ? -28.762 -13.080 -13.273 1.00 25.21 143 PHE L C 1
ATOM 4329 O O . PHE C 1 143 ? -28.598 -12.902 -12.060 1.00 25.66 143 PHE L O 1
ATOM 4337 N N . TYR C 1 144 ? -29.912 -13.497 -13.811 1.00 24.97 144 TYR L N 1
ATOM 4338 C CA . TYR C 1 144 ? -31.079 -13.858 -13.036 1.00 25.95 144 TYR L CA 1
ATOM 4339 C C . TYR C 1 144 ? -31.977 -14.774 -13.877 1.00 27.54 144 TYR L C 1
ATOM 4340 O O . TYR C 1 144 ? -32.272 -14.464 -15.022 1.00 27.87 144 TYR L O 1
ATOM 4349 N N . PRO C 1 145 ? -32.467 -15.894 -13.301 1.00 28.29 145 PRO L N 1
ATOM 4350 C CA . PRO C 1 145 ? -32.345 -16.260 -11.893 1.00 28.72 145 PRO L CA 1
ATOM 4351 C C . PRO C 1 145 ? -31.030 -16.911 -11.580 1.00 29.07 145 PRO L C 1
ATOM 4352 O O . PRO C 1 145 ? -30.134 -16.935 -12.426 1.00 28.96 145 PRO L O 1
ATOM 4356 N N . ARG C 1 146 ? -30.956 -17.464 -10.378 1.00 29.48 146 ARG L N 1
ATOM 4357 C CA . ARG C 1 146 ? -29.736 -17.990 -9.789 1.00 30.43 146 ARG L CA 1
ATOM 4358 C C . ARG C 1 146 ? -29.293 -19.297 -10.437 1.00 29.58 146 ARG L C 1
ATOM 4359 O O . ARG C 1 146 ? -28.105 -19.576 -10.576 1.00 28.10 146 ARG L O 1
ATOM 4367 N N . GLU C 1 147 ? -30.270 -20.133 -10.733 1.00 30.11 147 GLU L N 1
ATOM 4368 C CA . GLU C 1 147 ? -30.032 -21.428 -11.353 1.00 31.02 147 GLU L CA 1
ATOM 4369 C C . GLU C 1 147 ? -29.217 -21.258 -12.654 1.00 30.72 147 GLU L C 1
ATOM 4370 O O . GLU C 1 147 ? -29.491 -20.387 -13.495 1.00 29.53 147 GLU L O 1
ATOM 4376 N N . ALA C 1 148 ? -28.172 -22.059 -12.770 1.00 31.69 148 ALA L N 1
ATOM 4377 C CA . ALA C 1 148 ? -27.248 -22.010 -13.913 1.00 32.36 148 ALA L CA 1
ATOM 4378 C C . ALA C 1 148 ? -26.368 -23.200 -13.774 1.00 32.48 148 ALA L C 1
ATOM 4379 O O . ALA C 1 148 ? -25.973 -23.601 -12.666 1.00 32.78 148 ALA L O 1
ATOM 4381 N N . LYS C 1 149 ? -26.110 -23.795 -14.914 1.00 32.54 149 LYS L N 1
ATOM 4382 C CA . LYS C 1 149 ? -25.317 -24.992 -14.988 1.00 32.61 149 LYS L CA 1
ATOM 4383 C C . LYS C 1 149 ? -24.053 -24.606 -15.733 1.00 31.53 149 LYS L C 1
ATOM 4384 O O . LYS C 1 149 ? -24.090 -24.106 -16.863 1.00 30.04 149 LYS L O 1
ATOM 4390 N N . VAL C 1 150 ? -22.944 -24.821 -15.046 1.00 30.58 150 VAL L N 1
ATOM 4391 C CA . VAL C 1 150 ? -21.663 -24.435 -15.489 1.00 30.51 150 VAL L CA 1
ATOM 4392 C C . VAL C 1 150 ? -20.966 -25.752 -15.551 1.00 30.82 150 VAL L C 1
ATOM 4393 O O . VAL C 1 150 ? -20.825 -26.429 -14.522 1.00 31.43 150 VAL L O 1
ATOM 4397 N N . GLN C 1 151 ? -20.518 -26.102 -16.756 1.00 30.57 151 GLN L N 1
ATOM 4398 C CA . GLN C 1 151 ? -19.802 -27.349 -16.985 1.00 30.20 151 GLN L CA 1
ATOM 4399 C C . GLN C 1 151 ? -18.410 -27.098 -17.529 1.00 29.59 151 GLN L C 1
ATOM 4400 O O . GLN C 1 151 ? -18.203 -26.259 -18.410 1.00 28.23 151 GLN L O 1
ATOM 4406 N N . TRP C 1 152 ? -17.447 -27.832 -16.992 1.00 28.42 152 TRP L N 1
ATOM 4407 C CA . TRP C 1 152 ? -16.092 -27.785 -17.498 1.00 28.66 152 TRP L CA 1
ATOM 4408 C C . TRP C 1 152 ? -15.731 -28.896 -18.483 1.00 28.84 152 TRP L C 1
ATOM 4409 O O . TRP C 1 152 ? -15.886 -30.089 -18.175 1.00 27.96 152 TRP L O 1
ATOM 4420 N N . LYS C 1 153 ? -15.206 -28.497 -19.644 1.00 29.20 153 LYS L N 1
ATOM 4421 C CA . LYS C 1 153 ? -14.691 -29.460 -20.640 1.00 29.81 153 LYS L CA 1
ATOM 4422 C C . LYS C 1 153 ? -13.216 -29.294 -20.942 1.00 29.89 153 LYS L C 1
ATOM 4423 O O . LYS C 1 153 ? -12.770 -28.214 -21.257 1.00 29.69 153 LYS L O 1
ATOM 4429 N N . VAL C 1 154 ? -12.456 -30.381 -20.812 1.00 30.13 154 VAL L N 1
ATOM 4430 C CA . VAL C 1 154 ? -11.056 -30.368 -21.127 1.00 29.99 154 VAL L CA 1
ATOM 4431 C C . VAL C 1 154 ? -10.842 -31.278 -22.359 1.00 31.17 154 VAL L C 1
ATOM 4432 O O . VAL C 1 154 ? -11.015 -32.499 -22.278 1.00 30.67 154 VAL L O 1
ATOM 4436 N N . ASP C 1 155 ? -10.496 -30.659 -23.485 1.00 32.31 155 ASP L N 1
ATOM 4437 C CA . ASP C 1 155 ? -10.297 -31.347 -24.754 1.00 34.70 155 ASP L CA 1
ATOM 4438 C C . ASP C 1 155 ? -11.547 -32.058 -25.126 1.00 35.51 155 ASP L C 1
ATOM 4439 O O . ASP C 1 155 ? -11.509 -33.230 -25.577 1.00 35.62 155 ASP L O 1
ATOM 4444 N N . ASN C 1 156 ? -12.656 -31.342 -24.918 1.00 36.10 156 ASN L N 1
ATOM 4445 C CA . ASN C 1 156 ? -13.978 -31.805 -25.311 1.00 36.52 156 ASN L CA 1
ATOM 4446 C C . ASN C 1 156 ? -14.565 -32.795 -24.291 1.00 35.73 156 ASN L C 1
ATOM 4447 O O . ASN C 1 156 ? -15.717 -33.202 -24.426 1.00 36.63 156 ASN L O 1
ATOM 4452 N N . ALA C 1 157 ? -13.783 -33.197 -23.293 1.00 34.37 157 ALA L N 1
ATOM 4453 C CA . ALA C 1 157 ? -14.258 -34.175 -22.308 1.00 33.87 157 ALA L CA 1
ATOM 4454 C C . ALA C 1 157 ? -14.794 -33.572 -20.981 1.00 33.19 157 ALA L C 1
ATOM 4455 O O . ALA C 1 157 ? -14.038 -32.865 -20.278 1.00 33.47 157 ALA L O 1
ATOM 4457 N N . LEU C 1 158 ? -16.065 -33.872 -20.644 1.00 31.93 158 LEU L N 1
ATOM 4458 C CA . LEU C 1 158 ? -16.774 -33.326 -19.434 1.00 31.60 158 LEU L CA 1
ATOM 4459 C C . LEU C 1 158 ? -16.045 -33.709 -18.170 1.00 30.88 158 LEU L C 1
ATOM 4460 O O . LEU C 1 158 ? -15.635 -34.853 -18.048 1.00 31.77 158 LEU L O 1
ATOM 4465 N N . GLN C 1 159 ? -15.856 -32.767 -17.244 1.00 30.44 159 GLN L N 1
ATOM 4466 C CA . GLN C 1 159 ? -15.130 -33.034 -16.017 1.00 29.18 159 GLN L CA 1
ATOM 4467 C C . GLN C 1 159 ? -16.069 -33.380 -14.856 1.00 29.94 159 GLN L C 1
ATOM 4468 O O . GLN C 1 159 ? -17.254 -33.074 -14.864 1.00 31.40 159 GLN L O 1
ATOM 4474 N N . SER C 1 160 ? -15.534 -34.025 -13.839 1.00 29.92 160 SER L N 1
ATOM 4475 C CA . SER C 1 160 ? -16.380 -34.488 -12.746 1.00 30.49 160 SER L CA 1
ATOM 4476 C C . SER C 1 160 ? -15.567 -34.369 -11.479 1.00 29.33 160 SER L C 1
ATOM 4477 O O . SER C 1 160 ? -14.418 -34.818 -11.426 1.00 28.81 160 SER L O 1
ATOM 4480 N N . GLY C 1 161 ? -16.124 -33.650 -10.507 1.00 29.25 161 GLY L N 1
ATOM 4481 C CA . GLY C 1 161 ? -15.598 -33.632 -9.141 1.00 28.18 161 GLY L CA 1
ATOM 4482 C C . GLY C 1 161 ? -14.379 -32.794 -8.862 1.00 28.03 161 GLY L C 1
ATOM 4483 O O . GLY C 1 161 ? -13.911 -32.754 -7.727 1.00 28.07 161 GLY L O 1
ATOM 4484 N N . ASN C 1 162 ? -13.876 -32.097 -9.883 1.00 27.39 162 ASN L N 1
ATOM 4485 C CA . ASN C 1 162 ? -12.706 -31.256 -9.724 1.00 26.33 162 ASN L CA 1
ATOM 4486 C C . ASN C 1 162 ? -12.956 -29.723 -9.767 1.00 27.16 162 ASN L C 1
ATOM 4487 O O . ASN C 1 162 ? -11.992 -28.908 -9.912 1.00 26.22 162 ASN L O 1
ATOM 4492 N N . SER C 1 163 ? -14.225 -29.321 -9.625 1.00 26.26 163 SER L N 1
ATOM 4493 C CA . SER C 1 163 ? -14.539 -27.875 -9.647 1.00 26.30 163 SER L CA 1
ATOM 4494 C C . SER C 1 163 ? -15.471 -27.490 -8.498 1.00 26.16 163 SER L C 1
ATOM 4495 O O . SER C 1 163 ? -16.203 -28.329 -7.959 1.00 25.82 163 SER L O 1
ATOM 4498 N N . GLN C 1 164 ? -15.407 -26.223 -8.106 1.00 26.05 164 GLN L N 1
ATOM 4499 C CA . GLN C 1 164 ? -16.219 -25.711 -6.982 1.00 25.99 164 GLN L CA 1
ATOM 4500 C C . GLN C 1 164 ? -16.818 -24.358 -7.388 1.00 24.56 164 GLN L C 1
ATOM 4501 O O . GLN C 1 164 ? -16.121 -23.578 -8.004 1.00 23.73 164 GLN L O 1
ATOM 4507 N N . GLU C 1 165 ? -18.084 -24.090 -7.056 1.00 24.32 165 GLU L N 1
ATOM 4508 C CA . GLU C 1 165 ? -18.708 -22.790 -7.380 1.00 24.94 165 GLU L CA 1
ATOM 4509 C C . GLU C 1 165 ? -18.849 -21.884 -6.176 1.00 25.95 165 GLU L C 1
ATOM 4510 O O . GLU C 1 165 ? -18.984 -22.357 -5.044 1.00 25.88 165 GLU L O 1
ATOM 4516 N N . SER C 1 166 ? -18.863 -20.581 -6.430 1.00 25.33 166 SER L N 1
ATOM 4517 C CA . SER C 1 166 ? -19.179 -19.620 -5.407 1.00 25.06 166 SER L CA 1
ATOM 4518 C C . SER C 1 166 ? -20.131 -18.596 -6.065 1.00 25.46 166 SER L C 1
ATOM 4519 O O . SER C 1 166 ? -19.970 -18.309 -7.266 1.00 24.50 166 SER L O 1
ATOM 4522 N N . VAL C 1 167 ? -21.098 -18.045 -5.306 1.00 25.42 167 VAL L N 1
ATOM 4523 C CA . VAL C 1 167 ? -22.167 -17.114 -5.821 1.00 25.09 167 VAL L CA 1
ATOM 4524 C C . VAL C 1 167 ? -22.329 -15.935 -4.874 1.00 25.31 167 VAL L C 1
ATOM 4525 O O . VAL C 1 167 ? -22.299 -16.119 -3.636 1.00 24.98 167 VAL L O 1
ATOM 4529 N N . THR C 1 168 ? -22.449 -14.730 -5.427 1.00 24.38 168 THR L N 1
ATOM 4530 C CA . THR C 1 168 ? -22.561 -13.502 -4.622 1.00 25.46 168 THR L CA 1
ATOM 4531 C C . THR C 1 168 ? -24.023 -13.402 -4.130 1.00 24.44 168 THR L C 1
ATOM 4532 O O . THR C 1 168 ? -24.880 -14.142 -4.590 1.00 23.32 168 THR L O 1
ATOM 4536 N N . GLU C 1 169 ? -24.317 -12.476 -3.223 1.00 25.23 169 GLU L N 1
ATOM 4537 C CA . GLU C 1 169 ? -25.720 -12.214 -2.857 1.00 25.79 169 GLU L CA 1
ATOM 4538 C C . GLU C 1 169 ? -26.305 -11.344 -3.986 1.00 25.74 169 GLU L C 1
ATOM 4539 O O . GLU C 1 169 ? -25.568 -10.809 -4.841 1.00 24.74 169 GLU L O 1
ATOM 4545 N N . GLN C 1 170 ? -27.623 -11.171 -3.968 1.00 26.44 170 GLN L N 1
ATOM 4546 C CA . GLN C 1 170 ? -28.272 -10.309 -4.946 1.00 27.22 170 GLN L CA 1
ATOM 4547 C C . GLN C 1 170 ? -27.642 -8.931 -4.919 1.00 27.61 170 GLN L C 1
ATOM 4548 O O . GLN C 1 170 ? -27.470 -8.345 -3.840 1.00 27.96 170 GLN L O 1
ATOM 4554 N N . ASP C 1 171 ? -27.272 -8.428 -6.093 1.00 27.52 171 ASP L N 1
ATOM 4555 C CA . ASP C 1 171 ? -26.746 -7.061 -6.214 1.00 28.13 171 ASP L CA 1
ATOM 4556 C C . ASP C 1 171 ? -27.825 -6.084 -5.698 1.00 28.39 171 ASP L C 1
ATOM 4557 O O . ASP C 1 171 ? -29.006 -6.293 -5.937 1.00 27.48 171 ASP L O 1
ATOM 4562 N N . SER C 1 172 ? -27.418 -5.039 -4.987 1.00 30.01 172 SER L N 1
ATOM 4563 C CA . SER C 1 172 ? -28.373 -4.061 -4.407 1.00 31.74 172 SER L CA 1
ATOM 4564 C C . SER C 1 172 ? -28.948 -3.109 -5.459 1.00 32.40 172 SER L C 1
ATOM 4565 O O . SER C 1 172 ? -29.993 -2.520 -5.250 1.00 33.28 172 SER L O 1
ATOM 4568 N N . LYS C 1 173 ? -28.249 -2.916 -6.572 1.00 33.13 173 LYS L N 1
ATOM 4569 C CA . LYS C 1 173 ? -28.779 -2.063 -7.637 1.00 33.94 173 LYS L CA 1
ATOM 4570 C C . LYS C 1 173 ? -29.695 -2.820 -8.596 1.00 32.99 173 LYS L C 1
ATOM 4571 O O . LYS C 1 173 ? -30.715 -2.298 -8.993 1.00 33.55 173 LYS L O 1
ATOM 4577 N N . ASP C 1 174 ? -29.342 -4.036 -8.985 1.00 31.47 174 ASP L N 1
ATOM 4578 C CA . ASP C 1 174 ? -30.144 -4.679 -10.036 1.00 30.61 174 ASP L CA 1
ATOM 4579 C C . ASP C 1 174 ? -30.684 -6.057 -9.682 1.00 29.13 174 ASP L C 1
ATOM 4580 O O . ASP C 1 174 ? -31.437 -6.628 -10.470 1.00 29.10 174 ASP L O 1
ATOM 4585 N N . SER C 1 175 ? -30.338 -6.552 -8.488 1.00 27.67 175 SER L N 1
ATOM 4586 C CA . SER C 1 175 ? -30.904 -7.828 -7.924 1.00 26.84 175 SER L CA 1
ATOM 4587 C C . SER C 1 175 ? -30.493 -9.096 -8.690 1.00 26.51 175 SER L C 1
ATOM 4588 O O . SER C 1 175 ? -31.120 -10.181 -8.535 1.00 27.42 175 SER L O 1
ATOM 4591 N N . THR C 1 176 ? -29.443 -8.979 -9.498 1.00 25.23 176 THR L N 1
ATOM 4592 C CA . THR C 1 176 ? -28.912 -10.145 -10.203 1.00 24.02 176 THR L CA 1
ATOM 4593 C C . THR C 1 176 ? -27.829 -10.819 -9.369 1.00 24.16 176 THR L C 1
ATOM 4594 O O . THR C 1 176 ? -27.353 -10.288 -8.345 1.00 23.02 176 THR L O 1
ATOM 4598 N N . TYR C 1 177 ? -27.410 -11.979 -9.859 1.00 24.61 177 TYR L N 1
ATOM 4599 C CA . TYR C 1 177 ? -26.356 -12.754 -9.237 1.00 25.06 177 TYR L CA 1
ATOM 4600 C C . TYR C 1 177 ? -25.039 -12.734 -10.050 1.00 25.42 177 TYR L C 1
ATOM 4601 O O . TYR C 1 177 ? -25.033 -12.392 -11.247 1.00 25.49 177 TYR L O 1
ATOM 4610 N N . SER C 1 178 ? -23.923 -13.016 -9.370 1.00 24.39 178 SER L N 1
ATOM 4611 C CA . SER C 1 178 ? -22.660 -13.287 -10.041 1.00 23.73 178 SER L CA 1
ATOM 4612 C C . SER C 1 178 ? -22.075 -14.604 -9.454 1.00 24.31 178 SER L C 1
ATOM 4613 O O . SER C 1 178 ? -22.375 -14.962 -8.306 1.00 23.45 178 SER L O 1
ATOM 4616 N N . LEU C 1 179 ? -21.296 -15.338 -10.260 1.00 22.67 179 LEU L N 1
ATOM 4617 C CA . LEU C 1 179 ? -20.875 -16.692 -9.937 1.00 21.92 179 LEU L CA 1
ATOM 4618 C C . LEU C 1 179 ? -19.500 -16.946 -10.480 1.00 22.73 179 LEU L C 1
ATOM 4619 O O . LEU C 1 179 ? -19.136 -16.444 -11.550 1.00 21.68 179 LEU L O 1
ATOM 4624 N N . SER C 1 180 ? -18.722 -17.722 -9.734 1.00 23.04 180 SER L N 1
ATOM 4625 C CA . SER C 1 180 ? -17.451 -18.187 -10.251 1.00 24.48 180 SER L CA 1
ATOM 4626 C C . SER C 1 180 ? -17.482 -19.690 -10.122 1.00 24.72 180 SER L C 1
ATOM 4627 O O . SER C 1 180 ? -18.113 -20.216 -9.195 1.00 25.93 180 SER L O 1
ATOM 4630 N N . SER C 1 181 ? -16.826 -20.361 -11.062 1.00 23.93 181 SER L N 1
ATOM 4631 C CA . SER C 1 181 ? -16.625 -21.791 -11.022 1.00 23.78 181 SER L CA 1
ATOM 4632 C C . SER C 1 181 ? -15.168 -21.896 -11.217 1.00 23.52 181 SER L C 1
ATOM 4633 O O . SER C 1 181 ? -14.620 -21.279 -12.154 1.00 23.83 181 SER L O 1
ATOM 4636 N N . THR C 1 182 ? -14.543 -22.678 -10.343 1.00 23.38 182 THR L N 1
ATOM 4637 C CA . THR C 1 182 ? -13.106 -22.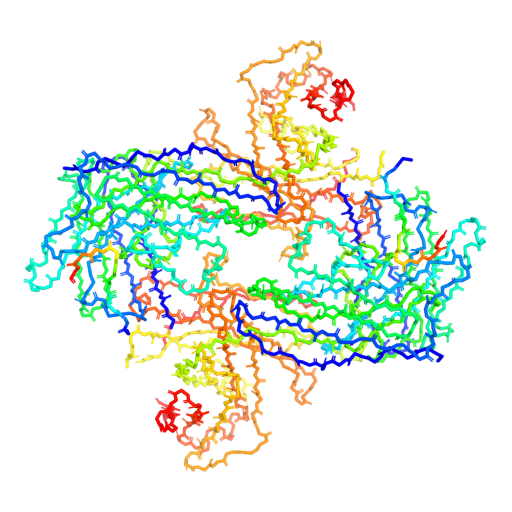795 -10.284 1.00 24.53 182 THR L CA 1
ATOM 4638 C C . THR C 1 182 ? -12.708 -24.275 -10.476 1.00 25.60 182 THR L C 1
ATOM 4639 O O . THR C 1 182 ? -13.205 -25.142 -9.729 1.00 26.80 182 THR L O 1
ATOM 4643 N N . LEU C 1 183 ? -11.842 -24.546 -11.458 1.00 25.53 183 LEU L N 1
ATOM 4644 C CA . LEU C 1 183 ? -11.362 -25.894 -11.776 1.00 26.01 183 LEU L CA 1
ATOM 4645 C C . LEU C 1 183 ? -9.941 -26.004 -11.246 1.00 26.60 183 LEU L C 1
ATOM 4646 O O . LEU C 1 183 ? -9.069 -25.241 -11.641 1.00 26.79 183 LEU L O 1
ATOM 4651 N N . THR C 1 184 ? -9.690 -26.943 -10.349 1.00 27.89 184 THR L N 1
ATOM 4652 C CA . THR C 1 184 ? -8.326 -27.133 -9.883 1.00 29.48 184 THR L CA 1
ATOM 4653 C C . THR C 1 184 ? -7.678 -28.458 -10.377 1.00 30.97 184 THR L C 1
ATOM 4654 O O . THR C 1 184 ? -8.341 -29.505 -10.447 1.00 31.29 184 THR L O 1
ATOM 4658 N N . LEU C 1 185 ? -6.403 -28.363 -10.773 1.00 32.07 185 LEU L N 1
ATOM 4659 C CA . LEU C 1 185 ? -5.573 -29.504 -11.129 1.00 32.61 185 LEU L CA 1
ATOM 4660 C C . LEU C 1 185 ? -4.094 -29.231 -10.806 1.00 33.63 185 LEU L C 1
ATOM 4661 O O . LEU C 1 185 ? -3.657 -28.066 -10.643 1.00 33.16 185 LEU L O 1
ATOM 4666 N N . SER C 1 186 ? -3.324 -30.316 -10.715 1.00 34.76 186 SER L N 1
ATOM 4667 C CA . SER C 1 186 ? -1.859 -30.228 -10.610 1.00 35.45 186 SER L CA 1
ATOM 4668 C C . SER C 1 186 ? -1.251 -29.664 -11.896 1.00 35.70 186 SER L C 1
ATOM 4669 O O . SER C 1 186 ? -1.781 -29.859 -12.977 1.00 34.48 186 SER L O 1
ATOM 4672 N N . LYS C 1 187 ? -0.137 -28.953 -11.746 1.00 36.94 187 LYS L N 1
ATOM 4673 C CA . LYS C 1 187 ? 0.678 -28.541 -12.883 1.00 39.01 187 LYS L CA 1
ATOM 4674 C C . LYS C 1 187 ? 0.912 -29.645 -13.918 1.00 39.72 187 LYS L C 1
ATOM 4675 O O . LYS C 1 187 ? 0.928 -29.369 -15.108 1.00 39.90 187 LYS L O 1
ATOM 4681 N N . ALA C 1 188 ? 1.132 -30.871 -13.451 1.00 40.79 188 ALA L N 1
ATOM 4682 C CA . ALA C 1 188 ? 1.383 -32.003 -14.333 1.00 41.23 188 ALA L CA 1
ATOM 4683 C C . ALA C 1 188 ? 0.144 -32.321 -15.170 1.00 41.51 188 ALA L C 1
ATOM 4684 O O . ALA C 1 188 ? 0.222 -32.381 -16.408 1.00 41.99 188 ALA L O 1
ATOM 4686 N N . ASP C 1 189 ? -0.994 -32.476 -14.507 1.00 41.05 189 ASP L N 1
ATOM 4687 C CA . ASP C 1 189 ? -2.250 -32.750 -15.200 1.00 41.45 189 ASP L CA 1
ATOM 4688 C C . ASP C 1 189 ? -2.683 -31.640 -16.136 1.00 41.02 189 ASP L C 1
ATOM 4689 O O . ASP C 1 189 ? -3.228 -31.897 -17.200 1.00 41.79 189 ASP L O 1
ATOM 4694 N N . TYR C 1 190 ? -2.459 -30.409 -15.710 1.00 40.27 190 TYR L N 1
ATOM 4695 C CA . TYR C 1 190 ? -2.761 -29.272 -16.525 1.00 39.71 190 TYR L CA 1
ATOM 4696 C C . TYR C 1 190 ? -1.933 -29.364 -17.805 1.00 39.60 190 TYR L C 1
ATOM 4697 O O . TYR C 1 190 ? -2.484 -29.230 -18.877 1.00 39.65 190 TYR L O 1
ATOM 4706 N N . GLU C 1 191 ? -0.627 -29.624 -17.689 1.00 39.61 191 GLU L N 1
ATOM 4707 C CA . GLU C 1 191 ? 0.258 -29.687 -18.863 1.00 39.95 191 GLU L CA 1
ATOM 4708 C C . GLU C 1 191 ? -0.026 -30.886 -19.793 1.00 39.63 191 GLU L C 1
ATOM 4709 O O . GLU C 1 191 ? 0.727 -31.110 -20.737 1.00 39.74 191 GLU L O 1
ATOM 4715 N N . LYS C 1 192 ? -1.084 -31.652 -19.511 1.00 39.24 192 LYS L N 1
ATOM 4716 C CA . LYS C 1 192 ? -1.430 -32.888 -20.240 1.00 38.96 192 LYS L CA 1
ATOM 4717 C C . LYS C 1 192 ? -2.334 -32.600 -21.416 1.00 38.06 192 LYS L C 1
ATOM 4718 O O . LYS C 1 192 ? -2.378 -33.358 -22.385 1.00 38.21 192 LYS L O 1
ATOM 4724 N N . HIS C 1 193 ? -3.085 -31.513 -21.331 1.00 37.38 193 HIS L N 1
ATOM 4725 C CA . HIS C 1 193 ? -4.109 -31.250 -22.340 1.00 36.16 193 HIS L CA 1
ATOM 4726 C C . HIS C 1 193 ? -4.035 -29.819 -22.871 1.00 36.18 193 HIS L C 1
ATOM 4727 O O . HIS C 1 193 ? -3.409 -28.945 -22.270 1.00 36.70 193 HIS L O 1
ATOM 4734 N N . LYS C 1 194 ? -4.722 -29.596 -23.982 1.00 36.05 194 LYS L N 1
ATOM 4735 C CA . LYS C 1 194 ? -4.604 -28.392 -24.776 1.00 36.38 194 LYS L CA 1
ATOM 4736 C C . LYS C 1 194 ? -5.785 -27.409 -24.600 1.00 35.05 194 LYS L C 1
ATOM 4737 O O . LYS C 1 194 ? -5.579 -26.171 -24.488 1.00 35.30 194 LYS L O 1
ATOM 4743 N N . VAL C 1 195 ? -7.007 -27.949 -24.610 1.00 32.68 195 VAL L N 1
ATOM 4744 C CA . VAL C 1 195 ? -8.218 -27.113 -24.681 1.00 31.32 195 VAL L CA 1
ATOM 4745 C C . VAL C 1 195 ? -9.005 -27.096 -23.351 1.00 30.66 195 VAL L C 1
ATOM 4746 O O . VAL C 1 195 ? -9.427 -28.148 -22.858 1.00 30.15 195 VAL L O 1
ATOM 4750 N N . TYR C 1 196 ? -9.182 -25.900 -22.794 1.00 29.55 196 TYR L N 1
ATOM 4751 C CA . TYR C 1 196 ? -9.978 -25.700 -21.569 1.00 29.01 196 TYR L CA 1
ATOM 4752 C C . TYR C 1 196 ? -11.171 -24.824 -21.834 1.00 28.82 196 TYR L C 1
ATOM 4753 O O . TYR C 1 196 ? -11.058 -23.734 -22.380 1.00 28.93 196 TYR L O 1
ATOM 4762 N N . ALA C 1 197 ? -12.314 -25.313 -21.388 1.00 28.59 197 ALA L N 1
ATOM 4763 C CA . ALA C 1 197 ? -13.579 -24.780 -21.759 1.00 27.72 197 ALA L CA 1
ATOM 4764 C C . ALA C 1 197 ? -14.526 -24.780 -20.568 1.00 27.76 197 ALA L C 1
ATOM 4765 O O . ALA C 1 197 ? -14.626 -25.765 -19.791 1.00 27.51 197 ALA L O 1
ATOM 4767 N N . CYS C 1 198 ? -15.217 -23.649 -20.466 1.00 27.40 198 CYS L N 1
ATOM 4768 C CA . CYS C 1 198 ? -16.306 -23.401 -19.556 1.00 27.96 198 CYS L CA 1
ATOM 4769 C C . CYS C 1 198 ? -17.608 -23.279 -20.361 1.00 26.89 198 CYS L C 1
ATOM 4770 O O . CYS C 1 198 ? -17.736 -22.378 -21.244 1.00 25.92 198 CYS L O 1
ATOM 4773 N N . GLU C 1 199 ? -18.585 -24.142 -20.059 1.00 26.70 199 GLU L N 1
ATOM 4774 C CA . GLU C 1 199 ? -19.877 -24.125 -20.787 1.00 26.61 199 GLU L CA 1
ATOM 4775 C C . GLU C 1 199 ? -21.086 -23.760 -19.950 1.00 26.53 199 GLU L C 1
ATOM 4776 O O . GLU C 1 199 ? -21.457 -24.515 -19.036 1.00 26.16 199 GLU L O 1
ATOM 4782 N N . VAL C 1 200 ? -21.744 -22.643 -20.294 1.00 26.27 200 VAL L N 1
ATOM 4783 C CA . VAL C 1 200 ? -22.812 -22.109 -19.456 1.00 27.06 200 VAL L CA 1
ATOM 4784 C C . VAL C 1 200 ? -24.211 -22.204 -20.034 1.00 28.49 200 VAL L C 1
ATOM 4785 O O . VAL C 1 200 ? -24.472 -21.668 -21.112 1.00 29.38 200 VAL L O 1
ATOM 4789 N N . THR C 1 201 ? -25.094 -22.877 -19.279 1.00 29.04 201 THR L N 1
ATOM 4790 C CA . THR C 1 201 ? -26.515 -23.031 -19.556 1.00 30.05 201 THR L CA 1
ATOM 4791 C C . THR C 1 201 ? -27.394 -22.210 -18.567 1.00 30.77 201 THR L C 1
ATOM 4792 O O . THR C 1 201 ? -27.264 -22.344 -17.340 1.00 29.72 201 THR L O 1
ATOM 4796 N N . HIS C 1 202 ? -28.276 -21.367 -19.106 1.00 30.74 202 HIS L N 1
ATOM 4797 C CA . HIS C 1 202 ? -29.081 -20.439 -18.288 1.00 32.38 202 HIS L CA 1
ATOM 4798 C C . HIS C 1 202 ? -30.258 -20.041 -19.120 1.00 32.75 202 HIS L C 1
ATOM 4799 O O . HIS C 1 202 ? -30.105 -19.837 -20.325 1.00 33.92 202 HIS L O 1
ATOM 4806 N N . GLN C 1 203 ? -31.401 -19.866 -18.469 1.00 33.83 203 GLN L N 1
ATOM 4807 C CA . GLN C 1 203 ? -32.649 -19.605 -19.155 1.00 35.67 203 GLN L CA 1
ATOM 4808 C C . GLN C 1 203 ? -32.654 -18.266 -19.873 1.00 36.38 203 GLN L C 1
ATOM 4809 O O . GLN C 1 203 ? -33.526 -18.018 -20.694 1.00 37.31 203 GLN L O 1
ATOM 4815 N N . GLY C 1 204 ? -31.674 -17.413 -19.593 1.00 36.23 204 GLY L N 1
ATOM 4816 C CA . GLY C 1 204 ? -31.531 -16.165 -20.337 1.00 36.55 204 GLY L CA 1
ATOM 4817 C C . GLY C 1 204 ? -30.869 -16.379 -21.689 1.00 36.54 204 GLY L C 1
ATOM 4818 O O . GLY C 1 204 ? -30.874 -15.477 -22.530 1.00 36.38 204 GLY L O 1
ATOM 4819 N N . LEU C 1 205 ? -30.320 -17.580 -21.894 1.00 36.44 205 LEU L N 1
ATOM 4820 C CA . LEU C 1 205 ? -29.482 -17.863 -23.053 1.00 36.72 205 LEU L CA 1
ATOM 4821 C C . LEU C 1 205 ? -30.109 -18.865 -24.044 1.00 37.82 205 LEU L C 1
ATOM 4822 O O . LEU C 1 205 ? -30.390 -20.015 -23.685 1.00 37.24 205 LEU L O 1
ATOM 4827 N N . SER C 1 206 ? -30.306 -18.393 -25.290 1.00 38.62 206 SER L N 1
ATOM 4828 C CA . SER C 1 206 ? -30.805 -19.175 -26.437 1.00 38.70 206 SER L CA 1
ATOM 4829 C C . SER C 1 206 ? -30.340 -20.616 -26.411 1.00 38.10 206 SER L C 1
ATOM 4830 O O . SER C 1 206 ? -31.135 -21.545 -26.607 1.00 38.39 206 SER L O 1
ATOM 4833 N N . SER C 1 207 ? -29.039 -20.788 -26.198 1.00 36.95 207 SER L N 1
ATOM 4834 C CA . SER C 1 207 ? -28.432 -22.107 -26.089 1.00 36.17 207 SER L CA 1
ATOM 4835 C C . SER C 1 207 ? -27.112 -21.944 -25.329 1.00 35.57 207 SER L C 1
ATOM 4836 O O . SER C 1 207 ? -26.605 -20.839 -25.251 1.00 36.15 207 SER L O 1
ATOM 4839 N N . PRO C 1 208 ? -26.538 -23.038 -24.794 1.00 35.15 208 PRO L N 1
ATOM 4840 C CA . PRO C 1 208 ? -25.329 -22.953 -23.968 1.00 34.30 208 PRO L CA 1
ATOM 4841 C C . PRO C 1 208 ? -24.214 -22.068 -24.547 1.00 33.99 208 PRO L C 1
ATOM 4842 O O . PRO C 1 208 ? -23.910 -22.130 -25.749 1.00 33.31 208 PRO L O 1
ATOM 4846 N N . VAL C 1 209 ? -23.634 -21.226 -23.701 1.00 32.90 209 VAL L N 1
ATOM 4847 C CA . VAL C 1 209 ? -22.528 -20.381 -24.139 1.00 32.38 209 VAL L CA 1
ATOM 4848 C C . VAL C 1 209 ? -21.235 -21.016 -23.628 1.00 31.80 209 VAL L C 1
ATOM 4849 O O . VAL C 1 209 ? -21.187 -21.457 -22.499 1.00 30.97 209 VAL L O 1
ATOM 4853 N N . THR C 1 210 ? -20.214 -21.069 -24.489 1.00 31.16 210 THR L N 1
ATOM 4854 C CA . THR C 1 210 ? -18.948 -21.709 -24.207 1.00 30.01 210 THR L CA 1
ATOM 4855 C C . THR C 1 210 ? -17.809 -20.702 -24.308 1.00 30.49 210 THR L C 1
ATOM 4856 O O . THR C 1 210 ? -17.654 -20.022 -25.326 1.00 30.60 210 THR L O 1
ATOM 4860 N N . LYS C 1 211 ? -16.993 -20.610 -23.269 1.00 30.28 211 LYS L N 1
ATOM 4861 C CA . LYS C 1 211 ? -15.789 -19.792 -23.347 1.00 30.70 211 LYS L CA 1
ATOM 4862 C C . LYS C 1 211 ? -14.630 -20.739 -23.136 1.00 31.03 211 LYS L C 1
ATOM 4863 O O . LYS C 1 211 ? -14.666 -21.559 -22.217 1.00 32.09 211 LYS L O 1
ATOM 4869 N N . SER C 1 212 ? -13.589 -20.620 -23.944 1.00 31.57 212 SER L N 1
ATOM 4870 C CA . SER C 1 212 ? -12.483 -21.586 -23.888 1.00 32.33 212 SER L CA 1
ATOM 4871 C C . SER C 1 212 ? -11.185 -20.983 -24.361 1.00 31.49 212 SER L C 1
ATOM 4872 O O . SER C 1 212 ? -11.189 -20.123 -25.223 1.00 31.25 212 SER L O 1
ATOM 4875 N N . PHE C 1 213 ? -10.070 -21.458 -23.830 1.00 31.36 213 PHE L N 1
ATOM 4876 C CA . PHE C 1 213 ? -8.768 -21.061 -24.369 1.00 32.07 213 PHE L CA 1
ATOM 4877 C C . PHE C 1 213 ? -7.978 -22.313 -24.757 1.00 33.36 213 PHE L C 1
ATOM 4878 O O . PHE C 1 213 ? -8.332 -23.412 -24.337 1.00 32.38 213 PHE L O 1
ATOM 4886 N N . ASN C 1 214 ? -6.892 -22.140 -25.519 1.00 35.12 214 ASN L N 1
ATOM 4887 C CA . ASN C 1 214 ? -5.931 -23.211 -25.705 1.00 37.18 214 ASN L CA 1
ATOM 4888 C C . ASN C 1 214 ? -4.714 -22.881 -24.858 1.00 38.66 214 ASN L C 1
ATOM 4889 O O . ASN C 1 214 ? -4.270 -21.734 -24.853 1.00 39.09 214 ASN L O 1
ATOM 4894 N N . ARG C 1 215 ? -4.174 -23.869 -24.139 1.00 39.71 215 ARG L N 1
ATOM 4895 C CA . ARG C 1 215 ? -3.080 -23.604 -23.210 1.00 41.47 215 ARG L CA 1
ATOM 4896 C C . ARG C 1 215 ? -1.781 -23.209 -23.912 1.00 42.66 215 ARG L C 1
ATOM 4897 O O . ARG C 1 215 ? -1.065 -24.051 -24.453 1.00 43.51 215 ARG L O 1
ATOM 4905 N N . GLY C 1 216 ? -1.469 -21.921 -23.889 1.00 43.88 216 GLY L N 1
ATOM 4906 C CA . GLY C 1 216 ? -0.310 -21.409 -24.613 1.00 44.26 216 GLY L CA 1
ATOM 4907 C C . GLY C 1 216 ? -0.678 -20.251 -25.525 1.00 44.93 216 GLY L C 1
ATOM 4908 O O . GLY C 1 216 ? 0.190 -19.410 -25.748 1.00 45.51 216 GLY L O 1
ATOM 4910 N N . GLU D 2 1 ? -26.675 6.834 21.550 1.00 33.67 1 GLU H N 1
ATOM 4911 C CA . GLU D 2 1 ? -26.794 5.569 20.758 1.00 33.78 1 GLU H CA 1
ATOM 4912 C C . GLU D 2 1 ? -26.529 4.285 21.568 1.00 31.76 1 GLU H C 1
ATOM 4913 O O . GLU D 2 1 ? -25.625 4.242 22.429 1.00 31.94 1 GLU H O 1
ATOM 4919 N N . VAL D 2 2 ? -27.350 3.273 21.283 1.00 29.62 2 VAL H N 1
ATOM 4920 C CA . VAL D 2 2 ? -27.190 1.913 21.793 1.00 28.18 2 VAL H CA 1
ATOM 4921 C C . VAL D 2 2 ? -25.960 1.295 21.124 1.00 27.76 2 VAL H C 1
ATOM 4922 O O . VAL D 2 2 ? -25.785 1.453 19.928 1.00 28.91 2 VAL H O 1
ATOM 4926 N N . GLN D 2 3 ? -25.087 0.646 21.895 1.00 25.19 3 GLN H N 1
ATOM 4927 C CA . GLN D 2 3 ? -23.915 -0.017 21.353 1.00 24.46 3 GLN H CA 1
ATOM 4928 C C . GLN D 2 3 ? -23.665 -1.313 22.160 1.00 23.80 3 GLN H C 1
ATOM 4929 O O . GLN D 2 3 ? -23.795 -1.315 23.380 1.00 23.79 3 GLN H O 1
ATOM 4935 N N . LEU D 2 4 ? -23.389 -2.398 21.443 1.00 22.70 4 LEU H N 1
ATOM 4936 C CA . LEU D 2 4 ? -22.987 -3.693 21.966 1.00 23.08 4 LEU H CA 1
ATOM 4937 C C . LEU D 2 4 ? -21.735 -4.082 21.225 1.00 23.29 4 LEU H C 1
ATOM 4938 O O . LEU D 2 4 ? -21.765 -4.254 19.995 1.00 22.49 4 LEU H O 1
ATOM 4943 N N . VAL D 2 5 ? -20.642 -4.244 21.970 1.00 23.47 5 VAL H N 1
ATOM 4944 C CA . VAL D 2 5 ? -19.330 -4.418 21.373 1.00 23.95 5 VAL H CA 1
ATOM 4945 C C . VAL D 2 5 ? -18.675 -5.659 21.947 1.00 24.23 5 VAL H C 1
ATOM 4946 O O . VAL D 2 5 ? -18.124 -5.644 23.049 1.00 24.74 5 VAL H O 1
ATOM 4950 N N . GLU D 2 6 ? -18.691 -6.701 21.136 1.00 24.12 6 GLU H N 1
ATOM 4951 C CA . GLU D 2 6 ? -18.224 -8.046 21.457 1.00 25.55 6 GLU H CA 1
ATOM 4952 C C . GLU D 2 6 ? -16.711 -8.144 21.327 1.00 25.88 6 GLU H C 1
ATOM 4953 O O . GLU D 2 6 ? -16.135 -7.438 20.533 1.00 26.77 6 GLU H O 1
ATOM 4959 N N . SER D 2 7 ? -16.069 -9.038 22.064 1.00 25.66 7 SER H N 1
ATOM 4960 C CA . SER D 2 7 ? -14.652 -9.223 21.911 1.00 25.56 7 SER H CA 1
ATOM 4961 C C . SER D 2 7 ? -14.157 -10.539 22.517 1.00 25.77 7 SER H C 1
ATOM 4962 O O . SER D 2 7 ? -14.863 -11.165 23.341 1.00 25.71 7 SER H O 1
ATOM 4965 N N . GLY D 2 8 ? -12.971 -10.950 22.060 1.00 25.09 8 GLY H N 1
ATOM 4966 C CA . GLY D 2 8 ? -12.219 -12.068 22.597 1.00 25.62 8 GLY H CA 1
ATOM 4967 C C . GLY D 2 8 ? -12.181 -13.221 21.600 1.00 26.41 8 GLY H C 1
ATOM 4968 O O . GLY D 2 8 ? -11.649 -14.290 21.901 1.00 26.33 8 GLY H O 1
ATOM 4969 N N . GLY D 2 9 ? -12.782 -13.028 20.419 1.00 26.79 9 GLY H N 1
ATOM 4970 C CA . GLY D 2 9 ? -12.939 -14.141 19.463 1.00 26.89 9 GLY H CA 1
ATOM 4971 C C . GLY D 2 9 ? -11.590 -14.477 18.858 1.00 27.40 9 GLY H C 1
ATOM 4972 O O . GLY D 2 9 ? -10.750 -13.611 18.751 1.00 26.38 9 GLY H O 1
ATOM 4973 N N . GLY D 2 10 ? -11.385 -15.742 18.474 1.00 28.55 10 GLY H N 1
ATOM 4974 C CA . GLY D 2 10 ? -10.083 -16.205 17.939 1.00 28.75 10 GLY H CA 1
ATOM 4975 C C . GLY D 2 10 ? -10.019 -17.680 17.545 1.00 28.68 10 GLY H C 1
ATOM 4976 O O . GLY D 2 10 ? -10.937 -18.441 17.785 1.00 28.85 10 GLY H O 1
ATOM 4977 N N . LEU D 2 11 ? -8.925 -18.085 16.912 1.00 29.66 11 LEU H N 1
ATOM 4978 C CA . LEU D 2 11 ? -8.662 -19.509 16.642 1.00 29.55 11 LEU H CA 1
ATOM 4979 C C . LEU D 2 11 ? -8.316 -20.234 17.967 1.00 29.70 11 LEU H C 1
ATOM 4980 O O . LEU D 2 11 ? -7.447 -19.791 18.695 1.00 29.99 11 LEU H O 1
ATOM 4985 N N . VAL D 2 12 ? -9.025 -21.313 18.280 1.00 30.37 12 VAL H N 1
ATOM 4986 C CA . VAL D 2 12 ? -8.731 -22.120 19.470 1.00 30.95 12 VAL H CA 1
ATOM 4987 C C . VAL D 2 12 ? -8.768 -23.616 19.141 1.00 30.93 12 VAL H C 1
ATOM 4988 O O . VAL D 2 12 ? -9.507 -24.050 18.250 1.00 31.25 12 VAL H O 1
ATOM 4992 N N . GLN D 2 13 ? -7.897 -24.367 19.816 1.00 31.10 13 GLN H N 1
ATOM 4993 C CA . GLN D 2 13 ? -7.788 -25.834 19.745 1.00 31.38 13 GLN H CA 1
ATOM 4994 C C . GLN D 2 13 ? -9.033 -26.499 20.275 1.00 30.19 13 GLN H C 1
ATOM 4995 O O . GLN D 2 13 ? -9.549 -26.069 21.308 1.00 31.49 13 GLN H O 1
ATOM 5001 N N . PRO D 2 14 ? -9.522 -27.544 19.588 1.00 29.08 14 PRO H N 1
ATOM 5002 C CA . PRO D 2 14 ? -10.585 -28.371 20.138 1.00 29.48 14 PRO H CA 1
ATOM 5003 C C . PRO D 2 14 ? -10.186 -28.860 21.556 1.00 29.63 14 PRO H C 1
ATOM 5004 O O . PRO D 2 14 ? -9.010 -29.153 21.786 1.00 30.14 14 PRO H O 1
ATOM 5008 N N . GLY D 2 15 ? -11.131 -28.890 22.493 1.00 28.53 15 GLY H N 1
ATOM 5009 C CA . GLY D 2 15 ? -10.796 -29.164 23.867 1.00 28.30 15 GLY H CA 1
ATOM 5010 C C . GLY D 2 15 ? -10.333 -27.898 24.601 1.00 28.89 15 GLY H C 1
ATOM 5011 O O . GLY D 2 15 ? -10.288 -27.874 25.857 1.00 28.76 15 GLY H O 1
ATOM 5012 N N . GLY D 2 16 ? -10.040 -26.835 23.847 1.00 27.26 16 GLY H N 1
ATOM 5013 C CA . GLY D 2 16 ? -9.606 -25.610 24.455 1.00 27.75 16 GLY H CA 1
ATOM 5014 C C . GLY D 2 16 ? -10.653 -24.786 25.214 1.00 28.95 16 GLY H C 1
ATOM 5015 O O . GLY D 2 16 ? -11.843 -25.145 25.308 1.00 29.76 16 GLY H O 1
ATOM 5016 N N . SER D 2 17 ? -10.168 -23.656 25.711 1.00 29.89 17 SER H N 1
ATOM 5017 C CA . SER D 2 17 ? -10.903 -22.605 26.374 1.00 30.94 17 SER H CA 1
ATOM 5018 C C . SER D 2 17 ? -10.754 -21.272 25.665 1.00 31.58 17 SER H C 1
ATOM 5019 O O . SER D 2 17 ? -9.752 -21.032 24.985 1.00 32.43 17 SER H O 1
ATOM 5022 N N . LEU D 2 18 ? -11.724 -20.377 25.904 1.00 32.05 18 LEU H N 1
ATOM 5023 C CA . LEU D 2 18 ? -11.715 -19.003 25.354 1.00 31.84 18 LEU H CA 1
ATOM 5024 C C . LEU D 2 18 ? -12.675 -18.155 26.173 1.00 31.01 18 LEU H C 1
ATOM 5025 O O . LEU D 2 18 ? -13.766 -18.605 26.471 1.00 30.55 18 LEU H O 1
ATOM 5030 N N . ARG D 2 19 ? -12.259 -16.950 26.542 1.00 31.10 19 ARG H N 1
ATOM 5031 C CA . ARG D 2 19 ? -13.151 -15.973 27.188 1.00 31.06 19 ARG H CA 1
ATOM 5032 C C . ARG D 2 19 ? -13.593 -14.822 26.295 1.00 30.04 19 ARG H C 1
ATOM 5033 O O . ARG D 2 19 ? -12.767 -14.038 25.823 1.00 30.70 19 ARG H O 1
ATOM 5041 N N . LEU D 2 20 ? -14.908 -14.698 26.124 1.00 29.28 20 LEU H N 1
ATOM 5042 C CA . LEU D 2 20 ? -15.520 -13.592 25.372 1.00 28.01 20 LEU H CA 1
ATOM 5043 C C . LEU D 2 20 ? -16.023 -12.506 26.320 1.00 27.19 20 LEU H C 1
ATOM 5044 O O . LEU D 2 20 ? -16.604 -12.809 27.358 1.00 26.31 20 LEU H O 1
ATOM 5049 N N . SER D 2 21 ? -15.772 -11.248 25.967 1.00 27.04 21 SER H N 1
ATOM 5050 C CA . SER D 2 21 ? -16.450 -10.159 26.620 1.00 28.32 21 SER H CA 1
ATOM 5051 C C . SER D 2 21 ? -17.301 -9.242 25.705 1.00 27.75 21 SER H C 1
ATOM 5052 O O . SER D 2 21 ? -17.385 -9.430 24.498 1.00 28.31 21 SER H O 1
ATOM 5055 N N . CYS D 2 22 ? -17.982 -8.294 26.327 1.00 27.74 22 CYS H N 1
ATOM 5056 C CA . CYS D 2 22 ? -19.013 -7.530 25.690 1.00 27.85 22 CYS H CA 1
ATOM 5057 C C . CYS D 2 22 ? -19.153 -6.302 26.586 1.00 28.25 22 CYS H C 1
ATOM 5058 O O . CYS D 2 22 ? -19.136 -6.427 27.817 1.00 27.98 22 CYS H O 1
ATOM 5061 N N . ALA D 2 23 ? -19.244 -5.123 25.968 1.00 27.69 23 ALA H N 1
ATOM 5062 C CA . ALA D 2 23 ? -19.539 -3.866 26.662 1.00 26.36 23 ALA H CA 1
ATOM 5063 C C . ALA D 2 23 ? -20.713 -3.166 25.985 1.00 26.62 23 ALA H C 1
ATOM 5064 O O . ALA D 2 23 ? -20.840 -3.180 24.739 1.00 27.37 23 ALA H O 1
ATOM 5066 N N . ALA D 2 24 ? -21.593 -2.581 26.799 1.00 25.59 24 ALA H N 1
ATOM 5067 C CA . ALA D 2 24 ? -22.864 -2.092 26.328 1.00 26.06 24 ALA H CA 1
ATOM 5068 C C . ALA D 2 24 ? -23.050 -0.671 26.765 1.00 26.18 24 ALA H C 1
ATOM 5069 O O . ALA D 2 24 ? -22.499 -0.257 27.780 1.00 25.87 24 ALA H O 1
ATOM 5071 N N . SER D 2 25 ? -23.762 0.111 25.955 1.00 26.39 25 SER H N 1
ATOM 5072 C CA . SER D 2 25 ? -24.006 1.504 26.310 1.00 26.51 25 SER H CA 1
ATOM 5073 C C . SER D 2 25 ? -25.272 1.845 25.647 1.00 26.18 25 SER H C 1
ATOM 5074 O O . SER D 2 25 ? -25.580 1.248 24.612 1.00 26.16 25 SER H O 1
ATOM 5077 N N . GLY D 2 26 ? -26.023 2.791 26.219 1.00 25.84 26 GLY H N 1
ATOM 5078 C CA . GLY D 2 26 ? -27.110 3.454 25.494 1.00 24.40 26 GLY H CA 1
ATOM 5079 C C . GLY D 2 26 ? -28.476 2.920 25.818 1.00 25.26 26 GLY H C 1
ATOM 5080 O O . GLY D 2 26 ? -29.490 3.390 25.265 1.00 25.39 26 GLY H O 1
ATOM 5081 N N . PHE D 2 27 ? -28.539 1.946 26.725 1.00 24.64 27 PHE H N 1
ATOM 5082 C CA . PHE D 2 27 ? -29.824 1.506 27.219 1.00 24.24 27 PHE H CA 1
ATOM 5083 C C . PHE D 2 27 ? -29.607 1.060 28.667 1.00 25.12 27 PHE H C 1
ATOM 5084 O O . PHE D 2 27 ? -28.453 0.928 29.093 1.00 24.72 27 PHE H O 1
ATOM 5092 N N . PRO D 2 28 ? -30.706 0.853 29.434 1.00 24.38 28 PRO H N 1
ATOM 5093 C CA . PRO D 2 28 ? -30.465 0.594 30.879 1.00 25.08 28 PRO H CA 1
ATOM 5094 C C . PRO D 2 28 ? -30.066 -0.848 31.166 1.00 24.68 28 PRO H C 1
ATOM 5095 O O . PRO D 2 28 ? -30.895 -1.658 31.587 1.00 26.52 28 PRO H O 1
ATOM 5099 N N . PHE D 2 29 ? -28.793 -1.146 30.943 1.00 24.56 29 PHE H N 1
ATOM 5100 C CA . PHE D 2 29 ? -28.254 -2.490 30.968 1.00 24.63 29 PHE H CA 1
ATOM 5101 C C . PHE D 2 29 ? -28.700 -3.334 32.189 1.00 25.44 29 PHE H C 1
ATOM 5102 O O . PHE D 2 29 ? -29.111 -4.489 31.994 1.00 24.01 29 PHE H O 1
ATOM 5110 N N . SER D 2 30 ? -28.675 -2.753 33.413 1.00 25.55 30 SER H N 1
ATOM 5111 C CA . SER D 2 30 ? -29.042 -3.513 34.664 1.00 26.30 30 SER H CA 1
ATOM 5112 C C . SER D 2 30 ? -30.479 -3.977 34.706 1.00 26.85 30 SER H C 1
ATOM 5113 O O . SER D 2 30 ? -30.844 -4.878 35.495 1.00 28.60 30 SER H O 1
ATOM 5116 N N . ASN D 2 31 ? -31.298 -3.377 33.859 1.00 26.10 31 ASN H N 1
ATOM 5117 C CA . ASN D 2 31 ? -32.691 -3.748 33.768 1.00 26.51 31 ASN H CA 1
ATOM 5118 C C . ASN D 2 31 ? -32.995 -4.792 32.713 1.00 25.11 31 ASN H C 1
ATOM 5119 O O . ASN D 2 31 ? -34.163 -5.165 32.526 1.00 25.54 31 ASN H O 1
ATOM 5124 N N . TYR D 2 32 ? -31.945 -5.310 32.063 1.00 24.30 32 TYR H N 1
ATOM 5125 C CA . TYR D 2 32 ? -32.120 -6.167 30.867 1.00 22.03 32 TYR H CA 1
ATOM 5126 C C . TYR D 2 32 ? -31.531 -7.541 31.141 1.00 21.14 32 TYR H C 1
ATOM 5127 O O . TYR D 2 32 ? -30.374 -7.660 31.534 1.00 20.50 32 TYR H O 1
ATOM 5136 N N . TRP D 2 33 ? -32.339 -8.570 30.958 1.00 21.35 33 TRP H N 1
ATOM 5137 C CA . TRP D 2 33 ? -31.797 -9.878 30.723 1.00 21.55 33 TRP H CA 1
ATOM 5138 C C . TRP D 2 33 ? -30.931 -9.814 29.459 1.00 22.47 33 TRP H C 1
ATOM 5139 O O . TRP D 2 33 ? -31.392 -9.313 28.394 1.00 22.96 33 TRP H O 1
ATOM 5150 N N . MET D 2 34 ? -29.711 -10.348 29.578 1.00 22.20 34 MET H N 1
ATOM 5151 C CA . MET D 2 34 ? -28.732 -10.360 28.533 1.00 21.90 34 MET H CA 1
ATOM 5152 C C . MET D 2 34 ? -28.476 -11.796 28.086 1.00 22.80 34 MET H C 1
ATOM 5153 O O . MET D 2 34 ? -28.514 -12.736 28.929 1.00 22.08 34 MET H O 1
ATOM 5158 N N . ASN D 2 35 ? -28.238 -11.988 26.775 1.00 22.87 35 ASN H N 1
ATOM 5159 C CA . ASN D 2 35 ? -27.960 -13.342 26.221 1.00 22.27 35 ASN H CA 1
ATOM 5160 C C . ASN D 2 35 ? -26.724 -13.424 25.362 1.00 23.11 35 ASN H C 1
ATOM 5161 O O . ASN D 2 35 ? -26.289 -12.418 24.792 1.00 24.38 35 ASN H O 1
ATOM 5166 N N . TRP D 2 36 ? -26.182 -14.624 25.215 1.00 22.43 36 TRP H N 1
ATOM 5167 C CA . TRP D 2 36 ? -25.247 -14.881 24.153 1.00 21.64 36 TRP H CA 1
ATOM 5168 C C . TRP D 2 36 ? -26.033 -15.660 23.147 1.00 22.08 36 TRP H C 1
ATOM 5169 O O . TRP D 2 36 ? -26.786 -16.546 23.539 1.00 22.42 36 TRP H O 1
ATOM 5180 N N . VAL D 2 37 ? -25.884 -15.287 21.869 1.00 21.05 37 VAL H N 1
ATOM 5181 C CA . VAL D 2 37 ? -26.509 -15.989 20.718 1.00 21.50 37 VAL H CA 1
ATOM 5182 C C . VAL D 2 37 ? -25.380 -16.252 19.721 1.00 22.48 37 VAL H C 1
ATOM 5183 O O . VAL D 2 37 ? -24.426 -15.472 19.659 1.00 23.33 37 VAL H O 1
ATOM 5187 N N . ARG D 2 38 ? -25.477 -17.318 18.933 1.00 22.55 38 ARG H N 1
ATOM 5188 C CA . ARG D 2 38 ? -24.426 -17.634 17.969 1.00 22.95 38 ARG H CA 1
ATOM 5189 C C . ARG D 2 38 ? -24.994 -18.044 16.631 1.00 23.37 38 ARG H C 1
ATOM 5190 O O . ARG D 2 38 ? -26.184 -18.350 16.509 1.00 24.61 38 ARG H O 1
ATOM 5198 N N . GLN D 2 39 ? -24.102 -18.089 15.665 1.00 23.32 39 GLN H N 1
ATOM 5199 C CA . GLN D 2 39 ? -24.414 -18.321 14.247 1.00 25.22 39 GLN H CA 1
ATOM 5200 C C . GLN D 2 39 ? -23.226 -19.025 13.634 1.00 25.19 39 GLN H C 1
ATOM 5201 O O . GLN D 2 39 ? -22.174 -18.404 13.388 1.00 25.10 39 GLN H O 1
ATOM 5207 N N . ALA D 2 40 ? -23.364 -20.330 13.455 1.00 26.24 40 ALA H N 1
ATOM 5208 C CA . ALA D 2 40 ? -22.323 -21.109 12.805 1.00 27.21 40 ALA H CA 1
ATOM 5209 C C . ALA D 2 40 ? -22.163 -20.636 11.326 1.00 28.04 40 ALA H C 1
ATOM 5210 O O . ALA D 2 40 ? -23.115 -20.122 10.733 1.00 26.74 40 ALA H O 1
ATOM 5212 N N . PRO D 2 41 ? -20.968 -20.846 10.726 1.00 29.12 41 PRO H N 1
ATOM 5213 C CA . PRO D 2 41 ? -20.806 -20.404 9.338 1.00 29.79 41 PRO H CA 1
ATOM 5214 C C . PRO D 2 41 ? -21.928 -20.938 8.481 1.00 31.36 41 PRO H C 1
ATOM 5215 O O . PRO D 2 41 ? -22.148 -22.169 8.420 1.00 30.27 41 PRO H O 1
ATOM 5219 N N . GLY D 2 42 ? -22.671 -19.993 7.878 1.00 32.98 42 GLY H N 1
ATOM 5220 C CA . GLY D 2 42 ? -23.796 -20.318 6.981 1.00 33.95 42 GLY H CA 1
ATOM 5221 C C . GLY D 2 42 ? -25.059 -20.915 7.615 1.00 34.58 42 GLY H C 1
ATOM 5222 O O . GLY D 2 42 ? -25.947 -21.376 6.894 1.00 35.57 42 GLY H O 1
ATOM 5223 N N . LYS D 2 43 ? -25.172 -20.921 8.946 1.00 33.82 43 LYS H N 1
ATOM 5224 C CA . LYS D 2 43 ? -26.396 -21.436 9.591 1.00 33.48 43 LYS H CA 1
ATOM 5225 C C . LYS D 2 43 ? -27.181 -20.282 10.234 1.00 32.81 43 LYS H C 1
ATOM 5226 O O . LYS D 2 43 ? -26.768 -19.101 10.132 1.00 33.08 43 LYS H O 1
ATOM 5232 N N . GLY D 2 44 ? -28.287 -20.629 10.899 1.00 31.39 44 GLY H N 1
ATOM 5233 C CA . GLY D 2 44 ? -29.145 -19.663 11.611 1.00 30.27 44 GLY H CA 1
ATOM 5234 C C . GLY D 2 44 ? -28.709 -19.303 13.022 1.00 28.75 44 GLY H C 1
ATOM 5235 O O . GLY D 2 44 ? -27.784 -19.879 13.580 1.00 29.62 44 GLY H O 1
ATOM 5236 N N . LEU D 2 45 ? -29.358 -18.311 13.597 1.00 27.57 45 LEU H N 1
ATOM 5237 C CA . LEU D 2 45 ? -29.061 -17.905 14.964 1.00 25.38 45 LEU H CA 1
ATOM 5238 C C . LEU D 2 45 ? -29.576 -18.955 15.941 1.00 24.47 45 LEU H C 1
ATOM 5239 O O . LEU D 2 45 ? -30.650 -19.536 15.760 1.00 21.91 45 LEU H O 1
ATOM 5244 N N . GLU D 2 46 ? -28.790 -19.178 16.981 1.00 24.53 46 GLU H N 1
ATOM 5245 C CA . GLU D 2 46 ? -29.133 -20.192 17.974 1.00 25.33 46 GLU H CA 1
ATOM 5246 C C . GLU D 2 46 ? -28.855 -19.599 19.362 1.00 23.24 46 GLU H C 1
ATOM 5247 O O . GLU D 2 46 ? -27.828 -18.985 19.578 1.00 23.68 46 GLU H O 1
ATOM 5253 N N . TRP D 2 47 ? -29.799 -19.739 20.277 1.00 23.97 47 TRP H N 1
ATOM 5254 C CA . TRP D 2 47 ? -29.662 -19.141 21.620 1.00 23.52 47 TRP H CA 1
ATOM 5255 C C . TRP D 2 47 ? -28.594 -19.938 22.368 1.00 23.85 47 TRP H C 1
ATOM 5256 O O . TRP D 2 47 ? -28.575 -21.157 22.240 1.00 23.29 47 TRP H O 1
ATOM 5267 N N . VAL D 2 48 ? -27.701 -19.249 23.100 1.00 24.30 48 VAL H N 1
ATOM 5268 C CA . VAL D 2 48 ? -26.667 -19.938 23.926 1.00 25.73 48 VAL H CA 1
ATOM 5269 C C . VAL D 2 48 ? -26.939 -19.934 25.439 1.00 26.22 48 VAL H C 1
ATOM 5270 O O . VAL D 2 48 ? -26.887 -21.010 26.068 1.00 27.16 48 VAL H O 1
ATOM 5274 N N . GLY D 2 49 ? -27.179 -18.754 26.023 1.00 25.35 49 GLY H N 1
ATOM 5275 C CA . GLY D 2 49 ? -27.640 -18.665 27.401 1.00 25.37 49 GLY H CA 1
ATOM 5276 C C . GLY D 2 49 ? -28.004 -17.247 27.815 1.00 26.20 49 GLY H C 1
ATOM 5277 O O . GLY D 2 49 ? -27.757 -16.285 27.070 1.00 26.28 49 GLY H O 1
ATOM 5278 N N . GLN D 2 50 ? -28.573 -17.098 29.001 1.00 25.50 50 GLN H N 1
ATOM 5279 C CA . GLN D 2 50 ? -28.872 -15.779 29.528 1.00 25.21 50 GLN H CA 1
ATOM 5280 C C . GLN D 2 50 ? -28.610 -15.592 30.989 1.00 25.03 50 GLN H C 1
ATOM 5281 O O . GLN D 2 50 ? -28.623 -16.555 31.778 1.00 25.65 50 GLN H O 1
ATOM 5287 N N . ILE D 2 51 ? -28.332 -14.349 31.338 1.00 24.08 51 ILE H N 1
ATOM 5288 C CA . ILE D 2 51 ? -28.162 -13.970 32.715 1.00 23.93 51 ILE H CA 1
ATOM 5289 C C . ILE D 2 51 ? -29.302 -12.975 33.027 1.00 25.44 51 ILE H C 1
ATOM 5290 O O . ILE D 2 51 ? -29.724 -12.166 32.152 1.00 24.96 51 ILE H O 1
ATOM 5295 N N . ARG D 2 52 ? -29.845 -13.064 34.245 1.00 25.81 52 ARG H N 1
ATOM 5296 C CA . ARG D 2 52 ? -30.993 -12.250 34.605 1.00 24.78 52 ARG H CA 1
ATOM 5297 C C . ARG D 2 52 ? -30.518 -11.153 35.519 1.00 25.36 52 ARG H C 1
ATOM 5298 O O . ARG D 2 52 ? -29.324 -10.844 35.486 1.00 24.14 52 ARG H O 1
ATOM 5306 N N . LEU D 2 53 ? -31.422 -10.573 36.321 1.00 25.67 53 LEU H N 1
ATOM 5307 C CA . LEU D 2 53 ? -31.104 -9.348 37.038 1.00 26.67 53 LEU H CA 1
ATOM 5308 C C . LEU D 2 53 ? -30.572 -9.576 38.437 1.00 27.40 53 LEU H C 1
ATOM 5309 O O . LEU D 2 53 ? -30.727 -10.667 38.982 1.00 27.67 53 LEU H O 1
ATOM 5314 N N . LYS D 2 54 ? -29.953 -8.542 39.018 1.00 28.55 54 LYS H N 1
ATOM 5315 C CA . LYS D 2 54 ? -29.637 -8.536 40.458 1.00 29.64 54 LYS H CA 1
ATOM 5316 C C . LYS D 2 54 ? -30.867 -9.028 41.204 1.00 30.01 54 LYS H C 1
ATOM 5317 O O . LYS D 2 54 ? -30.803 -9.933 42.007 1.00 30.62 54 LYS H O 1
ATOM 5323 N N . SER D 2 55 ? -31.988 -8.424 40.856 1.00 30.41 55 SER H N 1
ATOM 5324 C CA . SER D 2 55 ? -33.341 -8.767 41.271 1.00 31.07 55 SER H CA 1
ATOM 5325 C C . SER D 2 55 ? -33.687 -10.273 41.222 1.00 31.12 55 SER H C 1
ATOM 5326 O O . SER D 2 55 ? -34.547 -10.754 41.983 1.00 31.53 55 SER H O 1
ATOM 5329 N N . ASN D 2 56 ? -33.048 -10.998 40.307 1.00 30.64 56 ASN H N 1
ATOM 5330 C CA . ASN D 2 56 ? -33.308 -12.421 40.072 1.00 30.11 56 ASN H CA 1
ATOM 5331 C C . ASN D 2 56 ? -32.109 -13.248 40.507 1.00 30.19 56 ASN H C 1
ATOM 5332 O O . ASN D 2 56 ? -31.875 -14.340 39.997 1.00 30.97 56 ASN H O 1
ATOM 5337 N N . ASN D 2 57 ? -31.324 -12.715 41.417 1.00 30.79 57 ASN H N 1
ATOM 5338 C CA . ASN D 2 57 ? -30.087 -13.383 41.857 1.00 32.03 57 ASN H CA 1
ATOM 5339 C C . ASN D 2 57 ? -29.153 -13.730 40.700 1.00 31.65 57 ASN H C 1
ATOM 5340 O O . ASN D 2 57 ? -28.451 -14.750 40.734 1.00 30.66 57 ASN H O 1
ATOM 5345 N N . TYR D 2 58 ? -29.168 -12.882 39.664 1.00 30.99 58 TYR H N 1
ATOM 5346 C CA . TYR D 2 58 ? -28.300 -13.056 38.511 1.00 30.23 58 TYR H CA 1
ATOM 5347 C C . TYR D 2 58 ? -28.385 -14.470 38.004 1.00 28.82 58 TYR H C 1
ATOM 5348 O O . TYR D 2 58 ? -27.368 -15.057 37.644 1.00 28.69 58 TYR H O 1
ATOM 5357 N N . ALA D 2 59 ? -29.583 -15.035 38.029 1.00 28.22 59 ALA H N 1
ATOM 5358 C CA . ALA D 2 59 ? -29.752 -16.421 37.589 1.00 29.38 59 ALA H CA 1
ATOM 5359 C C . ALA D 2 59 ? -29.254 -16.623 36.150 1.00 30.30 59 ALA H C 1
ATOM 5360 O O . ALA D 2 59 ? -29.451 -15.750 35.271 1.00 29.83 59 ALA H O 1
ATOM 5362 N N . THR D 2 60 ? -28.585 -17.758 35.927 1.00 30.71 60 THR H N 1
ATOM 5363 C CA . THR D 2 60 ? -28.085 -18.140 34.607 1.00 30.45 60 THR H CA 1
ATOM 5364 C C . THR D 2 60 ? -28.838 -19.338 34.104 1.00 30.75 60 THR H C 1
ATOM 5365 O O . THR D 2 60 ? -29.270 -20.167 34.894 1.00 31.47 60 THR H O 1
ATOM 5369 N N . HIS D 2 61 ? -28.986 -19.422 32.787 1.00 30.07 61 HIS H N 1
ATOM 5370 C CA . HIS D 2 61 ? -29.635 -20.553 32.107 1.00 30.37 61 HIS H CA 1
ATOM 5371 C C . HIS D 2 61 ? -28.975 -20.733 30.739 1.00 29.71 61 HIS H C 1
ATOM 5372 O O . HIS D 2 61 ? -28.563 -19.715 30.076 1.00 28.75 61 HIS H O 1
ATOM 5379 N N . TYR D 2 62 ? -28.858 -21.996 30.320 1.00 28.28 62 TYR H N 1
ATOM 5380 C CA . TYR D 2 62 ? -27.998 -22.354 29.168 1.00 28.70 62 TYR H CA 1
ATOM 5381 C C . TYR D 2 62 ? -28.748 -23.202 28.208 1.00 29.00 62 TYR H C 1
ATOM 5382 O O . TYR D 2 62 ? -29.674 -23.894 28.601 1.00 28.88 62 TYR H O 1
ATOM 5391 N N . ALA D 2 63 ? -28.386 -23.107 26.930 1.00 28.97 63 ALA H N 1
ATOM 5392 C CA . ALA D 2 63 ? -29.010 -23.965 25.959 1.00 29.34 63 ALA H CA 1
ATOM 5393 C C . ALA D 2 63 ? -28.497 -25.378 26.187 1.00 30.02 63 ALA H C 1
ATOM 5394 O O . ALA D 2 63 ? -27.451 -25.592 26.812 1.00 29.81 63 ALA H O 1
ATOM 5396 N N . GLU D 2 64 ? -29.248 -26.321 25.650 1.00 30.62 64 GLU H N 1
ATOM 5397 C CA . GLU D 2 64 ? -29.032 -27.761 25.740 1.00 32.74 64 GLU H CA 1
ATOM 5398 C C . GLU D 2 64 ? -27.639 -28.238 25.254 1.00 33.12 64 GLU H C 1
ATOM 5399 O O . GLU D 2 64 ? -27.052 -29.157 25.827 1.00 32.35 64 GLU H O 1
ATOM 5405 N N . SER D 2 65 ? -27.126 -27.586 24.198 1.00 33.94 65 SER H N 1
ATOM 5406 C CA . SER D 2 65 ? -25.858 -27.959 23.535 1.00 34.36 65 SER H CA 1
ATOM 5407 C C . SER D 2 65 ? -24.665 -27.546 24.348 1.00 34.24 65 SER H C 1
ATOM 5408 O O . SER D 2 65 ? -23.565 -28.053 24.179 1.00 35.14 65 SER H O 1
ATOM 5411 N N . VAL D 2 66 ? -24.848 -26.590 25.225 1.00 34.22 66 VAL H N 1
ATOM 5412 C CA . VAL D 2 66 ? -23.661 -26.114 25.899 1.00 34.41 66 VAL H CA 1
ATOM 5413 C C . VAL D 2 66 ? -23.624 -26.493 27.349 1.00 34.65 66 VAL H C 1
ATOM 5414 O O . VAL D 2 66 ? -22.547 -26.611 27.920 1.00 34.31 66 VAL H O 1
ATOM 5418 N N . LYS D 2 67 ? -24.799 -26.812 27.885 1.00 35.32 67 LYS H N 1
ATOM 5419 C CA . LYS D 2 67 ? -24.970 -26.968 29.319 1.00 36.19 67 LYS H CA 1
ATOM 5420 C C . LYS D 2 67 ? -23.754 -27.749 29.906 1.00 35.31 67 LYS H C 1
ATOM 5421 O O . LYS D 2 67 ? -23.502 -28.870 29.508 1.00 35.10 67 LYS H O 1
ATOM 5427 N N . GLY D 2 68 ? -23.000 -27.079 30.797 1.00 34.90 68 GLY H N 1
ATOM 5428 C CA . GLY D 2 68 ? -21.803 -27.607 31.425 1.00 34.07 68 GLY H CA 1
ATOM 5429 C C . GLY D 2 68 ? -20.536 -26.810 31.148 1.00 33.97 68 GLY H C 1
ATOM 5430 O O . GLY D 2 68 ? -19.789 -26.413 32.081 1.00 34.28 68 GLY H O 1
ATOM 5431 N N . ARG D 2 69 ? -20.295 -26.539 29.865 1.00 32.38 69 ARG H N 1
ATOM 5432 C CA . ARG D 2 69 ? -18.989 -26.107 29.450 1.00 31.50 69 ARG H CA 1
ATOM 5433 C C . ARG D 2 69 ? -18.837 -24.588 29.444 1.00 31.37 69 ARG H C 1
ATOM 5434 O O . ARG D 2 69 ? -17.735 -24.084 29.596 1.00 30.12 69 ARG H O 1
ATOM 5442 N N . PHE D 2 70 ? -19.954 -23.873 29.281 1.00 32.00 70 PHE H N 1
ATOM 5443 C CA . PHE D 2 70 ? -19.954 -22.406 29.229 1.00 31.79 70 PHE H CA 1
ATOM 5444 C C . PHE D 2 70 ? -20.439 -21.744 30.521 1.00 31.83 70 PHE H C 1
ATOM 5445 O O . PHE D 2 70 ? -21.483 -22.113 31.012 1.00 33.47 70 PHE H O 1
ATOM 5453 N N . THR D 2 71 ? -19.715 -20.739 31.023 1.00 31.84 71 THR H N 1
ATOM 5454 C CA . THR D 2 71 ? -20.166 -19.877 32.144 1.00 31.98 71 THR H CA 1
ATOM 5455 C C . THR D 2 71 ? -20.473 -18.404 31.703 1.00 31.58 71 THR H C 1
ATOM 5456 O O . THR D 2 71 ? -19.572 -17.725 31.242 1.00 31.03 71 THR H O 1
ATOM 5460 N N . ILE D 2 72 ? -21.716 -17.922 31.885 1.00 31.48 72 ILE H N 1
ATOM 5461 C CA . ILE D 2 72 ? -22.061 -16.472 31.720 1.00 31.91 72 ILE H CA 1
ATOM 5462 C C . ILE D 2 72 ? -22.039 -15.654 33.047 1.00 32.10 72 ILE H C 1
ATOM 5463 O O . ILE D 2 72 ? -22.594 -16.078 34.062 1.00 33.15 72 ILE H O 1
ATOM 5468 N N . SER D 2 73 ? -21.397 -14.494 33.014 1.00 31.73 73 SER H N 1
ATOM 5469 C CA . SER D 2 73 ? -21.476 -13.494 34.075 1.00 31.64 73 SER H CA 1
ATOM 5470 C C . SER D 2 73 ? -21.672 -12.088 33.462 1.00 31.96 73 SER H C 1
ATOM 5471 O O . SER D 2 73 ? -21.434 -11.851 32.252 1.00 31.98 73 SER H O 1
ATOM 5474 N N . ARG D 2 74 ? -22.090 -11.156 34.311 1.00 31.12 74 ARG H N 1
ATOM 5475 C CA . ARG D 2 74 ? -22.349 -9.788 33.898 1.00 31.16 74 ARG H CA 1
ATOM 5476 C C . ARG D 2 74 ? -21.805 -8.906 34.983 1.00 31.89 74 ARG H C 1
ATOM 5477 O O . ARG D 2 74 ? -21.731 -9.315 36.151 1.00 32.56 74 ARG H O 1
ATOM 5485 N N . ASP D 2 75 ? -21.458 -7.688 34.603 1.00 32.33 75 ASP H N 1
ATOM 5486 C CA . ASP D 2 75 ? -21.157 -6.674 35.565 1.00 32.66 75 ASP H CA 1
ATOM 5487 C C . ASP D 2 75 ? -21.972 -5.412 35.227 1.00 32.91 75 ASP H C 1
ATOM 5488 O O . ASP D 2 75 ? -21.736 -4.742 34.193 1.00 32.00 75 ASP H O 1
ATOM 5493 N N . ASP D 2 76 ? -22.924 -5.103 36.118 1.00 32.69 76 ASP H N 1
ATOM 5494 C CA . ASP D 2 76 ? -23.844 -4.002 35.923 1.00 32.99 76 ASP H CA 1
ATOM 5495 C C . ASP D 2 76 ? -23.142 -2.684 36.099 1.00 33.03 76 ASP H C 1
ATOM 5496 O O . ASP D 2 76 ? -23.546 -1.692 35.488 1.00 33.53 76 ASP H O 1
ATOM 5501 N N . SER D 2 77 ? -22.093 -2.644 36.911 1.00 32.22 77 SER H N 1
ATOM 5502 C CA . SER D 2 77 ? -21.495 -1.336 37.228 1.00 32.33 77 SER H CA 1
ATOM 5503 C C . SER D 2 77 ? -20.676 -0.786 36.032 1.00 32.10 77 SER H C 1
ATOM 5504 O O . SER D 2 77 ? -20.469 0.418 35.893 1.00 31.91 77 SER H O 1
ATOM 5507 N N . LYS D 2 78 ? -20.269 -1.688 35.153 1.00 32.06 78 LYS H N 1
ATOM 5508 C CA . LYS D 2 78 ? -19.575 -1.324 33.926 1.00 32.20 78 LYS H CA 1
ATOM 5509 C C . LYS D 2 78 ? -20.278 -1.851 32.626 1.00 31.20 78 LYS H C 1
ATOM 5510 O O . LYS D 2 78 ? -19.698 -1.785 31.535 1.00 31.20 78 LYS H O 1
ATOM 5516 N N . ASN D 2 79 ? -21.512 -2.352 32.755 1.00 29.45 79 ASN H N 1
ATOM 5517 C CA . ASN D 2 79 ? -22.310 -2.768 31.629 1.00 29.06 79 ASN H CA 1
ATOM 5518 C C . ASN D 2 79 ? -21.609 -3.823 30.740 1.00 28.59 79 ASN H C 1
ATOM 5519 O O . ASN D 2 79 ? -21.641 -3.749 29.486 1.00 27.78 79 ASN H O 1
ATOM 5524 N N . SER D 2 80 ? -20.942 -4.765 31.396 1.00 26.95 80 SER H N 1
ATOM 5525 C CA . SER D 2 80 ? -20.228 -5.799 30.680 1.00 26.36 80 SER H CA 1
ATOM 5526 C C . SER D 2 80 ? -20.890 -7.139 30.824 1.00 25.55 80 SER H C 1
ATOM 5527 O O . SER D 2 80 ? -21.611 -7.425 31.800 1.00 24.28 80 SER H O 1
ATOM 5530 N N . LEU D 2 81 ? -20.602 -7.970 29.830 1.00 24.92 81 LEU H N 1
ATOM 5531 C CA . LEU D 2 81 ? -21.081 -9.323 29.767 1.00 24.90 81 LEU H CA 1
ATOM 5532 C C . LEU D 2 81 ? -19.933 -10.183 29.320 1.00 24.72 81 LEU H C 1
ATOM 5533 O O . LEU D 2 81 ? -19.122 -9.761 28.490 1.00 25.60 81 LEU H O 1
ATOM 5538 N N . TYR D 2 82 ? -19.872 -11.401 29.859 1.00 25.34 82 TYR H N 1
ATOM 5539 C CA . TYR D 2 82 ? -18.775 -12.312 29.586 1.00 25.19 82 TYR H CA 1
ATOM 5540 C C . TYR D 2 82 ? -19.275 -13.693 29.279 1.00 25.43 82 TYR H C 1
ATOM 5541 O O . TYR D 2 82 ? -20.282 -14.110 29.811 1.00 26.59 82 TYR H O 1
ATOM 5550 N N . LEU D 2 83 ? -18.544 -14.404 28.416 1.00 26.23 83 LEU H N 1
ATOM 5551 C CA . LEU D 2 83 ? -18.755 -15.834 28.163 1.00 25.43 83 LEU H CA 1
ATOM 5552 C C . LEU D 2 83 ? -17.428 -16.613 28.283 1.00 25.91 83 LEU H C 1
ATOM 5553 O O . LEU D 2 83 ? -16.487 -16.436 27.462 1.00 23.89 83 LEU H O 1
ATOM 5558 N N . GLN D 2 84 ? -17.362 -17.445 29.330 1.00 26.72 84 GLN H N 1
ATOM 5559 C CA . GLN D 2 84 ? -16.241 -18.361 29.576 1.00 28.24 84 GLN H CA 1
ATOM 5560 C C . GLN D 2 84 ? -16.587 -19.677 28.939 1.00 28.63 84 GLN H C 1
ATOM 5561 O O . GLN D 2 84 ? -17.472 -20.400 29.423 1.00 29.04 84 GLN H O 1
ATOM 5567 N N . MET D 2 85 ? -15.893 -19.996 27.864 1.00 28.47 85 MET H N 1
ATOM 5568 C CA . MET D 2 85 ? -16.155 -21.235 27.146 1.00 29.09 85 MET H CA 1
ATOM 5569 C C . MET D 2 85 ? -15.035 -22.237 27.457 1.00 29.04 85 MET H C 1
ATOM 5570 O O . MET D 2 85 ? -13.882 -21.889 27.439 1.00 29.38 85 MET H O 1
ATOM 5575 N N . ASN D 2 86 ? -15.380 -23.491 27.734 1.00 29.81 86 ASN H N 1
ATOM 5576 C CA . ASN D 2 86 ? -14.386 -24.520 28.018 1.00 28.96 86 ASN H CA 1
ATOM 5577 C C . ASN D 2 86 ? -14.735 -25.736 27.193 1.00 28.85 86 ASN H C 1
ATOM 5578 O O . ASN D 2 86 ? -15.856 -25.824 26.716 1.00 28.50 86 ASN H O 1
ATOM 5583 N N . SER D 2 87 ? -13.799 -26.684 27.043 1.00 28.82 87 SER H N 1
ATOM 5584 C CA . SER D 2 87 ? -14.083 -27.965 26.360 1.00 28.75 87 SER H CA 1
ATOM 5585 C C . SER D 2 87 ? -14.697 -27.734 24.984 1.00 29.14 87 SER H C 1
ATOM 5586 O O . SER D 2 87 ? -15.664 -28.403 24.585 1.00 30.36 87 SER H O 1
ATOM 5589 N N . LEU D 2 88 ? -14.095 -26.813 24.233 1.00 29.23 88 LEU H N 1
ATOM 5590 C CA . LEU D 2 88 ? -14.651 -26.405 22.963 1.00 29.03 88 LEU H CA 1
ATOM 5591 C C . LEU D 2 88 ? -14.601 -27.515 21.939 1.00 29.84 88 LEU H C 1
ATOM 5592 O O . LEU D 2 88 ? -13.585 -28.206 21.804 1.00 30.16 88 LEU H O 1
ATOM 5597 N N . LYS D 2 89 ? -15.715 -27.665 21.223 1.00 29.66 89 LYS H N 1
ATOM 5598 C CA . LYS D 2 89 ? -15.811 -28.570 20.067 1.00 30.77 89 LYS H CA 1
ATOM 5599 C C . LYS D 2 89 ? -15.828 -27.775 18.735 1.00 30.17 89 LYS H C 1
ATOM 5600 O O . LYS D 2 89 ? -16.155 -26.563 18.705 1.00 29.26 89 LYS H O 1
ATOM 5606 N N . THR D 2 90 ? -15.528 -28.484 17.651 1.00 29.66 90 THR H N 1
ATOM 5607 C CA . THR D 2 90 ? -15.426 -27.909 16.315 1.00 30.12 90 THR H CA 1
ATOM 5608 C C . THR D 2 90 ? -16.738 -27.201 15.982 1.00 30.43 90 THR H C 1
ATOM 5609 O O . THR D 2 90 ? -16.741 -26.165 15.327 1.00 31.48 90 THR H O 1
ATOM 5613 N N . GLU D 2 91 ? -17.846 -27.768 16.437 1.00 29.60 91 GLU H N 1
ATOM 5614 C CA . GLU D 2 91 ? -19.140 -27.217 16.153 1.00 29.95 91 GLU H CA 1
ATOM 5615 C C . GLU D 2 91 ? -19.583 -26.082 17.084 1.00 29.09 91 GLU H C 1
ATOM 5616 O O . GLU D 2 91 ? -20.692 -25.637 16.966 1.00 29.98 91 GLU H O 1
ATOM 5622 N N . ASP D 2 92 ? -18.711 -25.592 17.971 1.00 27.24 92 ASP H N 1
ATOM 5623 C CA . ASP D 2 92 ? -18.928 -24.319 18.636 1.00 25.72 92 ASP H CA 1
ATOM 5624 C C . ASP D 2 92 ? -18.404 -23.191 17.785 1.00 26.00 92 ASP H C 1
ATOM 5625 O O . ASP D 2 92 ? -18.419 -22.038 18.251 1.00 25.98 92 ASP H O 1
ATOM 5630 N N . THR D 2 93 ? -17.873 -23.509 16.587 1.00 23.99 93 THR H N 1
ATOM 5631 C CA . THR D 2 93 ? -17.433 -22.482 15.652 1.00 23.50 93 THR H CA 1
ATOM 5632 C C . THR D 2 93 ? -18.592 -21.635 15.203 1.00 21.57 93 THR H C 1
ATOM 5633 O O . THR D 2 93 ? -19.535 -22.147 14.619 1.00 21.27 93 THR H O 1
ATOM 5636 N N . ALA D 2 94 ? -18.487 -20.336 15.473 1.00 20.53 94 ALA H N 1
ATOM 5637 C CA . ALA D 2 94 ? -19.546 -19.335 15.227 1.00 20.16 94 ALA H CA 1
ATOM 5638 C C . ALA D 2 94 ? -19.140 -17.893 15.490 1.00 20.34 94 ALA H C 1
ATOM 5639 O O . ALA D 2 94 ? -18.071 -17.616 16.097 1.00 20.21 94 ALA H O 1
ATOM 5641 N N . VAL D 2 95 ? -19.980 -16.977 15.001 1.00 20.30 95 VAL H N 1
ATOM 5642 C CA . VAL D 2 95 ? -19.933 -15.624 15.465 1.00 20.24 95 VAL H CA 1
ATOM 5643 C C . VAL D 2 95 ? -20.809 -15.660 16.705 1.00 20.22 95 VAL H C 1
ATOM 5644 O O . VAL D 2 95 ? -21.928 -16.187 16.653 1.00 20.20 95 VAL H O 1
ATOM 5648 N N . TYR D 2 96 ? -20.345 -15.043 17.782 1.00 20.51 96 TYR H N 1
ATOM 5649 C CA . TYR D 2 96 ? -21.163 -14.914 18.997 1.00 21.28 96 TYR H CA 1
ATOM 5650 C C . TYR D 2 96 ? -21.631 -13.496 19.254 1.00 20.85 96 TYR H C 1
ATOM 5651 O O . TYR D 2 96 ? -20.841 -12.571 19.267 1.00 21.05 96 TYR H O 1
ATOM 5660 N N . TYR D 2 97 ? -22.916 -13.377 19.519 1.00 20.63 97 TYR H N 1
ATOM 5661 C CA . TYR D 2 97 ? -23.598 -12.116 19.691 1.00 20.53 97 TYR H CA 1
ATOM 5662 C C . TYR D 2 97 ? -23.976 -11.947 21.154 1.00 20.70 97 TYR H C 1
ATOM 5663 O O . TYR D 2 97 ? -24.490 -12.858 21.758 1.00 20.43 97 TYR H O 1
ATOM 5672 N N . CYS D 2 98 ? -23.689 -10.778 21.704 1.00 21.11 98 CYS H N 1
ATOM 5673 C CA . CYS D 2 98 ? -24.068 -10.419 23.043 1.00 20.89 98 CYS H CA 1
ATOM 5674 C C . CYS D 2 98 ? -25.285 -9.516 22.899 1.00 20.59 98 CYS H C 1
ATOM 5675 O O . CYS D 2 98 ? -25.183 -8.370 22.451 1.00 20.66 98 CYS H O 1
ATOM 5678 N N . THR D 2 99 ? -26.455 -10.028 23.259 1.00 19.19 99 THR H N 1
ATOM 5679 C CA . THR D 2 99 ? -27.657 -9.344 22.906 1.00 17.48 99 THR H CA 1
ATOM 5680 C C . THR D 2 99 ? -28.818 -9.592 23.912 1.00 18.40 99 THR H C 1
ATOM 5681 O O . THR D 2 99 ? -28.990 -10.715 24.396 1.00 16.87 99 THR H O 1
ATOM 5685 N N . PRO D 2 100 ? -29.609 -8.531 24.214 1.00 17.81 100 PRO H N 1
ATOM 5686 C CA . PRO D 2 100 ? -30.845 -8.662 24.997 1.00 17.84 100 PRO H CA 1
ATOM 5687 C C . PRO D 2 100 ? -31.991 -9.033 24.068 1.00 18.41 100 PRO H C 1
ATOM 5688 O O . PRO D 2 100 ? -33.150 -9.114 24.488 1.00 18.49 100 PRO H O 1
ATOM 5692 N N . ILE D 2 101 ? -31.654 -9.196 22.776 1.00 19.00 101 ILE H N 1
ATOM 5693 C CA . ILE D 2 101 ? -32.617 -9.470 21.671 1.00 18.45 101 ILE H CA 1
ATOM 5694 C C . ILE D 2 101 ? -33.279 -8.193 21.162 1.00 17.81 101 ILE H C 1
ATOM 5695 O O . ILE D 2 101 ? -33.472 -8.034 19.965 1.00 18.88 101 ILE H O 1
ATOM 5700 N N . ASP D 2 102 ? -33.616 -7.290 22.071 1.00 17.67 102 ASP H N 1
ATOM 5701 C CA . ASP D 2 102 ? -34.069 -5.938 21.704 1.00 17.65 102 ASP H CA 1
ATOM 5702 C C . ASP D 2 102 ? -33.100 -5.214 20.777 1.00 17.23 102 ASP H C 1
ATOM 5703 O O . ASP D 2 102 ? -33.544 -4.470 19.926 1.00 18.41 102 ASP H O 1
ATOM 5708 N N . TYR D 2 103 ? -31.804 -5.407 20.986 1.00 17.21 103 TYR H N 1
ATOM 5709 C CA . TYR D 2 103 ? -30.733 -4.672 20.312 1.00 19.11 103 TYR H CA 1
ATOM 5710 C C . TYR D 2 103 ? -29.638 -5.642 19.936 1.00 19.22 103 TYR H C 1
ATOM 5711 O O . TYR D 2 103 ? -29.361 -6.636 20.687 1.00 18.57 103 TYR H O 1
ATOM 5720 N N . TRP D 2 104 ? -28.964 -5.333 18.824 1.00 18.85 104 TRP H N 1
ATOM 5721 C CA . TRP D 2 104 ? -27.817 -6.136 18.420 1.00 19.10 104 TRP H CA 1
ATOM 5722 C C . TRP D 2 104 ? -26.528 -5.367 18.063 1.00 19.70 104 TRP H C 1
ATOM 5723 O O . TRP D 2 104 ? -26.577 -4.214 17.627 1.00 21.04 104 TRP H O 1
ATOM 5734 N N . GLY D 2 105 ? -25.388 -6.024 18.242 1.00 19.90 105 GLY H N 1
ATOM 5735 C CA . GLY D 2 105 ? -24.083 -5.493 17.884 1.00 21.44 105 GLY H CA 1
ATOM 5736 C C . GLY D 2 105 ? -23.513 -6.404 16.778 1.00 23.27 105 GLY H C 1
ATOM 5737 O O . GLY D 2 105 ? -24.248 -7.226 16.239 1.00 22.00 105 GLY H O 1
ATOM 5738 N N . GLN D 2 106 ? -22.217 -6.253 16.454 1.00 24.18 106 GLN H N 1
ATOM 5739 C CA . GLN D 2 106 ? -21.600 -6.872 15.271 1.00 26.06 106 GLN H CA 1
ATOM 5740 C C . GLN D 2 106 ? -21.143 -8.346 15.458 1.00 25.73 106 GLN H C 1
ATOM 5741 O O . GLN D 2 106 ? -20.949 -9.076 14.486 1.00 25.92 106 GLN H O 1
ATOM 5747 N N . GLY D 2 107 ? -20.947 -8.789 16.699 1.00 25.12 107 GLY H N 1
ATOM 5748 C CA . GLY D 2 107 ? -20.554 -10.184 16.955 1.00 23.46 107 GLY H CA 1
ATOM 5749 C C . GLY D 2 107 ? -19.046 -10.345 17.027 1.00 23.52 107 GLY H C 1
ATOM 5750 O O . GLY D 2 107 ? -18.317 -9.482 16.575 1.00 22.72 107 GLY H O 1
ATOM 5751 N N . THR D 2 108 ? -18.578 -11.449 17.619 1.00 22.69 108 THR H N 1
ATOM 5752 C CA . THR D 2 108 ? -17.164 -11.765 17.617 1.00 22.04 108 THR H CA 1
ATOM 5753 C C . THR D 2 108 ? -17.021 -13.211 17.131 1.00 22.44 108 THR H C 1
ATOM 5754 O O . THR D 2 108 ? -17.829 -14.067 17.490 1.00 23.10 108 THR H O 1
ATOM 5758 N N . THR D 2 109 ? -16.029 -13.477 16.299 1.00 21.93 109 THR H N 1
ATOM 5759 C CA . THR D 2 109 ? -15.949 -14.779 15.620 1.00 23.75 109 THR H CA 1
ATOM 5760 C C . THR D 2 109 ? -15.083 -15.764 16.433 1.00 23.44 109 THR H C 1
ATOM 5761 O O . THR D 2 109 ? -13.980 -15.402 16.829 1.00 25.14 109 THR H O 1
ATOM 5765 N N . VAL D 2 110 ? -15.573 -16.981 16.662 1.00 23.40 110 VAL H N 1
ATOM 5766 C CA . VAL D 2 110 ? -14.839 -18.015 17.384 1.00 24.25 110 VAL H CA 1
ATOM 5767 C C . VAL D 2 110 ? -14.610 -19.201 16.438 1.00 25.77 110 VAL H C 1
ATOM 5768 O O . VAL D 2 110 ? -15.584 -19.741 15.850 1.00 25.82 110 VAL H O 1
ATOM 5772 N N . THR D 2 111 ? -13.328 -19.558 16.252 1.00 25.23 111 THR H N 1
ATOM 5773 C CA . THR D 2 111 ? -12.948 -20.646 15.335 1.00 24.71 111 THR H CA 1
ATOM 5774 C C . THR D 2 111 ? -12.222 -21.735 16.156 1.00 25.08 111 THR H C 1
ATOM 5775 O O . THR D 2 111 ? -11.105 -21.537 16.694 1.00 24.93 111 THR H O 1
ATOM 5779 N N . VAL D 2 112 ? -12.900 -22.853 16.309 1.00 25.24 112 VAL H N 1
ATOM 5780 C CA . VAL D 2 112 ? -12.336 -23.993 17.007 1.00 26.10 112 VAL H CA 1
ATOM 5781 C C . VAL D 2 112 ? -11.784 -24.966 15.952 1.00 26.83 112 VAL H C 1
ATOM 5782 O O . VAL D 2 112 ? -12.534 -25.641 15.266 1.00 25.52 112 VAL H O 1
ATOM 5786 N N . SER D 2 113 ? -10.458 -25.036 15.832 1.00 28.73 113 SER H N 1
ATOM 5787 C CA . SER D 2 113 ? -9.887 -26.011 14.900 1.00 30.84 113 SER H CA 1
ATOM 5788 C C . SER D 2 113 ? -8.454 -26.366 15.217 1.00 31.45 113 SER H C 1
ATOM 5789 O O . SER D 2 113 ? -7.742 -25.617 15.888 1.00 31.88 113 SER H O 1
ATOM 5792 N N . SER D 2 114 ? -8.041 -27.506 14.670 1.00 33.07 114 SER H N 1
ATOM 5793 C CA . SER D 2 114 ? -6.688 -28.004 14.866 1.00 34.55 114 SER H CA 1
ATOM 5794 C C . SER D 2 114 ? -5.684 -27.332 13.937 1.00 34.38 114 SER H C 1
ATOM 5795 O O . SER D 2 114 ? -4.507 -27.183 14.270 1.00 34.21 114 SER H O 1
ATOM 5798 N N . ALA D 2 115 ? -6.186 -26.880 12.792 1.00 34.53 115 ALA H N 1
ATOM 5799 C CA . ALA D 2 115 ? -5.350 -26.463 11.703 1.00 34.19 115 ALA H CA 1
ATOM 5800 C C . ALA D 2 115 ? -4.531 -25.192 11.992 1.00 34.52 115 ALA H C 1
ATOM 5801 O O . ALA D 2 115 ? -4.858 -24.388 12.875 1.00 34.67 115 ALA H O 1
ATOM 5803 N N . SER D 2 116 ? -3.417 -25.075 11.274 1.00 34.55 116 SER H N 1
ATOM 5804 C CA . SER D 2 116 ? -2.468 -23.966 11.359 1.00 34.26 116 SER H CA 1
ATOM 5805 C C . SER D 2 116 ? -2.959 -22.755 10.581 1.00 33.07 116 SER H C 1
ATOM 5806 O O . SER D 2 116 ? -3.527 -22.917 9.507 1.00 32.69 116 SER H O 1
ATOM 5809 N N . THR D 2 117 ? -2.691 -21.565 11.109 1.00 31.97 117 THR H N 1
ATOM 5810 C CA . THR D 2 117 ? -2.835 -20.321 10.388 1.00 31.64 117 THR H CA 1
ATOM 5811 C C . THR D 2 117 ? -1.994 -20.370 9.119 1.00 31.27 117 THR H C 1
ATOM 5812 O O . THR D 2 117 ? -0.856 -20.864 9.128 1.00 31.00 117 THR H O 1
ATOM 5816 N N . LYS D 2 118 ? -2.562 -19.872 8.016 1.00 29.88 118 LYS H N 1
ATOM 5817 C CA . LYS D 2 118 ? -1.813 -19.784 6.775 1.00 29.28 118 LYS H CA 1
ATOM 5818 C C . LYS D 2 118 ? -2.352 -18.617 5.967 1.00 28.63 118 LYS H C 1
ATOM 5819 O O . LYS D 2 118 ? -3.551 -18.516 5.743 1.00 28.28 118 LYS H O 1
ATOM 5825 N N . GLY D 2 119 ? -1.443 -17.722 5.583 1.00 28.92 119 GLY H N 1
ATOM 5826 C CA . GLY D 2 119 ? -1.720 -16.632 4.662 1.00 28.25 119 GLY H CA 1
ATOM 5827 C C . GLY D 2 119 ? -1.884 -17.129 3.246 1.00 27.84 119 GLY H C 1
ATOM 5828 O O . GLY D 2 119 ? -1.326 -18.149 2.873 1.00 27.96 119 GLY H O 1
ATOM 5829 N N . PRO D 2 120 ? -2.686 -16.421 2.460 1.00 27.59 120 PRO H N 1
ATOM 5830 C CA . PRO D 2 120 ? -3.005 -16.778 1.090 1.00 27.51 120 PRO H CA 1
ATOM 5831 C C . PRO D 2 120 ? -1.894 -16.440 0.123 1.00 27.42 120 PRO H C 1
ATOM 5832 O O . PRO D 2 120 ? -1.088 -15.545 0.392 1.00 26.80 120 PRO H O 1
ATOM 5836 N N . SER D 2 121 ? -1.851 -17.176 -0.986 1.00 26.93 121 SER H N 1
ATOM 5837 C CA . SER D 2 121 ? -1.175 -16.702 -2.193 1.00 27.14 121 SER H CA 1
ATOM 5838 C C . SER D 2 121 ? -2.218 -15.953 -3.026 1.00 26.89 121 SER H C 1
ATOM 5839 O O . SER D 2 121 ? -3.385 -16.369 -3.100 1.00 27.46 121 SER H O 1
ATOM 5842 N N . VAL D 2 122 ? -1.783 -14.889 -3.688 1.00 25.97 122 VAL H N 1
ATOM 5843 C CA . VAL D 2 122 ? -2.665 -14.089 -4.528 1.00 26.37 122 VAL H CA 1
ATOM 5844 C C . VAL D 2 122 ? -2.188 -14.110 -5.990 1.00 26.75 122 VAL H C 1
ATOM 5845 O O . VAL D 2 122 ? -1.047 -13.713 -6.293 1.00 26.72 122 VAL H O 1
ATOM 5849 N N . PHE D 2 123 ? -3.058 -14.545 -6.896 1.00 25.99 123 PHE H N 1
ATOM 5850 C CA . PHE D 2 123 ? -2.660 -14.632 -8.289 1.00 25.74 123 PHE H CA 1
ATOM 5851 C C . PHE D 2 123 ? -3.551 -13.736 -9.185 1.00 26.15 123 PHE H C 1
ATOM 5852 O O . PHE D 2 123 ? -4.767 -13.706 -9.024 1.00 24.12 123 PHE H O 1
ATOM 5860 N N . PRO D 2 124 ? -2.930 -13.049 -10.162 1.00 26.65 124 PRO H N 1
ATOM 5861 C CA . PRO D 2 124 ? -3.709 -12.273 -11.111 1.00 27.49 124 PRO H CA 1
ATOM 5862 C C . PRO D 2 124 ? -4.637 -13.157 -11.944 1.00 27.25 124 PRO H C 1
ATOM 5863 O O . PRO D 2 124 ? -4.288 -14.276 -12.245 1.00 26.65 124 PRO H O 1
ATOM 5867 N N . LEU D 2 125 ? -5.846 -12.654 -12.208 1.00 28.27 125 LEU H N 1
ATOM 5868 C CA . LEU D 2 125 ? -6.770 -13.150 -13.234 1.00 28.52 125 LEU H CA 1
ATOM 5869 C C . LEU D 2 125 ? -6.813 -12.088 -14.327 1.00 29.81 125 LEU H C 1
ATOM 5870 O O . LEU D 2 125 ? -7.670 -11.163 -14.329 1.00 28.92 125 LEU H O 1
ATOM 5875 N N . ALA D 2 126 ? -5.880 -12.249 -15.257 1.00 30.78 126 ALA H N 1
ATOM 5876 C CA . ALA D 2 126 ? -5.558 -11.232 -16.235 1.00 32.41 126 ALA H CA 1
ATOM 5877 C C . ALA D 2 126 ? -6.667 -10.944 -17.269 1.00 33.22 126 ALA H C 1
ATOM 5878 O O . ALA D 2 126 ? -7.263 -11.860 -17.793 1.00 33.44 126 ALA H O 1
ATOM 5880 N N . PRO D 2 127 ? -6.924 -9.652 -17.563 1.00 34.99 127 PRO H N 1
ATOM 5881 C CA . PRO D 2 127 ? -8.001 -9.106 -18.418 1.00 36.92 127 PRO H CA 1
ATOM 5882 C C . PRO D 2 127 ? -8.305 -9.737 -19.776 1.00 38.98 127 PRO H C 1
ATOM 5883 O O . PRO D 2 127 ? -9.466 -9.689 -20.175 1.00 40.24 127 PRO H O 1
ATOM 5887 N N . SER D 2 128 ? -7.329 -10.277 -20.497 1.00 41.55 128 SER H N 1
ATOM 5888 C CA . SER D 2 128 ? -7.650 -11.174 -21.646 1.00 44.49 128 SER H CA 1
ATOM 5889 C C . SER D 2 128 ? -7.929 -10.553 -23.044 1.00 46.60 128 SER H C 1
ATOM 5890 O O . SER D 2 128 ? -7.007 -10.058 -23.713 1.00 47.09 128 SER H O 1
ATOM 5893 N N . SER D 2 129 ? -9.191 -10.610 -23.492 1.00 49.27 129 SER H N 1
ATOM 5894 C CA . SER D 2 129 ? -9.569 -10.311 -24.907 1.00 50.94 129 SER H CA 1
ATOM 5895 C C . SER D 2 129 ? -11.085 -10.333 -25.166 1.00 51.14 129 SER H C 1
ATOM 5896 O O . SER D 2 129 ? -11.527 -10.025 -26.281 1.00 51.59 129 SER H O 1
ATOM 5899 N N . SER D 2 133 ? -14.250 -9.885 -28.130 1.00 49.29 133 SER H N 1
ATOM 5900 C CA . SER D 2 133 ? -14.381 -8.508 -27.648 1.00 49.75 133 SER H CA 1
ATOM 5901 C C . SER D 2 133 ? -15.510 -8.362 -26.583 1.00 49.43 133 SER H C 1
ATOM 5902 O O . SER D 2 133 ? -15.315 -8.754 -25.406 1.00 50.78 133 SER H O 1
ATOM 5905 N N . GLY D 2 134 ? -16.660 -7.794 -26.991 1.00 48.50 134 GLY H N 1
ATOM 5906 C CA . GLY D 2 134 ? -17.917 -7.746 -26.179 1.00 46.67 134 GLY H CA 1
ATOM 5907 C C . GLY D 2 134 ? -18.426 -6.392 -25.659 1.00 45.10 134 GLY H C 1
ATOM 5908 O O . GLY D 2 134 ? -19.605 -6.262 -25.293 1.00 46.05 134 GLY H O 1
ATOM 5909 N N . GLY D 2 135 ? -17.557 -5.381 -25.623 1.00 43.11 135 GLY H N 1
ATOM 5910 C CA . GLY D 2 135 ? -17.828 -4.147 -24.878 1.00 39.80 135 GLY H CA 1
ATOM 5911 C C . GLY D 2 135 ? -17.245 -4.172 -23.457 1.00 37.99 135 GLY H C 1
ATOM 5912 O O . GLY D 2 135 ? -16.599 -3.217 -23.036 1.00 37.84 135 GLY H O 1
ATOM 5913 N N . THR D 2 136 ? -17.467 -5.267 -22.732 1.00 35.72 136 THR H N 1
ATOM 5914 C CA . THR D 2 136 ? -16.943 -5.471 -21.383 1.00 34.39 136 THR H CA 1
ATOM 5915 C C . THR D 2 136 ? -15.812 -6.491 -21.321 1.00 32.99 136 THR H C 1
ATOM 5916 O O . THR D 2 136 ? -15.865 -7.540 -21.990 1.00 33.03 136 THR H O 1
ATOM 5920 N N . ALA D 2 137 ? -14.806 -6.172 -20.516 1.00 30.97 137 ALA H N 1
ATOM 5921 C CA . ALA D 2 137 ? -13.678 -7.051 -20.213 1.00 28.99 137 ALA H CA 1
ATOM 5922 C C . ALA D 2 137 ? -13.765 -7.354 -18.754 1.00 28.69 137 ALA H C 1
ATOM 5923 O O . ALA D 2 137 ? -14.428 -6.609 -18.021 1.00 28.64 137 ALA H O 1
ATOM 5925 N N . ALA D 2 138 ? -13.059 -8.400 -18.310 1.00 27.22 138 ALA H N 1
ATOM 5926 C CA . ALA D 2 138 ? -13.100 -8.787 -16.907 1.00 26.88 138 ALA H CA 1
ATOM 5927 C C . ALA D 2 138 ? -11.717 -9.086 -16.382 1.00 26.20 138 ALA H C 1
ATOM 5928 O O . ALA D 2 138 ? -10.839 -9.542 -17.102 1.00 26.95 138 ALA H O 1
ATOM 5930 N N . LEU D 2 139 ? -11.492 -8.788 -15.121 1.00 25.38 139 LEU H N 1
ATOM 5931 C CA . LEU D 2 139 ? -10.182 -9.064 -14.567 1.00 25.17 139 LEU H CA 1
ATOM 5932 C C . LEU D 2 139 ? -10.317 -9.386 -13.096 1.00 24.50 139 LEU H C 1
ATOM 5933 O O . LEU D 2 139 ? -11.380 -9.181 -12.525 1.00 24.67 139 LEU H O 1
ATOM 5938 N N . GLY D 2 140 ? -9.276 -9.930 -12.478 1.00 23.76 140 GLY H N 1
ATOM 5939 C CA . GLY D 2 140 ? -9.365 -10.182 -11.064 1.00 23.67 140 GLY H CA 1
ATOM 5940 C C . GLY D 2 140 ? -8.133 -10.703 -10.351 1.00 24.01 140 GLY H C 1
ATOM 5941 O O . GLY D 2 140 ? -7.010 -10.618 -10.865 1.00 23.86 140 GLY H O 1
ATOM 5942 N N . CYS D 2 141 ? -8.378 -11.251 -9.156 1.00 24.18 141 CYS H N 1
ATOM 5943 C CA . CYS D 2 141 ? -7.357 -11.784 -8.245 1.00 23.96 141 CYS H CA 1
ATOM 5944 C C . CYS D 2 141 ? -7.941 -13.060 -7.651 1.00 24.77 141 CYS H C 1
ATOM 5945 O O . CYS D 2 141 ? -9.088 -13.070 -7.152 1.00 24.87 141 CYS H O 1
ATOM 5948 N N . LEU D 2 142 ? -7.159 -14.128 -7.689 1.00 23.85 142 LEU H N 1
ATOM 5949 C CA . LEU D 2 142 ? -7.518 -15.324 -7.008 1.00 23.65 142 LEU H CA 1
ATOM 5950 C C . LEU D 2 142 ? -6.648 -15.364 -5.751 1.00 24.74 142 LEU H C 1
ATOM 5951 O O . LEU D 2 142 ? -5.414 -15.113 -5.806 1.00 25.46 142 LEU H O 1
ATOM 5956 N N . VAL D 2 143 ? -7.288 -15.710 -4.639 1.00 24.63 143 VAL H N 1
ATOM 5957 C CA . VAL D 2 143 ? -6.666 -15.647 -3.318 1.00 25.79 143 VAL H CA 1
ATOM 5958 C C . VAL D 2 143 ? -6.729 -17.039 -2.806 1.00 26.30 143 VAL H C 1
ATOM 5959 O O . VAL D 2 143 ? -7.782 -17.481 -2.326 1.00 27.43 143 VAL H O 1
ATOM 5963 N N . LYS D 2 144 ? -5.619 -17.758 -2.947 1.00 27.12 144 LYS H N 1
ATOM 5964 C CA . LYS D 2 144 ? -5.654 -19.181 -2.665 1.00 27.34 144 LYS H CA 1
ATOM 5965 C C . LYS D 2 144 ? -5.021 -19.559 -1.337 1.00 27.29 144 LYS H C 1
ATOM 5966 O O . LYS D 2 144 ? -3.967 -19.024 -0.960 1.00 27.91 144 LYS H O 1
ATOM 5972 N N . ASP D 2 145 ? -5.698 -20.474 -0.636 1.00 27.33 145 ASP H N 1
ATOM 5973 C CA . ASP D 2 145 ? -5.090 -21.332 0.394 1.00 27.04 145 ASP H CA 1
ATOM 5974 C C . ASP D 2 145 ? -4.772 -20.616 1.675 1.00 27.18 145 ASP H C 1
ATOM 5975 O O . ASP D 2 145 ? -3.599 -20.423 2.032 1.00 27.31 145 ASP H O 1
ATOM 5980 N N . TYR D 2 146 ? -5.828 -20.190 2.359 1.00 25.73 146 TYR H N 1
ATOM 5981 C CA . TYR D 2 146 ? -5.647 -19.492 3.586 1.00 25.20 146 TYR H CA 1
ATOM 5982 C C . TYR D 2 146 ? -6.505 -20.151 4.630 1.00 25.54 146 TYR H C 1
ATOM 5983 O O . TYR D 2 146 ? -7.493 -20.821 4.313 1.00 25.05 146 TYR H O 1
ATOM 5992 N N . PHE D 2 147 ? -6.035 -20.065 5.862 1.00 25.35 147 PHE H N 1
ATOM 5993 C CA . PHE D 2 147 ? -6.833 -20.442 7.006 1.00 26.38 147 PHE H CA 1
ATOM 5994 C C . PHE D 2 147 ? -6.438 -19.515 8.143 1.00 26.50 147 PHE H C 1
ATOM 5995 O O . PHE D 2 147 ? -5.296 -19.111 8.220 1.00 27.03 147 PHE H O 1
ATOM 6003 N N . PRO D 2 148 ? -7.403 -19.102 8.980 1.00 28.17 148 PRO H N 1
ATOM 6004 C CA . PRO D 2 148 ? -8.830 -19.348 8.803 1.00 28.60 148 PRO H CA 1
ATOM 6005 C C . PRO D 2 148 ? -9.474 -18.194 8.024 1.00 29.69 148 PRO H C 1
ATOM 6006 O O . PRO D 2 148 ? -8.759 -17.409 7.354 1.00 30.35 148 PRO H O 1
ATOM 6010 N N . GLU D 2 149 ? -10.796 -18.086 8.104 1.00 30.26 149 GLU H N 1
ATOM 6011 C CA . GLU D 2 149 ? -11.480 -16.933 7.524 1.00 32.02 149 GLU H CA 1
ATOM 6012 C C . GLU D 2 149 ? -11.280 -15.783 8.509 1.00 32.01 149 GLU H C 1
ATOM 6013 O O . GLU D 2 149 ? -10.999 -16.037 9.713 1.00 31.68 149 GLU H O 1
ATOM 6019 N N . PRO D 2 150 ? -11.397 -14.522 8.023 1.00 31.75 150 PRO H N 1
ATOM 6020 C CA . PRO D 2 150 ? -11.610 -14.146 6.625 1.00 30.92 150 PRO H CA 1
ATOM 6021 C C . PRO D 2 150 ? -10.445 -13.469 5.949 1.00 30.44 150 PRO H C 1
ATOM 6022 O O . PRO D 2 150 ? -9.391 -13.241 6.517 1.00 30.80 150 PRO H O 1
ATOM 6026 N N . VAL D 2 151 ? -10.692 -13.096 4.717 1.00 29.65 151 VAL H N 1
ATOM 6027 C CA . VAL D 2 151 ? -9.803 -12.291 3.965 1.00 28.58 151 VAL H CA 1
ATOM 6028 C C . VAL D 2 151 ? -10.631 -11.090 3.550 1.00 28.66 151 VAL H C 1
ATOM 6029 O O . VAL D 2 151 ? -11.880 -11.185 3.445 1.00 29.51 151 VAL H O 1
ATOM 6033 N N . THR D 2 152 ? -9.971 -9.961 3.362 1.00 27.83 152 THR H N 1
ATOM 6034 C CA . THR D 2 152 ? -10.606 -8.788 2.772 1.00 29.06 152 THR H CA 1
ATOM 6035 C C . THR D 2 152 ? -9.916 -8.476 1.456 1.00 28.49 152 THR H C 1
ATOM 6036 O O . THR D 2 152 ? -8.697 -8.669 1.344 1.00 28.23 152 THR H O 1
ATOM 6040 N N . VAL D 2 153 ? -10.683 -7.980 0.483 1.00 27.39 153 VAL H N 1
ATOM 6041 C CA . VAL D 2 153 ? -10.120 -7.520 -0.791 1.00 27.91 153 VAL H CA 1
ATOM 6042 C C . VAL D 2 153 ? -10.711 -6.143 -1.177 1.00 27.79 153 VAL H C 1
ATOM 6043 O O . VAL D 2 153 ? -11.939 -5.952 -1.220 1.00 27.54 153 VAL H O 1
ATOM 6047 N N . SER D 2 154 ? -9.844 -5.179 -1.409 1.00 27.63 154 SER H N 1
ATOM 6048 C CA . SER D 2 154 ? -10.286 -3.969 -2.041 1.00 28.75 154 SER H CA 1
ATOM 6049 C C . SER D 2 154 ? -9.610 -3.902 -3.380 1.00 28.21 154 SER H C 1
ATOM 6050 O O . SER D 2 154 ? -8.730 -4.711 -3.697 1.00 28.30 154 SER H O 1
ATOM 6053 N N . TRP D 2 155 ? -10.035 -2.948 -4.187 1.00 28.53 155 TRP H N 1
ATOM 6054 C CA . TRP D 2 155 ? -9.400 -2.698 -5.465 1.00 28.36 155 TRP H CA 1
ATOM 6055 C C . TRP D 2 155 ? -8.928 -1.226 -5.477 1.00 29.68 155 TRP H C 1
ATOM 6056 O O . TRP D 2 155 ? -9.644 -0.336 -5.015 1.00 29.68 155 TRP H O 1
ATOM 6067 N N . ASN D 2 156 ? -7.720 -0.990 -5.964 1.00 30.84 156 ASN H N 1
ATOM 6068 C CA . ASN D 2 156 ? -7.189 0.353 -6.049 1.00 32.55 156 ASN H CA 1
ATOM 6069 C C . ASN D 2 156 ? -7.327 1.174 -4.787 1.00 33.39 156 ASN H C 1
ATOM 6070 O O . ASN D 2 156 ? -7.552 2.368 -4.881 1.00 34.33 156 ASN H O 1
ATOM 6075 N N . SER D 2 157 ? -7.163 0.513 -3.630 1.00 34.14 157 SER H N 1
ATOM 6076 C CA . SER D 2 157 ? -7.195 1.095 -2.277 1.00 34.65 157 SER H CA 1
ATOM 6077 C C . SER D 2 157 ? -8.543 1.693 -1.963 1.00 35.35 157 SER H C 1
ATOM 6078 O O . SER D 2 157 ? -8.622 2.722 -1.300 1.00 36.25 157 SER H O 1
ATOM 6081 N N . GLY D 2 158 ? -9.596 1.041 -2.436 1.00 35.04 158 GLY H N 1
ATOM 6082 C CA . GLY D 2 158 ? -10.950 1.445 -2.123 1.00 35.13 158 GLY H CA 1
ATOM 6083 C C . GLY D 2 158 ? -11.591 2.401 -3.107 1.00 35.23 158 GLY H C 1
ATOM 6084 O O . GLY D 2 158 ? -12.814 2.575 -3.067 1.00 35.71 158 GLY H O 1
ATOM 6085 N N . ALA D 2 159 ? -10.792 3.000 -3.995 1.00 35.12 159 ALA H N 1
ATOM 6086 C CA . ALA D 2 159 ? -11.338 3.907 -5.030 1.00 35.27 159 ALA H CA 1
ATOM 6087 C C . ALA D 2 159 ? -12.240 3.128 -5.998 1.00 35.14 159 ALA H C 1
ATOM 6088 O O . ALA D 2 159 ? -13.236 3.665 -6.482 1.00 35.85 159 ALA H O 1
ATOM 6090 N N . LEU D 2 160 ? -11.887 1.877 -6.270 1.00 33.86 160 LEU H N 1
ATOM 6091 C CA . LEU D 2 160 ? -12.613 1.132 -7.249 1.00 32.54 160 LEU H CA 1
ATOM 6092 C C . LEU D 2 160 ? -13.583 0.208 -6.577 1.00 32.08 160 LEU H C 1
ATOM 6093 O O . LEU D 2 160 ? -13.212 -0.745 -5.880 1.00 30.96 160 LEU H O 1
ATOM 6098 N N . THR D 2 161 ? -14.848 0.476 -6.849 1.00 30.87 161 THR H N 1
ATOM 6099 C CA . THR D 2 161 ? -15.914 -0.104 -6.069 1.00 30.41 161 THR H CA 1
ATOM 6100 C C . THR D 2 161 ? -17.048 -0.726 -6.941 1.00 29.45 161 THR H C 1
ATOM 6101 O O . THR D 2 161 ? -17.424 -1.882 -6.765 1.00 28.38 161 THR H O 1
ATOM 6105 N N . SER D 2 162 ? -17.578 0.044 -7.893 1.00 29.25 162 SER H N 1
ATOM 6106 C CA . SER D 2 162 ? -18.711 -0.417 -8.679 1.00 28.79 162 SER H CA 1
ATOM 6107 C C . SER D 2 162 ? -18.203 -1.495 -9.662 1.00 27.61 162 SER H C 1
ATOM 6108 O O . SER D 2 162 ? -17.118 -1.359 -10.209 1.00 28.60 162 SER H O 1
ATOM 6111 N N . GLY D 2 163 ? -18.982 -2.549 -9.865 1.00 27.30 163 GLY H N 1
ATOM 6112 C CA . GLY D 2 163 ? -18.657 -3.622 -10.807 1.00 26.04 163 GLY H CA 1
ATOM 6113 C C . GLY D 2 163 ? -17.850 -4.719 -10.120 1.00 25.40 163 GLY H C 1
ATOM 6114 O O . GLY D 2 163 ? -17.617 -5.778 -10.721 1.00 24.83 163 GLY H O 1
ATOM 6115 N N . VAL D 2 164 ? -17.386 -4.444 -8.889 1.00 24.60 164 VAL H N 1
ATOM 6116 C CA . VAL D 2 164 ? -16.612 -5.405 -8.087 1.00 24.03 164 VAL H CA 1
ATOM 6117 C C . VAL D 2 164 ? -17.462 -6.549 -7.555 1.00 23.73 164 VAL H C 1
ATOM 6118 O O . VAL D 2 164 ? -18.486 -6.333 -6.943 1.00 24.26 164 VAL H O 1
ATOM 6122 N N . HIS D 2 165 ? -17.029 -7.790 -7.790 1.00 23.88 165 HIS H N 1
ATOM 6123 C CA . HIS D 2 165 ? -17.662 -8.953 -7.126 1.00 22.76 165 HIS H CA 1
ATOM 6124 C C . HIS D 2 165 ? -16.651 -9.745 -6.346 1.00 22.43 165 HIS H C 1
ATOM 6125 O O . HIS D 2 165 ? -15.806 -10.416 -6.921 1.00 22.62 165 HIS H O 1
ATOM 6132 N N . THR D 2 166 ? -16.704 -9.681 -5.029 1.00 22.22 166 THR H N 1
ATOM 6133 C CA . THR D 2 166 ? -15.756 -10.471 -4.253 1.00 21.85 166 THR H CA 1
ATOM 6134 C C . THR D 2 166 ? -16.569 -11.588 -3.682 1.00 22.43 166 THR H C 1
ATOM 6135 O O . THR D 2 166 ? -17.400 -11.370 -2.815 1.00 22.59 166 THR H O 1
ATOM 6139 N N . PHE D 2 167 ? -16.337 -12.772 -4.230 1.00 22.08 167 PHE H N 1
ATOM 6140 C CA . PHE D 2 167 ? -17.077 -13.968 -3.951 1.00 21.76 167 PHE H CA 1
ATOM 6141 C C . PHE D 2 167 ? -16.874 -14.499 -2.518 1.00 22.68 167 PHE H C 1
ATOM 6142 O O . PHE D 2 167 ? -15.844 -14.266 -1.879 1.00 21.55 167 PHE H O 1
ATOM 6150 N N . PRO D 2 168 ? -17.846 -15.274 -2.040 1.00 22.62 168 PRO H N 1
ATOM 6151 C CA . PRO D 2 168 ? -17.707 -15.912 -0.761 1.00 23.21 168 PRO H CA 1
ATOM 6152 C C . PRO D 2 168 ? -16.627 -16.987 -0.832 1.00 24.00 168 PRO H C 1
ATOM 6153 O O . PRO D 2 168 ? -16.587 -17.772 -1.808 1.00 22.85 168 PRO H O 1
ATOM 6157 N N . ALA D 2 169 ? -15.785 -17.014 0.201 1.00 23.51 169 ALA H N 1
ATOM 6158 C CA . ALA D 2 169 ? -14.844 -18.101 0.400 1.00 24.55 169 ALA H CA 1
ATOM 6159 C C . ALA D 2 169 ? -15.506 -19.463 0.222 1.00 24.04 169 ALA H C 1
ATOM 6160 O O . ALA D 2 169 ? -16.594 -19.672 0.682 1.00 24.34 169 ALA H O 1
ATOM 6162 N N . VAL D 2 170 ? -14.822 -20.364 -0.475 1.00 25.49 170 VAL H N 1
ATOM 6163 C CA . VAL D 2 170 ? -15.136 -21.774 -0.430 1.00 26.44 170 VAL H CA 1
ATOM 6164 C C . VAL D 2 170 ? -14.021 -22.556 0.302 1.00 26.66 170 VAL H C 1
ATOM 6165 O O . VAL D 2 170 ? -12.827 -22.247 0.197 1.00 26.44 170 VAL H O 1
ATOM 6169 N N . LEU D 2 171 ? -14.434 -23.575 1.043 1.00 27.37 171 LEU H N 1
ATOM 6170 C CA . LEU D 2 171 ? -13.494 -24.492 1.700 1.00 28.25 171 LEU H CA 1
ATOM 6171 C C . LEU D 2 171 ? -13.086 -25.607 0.741 1.00 28.07 171 LEU H C 1
ATOM 6172 O O . LEU D 2 171 ? -13.961 -26.303 0.241 1.00 28.61 171 LEU H O 1
ATOM 6177 N N . GLN D 2 172 ? -11.778 -25.787 0.512 1.00 28.77 172 GLN H N 1
ATOM 6178 C CA . GLN D 2 172 ? -11.244 -26.783 -0.445 1.00 29.95 172 GLN H CA 1
ATOM 6179 C C . GLN D 2 172 ? -11.032 -28.130 0.267 1.00 31.46 172 GLN H C 1
ATOM 6180 O O . GLN D 2 172 ? -10.941 -28.156 1.496 1.00 31.42 172 GLN H O 1
ATOM 6186 N N . SER D 2 173 ? -10.965 -29.250 -0.460 1.00 32.63 173 SER H N 1
ATOM 6187 C CA . SER D 2 173 ? -10.821 -30.569 0.244 1.00 35.21 173 SER H CA 1
ATOM 6188 C C . SER D 2 173 ? -9.605 -30.621 1.188 1.00 35.73 173 SER H C 1
ATOM 6189 O O . SER D 2 173 ? -9.528 -31.495 2.060 1.00 37.07 173 SER H O 1
ATOM 6192 N N . SER D 2 174 ? -8.674 -29.685 1.003 1.00 35.48 174 SER H N 1
ATOM 6193 C CA . SER D 2 174 ? -7.415 -29.670 1.734 1.00 35.45 174 SER H CA 1
ATOM 6194 C C . SER D 2 174 ? -7.516 -29.063 3.143 1.00 34.82 174 SER H C 1
ATOM 6195 O O . SER D 2 174 ? -6.556 -29.111 3.909 1.00 34.20 174 SER H O 1
ATOM 6198 N N . GLY D 2 175 ? -8.675 -28.490 3.471 1.00 34.34 175 GLY H N 1
ATOM 6199 C CA . GLY D 2 175 ? -8.852 -27.750 4.734 1.00 33.26 175 GLY H CA 1
ATOM 6200 C C . GLY D 2 175 ? -8.628 -26.243 4.591 1.00 33.10 175 GLY H C 1
ATOM 6201 O O . GLY D 2 175 ? -8.815 -25.476 5.553 1.00 33.50 175 GLY H O 1
ATOM 6202 N N . LEU D 2 176 ? -8.215 -25.802 3.405 1.00 31.92 176 LEU H N 1
ATOM 6203 C CA . LEU D 2 176 ? -7.942 -24.360 3.177 1.00 31.29 176 LEU H CA 1
ATOM 6204 C C . LEU D 2 176 ? -9.035 -23.690 2.343 1.00 30.37 176 LEU H C 1
ATOM 6205 O O . LEU D 2 176 ? -9.797 -24.363 1.608 1.00 30.02 176 LEU H O 1
ATOM 6210 N N . TYR D 2 177 ? -9.131 -22.373 2.509 1.00 28.69 177 TYR H N 1
ATOM 6211 C CA . TYR D 2 177 ? -10.114 -21.593 1.809 1.00 26.46 177 TYR H CA 1
ATOM 6212 C C . TYR D 2 177 ? -9.486 -20.958 0.599 1.00 25.86 177 TYR H C 1
ATOM 6213 O O . TYR D 2 177 ? -8.256 -20.760 0.529 1.00 24.02 177 TYR H O 1
ATOM 6222 N N . SER D 2 178 ? -10.360 -20.589 -0.331 1.00 24.67 178 SER H N 1
ATOM 6223 C CA . SER D 2 178 ? -9.983 -19.685 -1.376 1.00 24.39 178 SER H CA 1
ATOM 6224 C C . SER D 2 178 ? -11.181 -18.863 -1.846 1.00 24.75 178 SER H C 1
ATOM 6225 O O . SER D 2 178 ? -12.367 -19.217 -1.650 1.00 22.39 178 SER H O 1
ATOM 6228 N N . LEU D 2 179 ? -10.830 -17.760 -2.505 1.00 25.39 179 LEU H N 1
ATOM 6229 C CA . LEU D 2 179 ? -11.822 -16.915 -3.107 1.00 25.82 179 LEU H CA 1
ATOM 6230 C C . LEU D 2 179 ? -11.231 -16.205 -4.313 1.00 25.58 179 LEU H C 1
ATOM 6231 O O . LEU D 2 179 ? -10.012 -15.988 -4.422 1.00 25.78 179 LEU H O 1
ATOM 6236 N N . SER D 2 180 ? -12.115 -15.846 -5.223 1.00 24.85 180 SER H N 1
ATOM 6237 C CA . SER D 2 180 ? -11.763 -14.918 -6.253 1.00 24.71 180 SER H CA 1
ATOM 6238 C C . SER D 2 180 ? -12.533 -13.623 -6.058 1.00 25.09 180 SER H C 1
ATOM 6239 O O . SER D 2 180 ? -13.648 -13.630 -5.493 1.00 25.95 180 SER H O 1
ATOM 6242 N N . SER D 2 181 ? -11.938 -12.524 -6.513 1.00 24.47 181 SER H N 1
ATOM 6243 C CA . SER D 2 181 ? -12.575 -11.217 -6.516 1.00 24.65 181 SER H CA 1
ATOM 6244 C C . SER D 2 181 ? -12.317 -10.662 -7.903 1.00 24.07 181 SER H C 1
ATOM 6245 O O . SER D 2 181 ? -11.170 -10.676 -8.350 1.00 23.62 181 SER H O 1
ATOM 6248 N N . VAL D 2 182 ? -13.389 -10.221 -8.574 1.00 23.48 182 VAL H N 1
ATOM 6249 C CA . VAL D 2 182 ? -13.323 -9.700 -9.945 1.00 24.05 182 VAL H CA 1
ATOM 6250 C C . VAL D 2 182 ? -13.919 -8.318 -10.125 1.00 24.43 182 VAL H C 1
ATOM 6251 O O . VAL D 2 182 ? -14.634 -7.779 -9.258 1.00 24.64 182 VAL H O 1
ATOM 6255 N N . VAL D 2 183 ? -13.656 -7.773 -11.296 1.00 25.42 183 VAL H N 1
ATOM 6256 C CA . VAL D 2 183 ? -14.246 -6.510 -11.742 1.00 26.58 183 VAL H CA 1
ATOM 6257 C C . VAL D 2 183 ? -14.408 -6.584 -13.253 1.00 26.85 183 VAL H C 1
ATOM 6258 O O . VAL D 2 183 ? -13.516 -7.099 -13.963 1.00 26.40 183 VAL H O 1
ATOM 6262 N N . THR D 2 184 ? -15.578 -6.155 -13.726 1.00 26.59 184 THR H N 1
ATOM 6263 C CA . THR D 2 184 ? -15.770 -5.941 -15.143 1.00 26.72 184 THR H CA 1
ATOM 6264 C C . THR D 2 184 ? -15.659 -4.473 -15.392 1.00 27.13 184 THR H C 1
ATOM 6265 O O . THR D 2 184 ? -16.125 -3.690 -14.620 1.00 26.80 184 THR H O 1
ATOM 6269 N N . VAL D 2 185 ? -15.022 -4.133 -16.498 1.00 27.64 185 VAL H N 1
ATOM 6270 C CA . VAL D 2 185 ? -14.732 -2.791 -16.905 1.00 28.77 185 VAL H CA 1
ATOM 6271 C C . VAL D 2 185 ? -15.088 -2.667 -18.406 1.00 29.63 185 VAL H C 1
ATOM 6272 O O . VAL D 2 185 ? -14.919 -3.644 -19.185 1.00 29.58 185 VAL H O 1
ATOM 6276 N N . PRO D 2 186 ? -15.580 -1.486 -18.827 1.00 30.12 186 PRO H N 1
ATOM 6277 C CA . PRO D 2 186 ? -15.664 -1.214 -20.281 1.00 30.44 186 PRO H CA 1
ATOM 6278 C C . PRO D 2 186 ? -14.323 -1.563 -20.896 1.00 30.96 186 PRO H C 1
ATOM 6279 O O . PRO D 2 186 ? -13.295 -1.285 -20.271 1.00 30.88 186 PRO H O 1
ATOM 6283 N N . SER D 2 187 ? -14.302 -2.237 -22.050 1.00 32.03 187 SER H N 1
ATOM 6284 C CA . SER D 2 187 ? -13.005 -2.675 -22.656 1.00 34.11 187 SER H CA 1
ATOM 6285 C C . SER D 2 187 ? -11.923 -1.629 -22.623 1.00 34.17 187 SER H C 1
ATOM 6286 O O . SER D 2 187 ? -10.747 -1.944 -22.348 1.00 34.03 187 SER H O 1
ATOM 6289 N N . SER D 2 188 ? -12.316 -0.397 -22.944 1.00 35.21 188 SER H N 1
ATOM 6290 C CA . SER D 2 188 ? -11.349 0.694 -23.153 1.00 36.37 188 SER H CA 1
ATOM 6291 C C . SER D 2 188 ? -10.661 1.225 -21.924 1.00 36.78 188 SER H C 1
ATOM 6292 O O . SER D 2 188 ? -9.535 1.681 -22.039 1.00 36.95 188 SER H O 1
ATOM 6295 N N . SER D 2 189 ? -11.355 1.231 -20.781 1.00 38.59 189 SER H N 1
ATOM 6296 C CA . SER D 2 189 ? -10.729 1.459 -19.483 1.00 40.24 189 SER H CA 1
ATOM 6297 C C . SER D 2 189 ? -9.895 0.199 -19.336 1.00 41.90 189 SER H C 1
ATOM 6298 O O . SER D 2 189 ? -10.420 -0.898 -19.496 1.00 43.88 189 SER H O 1
ATOM 6301 N N . LEU D 2 190 ? -8.602 0.324 -19.093 1.00 42.99 190 LEU H N 1
ATOM 6302 C CA . LEU D 2 190 ? -7.658 -0.765 -19.431 1.00 43.54 190 LEU H CA 1
ATOM 6303 C C . LEU D 2 190 ? -6.513 -0.188 -20.265 1.00 44.12 190 LEU H C 1
ATOM 6304 O O . LEU D 2 190 ? -5.381 -0.695 -20.211 1.00 45.20 190 LEU H O 1
ATOM 6309 N N . GLY D 2 191 ? -6.815 0.836 -21.069 1.00 43.94 191 GLY H N 1
ATOM 6310 C CA . GLY D 2 191 ? -5.769 1.657 -21.687 1.00 43.31 191 GLY H CA 1
ATOM 6311 C C . GLY D 2 191 ? -5.605 2.860 -20.782 1.00 43.75 191 GLY H C 1
ATOM 6312 O O . GLY D 2 191 ? -4.627 3.618 -20.866 1.00 43.46 191 GLY H O 1
ATOM 6313 N N . THR D 2 192 ? -6.553 2.976 -19.852 1.00 43.72 192 THR H N 1
ATOM 6314 C CA . THR D 2 192 ? -6.837 4.217 -19.150 1.00 43.65 192 THR H CA 1
ATOM 6315 C C . THR D 2 192 ? -6.674 4.054 -17.631 1.00 44.14 192 THR H C 1
ATOM 6316 O O . THR D 2 192 ? -6.500 5.035 -16.886 1.00 43.86 192 THR H O 1
ATOM 6320 N N . GLN D 2 193 ? -6.676 2.794 -17.200 1.00 43.82 193 GLN H N 1
ATOM 6321 C CA . GLN D 2 193 ? -6.721 2.472 -15.796 1.00 43.44 193 GLN H CA 1
ATOM 6322 C C . GLN D 2 193 ? -5.682 1.425 -15.374 1.00 42.38 193 GLN H C 1
ATOM 6323 O O . GLN D 2 193 ? -5.252 0.592 -16.175 1.00 41.94 193 GLN H O 1
ATOM 6329 N N . THR D 2 194 ? -5.285 1.498 -14.104 1.00 41.35 194 THR H N 1
ATOM 6330 C CA . THR D 2 194 ? -4.460 0.483 -13.478 1.00 40.20 194 THR H CA 1
ATOM 6331 C C . THR D 2 194 ? -5.270 -0.235 -12.373 1.00 38.99 194 THR H C 1
ATOM 6332 O O . THR D 2 194 ? -6.103 0.363 -11.680 1.00 38.37 194 THR H O 1
ATOM 6336 N N . TYR D 2 195 ? -5.042 -1.536 -12.244 1.00 36.65 195 TYR H N 1
ATOM 6337 C CA . TYR D 2 195 ? -5.821 -2.337 -11.339 1.00 35.24 195 TYR H CA 1
ATOM 6338 C C . TYR D 2 195 ? -4.916 -3.115 -10.394 1.00 34.98 195 TYR H C 1
ATOM 6339 O O . TYR D 2 195 ? -4.047 -3.908 -10.831 1.00 33.76 195 TYR H O 1
ATOM 6348 N N . ILE D 2 196 ? -5.121 -2.858 -9.100 1.00 34.33 196 ILE H N 1
ATOM 6349 C CA . ILE D 2 196 ? -4.324 -3.465 -8.035 1.00 34.21 196 ILE H CA 1
ATOM 6350 C C . ILE D 2 196 ? -5.366 -3.932 -7.094 1.00 33.27 196 ILE H C 1
ATOM 6351 O O . ILE D 2 196 ? -6.216 -3.131 -6.705 1.00 33.36 196 ILE H O 1
ATOM 6356 N N . CYS D 2 197 ? -5.341 -5.222 -6.755 1.00 32.64 197 CYS H N 1
ATOM 6357 C CA . CYS D 2 197 ? -6.182 -5.741 -5.690 1.00 32.18 197 CYS H CA 1
ATOM 6358 C C . CYS D 2 197 ? -5.425 -5.743 -4.356 1.00 32.41 197 CYS H C 1
ATOM 6359 O O . CYS D 2 197 ? -4.271 -6.182 -4.271 1.00 33.93 197 CYS H O 1
ATOM 6362 N N . ASN D 2 198 ? -6.064 -5.276 -3.301 1.00 31.86 198 ASN H N 1
ATOM 6363 C CA . ASN D 2 198 ? -5.391 -5.195 -2.013 1.00 29.94 198 ASN H CA 1
ATOM 6364 C C . ASN D 2 198 ? -5.955 -6.247 -1.088 1.00 29.47 198 ASN H C 1
ATOM 6365 O O . ASN D 2 198 ? -7.105 -6.100 -0.640 1.00 29.07 198 ASN H O 1
ATOM 6370 N N . VAL D 2 199 ? -5.165 -7.299 -0.804 1.00 28.13 199 VAL H N 1
ATOM 6371 C CA . VAL D 2 199 ? -5.649 -8.449 -0.039 1.00 28.01 199 VAL H CA 1
ATOM 6372 C C . VAL D 2 199 ? -5.117 -8.462 1.407 1.00 28.88 199 VAL H C 1
ATOM 6373 O O . VAL D 2 199 ? -3.913 -8.343 1.632 1.00 29.49 199 VAL H O 1
ATOM 6377 N N . ASN D 2 200 ? -6.005 -8.626 2.382 1.00 29.72 200 ASN H N 1
ATOM 6378 C CA . ASN D 2 200 ? -5.618 -8.602 3.782 1.00 30.50 200 ASN H CA 1
ATOM 6379 C C . ASN D 2 200 ? -6.123 -9.873 4.470 1.00 31.12 200 ASN H C 1
ATOM 6380 O O . ASN D 2 200 ? -7.343 -10.153 4.504 1.00 30.75 200 ASN H O 1
ATOM 6385 N N . HIS D 2 201 ? -5.182 -10.660 4.989 1.00 31.16 201 HIS H N 1
ATOM 6386 C CA . HIS D 2 201 ? -5.531 -11.834 5.800 1.00 31.23 201 HIS H CA 1
ATOM 6387 C C . HIS D 2 201 ? -4.883 -11.586 7.158 1.00 31.55 201 HIS H C 1
ATOM 6388 O O . HIS D 2 201 ? -3.648 -11.573 7.293 1.00 29.88 201 HIS H O 1
ATOM 6395 N N . LYS D 2 202 ? -5.735 -11.273 8.123 1.00 32.44 202 LYS H N 1
ATOM 6396 C CA . LYS D 2 202 ? -5.252 -10.683 9.353 1.00 34.22 202 LYS H CA 1
ATOM 6397 C C . LYS D 2 202 ? -4.630 -11.702 10.307 1.00 34.31 202 LYS H C 1
ATOM 6398 O O . LYS D 2 202 ? -3.593 -11.391 10.921 1.00 34.13 202 LYS H O 1
ATOM 6404 N N . PRO D 2 203 ? -5.247 -12.909 10.442 1.00 34.46 203 PRO H N 1
ATOM 6405 C CA . PRO D 2 203 ? -4.609 -13.867 11.357 1.00 35.09 203 PRO H CA 1
ATOM 6406 C C . PRO D 2 203 ? -3.153 -14.190 11.011 1.00 35.62 203 PRO H C 1
ATOM 6407 O O . PRO D 2 203 ? -2.370 -14.461 11.917 1.00 37.15 203 PRO H O 1
ATOM 6411 N N . SER D 2 204 ? -2.778 -14.093 9.741 1.00 35.31 204 SER H N 1
ATOM 6412 C CA . SER D 2 204 ? -1.406 -14.321 9.331 1.00 35.44 204 SER H CA 1
ATOM 6413 C C . SER D 2 204 ? -0.645 -13.017 9.021 1.00 36.40 204 SER H C 1
ATOM 6414 O O . SER D 2 204 ? 0.447 -13.068 8.456 1.00 36.71 204 SER H O 1
ATOM 6417 N N . ASN D 2 205 ? -1.217 -11.859 9.352 1.00 37.33 205 ASN H N 1
ATOM 6418 C CA . ASN D 2 205 ? -0.591 -10.585 9.024 1.00 38.48 205 ASN H CA 1
ATOM 6419 C C . ASN D 2 205 ? -0.173 -10.454 7.562 1.00 38.94 205 ASN H C 1
ATOM 6420 O O . ASN D 2 205 ? 0.837 -9.794 7.237 1.00 39.86 205 ASN H O 1
ATOM 6425 N N . THR D 2 206 ? -0.943 -11.088 6.678 1.00 38.90 206 THR H N 1
ATOM 6426 C CA . THR D 2 206 ? -0.669 -11.018 5.242 1.00 38.64 206 THR H CA 1
ATOM 6427 C C . THR D 2 206 ? -1.452 -9.893 4.630 1.00 39.18 206 THR H C 1
ATOM 6428 O O . THR D 2 206 ? -2.572 -9.571 5.053 1.00 40.00 206 THR H O 1
ATOM 6432 N N . LYS D 2 207 ? -0.839 -9.302 3.620 1.00 39.77 207 LYS H N 1
ATOM 6433 C CA . LYS D 2 207 ? -1.286 -8.056 3.057 1.00 40.00 207 LYS H CA 1
ATOM 6434 C C . LYS D 2 207 ? -0.493 -7.952 1.766 1.00 39.99 207 LYS H C 1
ATOM 6435 O O . LYS D 2 207 ? 0.712 -7.636 1.768 1.00 39.48 207 LYS H O 1
ATOM 6441 N N . VAL D 2 208 ? -1.177 -8.284 0.670 1.00 39.63 208 VAL H N 1
ATOM 6442 C CA . VAL D 2 208 ? -0.598 -8.320 -0.668 1.00 39.23 208 VAL H CA 1
ATOM 6443 C C . VAL D 2 208 ? -1.266 -7.220 -1.516 1.00 38.88 208 VAL H C 1
ATOM 6444 O O . VAL D 2 208 ? -2.476 -6.987 -1.391 1.00 39.46 208 VAL H O 1
ATOM 6448 N N . ASP D 2 209 ? -0.475 -6.496 -2.304 1.00 38.35 209 ASP H N 1
ATOM 6449 C CA . ASP D 2 209 ? -0.981 -5.603 -3.342 1.00 38.21 209 ASP H CA 1
ATOM 6450 C C . ASP D 2 209 ? -0.589 -6.172 -4.682 1.00 38.39 209 ASP H C 1
ATOM 6451 O O . ASP D 2 209 ? 0.578 -6.120 -5.048 1.00 38.62 209 ASP H O 1
ATOM 6456 N N . LYS D 2 210 ? -1.542 -6.749 -5.405 1.00 37.66 210 LYS H N 1
ATOM 6457 C CA . LYS D 2 210 ? -1.210 -7.364 -6.682 1.00 37.84 210 LYS H CA 1
ATOM 6458 C C . LYS D 2 210 ? -1.734 -6.594 -7.906 1.00 38.08 210 LYS H C 1
ATOM 6459 O O . LYS D 2 210 ? -2.932 -6.328 -8.023 1.00 37.77 210 LYS H O 1
ATOM 6465 N N . LYS D 2 211 ? -0.818 -6.270 -8.823 1.00 38.76 211 LYS H N 1
ATOM 6466 C CA . LYS D 2 211 ? -1.136 -5.566 -10.054 1.00 39.31 211 LYS H CA 1
ATOM 6467 C C . LYS D 2 211 ? -1.624 -6.620 -11.055 1.00 39.66 211 LYS H C 1
ATOM 6468 O O . LYS D 2 211 ? -1.050 -7.705 -11.152 1.00 39.87 211 LYS H O 1
ATOM 6474 N N . VAL D 2 212 ? -2.712 -6.295 -11.745 1.00 39.71 212 VAL H N 1
ATOM 6475 C CA . VAL D 2 212 ? -3.360 -7.146 -12.744 1.00 40.09 212 VAL H CA 1
ATOM 6476 C C . VAL D 2 212 ? -3.256 -6.430 -14.112 1.00 41.34 212 VAL H C 1
ATOM 6477 O O . VAL D 2 212 ? -3.699 -5.298 -14.257 1.00 41.23 212 VAL H O 1
ATOM 6481 N N . GLU D 2 213 ? -2.656 -7.085 -15.102 1.00 43.69 213 GLU H N 1
ATOM 6482 C CA . GLU D 2 213 ? -2.253 -6.413 -16.363 1.00 46.32 213 GLU H CA 1
ATOM 6483 C C . GLU D 2 213 ? -2.666 -6.967 -17.769 1.00 47.81 213 GLU H C 1
ATOM 6484 O O . GLU D 2 213 ? -3.453 -6.325 -18.460 1.00 47.49 213 GLU H O 1
ATOM 6490 N N . PRO D 2 214 ? -2.066 -8.094 -18.230 1.00 50.20 214 PRO H N 1
ATOM 6491 C CA . PRO D 2 214 ? -2.247 -8.563 -19.624 1.00 51.35 214 PRO H CA 1
ATOM 6492 C C . PRO D 2 214 ? -2.716 -10.023 -19.696 1.00 52.28 214 PRO H C 1
ATOM 6493 O O . PRO D 2 214 ? -2.762 -10.677 -20.749 1.00 52.57 214 PRO H O 1
ATOM 6497 N N . ASP E 3 2 ? -28.680 -2.496 -25.141 1.00 46.30 4 ASP E N 1
ATOM 6498 C CA . ASP E 3 2 ? -30.076 -3.036 -25.099 1.00 46.19 4 ASP E CA 1
ATOM 6499 C C . ASP E 3 2 ? -31.180 -1.965 -25.432 1.00 45.83 4 ASP E C 1
ATOM 6500 O O . ASP E 3 2 ? -31.686 -1.926 -26.559 1.00 46.52 4 ASP E O 1
ATOM 6505 N N . THR E 3 3 ? -31.496 -1.080 -24.472 1.00 44.00 5 THR E N 1
ATOM 6506 C CA . THR E 3 3 ? -32.621 -0.089 -24.520 1.00 41.99 5 THR E CA 1
ATOM 6507 C C . THR E 3 3 ? -32.285 1.257 -25.186 1.00 39.23 5 THR E C 1
ATOM 6508 O O . THR E 3 3 ? -31.145 1.669 -25.161 1.00 40.22 5 THR E O 1
ATOM 6512 N N . SER E 3 4 ? -33.254 1.955 -25.766 1.00 35.61 6 SER E N 1
ATOM 6513 C CA . SER E 3 4 ? -32.982 3.308 -26.289 1.00 33.60 6 SER E CA 1
ATOM 6514 C C . SER E 3 4 ? -33.186 4.472 -25.282 1.00 31.12 6 SER E C 1
ATOM 6515 O O . SER E 3 4 ? -33.959 4.369 -24.364 1.00 29.70 6 SER E O 1
ATOM 6518 N N . GLN E 3 5 ? -32.440 5.555 -25.482 1.00 29.15 7 GLN E N 1
ATOM 6519 C CA . GLN E 3 5 ? -32.351 6.702 -24.588 1.00 27.66 7 GLN E CA 1
ATOM 6520 C C . GLN E 3 5 ? -33.694 7.416 -24.445 1.00 27.23 7 GLN E C 1
ATOM 6521 O O . GLN E 3 5 ? -34.366 7.628 -25.422 1.00 26.90 7 GLN E O 1
ATOM 6527 N N . THR E 3 6 ? -34.038 7.799 -23.224 1.00 25.87 8 THR E N 1
ATOM 6528 C CA . THR E 3 6 ? -35.325 8.413 -22.890 1.00 24.87 8 THR E CA 1
ATOM 6529 C C . THR E 3 6 ? -35.147 9.718 -22.089 1.00 23.75 8 THR E C 1
ATOM 6530 O O . THR E 3 6 ? -36.140 10.316 -21.692 1.00 23.39 8 THR E O 1
ATOM 6534 N N . SER E 3 7 ? -33.906 10.163 -21.849 1.00 22.60 9 SER E N 1
ATOM 6535 C CA . SER E 3 7 ? -33.702 11.430 -21.115 1.00 22.23 9 SER E CA 1
ATOM 6536 C C . SER E 3 7 ? -33.732 12.623 -22.043 1.00 22.17 9 SER E C 1
ATOM 6537 O O . SER E 3 7 ? -34.003 13.737 -21.596 1.00 20.81 9 SER E O 1
ATOM 6540 N N . SER E 3 8 ? -33.419 12.365 -23.318 1.00 21.20 10 SER E N 1
ATOM 6541 C CA . SER E 3 8 ? -33.460 13.353 -24.380 1.00 22.40 10 SER E CA 1
ATOM 6542 C C . SER E 3 8 ? -33.956 12.705 -25.713 1.00 23.08 10 SER E C 1
ATOM 6543 O O . SER E 3 8 ? -34.022 11.466 -25.835 1.00 22.76 10 SER E O 1
ATOM 6546 N N . PRO E 3 9 ? -34.328 13.520 -26.724 1.00 24.05 11 PRO E N 1
ATOM 6547 C CA . PRO E 3 9 ? -34.962 12.896 -27.928 1.00 24.30 11 PRO E CA 1
ATOM 6548 C C . PRO E 3 9 ? -33.959 12.427 -28.974 1.00 25.29 11 PRO E C 1
ATOM 6549 O O . PRO E 3 9 ? -34.072 12.794 -30.167 1.00 25.82 11 PRO E O 1
ATOM 6553 N N . SER E 3 10 ? -33.012 11.583 -28.550 1.00 25.25 12 SER E N 1
ATOM 6554 C CA . SER E 3 10 ? -31.937 11.130 -29.434 1.00 24.94 12 SER E CA 1
ATOM 6555 C C . SER E 3 10 ? -32.524 10.291 -30.531 1.00 25.48 12 SER E C 1
ATOM 6556 O O . SER E 3 10 ? -33.330 9.404 -30.254 1.00 25.18 12 SER E O 1
ATOM 6559 N N . ASN F 3 1 ? -35.342 5.998 33.993 1.00 54.97 3 ASN F N 1
ATOM 6560 C CA . ASN F 3 1 ? -35.136 6.816 32.728 1.00 55.35 3 ASN F CA 1
ATOM 6561 C C . ASN F 3 1 ? -34.442 6.085 31.513 1.00 54.54 3 ASN F C 1
ATOM 6562 O O . ASN F 3 1 ? -33.210 5.897 31.512 1.00 54.74 3 ASN F O 1
ATOM 6567 N N . ASP F 3 2 ? -35.231 5.649 30.514 1.00 53.17 4 ASP F N 1
ATOM 6568 C CA . ASP F 3 2 ? -34.705 5.420 29.141 1.00 51.33 4 ASP F CA 1
ATOM 6569 C C . ASP F 3 2 ? -35.657 4.769 28.157 1.00 50.31 4 ASP F C 1
ATOM 6570 O O . ASP F 3 2 ? -36.378 5.497 27.456 1.00 51.05 4 ASP F O 1
ATOM 6575 N N . THR F 3 3 ? -35.588 3.433 28.040 1.00 47.27 5 THR F N 1
ATOM 6576 C CA . THR F 3 3 ? -36.611 2.631 27.374 1.00 44.51 5 THR F CA 1
ATOM 6577 C C . THR F 3 3 ? -37.115 1.573 28.378 1.00 42.76 5 THR F C 1
ATOM 6578 O O . THR F 3 3 ? -37.624 1.975 29.472 1.00 43.30 5 THR F O 1
ATOM 6582 N N . SER F 3 4 ? -36.954 0.277 28.052 1.00 38.39 6 SER F N 1
ATOM 6583 C CA . SER F 3 4 ? -37.561 -0.865 28.792 1.00 34.75 6 SER F CA 1
ATOM 6584 C C . SER F 3 4 ? -37.638 -2.137 27.932 1.00 31.77 6 SER F C 1
ATOM 6585 O O . SER F 3 4 ? -38.168 -2.106 26.823 1.00 30.57 6 SER F O 1
ATOM 6588 N N . GLN F 3 5 ? -37.126 -3.252 28.449 1.00 28.65 7 GLN F N 1
ATOM 6589 C CA . GLN F 3 5 ? -36.992 -4.488 27.654 1.00 26.20 7 GLN F CA 1
ATOM 6590 C C . GLN F 3 5 ? -38.326 -5.095 27.244 1.00 25.77 7 GLN F C 1
ATOM 6591 O O . GLN F 3 5 ? -39.241 -5.212 28.072 1.00 24.88 7 GLN F O 1
ATOM 6597 N N . THR F 3 6 ? -38.436 -5.499 25.978 1.00 23.64 8 THR F N 1
ATOM 6598 C CA . THR F 3 6 ? -39.676 -6.123 25.522 1.00 24.19 8 THR F CA 1
ATOM 6599 C C . THR F 3 6 ? -39.559 -7.532 24.895 1.00 22.76 8 THR F C 1
ATOM 6600 O O . THR F 3 6 ? -40.576 -8.171 24.701 1.00 24.21 8 THR F O 1
ATOM 6604 N N . SER F 3 7 ? -38.374 -7.987 24.509 1.00 22.16 9 SER F N 1
ATOM 6605 C CA . SER F 3 7 ? -38.252 -9.346 23.873 1.00 22.17 9 SER F CA 1
ATOM 6606 C C . SER F 3 7 ? -38.543 -10.504 24.845 1.00 21.31 9 SER F C 1
ATOM 6607 O O . SER F 3 7 ? -38.856 -11.648 24.417 1.00 19.56 9 SER F O 1
ATOM 6610 N N . SER F 3 8 ? -38.336 -10.217 26.132 1.00 20.43 10 SER F N 1
ATOM 6611 C CA . SER F 3 8 ? -38.445 -11.219 27.200 1.00 22.56 10 SER F CA 1
ATOM 6612 C C . SER F 3 8 ? -39.026 -10.589 28.451 1.00 22.95 10 SER F C 1
ATOM 6613 O O . SER F 3 8 ? -38.803 -9.382 28.691 1.00 23.60 10 SER F O 1
ATOM 6616 N N . PRO F 3 9 ? -39.762 -11.402 29.258 1.00 23.96 11 PRO F N 1
ATOM 6617 C CA . PRO F 3 9 ? -40.555 -10.919 30.406 1.00 24.42 11 PRO F CA 1
ATOM 6618 C C . PRO F 3 9 ? -39.736 -10.472 31.605 1.00 25.12 11 PRO F C 1
ATOM 6619 O O . PRO F 3 9 ? -40.207 -10.537 32.712 1.00 26.39 11 PRO F O 1
ATOM 6623 N N . SER F 3 10 ? -38.518 -10.049 31.369 1.00 25.46 12 SER F N 1
ATOM 6624 C CA . SER F 3 10 ? -37.702 -9.382 32.324 1.00 26.24 12 SER F CA 1
ATOM 6625 C C . SER F 3 10 ? -38.528 -8.647 33.404 1.00 27.49 12 SER F C 1
ATOM 6626 O O . SER F 3 10 ? -37.975 -8.042 34.357 1.00 27.40 12 SER F O 1
#

Secondary structure (DSSP, 8-state):
---EEEE-SEEEE-TTS-EEEEEEESS--B-TTS-B-EEEEEE-TTS-EEEEEETTTEEPTT--TTEEEEEETTEEEEEESS--GGG-EEEEEEE-SSS-EE---EEEEE----BPPEEEEEPPPHHHHHTTEEEEEEEEEEEBSS--EEEEEETTEEP-SSEEEEEPPPPTTT--EEEEEEEEEEHHHHTT--EEEEEEE-TTSSS-EEEEEE--/--EEEEE---EE-TT--EEEEEEEESS-GGGS-EEEEEE-TTS--EEEEEE--GGGTT-EEE-TTTTTTEEEEEETTTTEEEEEE-S--GGG-EEEEEE-SS-----EEEEE-SSPPBPPEEEEE-----EEEEEEEEEEEBSS--EEEEGGGTB-TTEEEPPPEE-TTS-EEEEEEEEEEGGGBTTB-EEEEEEEGGGTEEEEEEE----/-PPP-SS--/------SS--/--EEEEE---EE-TT--EEEEEEEESS-GGGS-EEEEEE-TTS-EEEEEEE--GGGTT-EEE-TTTTTTEEEEEETTTTEEEEEE-S--GGG-EEEEEE-SSS----EEEEE-SSPPBPPEEEEE------SEEEEEEEEEEEBSS-EEEEEGGGTB-TTEEEPPPEE-TTS-EEEEEEEEEETTTTSS--EEEEEEETTTTEEEEEEE--/---EEEE-SEEEE-TTS-EEEEEEESS--B-TTS-B-EEEEEE-TTS-EEEEEETTTEEPTT--TTEEEEEETTEEEEEESS--GGG-EEEEEEE-SSS-EE---EEEEE-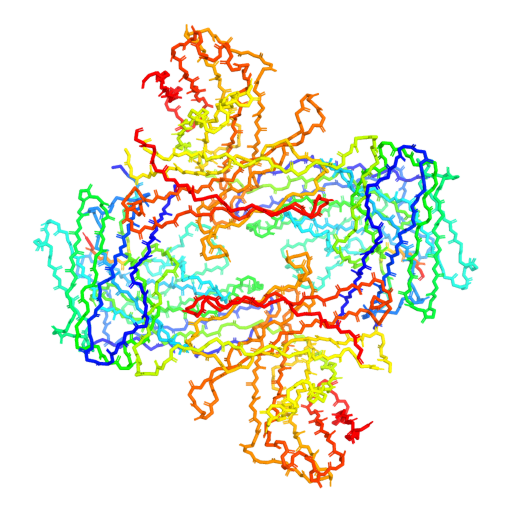---BPPEEEEEPPPHHHHHTTEEEEEEEEEEEBSS--EEEEEETTEEP-SSEEEEEPPPPTTT--EEEEEEEEEEHHHHTT-SEEEEEEE-TTSSS-EEEEEE--

Sequence (873 aa):
DIVMTQTPLSLSVTPGQPASISCKSSQSLLYSNGKTYLNWVLQKPGQSPQRLIYLVSKLDSGVPDRFSGSGSGTDFTLKISRVEAEDVGVYYCVQGSHFHTFGQGTKLEIKRTVAAPSVFIFPPSDEQLKSGTASVVCLLNNFYPREAKVQWKVDNALQSGNSQESVTEQDSKDSTYSLSSTLTLSKADYEKHKVYACEVTHQGLSSPVTKSFNRGEVQLVESGGGLVQPGGSLRLSCAASGFPFSNYWMNWVRQAPGKGLEWVGQIRLKSNNYATHYAESVKGRFTISRDDSKNSLYLQMNSLKTEDTAVYYCTPIDYWGQGTTVTVSSASTKGPSVFPLAPSGGTAALGCLVKDYFPEPVTVSWNSGALTSGVHTFPAVLQSSGLYSLSSVVTVPSSSLGTQTYICNVNHKPSNTKVDKKVEPKSDIVMTQTPLSLSVTPGQPASISCKSSQSLLYSNGKTYLNWVLQKPGQSPQRLIYLVSKLDSGVPDRFSGSGSGTDFTLKISRVEAEDVGVYYCVQGSHFHTFGQGTKLEIKRTVAAPSVFIFPPSDEQLKSGTASVVCLLNNFYPREAKVQWKVDNALQSGNSQESVTEQDSKDSTYSLSSTLTLSKADYEKHKVYACEVTHQGLSSPVTKSFNRGEVQLVESGGGLVQPGGSLRLSCAASGFPFSNYWMNWVRQAPGKGLEWVGQIRLKSNNYATHYAESVKGRFTISRDDSKNSLYLQMNSLKTEDTAVYYCTPIDYWGQGTTVTVSSASTKGPSVFPLAPSSSGGTAALGCLVKDYFPEPVTVSWNSGALTSGVHTFPAVLQSSGLYSLSSVVTVPSSSLGTQTYICNVNHKPSNTKVDKKVEPDTSQTSSPSNDTSQTSSPS

Nearest PDB structures (foldseek):
  6obd-assembly2_L  TM=1.000E+00  e=1.091E-40  Mus musculus
  9b2w-assembly1_F  TM=9.885E-01  e=5.711E-37  Homo sapiens
  6lun-assembly2_D  TM=9.612E-01  e=2.786E-37  Homo sapiens
  7s3m-assembly1_L  TM=9.590E-01  e=3.437E-36  Mus musculus
  3iet-assembly1_C  TM=9.845E-01  e=2.423E-34  Mus musculus

B-factor: mean 28.77, std 7.31, range [12.11, 60.19]

Solvent-accessible surface area: 37191 Å² total; per-residue (Å²): 126,7,83,5,67,2,70,55,115,73,33,42,11,40,72,30,100,84,4,47,0,31,0,108,10,74,103,55,0,108,63,113,76,57,109,22,10,0,0,0,0,5,20,57,53,93,73,34,1,57,21,6,0,42,27,16,64,93,61,29,119,70,21,32,93,6,8,54,9,59,40,80,26,64,64,0,30,0,104,0,46,80,1,10,50,46,2,22,5,40,0,6,0,0,0,1,14,80,42,1,43,21,3,107,6,0,113,2,33,6,90,79,109,72,21,44,10,52,9,36,30,5,44,5,15,94,74,4,23,178,86,36,40,0,2,0,0,0,0,0,3,12,0,11,20,77,122,26,78,17,49,4,53,9,60,123,61,104,43,98,88,47,44,77,73,11,34,23,94,23,46,88,153,50,17,5,22,0,0,5,1,24,0,65,17,64,76,75,55,6,78,162,49,116,52,0,10,0,25,0,51,8,126,28,33,133,70,69,50,69,86,62,34,82,81,115,68,59,10,9,37,12,16,40,30,29,61,23,107,63,52,22,64,38,124,0,22,1,5,2,1,36,12,39,4,52,86,0,12,0,0,0,0,16,28,32,88,89,157,28,13,69,23,0,0,0,7,47,23,144,111,58,132,86,33,51,66,45,13,149,60,0,129,77,36,6,76,3,41,26,55,32,108,101,38,5,0,29,0,54,0,66,63,4,98,88,119,1,30,4,47,0,10,0,0,0,0,11,59,31,12,100,16,14,62,0,22,4,23,81,41,92,56,85,19,13,46,6,14,32,6,32,8,150,129,38,42,13,4,0,0,0,4,0,19,32,1,12,6,67,86,18,66,26,38,2,37,48,46,76,35,90,66,13,38,17,57,3,70,27,33,88,20,131,74,32,41,37,9,18,4,0,1,0,1,3,1,47,29,0,50,87,60,49,85,7,58,0,28,2,20,0,82,55,31,142,38,155,45,90,68,101,4,99,73,126,167,147,24,89,9,60,1,74,54,124,69,37,42,14,54,66,26,99,90,4,47,2,30,0,104,10,70,78,58,1,106,85,111,71,52,112,21,10,0,0,0,0,2,25,53,49,91,79,22,3,54,25,12,0,47,45,16,49,111,61,27,119,65,24,33,92,8,6,57,9,60,41,80,22,52,74,2,31,1,102,3,45,95,1,11,43,54,3,26,0,36,0,6,0,0,0,1,12,86,43,5,29,20,3,103,4,0,78,1,41,7,90,77,105,73,22,44,8,50,12,36,23,2,54,17,16,126,64,4,32,169,90,30,45,0,2,0,0,0,0,0,5,15,0,13,23,98,127,29,109,18,43,6,55,10,41,132,55,108,50,109,90,41,46,78,72,12,27,21,92,26,48,95,139,51,14,4,23,1,1,5,1,28,0,49,29,56,83,72,76,5,75,150,72,127,47,1,8,0,34,0,54,9,129,29,37,131,68,69,45,73,84,57,31,85,70,132,67,53,17,9,33,12,19,34,33,28,73,19,105,54,60,17,62,39,139,0,16,4,3,2,0,36,10,33,3,54,90,0,18,0,0,0,0,16,27,32,106,89,154,25,7,78,22,1,0,0,7,47,21,157,99,54,131,82,32,50,62,53,13,160,57,1,162,75,42,6,78,5,50,22,53,36,112,89,33,2,0,32,0,55,0,55,62,3,108,82,113,1,21,3,38,0,9,0,0,0,0,10,53,32,9,101,18,15,74,1,30,4,23,83,46,90,57,83,19,11,49,9,23,24,5,33,7,83,116,133,77,30,26,15,1,0,0,0,7,0,19,33,1,15,6,75,90,18,78,23,41,2,23,47,46,52,34,87,70,17,39,19,55,3,64,26,32,82,21,129,82,32,38,43,10,15,5,0,1,1,3,6,1,43,26,0,66,81,57,58,82,7,57,0,28,1,21,0,84,66,33,139,30,145,41,102,55,110,6,101,133,160,84,82,14,30,0,0,25,54,196,98,90,72,23,30,0,2,27,51

InterPro domains:
  IPR026643 CAMPATH-1 antigen (CD52) [PF15116] (29-61)
  IPR026643 CAMPATH-1 antigen (CD52) [PTHR15029] (1-61)

CATH classification: 2.60.40.10 (+1 more: 2.60.40.10)